Protein AF-A0A094E9P0-F1 (afdb_monomer_lite)

pLDDT: mean 78.86, std 22.91, range [20.47, 98.62]

Secondary structure (DSSP, 8-state):
----S-----HHHHTTT-SEEEEEE--SHHHHHHHHHHHTSTT--EEEE-SSSSTTTTTTTSS--EE--S-SS-TTSHHHHHHHHHHHHHHHHHHHHT--EE---EEEEESSHHHHHHHHHHHHHHHHTT---EEPPHHHHHHH-TT---SSEEEEETT-EEE-HHHHHHHHHHHHHHTT-EEESSEEEEEEEEPGGG--EEEEEEETTT--EEEEEEEEEEE--GGGHHHHHHHHS-GGG----EEEEEEEEEESS--S-SSEEEEPPPTT-SSS-SEEEE-TT--EEEE---EEES-TT-----GGGHHHHHHHHHHH-TT--GGGEEEEEEEEEEESS-TTS-----EEEEPTTSTTEEEEE---TTHHHHHHHHHHHHHHHHHHHHHTTTS-------------------------------------------GGGG--S-------------------------------------PPPP----TTTS--TT--SGGGSSSTTTTGGG-----HHHHHHHHHHHHT--SPPSEEEEESTTTS-SSPPP---S-------SSSS--HHHHHHTTT---PEEEEEEES-HHHHHHHHHHH-GGGS-GGGGG-HHHHHHHHHHSTTSEEEEEEEEETTEEEEEEEEEHHHHHHHHHH-SS-TTHHHHTS--EEEE--HHHHHHHHHHHHHHHHHHHHHS-SEEEHHHHHHHHHHHTTTT-HHHHTTTS-TTHHHHHHHT-HHHHHHHHHHHHTT-TTEEE--GGGGSTTGGG-TT---EEEE---HHHHHHHHHTS-HHHHHHHHHHHHHHTT--HHHHHHHHHHHHHTTSSS-------HHHHHHHHS-HHHHHHHHHHHHHHHHHHHHHHHHHHHHHHH-HHHHHHHHHHHHHHHHHHHHHHHHHHHHHHHHHHHHHHHHHHHHHHHS--------

Structure (mmCIF, N/CA/C/O backbone):
data_AF-A0A094E9P0-F1
#
_entry.id   AF-A0A094E9P0-F1
#
loop_
_atom_site.group_PDB
_atom_site.id
_atom_site.type_symbol
_atom_site.label_atom_id
_atom_site.label_alt_id
_atom_site.label_comp_id
_atom_site.label_asym_id
_atom_site.label_entity_id
_atom_site.label_seq_id
_atom_site.pdbx_PDB_ins_code
_atom_site.Cartn_x
_atom_site.Cartn_y
_atom_site.Cartn_z
_atom_site.occupancy
_atom_site.B_iso_or_equiv
_atom_site.auth_seq_id
_atom_site.auth_comp_id
_atom_site.auth_asym_id
_atom_site.auth_atom_id
_atom_site.pdbx_PDB_model_num
ATOM 1 N N . MET A 1 1 ? 11.424 14.809 -8.056 1.00 29.19 1 MET A N 1
ATOM 2 C CA . MET A 1 1 ? 11.606 13.732 -9.053 1.00 29.19 1 MET A CA 1
ATOM 3 C C . MET A 1 1 ? 11.650 14.468 -10.377 1.00 29.19 1 MET A C 1
ATOM 5 O O . MET A 1 1 ? 10.640 15.055 -10.709 1.00 29.19 1 MET A O 1
ATOM 9 N N . LYS A 1 2 ? 12.813 14.613 -11.032 1.00 22.45 2 LYS A N 1
ATOM 10 C CA . LYS A 1 2 ? 12.889 15.436 -12.253 1.00 22.45 2 LYS A CA 1
ATOM 11 C C . LYS A 1 2 ? 11.965 14.843 -13.320 1.00 22.45 2 LYS A C 1
ATOM 13 O O . LYS A 1 2 ? 12.075 13.646 -13.587 1.00 22.45 2 LYS A O 1
ATOM 18 N N . LEU A 1 3 ? 11.125 15.670 -13.940 1.00 30.56 3 LEU A N 1
ATOM 19 C CA . LEU A 1 3 ? 10.442 15.373 -15.203 1.00 30.56 3 LEU A CA 1
ATOM 20 C C . LEU A 1 3 ? 11.493 15.299 -16.329 1.00 30.56 3 LEU A C 1
ATOM 22 O O . LEU A 1 3 ? 11.565 16.137 -17.215 1.00 30.56 3 LEU A O 1
ATOM 26 N N . THR A 1 4 ? 12.392 14.314 -16.281 1.00 25.83 4 THR A N 1
ATOM 27 C CA . THR A 1 4 ? 13.277 14.031 -17.415 1.00 25.83 4 THR A CA 1
ATOM 28 C C . THR A 1 4 ? 12.462 13.362 -18.509 1.00 25.83 4 THR A C 1
ATOM 30 O O . THR A 1 4 ? 11.795 12.365 -18.235 1.00 25.83 4 THR A O 1
ATOM 33 N N . ALA A 1 5 ? 12.558 13.894 -19.731 1.00 29.50 5 ALA A N 1
ATOM 34 C CA . ALA A 1 5 ? 11.919 13.434 -20.964 1.00 29.50 5 ALA A CA 1
ATOM 35 C C . ALA A 1 5 ? 12.204 11.953 -21.305 1.00 29.50 5 ALA A C 1
ATOM 37 O O . ALA A 1 5 ? 12.966 11.623 -22.209 1.00 29.50 5 ALA A O 1
ATOM 38 N N . SER A 1 6 ? 11.571 11.048 -20.568 1.00 32.72 6 SER A N 1
ATOM 39 C CA . SER A 1 6 ? 11.427 9.627 -20.873 1.00 32.72 6 SER A CA 1
ATOM 40 C C . SER A 1 6 ? 9.946 9.275 -20.737 1.00 32.72 6 SER A C 1
ATOM 42 O O . SER A 1 6 ? 9.562 8.401 -19.959 1.00 32.72 6 SER A O 1
ATOM 44 N N . LEU A 1 7 ? 9.106 9.995 -21.480 1.00 37.03 7 LEU A N 1
ATOM 45 C CA . LEU A 1 7 ? 7.715 9.624 -21.696 1.00 37.03 7 LEU A CA 1
ATOM 46 C C . LEU A 1 7 ? 7.724 8.334 -22.516 1.00 37.03 7 LEU A C 1
ATOM 48 O O . LEU A 1 7 ? 8.231 8.292 -23.639 1.00 37.03 7 LEU A O 1
ATOM 52 N N . ARG A 1 8 ? 7.250 7.241 -21.912 1.00 39.16 8 ARG A N 1
ATOM 53 C CA . ARG A 1 8 ? 7.021 5.994 -22.639 1.00 39.16 8 ARG A CA 1
ATOM 54 C C . ARG A 1 8 ? 5.891 6.255 -23.620 1.00 39.16 8 ARG A C 1
ATOM 56 O O . ARG A 1 8 ? 4.742 6.316 -23.220 1.00 39.16 8 ARG A O 1
ATOM 63 N N . THR A 1 9 ? 6.206 6.370 -24.899 1.00 34.69 9 THR A N 1
ATOM 64 C CA . THR A 1 9 ? 5.185 6.318 -25.943 1.00 34.69 9 THR A CA 1
ATOM 65 C C . THR A 1 9 ? 4.806 4.846 -26.154 1.00 34.69 9 THR A C 1
ATOM 67 O O . THR A 1 9 ? 5.602 4.090 -26.717 1.00 34.69 9 THR A O 1
ATOM 70 N N . SER A 1 10 ? 3.635 4.379 -25.694 1.00 44.81 10 SER A N 1
ATOM 71 C CA . SER A 1 10 ? 3.097 3.093 -26.179 1.00 44.81 10 SER A CA 1
ATOM 72 C C . SER A 1 10 ? 2.440 3.242 -27.545 1.00 44.81 10 SER A C 1
ATOM 74 O O . SER A 1 10 ? 2.112 4.337 -27.985 1.00 44.81 10 SER A O 1
ATOM 76 N N . VAL A 1 11 ? 2.147 2.107 -28.182 1.00 52.88 11 VAL A N 1
ATOM 77 C CA . VAL A 1 11 ? 1.464 2.005 -29.479 1.00 52.88 11 VAL A CA 1
ATOM 78 C C . VAL A 1 11 ? 0.156 2.819 -29.546 1.00 52.88 11 VAL A C 1
ATOM 80 O O . VAL A 1 11 ? -0.152 3.343 -30.611 1.00 52.88 11 VAL A O 1
ATOM 83 N N . ALA A 1 12 ? -0.605 2.976 -28.451 1.00 53.25 12 ALA A N 1
ATOM 84 C CA . ALA A 1 12 ? -1.907 3.655 -28.472 1.00 53.25 12 ALA A CA 1
ATOM 85 C C . ALA A 1 12 ? -1.795 5.190 -28.461 1.00 53.25 12 ALA A C 1
ATOM 87 O O . ALA A 1 12 ? -2.324 5.828 -29.376 1.00 53.25 12 ALA A O 1
ATOM 88 N N . ALA A 1 13 ? -1.098 5.796 -27.491 1.00 51.50 13 ALA A N 1
ATOM 89 C CA . ALA A 1 13 ? -0.845 7.239 -27.506 1.00 51.50 13 ALA A CA 1
ATOM 90 C C . ALA A 1 13 ? 0.129 7.635 -28.631 1.00 51.50 13 ALA A C 1
ATOM 92 O O . ALA A 1 13 ? -0.139 8.605 -29.342 1.00 51.50 13 ALA A O 1
ATOM 93 N N . ALA A 1 14 ? 1.154 6.818 -28.920 1.00 57.16 14 ALA A N 1
ATOM 94 C CA . ALA A 1 14 ? 2.066 7.040 -30.049 1.00 57.16 14 ALA A CA 1
ATOM 95 C C . ALA A 1 14 ? 1.341 7.026 -31.398 1.00 57.16 14 ALA A C 1
ATOM 97 O O . ALA A 1 14 ? 1.662 7.841 -32.258 1.00 57.16 14 ALA A O 1
ATOM 98 N N . SER A 1 15 ? 0.327 6.164 -31.589 1.00 58.12 15 SER A N 1
ATOM 99 C CA . SER A 1 15 ? -0.484 6.177 -32.823 1.00 58.12 15 SER A CA 1
ATOM 100 C C . SER A 1 15 ? -1.235 7.495 -33.042 1.00 58.12 15 SER A C 1
ATOM 102 O O . SER A 1 15 ? -1.637 7.786 -34.167 1.00 58.12 15 SER A O 1
ATOM 104 N N . ARG A 1 16 ? -1.412 8.294 -31.981 1.00 63.59 16 ARG A N 1
ATOM 105 C CA . ARG A 1 16 ? -2.021 9.630 -32.009 1.00 63.59 16 ARG A CA 1
ATOM 106 C C . ARG A 1 16 ? -1.004 10.765 -31.849 1.00 63.59 16 ARG A C 1
ATOM 108 O O . ARG A 1 16 ? -1.415 11.918 -31.859 1.00 63.59 16 ARG A O 1
ATOM 115 N N . GLY A 1 17 ? 0.287 10.456 -31.703 1.00 73.25 17 GLY A N 1
ATOM 116 C CA . GLY A 1 17 ? 1.337 11.443 -31.433 1.00 73.25 17 GLY A CA 1
ATOM 117 C C . GLY A 1 17 ? 1.223 12.127 -30.065 1.00 73.25 17 GLY A C 1
ATOM 118 O O . GLY A 1 17 ? 1.617 13.281 -29.949 1.00 73.25 17 GLY A O 1
ATOM 119 N N . LEU A 1 18 ? 0.653 11.447 -29.064 1.00 82.12 18 LEU A N 1
ATOM 120 C CA . LEU A 1 18 ? 0.447 11.965 -27.705 1.00 82.12 18 LEU A CA 1
ATOM 121 C C . LEU A 1 18 ? 1.329 11.223 -26.694 1.00 82.12 18 LEU A C 1
ATOM 123 O O . LEU A 1 18 ? 1.709 10.074 -26.931 1.00 82.12 18 LEU A O 1
ATOM 127 N N . ASP A 1 19 ? 1.581 11.853 -25.547 1.00 84.00 19 ASP A N 1
ATOM 128 C CA . ASP A 1 19 ? 2.363 11.260 -24.456 1.00 84.00 19 ASP A CA 1
ATOM 129 C C . ASP A 1 19 ? 1.543 10.259 -23.634 1.00 84.00 19 ASP A C 1
ATOM 131 O O . ASP A 1 19 ? 2.044 9.197 -23.276 1.00 84.00 19 ASP A O 1
ATOM 135 N N . PHE A 1 20 ? 0.268 10.572 -23.366 1.00 87.12 20 PHE A N 1
ATOM 136 C CA . PHE A 1 20 ? -0.646 9.708 -22.615 1.00 87.12 20 PHE A CA 1
ATOM 137 C C . PHE A 1 20 ? -2.024 9.597 -23.271 1.00 87.12 20 PHE A C 1
ATOM 139 O O . PHE A 1 20 ? -2.492 10.462 -24.014 1.00 87.12 20 PHE A O 1
ATOM 146 N N . THR A 1 21 ? -2.753 8.535 -22.935 1.00 88.75 21 THR A N 1
ATOM 147 C CA . THR A 1 21 ? -4.174 8.441 -23.304 1.00 88.75 21 THR A CA 1
ATOM 148 C C . THR A 1 21 ? -5.063 9.244 -22.351 1.00 88.75 21 THR A C 1
ATOM 150 O O . THR A 1 21 ? -6.034 9.855 -22.796 1.00 88.75 21 THR A O 1
ATOM 153 N N . HIS A 1 22 ? -4.719 9.296 -21.062 1.00 94.06 22 HIS A N 1
ATOM 154 C CA . HIS A 1 22 ? -5.485 10.004 -20.040 1.00 94.06 22 HIS A CA 1
ATOM 155 C C . HIS A 1 22 ? -4.555 10.771 -19.090 1.00 94.06 22 HIS A C 1
ATOM 157 O O . HIS A 1 22 ? -3.571 10.221 -18.601 1.00 94.06 22 HIS A O 1
ATOM 163 N N . ALA A 1 23 ? -4.906 12.015 -18.775 1.00 96.94 23 ALA A N 1
ATOM 164 C CA . ALA A 1 23 ? -4.315 12.793 -17.692 1.00 96.94 23 ALA A CA 1
ATOM 165 C C . ALA A 1 23 ? -5.387 13.081 -16.634 1.00 96.94 23 ALA A C 1
ATOM 167 O O . ALA A 1 23 ? -6.479 13.545 -16.962 1.00 96.94 23 ALA A O 1
ATOM 168 N N . VAL A 1 24 ? -5.088 12.805 -15.367 1.00 98.56 24 VAL A N 1
ATOM 169 C CA . VAL A 1 24 ? -5.967 13.064 -14.220 1.00 98.56 24 VAL A CA 1
ATOM 170 C C . VAL A 1 24 ? -5.299 14.090 -13.313 1.00 98.56 24 VAL A C 1
ATOM 172 O O . VAL A 1 24 ? -4.205 13.863 -12.805 1.00 98.56 24 VAL A O 1
ATOM 175 N N . VAL A 1 25 ? -5.956 15.224 -13.093 1.00 98.56 25 VAL A N 1
ATOM 176 C CA . VAL A 1 25 ? -5.433 16.308 -12.252 1.00 98.56 25 VAL A CA 1
ATOM 177 C C . VAL A 1 25 ? -5.975 16.133 -10.838 1.00 98.56 25 VAL A C 1
ATOM 179 O O . VAL A 1 25 ? -7.184 16.231 -10.640 1.00 98.56 25 VAL A O 1
ATOM 182 N N . GLY A 1 26 ? -5.091 15.882 -9.872 1.00 98.06 26 GLY A N 1
ATOM 183 C CA . GLY A 1 26 ? -5.401 15.656 -8.458 1.00 98.06 26 GLY A CA 1
ATOM 184 C C . GLY A 1 26 ? -5.179 14.205 -8.013 1.00 98.06 26 GLY A C 1
ATOM 185 O O . GLY A 1 26 ? -5.848 13.285 -8.478 1.00 98.06 26 GLY A O 1
ATOM 186 N N . GLY A 1 27 ? -4.292 14.003 -7.038 1.00 97.25 27 GLY A N 1
ATOM 187 C CA . GLY A 1 27 ? -3.947 12.727 -6.401 1.00 97.25 27 GLY A CA 1
ATOM 188 C C . GLY A 1 27 ? -4.721 12.450 -5.106 1.00 97.25 27 GLY A C 1
ATOM 189 O O . GLY A 1 27 ? -4.216 11.789 -4.201 1.00 97.25 27 GLY A O 1
ATOM 190 N N . GLY A 1 28 ? -5.947 12.965 -4.976 1.00 97.69 28 GLY A N 1
ATOM 191 C CA . GLY A 1 28 ? -6.869 12.593 -3.893 1.00 97.69 28 GLY A CA 1
ATOM 192 C C . GLY A 1 28 ? -7.562 11.245 -4.139 1.00 97.69 28 GLY A C 1
ATOM 193 O O . GLY A 1 28 ? -7.447 10.667 -5.218 1.00 97.69 28 GLY A O 1
ATOM 194 N N . VAL A 1 29 ? -8.364 10.765 -3.177 1.00 98.12 29 VAL A N 1
ATOM 195 C CA . VAL A 1 29 ? -9.075 9.466 -3.296 1.00 98.12 29 VAL A CA 1
ATOM 196 C C . VAL A 1 29 ? -9.941 9.353 -4.553 1.00 98.12 29 VAL A C 1
ATOM 198 O O . VAL A 1 29 ? -10.055 8.275 -5.127 1.00 98.12 29 VAL A O 1
ATOM 201 N N . VAL A 1 30 ? -10.543 10.457 -5.006 1.00 98.50 30 VAL A N 1
ATOM 202 C CA . VAL A 1 30 ? -11.374 10.483 -6.220 1.00 98.50 30 VAL A CA 1
ATOM 203 C C . VAL A 1 30 ? -10.510 10.387 -7.476 1.00 98.50 30 VAL A C 1
ATOM 205 O O . VAL A 1 30 ? -10.780 9.548 -8.331 1.00 98.50 30 VAL A O 1
ATOM 208 N N . GLY A 1 31 ? -9.459 11.206 -7.573 1.00 98.31 31 GLY A N 1
ATOM 209 C CA . GLY A 1 31 ? -8.553 11.199 -8.720 1.00 98.31 31 GLY A CA 1
ATOM 210 C C . GLY A 1 31 ? -7.831 9.863 -8.874 1.00 98.31 31 GLY A C 1
ATOM 211 O O . GLY A 1 31 ? -7.830 9.297 -9.962 1.00 98.31 31 GLY A O 1
ATOM 212 N N . LEU A 1 32 ? -7.336 9.283 -7.777 1.00 98.44 32 LEU A N 1
ATOM 213 C CA . LEU A 1 32 ? -6.706 7.961 -7.797 1.00 98.44 32 LEU A CA 1
ATOM 214 C C . LEU A 1 32 ? -7.692 6.836 -8.137 1.00 98.44 32 LEU A C 1
ATOM 216 O O . LEU A 1 32 ? -7.332 5.930 -8.885 1.00 98.44 32 LEU A O 1
ATOM 220 N N . ALA A 1 33 ? -8.936 6.886 -7.646 1.00 98.38 33 ALA A N 1
ATOM 221 C CA . ALA A 1 33 ? -9.956 5.904 -8.021 1.00 98.38 33 ALA A CA 1
ATOM 222 C C . ALA A 1 33 ? -10.267 5.956 -9.527 1.00 98.38 33 ALA A C 1
ATOM 224 O O . ALA A 1 33 ? -10.342 4.910 -10.174 1.00 98.38 33 ALA A O 1
ATOM 225 N N . VAL A 1 34 ? -10.403 7.162 -10.092 1.00 98.19 34 VAL A N 1
ATOM 226 C CA . VAL A 1 34 ? -10.609 7.364 -11.534 1.00 98.19 34 VAL A CA 1
ATOM 227 C C . VAL A 1 34 ? -9.392 6.888 -12.325 1.00 98.19 34 VAL A C 1
ATOM 229 O O . VAL A 1 34 ? -9.542 6.101 -13.256 1.00 98.19 34 VAL A O 1
ATOM 232 N N . ALA A 1 35 ? -8.192 7.325 -11.940 1.00 97.44 35 ALA A N 1
ATOM 233 C CA . ALA A 1 35 ? -6.957 6.993 -12.636 1.00 97.44 35 ALA A CA 1
ATOM 234 C C . ALA A 1 35 ? -6.707 5.483 -12.656 1.00 97.44 35 ALA A C 1
ATOM 236 O O . ALA A 1 35 ? -6.408 4.926 -13.710 1.00 97.44 35 ALA A O 1
ATOM 237 N N . ARG A 1 36 ? -6.901 4.802 -11.518 1.00 95.00 36 ARG A N 1
ATOM 238 C CA . ARG A 1 36 ? -6.792 3.341 -11.420 1.00 95.00 36 ARG A CA 1
ATOM 239 C C . ARG A 1 36 ? -7.716 2.659 -12.424 1.00 95.00 36 ARG A C 1
ATOM 241 O O . ARG A 1 36 ? -7.277 1.814 -13.195 1.00 95.00 36 ARG A O 1
ATOM 248 N N . ARG A 1 37 ? -8.991 3.057 -12.442 1.00 94.50 37 ARG A N 1
ATOM 249 C CA . ARG A 1 37 ? -9.995 2.447 -13.319 1.00 94.50 37 ARG A CA 1
ATOM 250 C C . ARG A 1 37 ? -9.737 2.730 -14.803 1.00 94.50 37 ARG A C 1
ATOM 252 O O . ARG A 1 37 ? -10.092 1.903 -15.642 1.00 94.50 37 ARG A O 1
ATOM 259 N N . LEU A 1 38 ? -9.126 3.871 -15.130 1.00 92.12 38 LEU A N 1
ATOM 260 C CA . LEU A 1 38 ? -8.664 4.199 -16.482 1.00 92.12 38 LEU A CA 1
ATOM 261 C C . LEU A 1 38 ? -7.454 3.355 -16.900 1.00 92.12 38 LEU A C 1
ATOM 263 O O . LEU A 1 38 ? -7.449 2.853 -18.022 1.00 92.12 38 LEU A O 1
ATOM 267 N N . ALA A 1 39 ? -6.482 3.162 -16.006 1.00 87.06 39 ALA A N 1
ATOM 268 C CA . ALA A 1 39 ? -5.288 2.352 -16.249 1.00 87.06 39 ALA A CA 1
ATOM 269 C C . ALA A 1 39 ? -5.602 0.851 -16.395 1.00 87.06 39 ALA A C 1
ATOM 271 O O . ALA A 1 39 ? -4.981 0.160 -17.190 1.00 87.06 39 ALA A O 1
ATOM 272 N N . GLU A 1 40 ? -6.628 0.348 -15.701 1.00 85.44 40 GLU A N 1
ATOM 273 C CA . GLU A 1 40 ? -7.114 -1.038 -15.838 1.00 85.44 40 GLU A CA 1
ATOM 274 C C . GLU A 1 40 ? -7.684 -1.355 -17.240 1.00 85.44 40 GLU A C 1
ATOM 276 O O . GLU A 1 40 ? -7.951 -2.517 -17.555 1.00 85.44 40 GLU A O 1
ATOM 281 N N . ARG A 1 41 ? -7.892 -0.350 -18.103 1.00 81.75 41 ARG A N 1
ATOM 282 C CA . ARG A 1 41 ? -8.381 -0.553 -19.475 1.00 81.75 41 ARG A CA 1
ATOM 283 C C . ARG A 1 41 ? -7.256 -1.022 -20.393 1.00 81.75 41 ARG A C 1
ATOM 285 O O . ARG A 1 41 ? -6.122 -0.562 -20.304 1.00 81.75 41 ARG A O 1
ATOM 292 N N . ALA A 1 42 ? -7.599 -1.859 -21.371 1.00 67.44 42 ALA A N 1
ATOM 293 C CA . ALA A 1 42 ? -6.670 -2.227 -22.434 1.00 67.44 42 ALA A CA 1
ATOM 294 C C . ALA A 1 42 ? -6.170 -0.970 -23.178 1.00 67.44 42 ALA A C 1
ATOM 296 O O . ALA A 1 42 ? -6.969 -0.213 -23.732 1.00 67.44 42 ALA A O 1
ATOM 297 N N . GLY A 1 43 ? -4.852 -0.743 -23.165 1.00 64.50 43 GLY A N 1
ATOM 298 C CA . GLY A 1 43 ? -4.222 0.453 -23.740 1.00 64.50 43 GLY A CA 1
ATOM 299 C C . GLY A 1 43 ? -4.398 1.737 -22.916 1.00 64.50 43 GLY A C 1
ATOM 300 O O . GLY A 1 43 ? -4.192 2.824 -23.451 1.00 64.50 43 GLY A O 1
ATOM 301 N N . GLY A 1 44 ? -4.815 1.637 -21.649 1.00 71.38 44 GLY A N 1
ATOM 302 C CA . GLY A 1 44 ? -5.003 2.768 -20.743 1.00 71.38 44 GLY A CA 1
ATOM 303 C C . GLY A 1 44 ? -3.690 3.305 -20.171 1.00 71.38 44 GLY A C 1
ATOM 304 O O . GLY A 1 44 ? -3.287 2.938 -19.077 1.00 71.38 44 GLY A O 1
ATOM 305 N N . GLU A 1 45 ? -3.052 4.238 -20.870 1.00 83.38 45 GLU A N 1
ATOM 306 C CA . GLU A 1 45 ? -1.907 5.002 -20.351 1.00 83.38 45 GLU A CA 1
ATOM 307 C C . GLU A 1 45 ? -2.397 6.226 -19.591 1.00 83.38 45 GLU A C 1
ATOM 309 O O . GLU A 1 45 ? -2.910 7.172 -20.202 1.00 83.38 45 GLU A O 1
ATOM 314 N N . THR A 1 46 ? -2.275 6.187 -18.268 1.00 89.88 46 THR A N 1
ATOM 315 C CA . THR A 1 46 ? -2.856 7.195 -17.381 1.00 89.88 46 THR A CA 1
ATOM 316 C C . THR A 1 46 ? -1.774 7.859 -16.547 1.00 89.88 46 THR A C 1
ATOM 318 O O . THR A 1 46 ? -1.066 7.165 -15.824 1.00 89.88 46 THR A O 1
ATOM 321 N N . LEU A 1 47 ? -1.695 9.188 -16.602 1.00 95.12 47 LEU A N 1
ATOM 322 C CA . LEU A 1 47 ? -0.858 10.007 -15.726 1.00 95.12 47 LEU A CA 1
ATOM 323 C C . LEU A 1 47 ? -1.724 10.729 -14.689 1.00 95.12 47 LEU A C 1
ATOM 325 O O . LEU A 1 47 ? -2.709 11.373 -15.048 1.00 95.12 47 LEU A O 1
ATOM 329 N N . VAL A 1 48 ? -1.326 10.689 -13.419 1.00 97.88 48 VAL A N 1
ATOM 330 C CA . VAL A 1 48 ? -1.866 11.560 -12.363 1.00 97.88 48 VAL A CA 1
ATOM 331 C C . VAL A 1 48 ? -0.916 12.729 -12.116 1.00 97.88 48 VAL A C 1
ATOM 333 O O . VAL A 1 48 ? 0.271 12.511 -11.902 1.00 97.88 48 VAL A O 1
ATOM 336 N N . ILE A 1 49 ? -1.433 13.957 -12.097 1.00 97.56 49 ILE A N 1
ATOM 337 C CA . ILE A 1 49 ? -0.682 15.178 -11.764 1.00 97.56 49 ILE A CA 1
ATOM 338 C C . ILE A 1 49 ? -1.110 15.641 -10.369 1.00 97.56 49 ILE A C 1
ATOM 340 O O . ILE A 1 49 ? -2.282 15.959 -10.157 1.00 97.56 49 ILE A O 1
ATOM 344 N N . GLU A 1 50 ? -0.179 15.662 -9.417 1.00 97.12 50 GLU A N 1
ATOM 345 C CA . GLU A 1 50 ? -0.414 16.013 -8.014 1.00 97.12 50 GLU A CA 1
ATOM 346 C C . GLU A 1 50 ? 0.582 17.085 -7.554 1.00 97.12 50 GLU A C 1
ATOM 348 O O . GLU A 1 50 ? 1.800 16.915 -7.649 1.00 97.12 50 GLU A O 1
ATOM 353 N N . ARG A 1 51 ? 0.045 18.196 -7.034 1.00 95.38 51 ARG A N 1
ATOM 354 C CA . ARG A 1 51 ? 0.826 19.376 -6.643 1.00 95.38 51 ARG A CA 1
ATOM 355 C C . ARG A 1 51 ? 1.658 19.161 -5.384 1.00 95.38 51 ARG A C 1
ATOM 357 O O . ARG A 1 51 ? 2.687 19.810 -5.226 1.00 95.38 51 ARG A O 1
ATOM 364 N N . HIS A 1 52 ? 1.231 18.260 -4.507 1.00 94.12 52 HIS A N 1
ATOM 365 C CA . HIS A 1 52 ? 1.906 17.955 -3.252 1.00 94.12 52 HIS A CA 1
ATOM 366 C C . HIS A 1 52 ? 2.976 16.875 -3.411 1.00 94.12 52 HIS A C 1
ATOM 368 O O . HIS A 1 52 ? 3.022 16.128 -4.388 1.00 94.12 52 HIS A O 1
ATOM 374 N N . GLU A 1 53 ? 3.835 16.765 -2.401 1.00 91.50 53 GLU A N 1
ATOM 375 C CA . GLU A 1 53 ? 4.915 15.772 -2.336 1.00 91.50 53 GLU A CA 1
ATOM 376 C C . GLU A 1 53 ? 4.445 14.313 -2.229 1.00 91.50 53 GLU A C 1
ATOM 378 O O . GLU A 1 53 ? 5.256 13.398 -2.342 1.00 91.50 53 GLU A O 1
ATOM 383 N N . ASP A 1 54 ? 3.154 14.098 -1.978 1.00 91.12 54 ASP A N 1
ATOM 384 C CA . ASP A 1 54 ? 2.537 12.803 -1.710 1.00 91.12 54 ASP A CA 1
ATOM 385 C C . ASP A 1 54 ? 1.023 12.894 -1.962 1.00 91.12 54 ASP A C 1
ATOM 387 O O . ASP A 1 54 ? 0.439 13.982 -1.995 1.00 91.12 54 ASP A O 1
ATOM 391 N N . VAL A 1 55 ? 0.372 11.748 -2.121 1.00 94.06 55 VAL A N 1
ATOM 392 C CA . VAL A 1 55 ? -1.057 11.667 -2.437 1.00 94.06 55 VAL A CA 1
ATOM 393 C C . VAL A 1 55 ? -1.947 11.955 -1.228 1.00 94.06 55 VAL A C 1
ATOM 395 O O . VAL A 1 55 ? -1.589 11.722 -0.073 1.00 94.06 55 VAL A O 1
ATOM 398 N N . GLY A 1 56 ? -3.161 12.443 -1.489 1.00 94.81 56 GLY A N 1
ATOM 399 C CA . GLY A 1 56 ? -4.197 12.610 -0.466 1.00 94.81 56 GLY A CA 1
ATOM 400 C C . GLY A 1 56 ? -3.932 13.679 0.603 1.00 94.81 56 GLY A C 1
ATOM 401 O O . GLY A 1 56 ? -4.615 13.675 1.627 1.00 94.81 56 GLY A O 1
ATOM 402 N N . ARG A 1 57 ? -2.996 14.613 0.390 1.00 93.62 57 ARG A N 1
ATOM 403 C CA . ARG A 1 57 ? -2.559 15.613 1.393 1.00 93.62 57 ARG A CA 1
ATOM 404 C C . ARG A 1 57 ? -3.574 16.722 1.732 1.00 93.62 57 ARG A C 1
ATOM 406 O O . ARG A 1 57 ? -3.376 17.448 2.703 1.00 93.62 57 ARG A O 1
ATOM 413 N N . GLU A 1 58 ? -4.683 16.816 0.997 1.00 94.62 58 GLU A N 1
ATOM 414 C CA . GLU A 1 58 ? -5.752 17.805 1.231 1.00 94.62 58 GLU A CA 1
ATOM 415 C C . GLU A 1 58 ? -7.006 17.181 1.873 1.00 94.62 58 GLU A C 1
ATOM 417 O O . GLU A 1 58 ? -6.919 16.439 2.849 1.00 94.62 58 GLU A O 1
ATOM 422 N N . SER A 1 59 ? -8.204 17.431 1.330 1.00 94.94 59 SER A N 1
ATOM 423 C CA . SER A 1 59 ? -9.481 16.967 1.892 1.00 94.94 59 SER A CA 1
ATOM 424 C C . SER A 1 59 ? -9.563 15.443 2.082 1.00 94.94 59 SER A C 1
ATOM 426 O O . SER A 1 59 ? -10.331 14.972 2.919 1.00 94.94 59 SER A O 1
ATOM 428 N N . SER A 1 60 ? -8.764 14.655 1.351 1.00 95.94 60 SER A N 1
ATOM 429 C CA . SER A 1 60 ? -8.717 13.184 1.478 1.00 95.94 60 SER A CA 1
ATOM 430 C C . SER A 1 60 ? -8.096 12.693 2.796 1.00 95.94 60 SER A C 1
ATOM 432 O O . SER A 1 60 ? -8.486 11.631 3.284 1.00 95.94 60 SER A O 1
ATOM 434 N N . SER A 1 61 ? -7.193 13.471 3.401 1.00 91.75 61 SER A N 1
ATOM 435 C CA . SER A 1 61 ? -6.609 13.203 4.729 1.00 91.75 61 SER A CA 1
ATOM 436 C C . SER A 1 61 ? -7.265 14.016 5.848 1.00 91.75 61 SER A C 1
ATOM 438 O O . SER A 1 61 ? -7.010 13.771 7.022 1.00 91.75 61 SER A O 1
ATOM 440 N N . ARG A 1 62 ? -8.128 14.979 5.499 1.00 93.44 62 ARG A N 1
ATOM 441 C CA . ARG A 1 62 ? -8.760 15.918 6.438 1.00 93.44 62 ARG A CA 1
ATOM 442 C C . ARG A 1 62 ? -10.282 15.821 6.380 1.00 93.44 62 ARG A C 1
ATOM 444 O O . ARG A 1 62 ? -10.974 16.750 5.963 1.00 93.44 62 ARG A O 1
ATOM 451 N N . ASN A 1 63 ? -10.817 14.670 6.768 1.00 93.62 63 ASN A N 1
ATOM 452 C CA . ASN A 1 63 ? -12.254 14.394 6.802 1.00 93.62 63 ASN A CA 1
ATOM 453 C C . ASN A 1 63 ? -12.603 13.432 7.946 1.00 93.62 63 ASN A C 1
ATOM 455 O O . ASN A 1 63 ? -11.723 12.896 8.604 1.00 93.62 63 ASN A O 1
ATOM 459 N N . SER A 1 64 ? -13.898 13.202 8.169 1.00 92.19 64 SER A N 1
ATOM 460 C CA . SER A 1 64 ? -14.386 12.375 9.281 1.00 92.19 64 SER A CA 1
ATOM 461 C C . SER A 1 64 ? -14.168 10.868 9.100 1.00 92.19 64 SER A C 1
ATOM 463 O O . SER A 1 64 ? -14.597 10.109 9.962 1.00 92.19 64 SER A O 1
ATOM 465 N N . GLU A 1 65 ? -13.606 10.427 7.969 1.00 95.69 65 GLU A N 1
ATOM 466 C CA . GLU A 1 65 ? -13.351 9.014 7.661 1.00 95.69 65 GLU A CA 1
ATOM 467 C C . GLU A 1 65 ? -14.612 8.129 7.648 1.00 95.69 65 GLU A C 1
ATOM 469 O O . GLU A 1 65 ? -14.554 6.909 7.788 1.00 95.69 65 GLU A O 1
ATOM 474 N N . VAL A 1 66 ? -15.787 8.734 7.448 1.00 97.25 66 VAL A N 1
ATOM 475 C CA . VAL A 1 66 ? -17.074 8.031 7.477 1.00 97.25 66 VAL A CA 1
ATOM 476 C C . VAL A 1 66 ? -17.405 7.420 6.115 1.00 97.25 66 VAL A C 1
ATOM 478 O O . VAL A 1 66 ? -17.428 8.099 5.086 1.00 97.25 66 VAL A O 1
ATOM 481 N N . ILE A 1 67 ? -17.772 6.138 6.131 1.00 98.25 67 ILE A N 1
ATOM 482 C CA . ILE A 1 67 ? -18.486 5.472 5.040 1.00 98.25 67 ILE A CA 1
ATOM 483 C C . ILE A 1 67 ? -19.985 5.727 5.245 1.00 98.25 67 ILE A C 1
ATOM 485 O O . ILE A 1 67 ? -20.622 5.131 6.119 1.00 98.25 67 ILE A O 1
ATOM 489 N N . HIS A 1 68 ? -20.553 6.647 4.465 1.00 97.25 68 HIS A N 1
ATOM 490 C CA . HIS A 1 68 ? -21.938 7.089 4.621 1.00 97.25 68 HIS A CA 1
ATOM 491 C C . HIS A 1 68 ? -22.958 6.102 4.028 1.00 97.25 68 HIS A C 1
ATOM 493 O O . HIS A 1 68 ? -22.717 5.445 3.021 1.00 97.25 68 HIS A O 1
ATOM 499 N N . ALA A 1 69 ? -24.154 6.048 4.625 1.00 95.19 69 ALA A N 1
ATOM 500 C CA . ALA A 1 69 ? -25.247 5.203 4.139 1.00 95.19 69 ALA A CA 1
ATOM 501 C C . ALA A 1 69 ? -26.104 5.823 3.014 1.00 95.19 69 ALA A C 1
ATOM 503 O O . ALA A 1 69 ? -26.882 5.095 2.410 1.00 95.19 69 ALA A O 1
ATOM 504 N N . GLY A 1 70 ? -25.965 7.128 2.731 1.00 92.88 70 GLY A N 1
ATOM 505 C CA . GLY A 1 70 ? -26.747 7.824 1.693 1.00 92.88 70 GLY A CA 1
ATOM 506 C C . GLY A 1 70 ? -28.130 8.323 2.143 1.00 92.88 70 GLY A C 1
ATOM 507 O O . GLY A 1 70 ? -29.100 8.148 1.422 1.00 92.88 70 GLY A O 1
ATOM 508 N N . LEU A 1 71 ? -28.236 8.925 3.338 1.00 89.88 71 LEU A N 1
ATOM 509 C CA . LEU A 1 71 ? -29.534 9.219 3.984 1.00 89.88 71 LEU A CA 1
ATOM 510 C C . LEU A 1 71 ? -30.072 10.653 3.810 1.00 89.88 71 LEU A C 1
ATOM 512 O O . LEU A 1 71 ? -31.235 10.901 4.112 1.00 89.88 71 LEU A O 1
ATOM 516 N N . TYR A 1 72 ? -29.225 11.622 3.446 1.00 84.25 72 TYR A N 1
ATOM 517 C CA . TYR A 1 72 ? -29.542 13.049 3.649 1.00 84.25 72 TYR A CA 1
ATOM 518 C C . TYR A 1 72 ? -29.851 13.843 2.380 1.00 84.25 72 TYR A C 1
ATOM 520 O O . TYR A 1 72 ? -30.387 14.945 2.483 1.00 84.25 72 TYR A O 1
ATOM 528 N N . TYR A 1 73 ? -29.489 13.337 1.203 1.00 86.88 73 TYR A N 1
ATOM 529 C CA . TYR A 1 73 ? -29.616 14.084 -0.048 1.00 86.88 73 TYR A CA 1
ATOM 530 C C . TYR A 1 73 ? -30.844 13.615 -0.832 1.00 86.88 73 TYR A C 1
ATOM 532 O O . TYR A 1 73 ? -31.406 12.556 -0.559 1.00 86.88 73 TYR A O 1
ATOM 540 N N . GLY A 1 74 ? -31.293 14.420 -1.797 1.00 86.81 74 GLY A N 1
ATOM 541 C CA . GLY A 1 74 ? -32.459 14.076 -2.611 1.00 86.81 74 GLY A CA 1
ATOM 542 C C . GLY A 1 74 ? -32.257 12.760 -3.368 1.00 86.81 74 GLY A C 1
ATOM 543 O O . GLY A 1 74 ? -31.148 12.468 -3.814 1.00 86.81 74 GLY A O 1
ATOM 544 N N . LYS A 1 75 ? -33.328 11.974 -3.546 1.00 88.62 75 LYS A N 1
ATOM 545 C CA . LYS A 1 75 ? -33.277 10.652 -4.204 1.00 88.62 75 LYS A CA 1
ATOM 546 C C . LYS A 1 75 ? -32.603 10.676 -5.583 1.00 88.62 75 LYS A C 1
ATOM 548 O O . LYS A 1 75 ? -31.911 9.737 -5.966 1.00 88.62 75 LYS A O 1
ATOM 553 N N . ASP A 1 76 ? -32.791 11.771 -6.318 1.00 90.00 76 ASP A N 1
ATOM 554 C CA . ASP A 1 76 ? -32.324 11.906 -7.695 1.00 90.00 76 ASP A CA 1
ATOM 555 C C . ASP A 1 76 ? -30.906 12.473 -7.804 1.00 90.00 76 ASP A C 1
ATOM 557 O O . ASP A 1 76 ? -30.336 12.452 -8.899 1.00 90.00 76 ASP A O 1
ATOM 561 N N . SER A 1 77 ? -30.325 12.918 -6.687 1.00 95.06 77 SER A N 1
ATOM 562 C CA . SER A 1 77 ? -29.015 13.558 -6.654 1.00 95.06 77 SER A CA 1
ATOM 563 C C . SER A 1 77 ? -27.881 12.549 -6.872 1.00 95.06 77 SER A C 1
ATOM 565 O O . SER A 1 77 ? -27.955 11.385 -6.458 1.00 95.06 77 SER A O 1
ATOM 567 N N . LEU A 1 78 ? -26.795 13.003 -7.494 1.00 96.19 78 LEU A N 1
ATOM 568 C CA . LEU A 1 78 ? -25.558 12.243 -7.643 1.00 96.19 78 LEU A CA 1
ATOM 569 C C . LEU A 1 78 ? -24.954 11.909 -6.280 1.00 96.19 78 LEU A C 1
ATOM 571 O O . LEU A 1 78 ? -24.531 10.771 -6.086 1.00 96.19 78 LEU A O 1
ATOM 575 N N . LYS A 1 79 ? -24.992 12.835 -5.309 1.00 95.38 79 LYS A N 1
ATOM 576 C CA . LYS A 1 79 ? -24.584 12.547 -3.922 1.00 95.38 79 LYS A CA 1
ATOM 577 C C . LYS A 1 79 ? -25.293 11.316 -3.343 1.00 95.38 79 LYS A C 1
ATOM 579 O O . LYS A 1 79 ? -24.626 10.491 -2.733 1.00 95.38 79 LYS A O 1
ATOM 584 N N . THR A 1 80 ? -26.603 11.145 -3.546 1.00 95.19 80 THR A N 1
ATOM 585 C CA . THR A 1 80 ? -27.328 9.947 -3.077 1.00 95.19 80 THR A CA 1
ATOM 586 C C . THR A 1 80 ? -26.917 8.703 -3.854 1.00 95.19 80 THR A C 1
ATOM 588 O O . THR A 1 80 ? -26.467 7.723 -3.260 1.00 95.19 80 THR A O 1
ATOM 591 N N . LYS A 1 81 ? -27.042 8.748 -5.185 1.00 95.88 81 LYS A N 1
ATOM 592 C CA . LYS A 1 81 ? -26.832 7.588 -6.064 1.00 95.88 81 LYS A CA 1
ATOM 593 C C . LYS A 1 81 ? -25.415 7.026 -5.932 1.00 95.88 81 LYS A C 1
ATOM 595 O O . LYS A 1 81 ? -25.243 5.834 -5.687 1.00 95.88 81 LYS A O 1
ATOM 600 N N . LEU A 1 82 ? -24.409 7.898 -6.018 1.00 97.75 82 LEU A N 1
ATOM 601 C CA . LEU A 1 82 ? -23.001 7.509 -5.962 1.00 97.75 82 LEU A CA 1
ATOM 602 C C . LEU A 1 82 ? -22.552 7.141 -4.544 1.00 97.75 82 LEU A C 1
ATOM 604 O O . LEU A 1 82 ? -21.655 6.318 -4.400 1.00 97.75 82 LEU A O 1
ATOM 608 N N . CYS A 1 83 ? -23.182 7.680 -3.495 1.00 97.88 83 CYS A N 1
ATOM 609 C CA . CYS A 1 83 ? -22.883 7.266 -2.123 1.00 97.88 83 CYS A CA 1
ATOM 610 C C . CYS A 1 83 ? -23.358 5.840 -1.842 1.00 97.88 83 CYS A C 1
ATOM 612 O O . CYS A 1 83 ? -22.629 5.084 -1.206 1.00 97.88 83 CYS A O 1
ATOM 614 N N . ILE A 1 84 ? -24.564 5.472 -2.289 1.00 97.25 84 ILE A N 1
ATOM 615 C CA . ILE A 1 84 ? -25.110 4.126 -2.072 1.00 97.25 84 ILE A CA 1
ATOM 616 C C . ILE A 1 84 ? -24.292 3.100 -2.860 1.00 97.25 84 ILE A C 1
ATOM 618 O O . ILE A 1 84 ? -23.819 2.128 -2.276 1.00 97.25 84 ILE A O 1
ATOM 622 N N . GLU A 1 85 ? -24.057 3.344 -4.154 1.00 96.94 85 GLU A N 1
ATOM 623 C CA . GLU A 1 85 ? -23.220 2.462 -4.978 1.00 96.94 85 GLU A CA 1
ATOM 624 C C . GLU A 1 85 ? -21.773 2.409 -4.458 1.00 96.94 85 GLU A C 1
ATOM 626 O O . GLU A 1 85 ? -21.174 1.338 -4.345 1.00 96.94 85 GLU A O 1
ATOM 631 N N . GLY A 1 86 ? -21.211 3.567 -4.111 1.00 97.81 86 GLY A N 1
ATOM 632 C CA . GLY A 1 86 ? -19.841 3.695 -3.631 1.00 97.81 86 GLY A CA 1
ATOM 633 C C . GLY A 1 86 ? -19.609 2.994 -2.296 1.00 97.81 86 GLY A C 1
ATOM 634 O O . GLY A 1 86 ? -18.584 2.338 -2.145 1.00 97.81 86 GLY A O 1
ATOM 635 N N . ARG A 1 87 ? -20.572 3.043 -1.364 1.00 98.06 87 ARG A N 1
ATOM 636 C CA . ARG A 1 87 ? -20.514 2.328 -0.078 1.00 98.06 87 ARG A CA 1
ATOM 637 C C . ARG A 1 87 ? -20.299 0.831 -0.272 1.00 98.06 87 ARG A C 1
ATOM 639 O O . ARG A 1 87 ? -19.420 0.268 0.376 1.00 98.06 87 ARG A O 1
ATOM 646 N N . GLU A 1 88 ? -21.101 0.200 -1.127 1.00 97.19 88 GLU A N 1
ATOM 647 C CA . GLU A 1 88 ? -21.014 -1.247 -1.362 1.00 97.19 88 GLU A CA 1
ATOM 648 C C . GLU A 1 88 ? -19.656 -1.620 -1.956 1.00 97.19 88 GLU A C 1
ATOM 650 O O . GLU A 1 88 ? -18.958 -2.482 -1.426 1.00 97.19 88 GLU A O 1
ATOM 655 N N . ARG A 1 89 ? -19.231 -0.888 -2.994 1.00 97.81 89 ARG A N 1
ATOM 656 C CA . ARG A 1 89 ? -17.920 -1.078 -3.629 1.00 97.81 89 ARG A CA 1
ATOM 657 C C . ARG A 1 89 ? -16.772 -0.861 -2.650 1.00 97.81 89 ARG A C 1
ATOM 659 O O . ARG A 1 89 ? -15.778 -1.574 -2.716 1.00 97.81 89 ARG A O 1
ATOM 666 N N . LEU A 1 90 ? -16.888 0.134 -1.772 1.00 98.00 90 LEU A N 1
ATOM 667 C CA . LEU A 1 90 ? -15.838 0.481 -0.825 1.00 98.00 90 LEU A CA 1
ATOM 668 C C . LEU A 1 90 ? -15.708 -0.579 0.266 1.00 98.00 90 LEU A C 1
ATOM 670 O O . LEU A 1 90 ? -14.590 -0.970 0.570 1.00 98.00 90 LEU A O 1
ATOM 674 N N . TYR A 1 91 ? -16.814 -1.088 0.818 1.00 98.12 91 TYR A N 1
ATOM 675 C CA . TYR A 1 91 ? -16.740 -2.188 1.783 1.00 98.12 91 TYR A CA 1
ATOM 676 C C . TYR A 1 91 ? -16.136 -3.449 1.174 1.00 98.12 91 TYR A C 1
ATOM 678 O O . TYR A 1 91 ? -15.205 -4.000 1.755 1.00 98.12 91 TYR A O 1
ATOM 686 N N . ASP A 1 92 ? -16.606 -3.852 -0.007 1.00 97.06 92 ASP A N 1
ATOM 687 C CA . ASP A 1 92 ? -16.046 -4.993 -0.733 1.00 97.06 92 ASP A CA 1
ATOM 688 C C . ASP A 1 92 ? -14.539 -4.809 -0.989 1.00 97.06 92 ASP A C 1
ATOM 690 O O . ASP A 1 92 ? -13.729 -5.684 -0.688 1.00 97.06 92 ASP A O 1
ATOM 694 N N . LEU A 1 93 ? -14.119 -3.632 -1.461 1.00 94.38 93 LEU A N 1
ATOM 695 C CA . LEU A 1 93 ? -12.703 -3.343 -1.682 1.00 94.38 93 LEU A CA 1
ATOM 696 C C . LEU A 1 93 ? -11.887 -3.402 -0.385 1.00 94.38 93 LEU A C 1
ATOM 698 O O . LEU A 1 93 ? -10.791 -3.960 -0.373 1.00 94.38 93 LEU A O 1
ATOM 702 N N . CYS A 1 94 ? -12.403 -2.838 0.706 1.00 95.19 94 CYS A N 1
ATOM 703 C CA . CYS A 1 94 ? -11.702 -2.834 1.982 1.00 95.19 94 CYS A CA 1
ATOM 704 C C . CYS A 1 94 ? -11.535 -4.243 2.556 1.00 95.19 94 CYS A C 1
ATOM 706 O O . CYS A 1 94 ? -10.481 -4.538 3.119 1.00 95.19 94 CYS A O 1
ATOM 708 N N . GLU A 1 95 ? -12.534 -5.112 2.395 1.00 94.19 95 GLU A N 1
ATOM 709 C CA . GLU A 1 95 ? -12.448 -6.528 2.763 1.00 94.19 95 GLU A CA 1
ATOM 710 C C . GLU A 1 95 ? -11.394 -7.247 1.904 1.00 94.19 95 GLU A C 1
ATOM 712 O O . GLU A 1 95 ? -10.497 -7.900 2.442 1.00 94.19 95 GLU A O 1
ATOM 717 N N . ARG A 1 96 ? -11.418 -7.047 0.580 1.00 91.38 96 ARG A N 1
ATOM 718 C CA . ARG A 1 96 ? -10.475 -7.679 -0.359 1.00 91.38 96 ARG A CA 1
ATOM 719 C C . ARG A 1 96 ? -9.028 -7.237 -0.177 1.00 91.38 96 ARG A C 1
ATOM 721 O O . ARG A 1 96 ? -8.115 -8.049 -0.310 1.00 91.38 96 ARG A O 1
ATOM 728 N N . TRP A 1 97 ? -8.804 -5.951 0.079 1.00 89.94 97 TRP A N 1
ATOM 729 C CA . TRP A 1 97 ? -7.466 -5.354 0.179 1.00 89.94 97 TRP A CA 1
ATOM 730 C C . TRP A 1 97 ? -6.986 -5.203 1.621 1.00 89.94 97 TRP A C 1
ATOM 732 O O . TRP A 1 97 ? -5.909 -4.657 1.859 1.00 89.94 97 TRP A O 1
ATOM 742 N N . ASN A 1 98 ? -7.762 -5.708 2.584 1.00 92.19 98 ASN A N 1
ATOM 743 C CA . ASN A 1 98 ? -7.467 -5.627 4.008 1.00 92.19 98 ASN A CA 1
ATOM 744 C C . ASN A 1 98 ? -7.191 -4.175 4.463 1.00 92.19 98 ASN A C 1
ATOM 746 O O . ASN A 1 98 ? -6.276 -3.916 5.251 1.00 92.19 98 ASN A O 1
ATOM 750 N N . ILE A 1 99 ? -7.982 -3.228 3.947 1.00 94.25 99 ILE A N 1
ATOM 751 C CA . ILE A 1 99 ? -7.960 -1.825 4.377 1.00 94.25 99 ILE A CA 1
ATOM 752 C C . ILE A 1 99 ? -8.710 -1.744 5.713 1.00 94.25 99 ILE A C 1
ATOM 754 O O . ILE A 1 99 ? -9.850 -2.216 5.788 1.00 94.25 99 ILE A O 1
ATOM 758 N N . PRO A 1 100 ? -8.121 -1.159 6.773 1.00 97.25 100 PRO A N 1
ATOM 759 C CA . PRO A 1 100 ? -8.791 -1.025 8.060 1.00 97.25 100 PRO A CA 1
ATOM 760 C C . PRO A 1 100 ? -10.118 -0.270 7.927 1.00 97.25 100 PRO A C 1
ATOM 762 O O . PRO A 1 100 ? -10.164 0.871 7.473 1.00 97.25 100 PRO A O 1
ATOM 765 N N . HIS A 1 101 ? -11.209 -0.919 8.324 1.00 98.00 101 HIS A N 1
ATOM 766 C CA . HIS A 1 101 ? -12.549 -0.344 8.302 1.00 98.00 101 HIS A CA 1
ATOM 767 C C . HIS A 1 101 ? -13.441 -1.009 9.355 1.00 98.00 101 HIS A C 1
ATOM 769 O O . HIS A 1 101 ? -13.147 -2.103 9.843 1.00 98.00 101 HIS A O 1
ATOM 775 N N . LYS A 1 102 ? -14.543 -0.352 9.727 1.00 97.31 102 LYS A N 1
ATOM 776 C CA . LYS A 1 102 ? -15.501 -0.882 10.708 1.00 97.31 102 LYS A CA 1
ATOM 777 C C . LYS A 1 102 ? -16.926 -0.427 10.407 1.00 97.31 102 LYS A C 1
ATOM 779 O O . LYS A 1 102 ? -17.202 0.769 10.384 1.00 97.31 102 LYS A O 1
ATOM 784 N N . LYS A 1 103 ? -17.860 -1.375 10.264 1.00 96.62 103 LYS A N 1
ATOM 785 C CA . LYS A 1 103 ? -19.319 -1.130 10.218 1.00 96.62 103 LYS A CA 1
ATOM 786 C C . LYS A 1 103 ? -19.853 -0.864 11.635 1.00 96.62 103 LYS A C 1
ATOM 788 O O . LYS A 1 103 ? -20.501 -1.712 12.236 1.00 96.62 103 LYS A O 1
ATOM 793 N N . CYS A 1 104 ? -19.494 0.281 12.219 1.00 96.12 104 CYS A N 1
ATOM 794 C CA . CYS A 1 104 ? -19.867 0.638 13.596 1.00 96.12 104 CYS A CA 1
ATOM 795 C C . CYS A 1 104 ? -21.301 1.177 13.741 1.00 96.12 104 CYS A C 1
ATOM 797 O O . CYS A 1 104 ? -21.776 1.333 14.864 1.00 96.12 104 CYS A O 1
ATOM 799 N N . GLY A 1 105 ? -21.996 1.431 12.632 1.00 97.81 105 GLY A N 1
ATOM 800 C CA . GLY A 1 105 ? -23.331 2.011 12.618 1.00 97.81 105 GLY A CA 1
ATOM 801 C C . GLY A 1 105 ? -23.342 3.497 12.978 1.00 97.81 105 GLY A C 1
ATOM 802 O O . GLY A 1 105 ? -22.364 4.080 13.454 1.00 97.81 105 GLY A O 1
ATOM 803 N N . LYS A 1 106 ? -24.492 4.129 12.747 1.00 98.06 106 LYS A N 1
ATOM 804 C CA . LYS A 1 106 ? -24.750 5.521 13.121 1.00 98.06 106 LYS A CA 1
ATOM 805 C C . LYS A 1 106 ? -26.135 5.668 13.723 1.00 98.06 106 LYS A C 1
ATOM 807 O O . LYS A 1 106 ? -27.096 5.121 13.189 1.00 98.06 106 LYS A O 1
ATOM 812 N N . TRP A 1 107 ? -26.244 6.470 14.772 1.00 98.00 107 TRP A N 1
ATOM 813 C CA . TRP A 1 107 ? -27.513 6.949 15.305 1.00 98.00 107 TRP A CA 1
ATOM 814 C C . TRP A 1 107 ? -27.712 8.419 14.970 1.00 98.00 107 TRP A C 1
ATOM 816 O O . TRP A 1 107 ? -26.828 9.242 15.204 1.00 98.00 107 TRP A O 1
ATOM 826 N N . ILE A 1 108 ? -28.887 8.741 14.435 1.00 97.19 108 ILE A N 1
ATOM 827 C CA . ILE A 1 108 ? -29.353 10.115 14.275 1.00 97.19 108 ILE A CA 1
ATOM 828 C C . ILE A 1 108 ? -30.327 10.396 15.416 1.00 97.19 108 ILE A C 1
ATOM 830 O O . ILE A 1 108 ? -31.355 9.724 15.523 1.00 97.19 108 ILE A O 1
ATOM 834 N N . VAL A 1 109 ? -29.982 11.338 16.291 1.00 96.88 109 VAL A N 1
ATOM 835 C CA . VAL A 1 109 ? -30.701 11.586 17.547 1.00 96.88 109 VAL A CA 1
ATOM 836 C C . VAL A 1 109 ? -31.577 12.831 17.451 1.00 96.88 109 VAL A C 1
ATOM 838 O O . VAL A 1 109 ? -31.122 13.895 17.032 1.00 96.88 109 VAL A O 1
ATOM 841 N N . ALA A 1 110 ? -32.836 12.699 17.862 1.00 95.56 110 ALA A N 1
ATOM 842 C CA . ALA A 1 110 ? -33.795 13.793 17.936 1.00 95.56 110 ALA A CA 1
ATOM 843 C C . ALA A 1 110 ? -34.047 14.207 19.395 1.00 95.56 110 ALA A C 1
ATOM 845 O O . ALA A 1 110 ? -34.274 13.376 20.284 1.00 95.56 110 ALA A O 1
ATOM 846 N N . GLN A 1 111 ? -34.008 15.517 19.629 1.00 94.19 111 GLN A N 1
ATOM 847 C CA . GLN A 1 111 ? -34.309 16.177 20.898 1.00 94.19 111 GLN A CA 1
ATOM 848 C C . GLN A 1 111 ? -35.715 16.792 20.920 1.00 94.19 111 GLN A C 1
ATOM 850 O O . GLN A 1 111 ? -36.284 16.958 21.999 1.00 94.19 111 GLN A O 1
ATOM 855 N N . THR A 1 112 ? -36.284 17.128 19.758 1.00 94.31 112 THR A N 1
ATOM 856 C CA . THR A 1 112 ? -37.604 17.774 19.633 1.00 94.31 112 THR A CA 1
ATOM 857 C C . THR A 1 112 ? -38.566 16.958 18.761 1.00 94.31 112 THR A C 1
ATOM 859 O O . THR A 1 112 ? -38.124 16.082 18.007 1.00 94.31 112 THR A O 1
ATOM 862 N N . PRO A 1 113 ? -39.889 17.198 18.845 1.00 94.25 113 PRO A N 1
ATOM 863 C CA . PRO A 1 113 ? -40.860 16.565 17.950 1.00 94.25 113 PRO A CA 1
ATOM 864 C C . PRO A 1 113 ? -40.596 16.869 16.469 1.00 94.25 113 PRO A C 1
ATOM 866 O O . PRO A 1 113 ? -40.664 15.971 15.639 1.00 94.25 113 PRO A O 1
ATOM 869 N N . GLN A 1 114 ? -40.184 18.096 16.142 1.00 92.19 114 GLN A N 1
ATOM 870 C CA . GLN A 1 114 ? -39.856 18.505 14.771 1.00 92.19 114 GLN A CA 1
ATOM 871 C C . GLN A 1 114 ? -38.641 17.739 14.229 1.00 92.19 114 GLN A C 1
ATOM 873 O O . GLN A 1 114 ? -38.619 17.299 13.080 1.00 92.19 114 GLN A O 1
ATOM 878 N N . GLN A 1 115 ? -37.627 17.519 15.071 1.00 93.62 115 GLN A N 1
ATOM 879 C CA . GLN A 1 115 ? -36.484 16.682 14.712 1.00 93.62 115 GLN A CA 1
ATOM 880 C C . GLN A 1 115 ? -36.901 15.218 14.500 1.00 93.62 115 GLN A C 1
ATOM 882 O O . GLN A 1 115 ? -36.385 14.567 13.593 1.00 93.62 115 GLN A O 1
ATOM 887 N N . LEU A 1 116 ? -37.856 14.701 15.282 1.00 95.38 116 LEU A N 1
ATOM 888 C CA . LEU A 1 116 ? -38.404 13.355 15.091 1.00 95.38 116 LEU A CA 1
ATOM 889 C C . LEU A 1 116 ? -39.155 13.228 13.757 1.00 95.38 116 LEU A C 1
ATOM 891 O O . LEU A 1 116 ? -38.937 12.251 13.042 1.00 95.38 116 LEU A O 1
ATOM 895 N N . GLU A 1 117 ? -39.971 14.215 13.385 1.00 94.62 117 GLU A N 1
ATOM 896 C CA . GLU A 1 117 ? -40.609 14.270 12.060 1.00 94.62 117 GLU A CA 1
ATOM 897 C C . GLU A 1 117 ? -39.559 14.234 10.944 1.00 94.62 117 GLU A C 1
ATOM 899 O O . GLU A 1 117 ? -39.712 13.519 9.950 1.00 94.62 117 GLU A O 1
ATOM 904 N N . LYS A 1 118 ? -38.425 14.922 11.132 1.00 92.44 118 LYS A N 1
ATOM 905 C CA . LYS A 1 118 ? -37.324 14.854 10.169 1.00 92.44 118 LYS A CA 1
ATOM 906 C C . LYS A 1 118 ? -36.712 13.458 10.078 1.00 92.44 118 LYS A C 1
ATOM 908 O O . LYS A 1 118 ? -36.416 13.002 8.974 1.00 92.44 118 LYS A O 1
ATOM 913 N N . LEU A 1 119 ? -36.557 12.753 11.199 1.00 95.75 119 LEU A N 1
ATOM 914 C CA . LEU A 1 119 ? -36.114 11.355 11.185 1.00 95.75 119 LEU A CA 1
ATOM 915 C C . LEU A 1 119 ? -37.107 10.450 10.452 1.00 95.75 119 LEU A C 1
ATOM 917 O O . LEU A 1 119 ? -36.680 9.561 9.724 1.00 95.75 119 LEU A O 1
ATOM 921 N N . GLN A 1 120 ? -38.413 10.682 10.590 1.00 96.88 120 GLN A N 1
ATOM 922 C CA . GLN A 1 120 ? -39.434 9.922 9.860 1.00 96.88 120 GLN A CA 1
ATOM 923 C C . GLN A 1 120 ? -39.326 10.151 8.348 1.00 96.88 120 GLN A C 1
ATOM 925 O O . GLN A 1 120 ? -39.381 9.189 7.585 1.00 96.88 120 GLN A O 1
ATOM 930 N N . GLN A 1 121 ? -39.087 11.393 7.914 1.00 94.81 121 GLN A N 1
ATOM 931 C CA . GLN A 1 121 ? -38.826 11.705 6.504 1.00 94.81 121 GLN A CA 1
ATOM 932 C C . GLN A 1 121 ? -37.560 11.006 5.990 1.00 94.81 121 GLN A C 1
ATOM 934 O O . GLN A 1 121 ? -37.575 10.433 4.904 1.00 94.81 121 GLN A O 1
ATOM 939 N N . ILE A 1 122 ? -36.474 11.025 6.773 1.00 95.00 122 ILE A N 1
ATOM 940 C CA . ILE A 1 122 ? -35.227 10.329 6.423 1.00 95.00 122 ILE A CA 1
ATOM 941 C C . ILE A 1 122 ? -35.471 8.820 6.328 1.00 95.00 122 ILE A C 1
ATOM 943 O O . ILE A 1 122 ? -35.005 8.192 5.382 1.00 95.00 122 ILE A O 1
ATOM 947 N N . HIS A 1 123 ? -36.216 8.233 7.267 1.00 96.94 123 HIS A N 1
ATOM 948 C CA . HIS A 1 123 ? -36.551 6.810 7.255 1.00 96.94 123 HIS A CA 1
ATOM 949 C C . HIS A 1 123 ? -37.382 6.431 6.022 1.00 96.94 123 HIS A C 1
ATOM 951 O O . HIS A 1 123 ? -37.047 5.465 5.343 1.00 96.94 123 HIS A O 1
ATOM 957 N N . ALA A 1 124 ? -38.405 7.222 5.683 1.00 96.06 124 ALA A N 1
ATOM 958 C CA . ALA A 1 124 ? -39.218 7.011 4.486 1.00 96.06 124 ALA A CA 1
ATOM 959 C C . ALA A 1 124 ? -38.372 7.072 3.204 1.00 96.06 124 ALA A C 1
ATOM 961 O O . ALA A 1 124 ? -38.403 6.141 2.406 1.00 96.06 124 ALA A O 1
ATOM 962 N N . LEU A 1 125 ? -37.535 8.106 3.059 1.00 93.25 125 LEU A N 1
ATOM 963 C CA . LEU A 1 125 ? -36.605 8.226 1.933 1.00 93.25 125 LEU A CA 1
ATOM 964 C C . LEU A 1 125 ? -35.618 7.048 1.869 1.00 93.25 125 LEU A C 1
ATOM 966 O O . LEU A 1 125 ? -35.313 6.549 0.792 1.00 93.25 125 LEU A O 1
ATOM 970 N N . SER A 1 126 ? -35.117 6.597 3.019 1.00 94.38 126 SER A N 1
ATOM 971 C CA . SER A 1 126 ? -34.186 5.466 3.090 1.00 94.38 126 SER A CA 1
ATOM 972 C C . SER A 1 126 ? -34.853 4.170 2.633 1.00 94.38 126 SER A C 1
ATOM 974 O O . SER A 1 126 ? -34.241 3.413 1.886 1.00 94.38 126 SER A O 1
ATOM 976 N N . ASN A 1 127 ? -36.115 3.945 3.012 1.00 93.38 127 ASN A N 1
ATOM 977 C CA . ASN A 1 127 ? -36.898 2.798 2.554 1.00 93.38 127 ASN A CA 1
ATOM 978 C C . ASN A 1 127 ? -37.119 2.843 1.034 1.00 93.38 127 ASN A C 1
ATOM 980 O O . ASN A 1 127 ? -36.884 1.838 0.368 1.00 93.38 127 ASN A O 1
ATOM 984 N N . ASP A 1 128 ? -37.465 4.008 0.477 1.00 93.75 128 ASP A N 1
ATOM 985 C CA . ASP A 1 128 ? -37.607 4.199 -0.977 1.00 93.75 128 ASP A CA 1
ATOM 986 C C . ASP A 1 128 ? -36.302 3.895 -1.737 1.00 93.75 128 ASP A C 1
ATOM 988 O O . ASP A 1 128 ? -36.321 3.408 -2.867 1.00 93.75 128 ASP A O 1
ATOM 992 N N . LEU A 1 129 ? -35.154 4.164 -1.109 1.00 92.44 129 LEU A N 1
ATOM 993 C CA . LEU A 1 129 ? -33.816 3.923 -1.655 1.00 92.44 129 LEU A CA 1
ATOM 994 C C . LEU A 1 129 ? -33.252 2.530 -1.321 1.00 92.44 129 LEU A C 1
ATOM 996 O O . LEU A 1 129 ? -32.110 2.241 -1.679 1.00 92.44 129 LEU A O 1
ATOM 1000 N N . ASN A 1 130 ? -34.017 1.667 -0.644 1.00 93.12 130 ASN A N 1
ATOM 1001 C CA . ASN A 1 130 ? -33.568 0.365 -0.131 1.00 93.12 130 ASN A CA 1
ATOM 1002 C C . ASN A 1 130 ? -32.322 0.450 0.775 1.00 93.12 130 ASN A C 1
ATOM 1004 O O . ASN A 1 130 ? -31.477 -0.447 0.801 1.00 93.12 130 ASN A O 1
ATOM 1008 N N . VAL A 1 131 ? -32.196 1.536 1.536 1.00 95.19 131 VAL A N 1
ATOM 1009 C CA . VAL A 1 131 ? -31.156 1.717 2.549 1.00 95.19 131 VAL A CA 1
ATOM 1010 C C . VAL A 1 131 ? -31.728 1.333 3.918 1.00 95.19 131 VAL A C 1
ATOM 1012 O O . VAL A 1 131 ? -32.656 1.988 4.397 1.00 95.19 131 VAL A O 1
ATOM 1015 N N . PRO A 1 132 ? -31.185 0.299 4.587 1.00 94.44 132 PRO A N 1
ATOM 1016 C CA . PRO A 1 132 ? -31.741 -0.177 5.845 1.00 94.44 132 PRO A CA 1
ATOM 1017 C C . PRO A 1 132 ? -31.586 0.885 6.932 1.00 94.44 132 PRO A C 1
ATOM 1019 O O . PRO A 1 132 ? -30.486 1.378 7.184 1.00 94.44 132 PRO A O 1
ATOM 1022 N N . THR A 1 133 ? -32.692 1.208 7.595 1.00 97.75 133 THR A N 1
ATOM 1023 C CA . THR A 1 133 ? -32.733 2.060 8.787 1.00 97.75 133 THR A CA 1
ATOM 1024 C C . THR A 1 133 ? -33.833 1.577 9.728 1.00 97.75 133 THR A C 1
ATOM 1026 O O . THR A 1 133 ? -34.799 0.951 9.291 1.00 97.75 133 THR A O 1
ATOM 1029 N N . SER A 1 134 ? -33.706 1.849 11.025 1.00 97.25 134 SER A N 1
ATOM 1030 C CA . SER A 1 134 ? -34.709 1.437 12.015 1.00 97.25 134 SER A CA 1
ATOM 1031 C C . SER A 1 134 ? -34.781 2.389 13.197 1.00 97.25 134 SER A C 1
ATOM 1033 O O . SER A 1 134 ? -33.761 2.889 13.665 1.00 97.25 134 SER A O 1
ATOM 1035 N N . PHE A 1 135 ? -35.984 2.618 13.722 1.00 98.19 135 PHE A N 1
ATOM 1036 C CA . PHE A 1 135 ? -36.143 3.376 14.959 1.00 98.19 135 PHE A CA 1
ATOM 1037 C C . PHE A 1 135 ? -35.755 2.535 16.177 1.00 98.19 135 PHE A C 1
ATOM 1039 O O . PHE A 1 135 ? -36.196 1.394 16.324 1.00 98.19 135 PHE A O 1
ATOM 1046 N N . ILE A 1 136 ? -34.956 3.115 17.074 1.00 97.12 136 ILE A N 1
ATOM 1047 C CA . ILE A 1 136 ? -34.551 2.472 18.328 1.00 97.12 136 ILE A CA 1
ATOM 1048 C C . ILE A 1 136 ? -35.432 2.983 19.472 1.00 97.12 136 ILE A C 1
ATOM 1050 O O . ILE A 1 136 ? -35.482 4.194 19.703 1.00 97.12 136 ILE A O 1
ATOM 1054 N N . PRO A 1 137 ? -36.097 2.091 20.235 1.00 94.94 137 PRO A N 1
ATOM 1055 C CA . PRO A 1 137 ? -36.817 2.492 21.437 1.00 94.94 137 PRO A CA 1
ATOM 1056 C C . PRO A 1 137 ? -35.875 3.146 22.455 1.00 94.94 137 PRO A C 1
ATOM 1058 O O . PRO A 1 137 ? -34.843 2.567 22.803 1.00 94.94 137 PRO A O 1
ATOM 1061 N N . LEU A 1 138 ? -36.249 4.313 22.987 1.00 93.62 138 LEU A N 1
ATOM 1062 C CA . LEU A 1 138 ? -35.417 5.070 23.935 1.00 93.62 138 LEU A CA 1
ATOM 1063 C C . LEU A 1 138 ? -34.946 4.250 25.157 1.00 93.62 138 LEU A C 1
ATOM 1065 O O . LEU A 1 138 ? -33.761 4.333 25.481 1.00 93.62 138 LEU A O 1
ATOM 1069 N N . PRO A 1 139 ? -35.771 3.388 25.795 1.00 92.38 139 PRO A N 1
ATOM 1070 C CA . PRO A 1 139 ? -35.295 2.549 26.900 1.00 92.38 139 PRO A CA 1
ATOM 1071 C C . PRO A 1 139 ? -34.135 1.628 26.501 1.00 92.38 139 PRO A C 1
ATOM 1073 O O . PRO A 1 139 ? -33.158 1.503 27.234 1.00 92.38 139 PRO A O 1
ATOM 1076 N N . ARG A 1 140 ? -34.203 1.033 25.301 1.00 93.25 140 ARG A N 1
ATOM 1077 C CA . ARG A 1 140 ? -33.122 0.202 24.752 1.00 93.25 140 ARG A CA 1
ATOM 1078 C C . ARG A 1 140 ? -31.890 1.045 24.437 1.00 93.25 140 ARG A C 1
ATOM 1080 O O . ARG A 1 140 ? -30.769 0.586 24.642 1.00 93.25 140 ARG A O 1
ATOM 1087 N N . ALA A 1 141 ? -32.088 2.272 23.963 1.00 93.50 141 ALA A N 1
ATOM 1088 C CA . ALA A 1 141 ? -30.989 3.174 23.667 1.00 93.50 141 ALA A CA 1
ATOM 1089 C C . ALA A 1 141 ? -30.171 3.531 24.914 1.00 93.50 141 ALA A C 1
ATOM 1091 O O . ALA A 1 141 ? -28.946 3.471 24.858 1.00 93.50 141 ALA A O 1
ATOM 1092 N N . HIS A 1 142 ? -30.830 3.788 26.049 1.00 91.25 142 HIS A N 1
ATOM 1093 C CA . HIS A 1 142 ? -30.161 4.052 27.328 1.00 91.25 142 HIS A CA 1
ATOM 1094 C C . HIS A 1 142 ? -29.338 2.865 27.847 1.00 91.25 142 HIS A C 1
ATOM 1096 O O . HIS A 1 142 ? -28.350 3.069 28.547 1.00 91.25 142 HIS A O 1
ATOM 1102 N N . THR A 1 143 ? -29.705 1.628 27.498 1.00 93.38 143 THR A N 1
ATOM 1103 C CA . THR A 1 143 ? -28.883 0.447 27.807 1.00 93.38 143 THR A CA 1
ATOM 1104 C C . THR A 1 143 ? -27.658 0.350 26.898 1.00 93.38 143 THR A C 1
ATOM 1106 O O . THR A 1 143 ? -26.583 -0.026 27.355 1.00 93.38 143 THR A O 1
ATOM 1109 N N . LEU A 1 144 ? -27.817 0.661 25.609 1.00 94.62 144 LEU A N 1
ATOM 1110 C CA . LEU A 1 144 ? -26.760 0.495 24.610 1.00 94.62 144 LEU A CA 1
ATOM 1111 C C . LEU A 1 144 ? -25.726 1.627 24.627 1.00 94.62 144 LEU A C 1
ATOM 1113 O O . LEU A 1 144 ? -24.553 1.347 24.418 1.00 94.62 144 LEU A O 1
ATOM 1117 N N . GLU A 1 145 ? -26.151 2.880 24.816 1.00 96.75 145 GLU A N 1
ATOM 1118 C CA . GLU A 1 145 ? -25.280 4.067 24.870 1.00 96.75 145 GLU A CA 1
ATOM 1119 C C . GLU A 1 145 ? -25.754 4.998 25.994 1.00 96.75 145 GLU A C 1
ATOM 1121 O O . GLU A 1 145 ? -26.432 5.997 25.743 1.00 96.75 145 GLU A O 1
ATOM 1126 N N . PRO A 1 146 ? -25.423 4.686 27.258 1.00 95.56 146 PRO A N 1
ATOM 1127 C CA . PRO A 1 146 ? -25.985 5.372 28.424 1.00 95.56 146 PRO A CA 1
ATOM 1128 C C . PRO A 1 146 ? -25.622 6.859 28.507 1.00 95.56 146 PRO A C 1
ATOM 1130 O O . PRO A 1 146 ? -26.306 7.622 29.184 1.00 95.56 146 PRO A O 1
ATOM 1133 N N . LEU A 1 147 ? -24.550 7.280 27.829 1.00 96.38 147 LEU A N 1
ATOM 1134 C CA . LEU A 1 147 ? -24.074 8.664 27.829 1.00 96.38 147 LEU A CA 1
ATOM 1135 C C . LEU A 1 147 ? -24.704 9.516 26.719 1.00 96.38 147 LEU A C 1
ATOM 1137 O O . LEU A 1 147 ? -24.499 10.731 26.699 1.00 96.38 147 LEU A O 1
ATOM 1141 N N . ILE A 1 148 ? -25.466 8.897 25.811 1.00 97.62 148 ILE A N 1
ATOM 1142 C CA . ILE A 1 148 ? -26.100 9.579 24.686 1.00 97.62 148 ILE A CA 1
ATOM 1143 C C . ILE A 1 148 ? -27.530 9.968 25.042 1.00 97.62 148 ILE A C 1
ATOM 1145 O O . ILE A 1 148 ? -28.343 9.149 25.472 1.00 97.62 148 ILE A O 1
ATOM 1149 N N . ARG A 1 149 ? -27.851 11.245 24.829 1.00 96.50 149 ARG A N 1
ATOM 1150 C CA . ARG A 1 149 ? -29.191 11.798 25.020 1.00 96.50 149 ARG A CA 1
ATOM 1151 C C . ARG A 1 149 ? -29.931 11.869 23.691 1.00 96.50 149 ARG A C 1
ATOM 1153 O O . ARG A 1 149 ? -29.479 12.532 22.762 1.00 96.50 149 ARG A O 1
ATOM 1160 N N . ALA A 1 150 ? -31.120 11.282 23.656 1.00 95.94 150 ALA A N 1
ATOM 1161 C CA . ALA A 1 150 ? -32.150 11.543 22.658 1.00 95.94 150 ALA A CA 1
ATOM 1162 C C . ALA A 1 150 ? -33.493 11.639 23.387 1.00 95.94 150 ALA A C 1
ATOM 1164 O O . ALA A 1 150 ? -33.848 10.727 24.133 1.00 95.94 150 ALA A O 1
ATOM 1165 N N . ARG A 1 151 ? -34.217 12.750 23.233 1.00 95.31 151 ARG A N 1
ATOM 1166 C CA . ARG A 1 151 ? -35.476 12.976 23.967 1.00 95.31 151 ARG A CA 1
ATOM 1167 C C . ARG A 1 151 ? -36.691 12.419 23.241 1.00 95.31 151 ARG A C 1
ATOM 1169 O O . ARG A 1 151 ? -37.617 11.961 23.899 1.00 95.31 151 ARG A O 1
ATOM 1176 N N . THR A 1 152 ? -36.708 12.489 21.912 1.00 96.25 152 THR A N 1
ATOM 1177 C CA . THR A 1 152 ? -37.914 12.194 21.121 1.00 96.25 152 THR A CA 1
ATOM 1178 C C . THR A 1 152 ? -37.755 10.990 20.208 1.00 96.25 152 THR A C 1
ATOM 1180 O O . THR A 1 152 ? -38.733 10.290 19.966 1.00 96.25 152 THR A O 1
ATOM 1183 N N . GLY A 1 153 ? -36.542 10.677 19.750 1.00 96.69 153 GLY A N 1
ATOM 1184 C CA . GLY A 1 153 ? -36.309 9.438 19.018 1.00 96.69 153 GLY A CA 1
ATOM 1185 C C . GLY A 1 153 ? -34.903 9.285 18.468 1.00 96.69 153 GLY A C 1
ATOM 1186 O O . GLY A 1 153 ? -34.082 10.201 18.518 1.00 96.69 153 GLY A O 1
ATOM 1187 N N . ILE A 1 154 ? -34.637 8.085 17.960 1.00 98.25 154 ILE A N 1
ATOM 1188 C CA . ILE A 1 154 ? -33.350 7.696 17.390 1.00 98.25 154 ILE A CA 1
ATOM 1189 C C . ILE A 1 154 ? -33.611 6.894 16.124 1.00 98.25 154 ILE A C 1
ATOM 1191 O O . ILE A 1 154 ? -34.313 5.883 16.177 1.00 98.25 154 ILE A O 1
ATOM 1195 N N . LEU A 1 155 ? -33.008 7.321 15.017 1.00 98.12 155 LEU A N 1
ATOM 1196 C CA . LEU A 1 155 ? -32.961 6.556 13.776 1.00 98.12 155 LEU A CA 1
ATOM 1197 C C . LEU A 1 155 ? -31.581 5.915 13.636 1.00 98.12 155 LEU A C 1
ATOM 1199 O O . LEU A 1 155 ? -30.565 6.607 13.550 1.00 98.12 155 LEU A O 1
ATOM 1203 N N . GLU A 1 156 ? -31.545 4.590 13.618 1.00 98.19 156 GLU A N 1
ATOM 1204 C CA . GLU A 1 156 ? -30.338 3.806 13.401 1.00 98.19 156 GLU A CA 1
ATOM 1205 C C . GLU A 1 156 ? -30.091 3.568 11.911 1.00 98.19 156 GLU A C 1
ATOM 1207 O O . GLU A 1 156 ? -31.004 3.272 11.143 1.00 98.19 156 GLU A O 1
ATOM 1212 N N . SER A 1 157 ? -28.820 3.670 11.537 1.00 97.88 157 SER A N 1
ATOM 1213 C CA . SER A 1 157 ? -28.272 3.371 10.222 1.00 97.88 157 SER A CA 1
ATOM 1214 C C . SER A 1 157 ? -27.149 2.336 10.379 1.00 97.88 157 SER A C 1
ATOM 1216 O O . SER A 1 157 ? -25.999 2.715 10.642 1.00 97.88 157 SER A O 1
ATOM 1218 N N . PRO A 1 158 ? -27.455 1.031 10.263 1.00 96.88 158 PRO A N 1
ATOM 1219 C CA . PRO A 1 158 ? -26.507 -0.051 10.538 1.00 96.88 158 PRO A CA 1
ATOM 1220 C C . PRO A 1 158 ? -25.404 -0.185 9.480 1.00 96.88 158 PRO A C 1
ATOM 1222 O O . PRO A 1 158 ? -24.335 -0.707 9.773 1.00 96.88 158 PRO A O 1
ATOM 1225 N N . THR A 1 159 ? -25.628 0.308 8.258 1.00 96.62 159 THR A N 1
ATOM 1226 C CA . THR A 1 159 ? -24.660 0.225 7.148 1.00 96.62 159 THR A CA 1
ATOM 1227 C C . THR A 1 159 ? -23.641 1.362 7.135 1.00 96.62 159 THR A C 1
ATOM 1229 O O . THR A 1 159 ? -22.784 1.403 6.258 1.00 96.62 159 THR A O 1
ATOM 1232 N N . THR A 1 160 ? -23.727 2.312 8.072 1.00 98.19 160 THR A N 1
ATOM 1233 C CA . THR A 1 160 ? -22.704 3.355 8.227 1.00 98.19 160 THR A CA 1
ATOM 1234 C C . THR A 1 160 ? -21.484 2.797 8.954 1.00 98.19 160 THR A C 1
ATOM 1236 O O . THR A 1 160 ? -21.609 1.974 9.862 1.00 98.19 160 THR A O 1
ATOM 1239 N N . GLY A 1 161 ? -20.299 3.281 8.602 1.00 98.06 161 GLY A N 1
ATOM 1240 C CA . GLY A 1 161 ? -19.076 2.907 9.294 1.00 98.06 161 GLY A CA 1
ATOM 1241 C C . GLY A 1 161 ? -17.949 3.900 9.091 1.00 98.06 161 GLY A C 1
ATOM 1242 O O . GLY A 1 161 ? -18.185 5.040 8.701 1.00 98.06 161 GLY A O 1
ATOM 1243 N N . ILE A 1 162 ? -16.734 3.440 9.362 1.00 98.25 162 ILE A N 1
ATOM 1244 C CA . ILE A 1 162 ? -15.495 4.215 9.265 1.00 98.25 162 ILE A CA 1
ATOM 1245 C C . ILE A 1 162 ? -14.423 3.442 8.491 1.00 98.25 162 ILE A C 1
ATOM 1247 O O . ILE A 1 162 ? -14.498 2.210 8.408 1.00 98.25 162 ILE A O 1
ATOM 1251 N N . ILE A 1 163 ? -13.454 4.159 7.930 1.00 98.06 163 ILE A N 1
ATOM 1252 C CA . ILE A 1 163 ? -12.335 3.639 7.132 1.00 98.06 163 ILE A CA 1
ATOM 1253 C C . ILE A 1 163 ? -11.060 4.422 7.434 1.00 98.06 163 ILE A C 1
ATOM 1255 O O . ILE A 1 163 ? -11.121 5.631 7.578 1.00 98.06 163 ILE A O 1
ATOM 1259 N N . ASP A 1 164 ? -9.906 3.762 7.451 1.00 96.50 164 ASP A N 1
ATOM 1260 C CA . ASP A 1 164 ? -8.612 4.449 7.379 1.00 96.50 164 ASP A CA 1
ATOM 1261 C C . ASP A 1 164 ? -8.407 5.011 5.958 1.00 96.50 164 ASP A C 1
ATOM 1263 O O . ASP A 1 164 ? -8.092 4.272 5.013 1.00 96.50 164 ASP A O 1
ATOM 1267 N N . SER A 1 165 ? -8.633 6.318 5.783 1.00 94.81 165 SER A N 1
ATOM 1268 C CA . SER A 1 165 ? -8.584 6.961 4.467 1.00 94.81 165 SER A CA 1
ATOM 1269 C C . SER A 1 165 ? -7.162 7.056 3.921 1.00 94.81 165 SER A C 1
ATOM 1271 O O . SER A 1 165 ? -6.985 7.051 2.698 1.00 94.81 165 SER A O 1
ATOM 1273 N N . HIS A 1 166 ? -6.144 7.094 4.785 1.00 91.75 166 HIS A N 1
ATOM 1274 C CA . HIS A 1 166 ? -4.747 7.117 4.363 1.00 91.75 166 HIS A CA 1
ATOM 1275 C C . HIS A 1 166 ? -4.356 5.774 3.744 1.00 91.75 166 HIS A C 1
ATOM 1277 O O . HIS A 1 166 ? -3.893 5.733 2.602 1.00 91.75 166 HIS A O 1
ATOM 1283 N N . THR A 1 167 ? -4.637 4.670 4.442 1.00 94.06 167 THR A N 1
ATOM 1284 C CA . THR A 1 167 ? -4.408 3.317 3.919 1.00 94.06 167 THR A CA 1
ATOM 1285 C C . THR A 1 167 ? -5.211 3.081 2.637 1.00 94.06 167 THR A C 1
ATOM 1287 O O . THR A 1 167 ? -4.678 2.522 1.679 1.00 94.06 167 THR A O 1
ATOM 1290 N N . TYR A 1 168 ? -6.458 3.562 2.563 1.00 97.69 168 TYR A N 1
ATOM 1291 C CA . TYR A 1 168 ? -7.261 3.497 1.337 1.00 97.69 168 TYR A CA 1
ATOM 1292 C C . TYR A 1 168 ? -6.630 4.266 0.165 1.00 97.69 168 TYR A C 1
ATOM 1294 O O . TYR A 1 168 ? -6.513 3.726 -0.935 1.00 97.69 168 TYR A O 1
ATOM 1302 N N . THR A 1 169 ? -6.182 5.503 0.394 1.00 95.69 169 THR A N 1
ATOM 1303 C CA . THR A 1 169 ? -5.543 6.342 -0.636 1.00 95.69 169 THR A CA 1
ATOM 1304 C C . THR A 1 169 ? -4.268 5.684 -1.166 1.00 95.69 169 THR A C 1
ATOM 1306 O O . THR A 1 169 ? -4.079 5.581 -2.378 1.00 95.69 169 THR A O 1
ATOM 1309 N N . GLN A 1 170 ? -3.421 5.170 -0.271 1.00 93.50 170 GLN A N 1
ATOM 1310 C CA . GLN A 1 170 ? -2.187 4.473 -0.640 1.00 93.50 170 GLN A CA 1
ATOM 1311 C C . GLN A 1 170 ? -2.469 3.159 -1.385 1.00 93.50 170 GLN A C 1
ATOM 1313 O O . GLN A 1 170 ? -1.767 2.824 -2.339 1.00 93.50 170 GLN A O 1
ATOM 1318 N N . ALA A 1 171 ? -3.529 2.435 -1.013 1.00 91.00 171 ALA A N 1
ATOM 1319 C CA . ALA A 1 171 ? -3.954 1.241 -1.737 1.00 91.00 171 ALA A CA 1
ATOM 1320 C C . ALA A 1 171 ? -4.417 1.568 -3.168 1.00 91.00 171 ALA A C 1
ATOM 1322 O O . ALA A 1 171 ? -4.063 0.847 -4.101 1.00 91.00 171 ALA A O 1
ATOM 1323 N N . LEU A 1 172 ? -5.148 2.673 -3.371 1.00 94.81 172 LEU A N 1
ATOM 1324 C CA . LEU A 1 172 ? -5.521 3.139 -4.712 1.00 94.81 172 LEU A CA 1
ATOM 1325 C C . LEU A 1 172 ? -4.300 3.530 -5.552 1.00 94.81 172 LEU A C 1
ATOM 1327 O O . LEU A 1 172 ? -4.250 3.172 -6.727 1.00 94.81 172 LEU A O 1
ATOM 1331 N N . LEU A 1 173 ? -3.313 4.210 -4.959 1.00 93.31 173 LEU A N 1
ATOM 1332 C CA . LEU A 1 173 ? -2.051 4.528 -5.631 1.00 93.31 173 LEU A CA 1
ATOM 1333 C C . LEU A 1 173 ? -1.306 3.250 -6.048 1.00 93.31 173 LEU A C 1
ATOM 1335 O O . LEU A 1 173 ? -0.916 3.111 -7.204 1.00 93.31 173 LEU A O 1
ATOM 1339 N N . GLY A 1 174 ? -1.169 2.281 -5.139 1.00 76.00 174 GLY A N 1
ATOM 1340 C CA . GLY A 1 174 ? -0.543 0.994 -5.450 1.00 76.00 174 GLY A CA 1
ATOM 1341 C C . GLY A 1 174 ? -1.273 0.229 -6.558 1.00 76.00 174 GLY A C 1
ATOM 1342 O O . GLY A 1 174 ? -0.633 -0.389 -7.413 1.00 76.00 174 GLY A O 1
ATOM 1343 N N . ALA A 1 175 ? -2.605 0.299 -6.585 1.00 80.75 175 ALA A N 1
ATOM 1344 C CA . ALA A 1 175 ? -3.412 -0.316 -7.631 1.00 80.75 175 ALA A CA 1
ATOM 1345 C C . ALA A 1 175 ? -3.266 0.401 -8.986 1.00 80.75 175 ALA A C 1
ATOM 1347 O O . ALA A 1 175 ? -3.134 -0.275 -10.003 1.00 80.75 175 ALA A O 1
ATOM 1348 N N . LEU A 1 176 ? -3.206 1.739 -9.006 1.00 86.44 176 LEU A N 1
ATOM 1349 C CA . LEU A 1 176 ? -2.894 2.523 -10.208 1.00 86.44 176 LEU A CA 1
ATOM 1350 C C . LEU A 1 176 ? -1.537 2.110 -10.793 1.00 86.44 176 LEU A C 1
ATOM 1352 O O . LEU A 1 176 ? -1.456 1.773 -11.973 1.00 86.44 176 LEU A O 1
ATOM 1356 N N . SER A 1 177 ? -0.491 2.061 -9.963 1.00 80.06 177 SER A N 1
ATOM 1357 C CA . SER A 1 177 ? 0.845 1.645 -10.404 1.00 80.06 177 SER A CA 1
ATOM 1358 C C . SER A 1 177 ? 0.875 0.189 -10.877 1.00 80.06 177 SER A C 1
ATOM 1360 O O . SER A 1 177 ? 1.595 -0.147 -11.814 1.00 80.06 177 SER A O 1
ATOM 1362 N N . SER A 1 178 ? 0.081 -0.692 -10.260 1.00 76.62 178 SER A N 1
ATOM 1363 C CA . SER A 1 178 ? -0.038 -2.096 -10.684 1.00 76.62 178 SER A CA 1
ATOM 1364 C C . SER A 1 178 ? -0.734 -2.240 -12.039 1.00 76.62 178 SER A C 1
ATOM 1366 O O . SER A 1 178 ? -0.396 -3.148 -12.793 1.00 76.62 178 SER A O 1
ATOM 1368 N N . ALA A 1 179 ? -1.652 -1.327 -12.362 1.00 75.25 179 ALA A N 1
ATOM 1369 C CA . ALA A 1 179 ? -2.307 -1.227 -13.663 1.00 75.25 179 ALA A CA 1
ATOM 1370 C C . ALA A 1 179 ? -1.455 -0.493 -14.722 1.00 75.25 179 ALA A C 1
ATOM 1372 O O . ALA A 1 179 ? -1.902 -0.323 -15.851 1.00 75.25 179 ALA A O 1
ATOM 1373 N N . GLY A 1 180 ? -0.226 -0.076 -14.386 1.00 72.94 180 GLY A N 1
ATOM 1374 C CA . GLY A 1 180 ? 0.689 0.596 -15.314 1.00 72.94 180 GLY A CA 1
ATOM 1375 C C . GLY A 1 180 ? 0.453 2.099 -15.475 1.00 72.94 180 GLY A C 1
ATOM 1376 O O . GLY A 1 180 ? 0.977 2.679 -16.420 1.00 72.94 180 GLY A O 1
ATOM 1377 N N . GLY A 1 181 ? -0.321 2.726 -14.583 1.00 77.25 181 GLY A N 1
ATOM 1378 C CA . GLY A 1 181 ? -0.459 4.179 -14.543 1.00 77.25 181 GLY A CA 1
ATOM 1379 C C . GLY A 1 181 ? 0.696 4.868 -13.811 1.00 77.25 181 GLY A C 1
ATOM 1380 O O . GLY A 1 181 ? 1.254 4.329 -12.851 1.00 77.25 181 GLY A O 1
ATOM 1381 N N . ASP A 1 182 ? 1.007 6.083 -14.251 1.00 84.81 182 ASP A N 1
ATOM 1382 C CA . ASP A 1 182 ? 2.080 6.931 -13.739 1.00 84.81 182 ASP A CA 1
ATOM 1383 C C . ASP A 1 182 ? 1.537 8.044 -12.829 1.00 84.81 182 ASP A C 1
ATOM 1385 O O . ASP A 1 182 ? 0.372 8.447 -12.910 1.00 84.81 182 ASP A O 1
ATOM 1389 N N . ILE A 1 183 ? 2.399 8.577 -11.961 1.00 91.62 183 ILE A N 1
ATOM 1390 C CA . ILE A 1 183 ? 2.094 9.729 -11.107 1.00 91.62 183 ILE A CA 1
ATOM 1391 C C . ILE A 1 183 ? 3.256 10.726 -11.097 1.00 91.62 183 ILE A C 1
ATOM 1393 O O . ILE A 1 183 ? 4.413 10.352 -10.912 1.00 91.62 183 ILE A O 1
ATOM 1397 N N . ALA A 1 184 ? 2.930 12.005 -11.258 1.00 90.75 184 ALA A N 1
ATOM 1398 C CA . ALA A 1 184 ? 3.828 13.140 -11.127 1.00 90.75 184 ALA A CA 1
ATOM 1399 C C . ALA A 1 184 ? 3.474 13.915 -9.848 1.00 90.75 184 ALA A C 1
ATOM 1401 O O . ALA A 1 184 ? 2.488 14.649 -9.807 1.00 90.75 184 ALA A O 1
ATOM 1402 N N . LEU A 1 185 ? 4.264 13.701 -8.791 1.00 92.00 185 LEU A N 1
ATOM 1403 C CA . LEU A 1 185 ? 4.172 14.421 -7.513 1.00 92.00 185 LEU A CA 1
ATOM 1404 C C . LEU A 1 185 ? 4.948 15.743 -7.583 1.00 92.00 1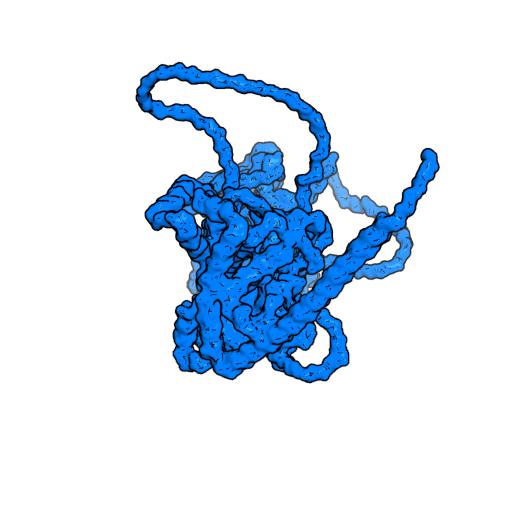85 LEU A C 1
ATOM 1406 O O . LEU A 1 185 ? 5.817 15.905 -8.439 1.00 92.00 185 LEU A O 1
ATOM 1410 N N . ASN A 1 186 ? 4.695 16.662 -6.650 1.00 92.75 186 ASN A N 1
ATOM 1411 C CA . ASN A 1 186 ? 5.263 18.019 -6.643 1.00 92.75 186 ASN A CA 1
ATOM 1412 C C . ASN A 1 186 ? 5.040 18.770 -7.965 1.00 92.75 186 ASN A C 1
ATOM 1414 O O . ASN A 1 186 ? 5.851 19.608 -8.344 1.00 92.75 186 ASN A O 1
ATOM 1418 N N . THR A 1 187 ? 3.982 18.438 -8.700 1.00 93.19 187 THR A N 1
ATOM 1419 C CA . THR A 1 187 ? 3.762 18.900 -10.069 1.00 93.19 187 THR A CA 1
ATOM 1420 C C . THR A 1 187 ? 2.428 19.632 -10.125 1.00 93.19 187 THR A C 1
ATOM 1422 O O . THR A 1 187 ? 1.362 19.025 -10.046 1.00 93.19 187 THR A O 1
ATOM 1425 N N . SER A 1 188 ? 2.476 20.959 -10.230 1.00 95.25 188 SER A N 1
ATOM 1426 C CA . SER A 1 188 ? 1.280 21.804 -10.308 1.00 95.25 188 SER A CA 1
ATOM 1427 C C . SER A 1 188 ? 0.895 22.053 -11.759 1.00 95.25 188 SER A C 1
ATOM 1429 O O . SER A 1 188 ? 1.742 22.413 -12.567 1.00 95.25 188 SER A O 1
ATOM 1431 N N . LEU A 1 189 ? -0.384 21.911 -12.095 1.00 97.44 189 LEU A N 1
ATOM 1432 C CA . LEU A 1 189 ? -0.900 22.310 -13.403 1.00 97.44 189 LEU A CA 1
ATOM 1433 C C . LEU A 1 189 ? -1.055 23.837 -13.460 1.00 97.44 189 LEU A C 1
ATOM 1435 O O . LEU A 1 189 ? -1.716 24.412 -12.597 1.00 97.44 189 LEU A O 1
ATOM 1439 N N . THR A 1 190 ? -0.482 24.484 -14.473 1.00 96.31 190 THR A N 1
ATOM 1440 C CA . THR A 1 190 ? -0.512 25.951 -14.628 1.00 96.31 190 THR A CA 1
ATOM 1441 C C . THR A 1 190 ? -1.286 26.411 -15.860 1.00 96.31 190 THR A C 1
ATOM 1443 O O . THR A 1 190 ? -1.839 27.511 -15.859 1.00 96.31 190 THR A O 1
ATOM 1446 N N . SER A 1 191 ? -1.360 25.588 -16.909 1.00 96.19 191 SER A N 1
ATOM 1447 C CA . SER A 1 191 ? -2.123 25.896 -18.120 1.00 96.19 191 SER A CA 1
ATOM 1448 C C . SER A 1 191 ? -2.630 24.629 -18.800 1.00 96.19 191 SER A C 1
ATOM 1450 O O . SER A 1 191 ? -2.010 23.570 -18.710 1.00 96.19 191 SER A O 1
ATOM 1452 N N . VAL A 1 192 ? -3.756 24.753 -19.501 1.00 97.19 192 VAL A N 1
ATOM 1453 C CA . VAL A 1 192 ? -4.326 23.704 -20.347 1.00 97.19 192 VAL A CA 1
ATOM 1454 C C . VAL A 1 192 ? -4.715 24.320 -21.681 1.00 97.19 192 VAL A C 1
ATOM 1456 O O . VAL A 1 192 ? -5.335 25.383 -21.721 1.00 97.19 192 VAL A O 1
ATOM 1459 N N . ARG A 1 193 ? -4.379 23.647 -22.780 1.00 95.12 193 ARG A N 1
ATOM 1460 C CA . ARG A 1 193 ? -4.759 24.050 -24.137 1.00 95.12 193 ARG A CA 1
ATOM 1461 C C . ARG A 1 193 ? -5.313 22.859 -24.901 1.00 95.12 193 ARG A C 1
ATOM 1463 O O . ARG A 1 193 ? -4.802 21.750 -24.786 1.00 95.12 193 ARG A O 1
ATOM 1470 N N . ALA A 1 194 ? -6.357 23.085 -25.690 1.00 93.69 194 ALA A N 1
ATOM 1471 C CA . ALA A 1 194 ? -6.830 22.077 -26.630 1.00 93.69 194 ALA A CA 1
ATOM 1472 C C . ALA A 1 194 ? -5.843 21.966 -27.802 1.00 93.69 194 ALA A C 1
ATOM 1474 O O . ALA A 1 194 ? -5.413 22.983 -28.352 1.00 93.69 194 ALA A O 1
ATOM 1475 N N . LEU A 1 195 ? -5.502 20.740 -28.191 1.00 92.31 195 LEU A N 1
ATOM 1476 C CA . LEU A 1 195 ? -4.712 20.481 -29.392 1.00 92.31 195 LEU A CA 1
ATOM 1477 C C . LEU A 1 195 ? -5.578 20.653 -30.657 1.00 92.31 195 LEU A C 1
ATOM 1479 O O . LEU A 1 195 ? -6.805 20.500 -30.587 1.00 92.31 195 LEU A O 1
ATOM 1483 N N . PRO A 1 196 ? -4.968 20.946 -31.824 1.00 85.50 196 PRO A N 1
ATOM 1484 C CA . PRO A 1 196 ? -5.687 21.069 -33.091 1.00 85.50 196 PRO A CA 1
ATOM 1485 C C . PRO A 1 196 ? -6.543 19.839 -33.422 1.00 85.50 196 PRO A C 1
ATOM 1487 O O . PRO A 1 196 ? -6.239 18.720 -33.006 1.00 85.50 196 PRO A O 1
ATOM 1490 N N . ASP A 1 197 ? -7.619 20.059 -34.180 1.00 79.00 197 ASP A N 1
ATOM 1491 C CA . ASP A 1 197 ? -8.501 19.016 -34.726 1.00 79.00 197 ASP A CA 1
ATOM 1492 C C . ASP A 1 197 ? -9.118 18.052 -33.688 1.00 79.00 197 ASP A C 1
ATOM 1494 O O . ASP A 1 197 ? -9.559 16.955 -34.032 1.00 79.00 197 ASP A O 1
ATOM 1498 N N . GLY A 1 198 ? -9.170 18.453 -32.411 1.00 76.38 198 GLY A N 1
ATOM 1499 C CA . GLY A 1 198 ? -9.704 17.621 -31.327 1.00 76.38 198 GLY A CA 1
ATOM 1500 C C . GLY A 1 198 ? -8.785 16.460 -30.934 1.00 76.38 198 GLY A C 1
ATOM 1501 O O . GLY A 1 198 ? -9.245 15.487 -30.340 1.00 76.38 198 GLY A O 1
ATOM 1502 N N . ALA A 1 199 ? -7.489 16.540 -31.260 1.00 81.62 199 ALA A N 1
ATOM 1503 C CA . ALA A 1 199 ? -6.526 15.469 -31.004 1.00 81.62 199 ALA A CA 1
ATOM 1504 C C . ALA A 1 199 ? -6.325 15.165 -29.505 1.00 81.62 199 ALA A C 1
ATOM 1506 O O . ALA A 1 199 ? -5.976 14.039 -29.150 1.00 81.62 199 ALA A O 1
ATOM 1507 N N . GLY A 1 200 ? -6.567 16.140 -28.627 1.00 91.31 200 GLY A N 1
ATOM 1508 C CA . GLY A 1 200 ? -6.417 15.998 -27.183 1.00 91.31 200 GLY A CA 1
ATOM 1509 C C . GLY A 1 200 ? -6.113 17.330 -26.505 1.00 91.31 200 GLY A C 1
ATOM 1510 O O . GLY A 1 200 ? -6.565 18.388 -26.942 1.00 91.31 200 GLY A O 1
ATOM 1511 N N . TRP A 1 201 ? -5.321 17.261 -25.444 1.00 95.31 201 TRP A N 1
ATOM 1512 C CA . TRP A 1 201 ? -5.002 18.357 -24.540 1.00 95.31 201 TRP A CA 1
ATOM 1513 C C . TRP A 1 201 ? -3.493 18.452 -24.345 1.00 95.31 201 TRP A C 1
ATOM 1515 O O . TRP A 1 201 ? -2.836 17.431 -24.165 1.00 95.31 201 TRP A O 1
ATOM 1525 N N . GLU A 1 202 ? -2.961 19.668 -24.345 1.00 96.56 202 GLU A N 1
ATOM 1526 C CA . GLU A 1 202 ? -1.620 20.008 -23.871 1.00 96.56 202 GLU A CA 1
ATOM 1527 C C . GLU A 1 202 ? -1.743 20.609 -22.468 1.00 96.56 202 GLU A C 1
ATOM 1529 O O . GLU A 1 202 ? -2.553 21.509 -22.230 1.00 96.56 202 GLU A O 1
ATOM 1534 N N . LEU A 1 203 ? -0.961 20.085 -21.533 1.00 97.56 203 LEU A N 1
ATOM 1535 C CA . LEU A 1 203 ? -0.935 20.476 -20.135 1.00 97.56 203 LEU A CA 1
ATOM 1536 C C . LEU A 1 203 ? 0.444 21.046 -19.821 1.00 97.56 203 LEU A C 1
ATOM 1538 O O . LEU A 1 203 ? 1.450 20.357 -19.984 1.00 97.56 203 LEU A O 1
ATOM 1542 N N . THR A 1 204 ? 0.484 22.278 -19.328 1.00 96.94 204 THR A N 1
ATOM 1543 C CA . THR A 1 204 ? 1.702 22.893 -18.800 1.00 96.94 204 THR A CA 1
ATOM 1544 C C . THR A 1 204 ? 1.763 22.661 -17.299 1.00 96.94 204 THR A C 1
ATOM 1546 O O . THR A 1 204 ? 0.829 23.006 -16.570 1.00 96.94 204 THR A O 1
ATOM 1549 N N . THR A 1 205 ? 2.862 22.081 -16.834 1.00 94.81 205 THR A N 1
ATOM 1550 C CA . THR A 1 205 ? 3.088 21.747 -15.430 1.00 94.81 205 THR A CA 1
ATOM 1551 C C . THR A 1 205 ? 4.333 22.425 -14.884 1.00 94.81 205 THR A C 1
ATOM 1553 O O . THR A 1 205 ? 5.329 22.537 -15.593 1.00 94.81 205 THR A O 1
ATOM 1556 N N . LEU A 1 206 ? 4.301 22.799 -13.610 1.00 92.94 206 LEU A N 1
ATOM 1557 C CA . LEU A 1 206 ? 5.408 23.390 -12.869 1.00 92.94 206 LEU A CA 1
ATOM 1558 C C . LEU A 1 206 ? 5.833 22.452 -11.734 1.00 92.94 206 LEU A C 1
ATOM 1560 O O . LEU A 1 206 ? 5.018 22.122 -10.867 1.00 92.94 206 LEU A O 1
ATOM 1564 N N . ASP A 1 207 ? 7.101 22.043 -11.720 1.00 89.06 207 ASP A N 1
ATOM 1565 C CA . ASP A 1 207 ? 7.683 21.288 -10.607 1.00 89.06 207 ASP A CA 1
ATOM 1566 C C . ASP A 1 207 ? 7.960 22.244 -9.432 1.00 89.06 207 ASP A C 1
ATOM 1568 O O . ASP A 1 207 ? 8.738 23.192 -9.540 1.00 89.06 207 ASP A O 1
ATOM 1572 N N . ALA A 1 208 ? 7.316 22.004 -8.291 1.00 81.31 208 ALA A N 1
ATOM 1573 C CA . ALA A 1 208 ? 7.378 22.879 -7.121 1.00 81.31 208 ALA A CA 1
ATOM 1574 C C . ALA A 1 208 ? 8.759 22.898 -6.439 1.00 81.31 208 ALA A C 1
ATOM 1576 O O . ALA A 1 208 ? 9.081 23.854 -5.735 1.00 81.31 208 ALA A O 1
ATOM 1577 N N . ALA A 1 209 ? 9.580 21.861 -6.630 1.00 77.00 209 ALA A N 1
ATOM 1578 C CA . ALA A 1 209 ? 10.900 21.758 -6.012 1.00 77.00 209 ALA A CA 1
ATOM 1579 C C . ALA A 1 209 ? 11.986 22.470 -6.834 1.00 77.00 209 ALA A C 1
ATOM 1581 O O . ALA A 1 209 ? 12.969 22.953 -6.273 1.00 77.00 209 ALA A O 1
ATOM 1582 N N . THR A 1 210 ? 11.831 22.510 -8.156 1.00 82.62 210 THR A N 1
ATOM 1583 C CA . THR A 1 210 ? 12.835 23.035 -9.097 1.00 82.62 210 THR A CA 1
ATOM 1584 C C . THR A 1 210 ? 12.415 24.338 -9.772 1.00 82.62 210 THR A C 1
ATOM 1586 O O . THR A 1 210 ? 13.280 25.076 -10.239 1.00 82.62 210 THR A O 1
ATOM 1589 N N . GLY A 1 211 ? 11.113 24.630 -9.819 1.00 86.06 211 GLY A N 1
ATOM 1590 C CA . GLY A 1 211 ? 10.544 25.724 -10.606 1.00 86.06 211 GLY A CA 1
ATOM 1591 C C . GLY A 1 211 ? 10.601 25.482 -12.117 1.00 86.06 211 GLY A C 1
ATOM 1592 O O . GLY A 1 211 ? 10.400 26.421 -12.883 1.00 86.06 211 GLY A O 1
ATOM 1593 N N . GLU A 1 212 ? 10.912 24.258 -12.554 1.00 86.62 212 GLU A N 1
ATOM 1594 C CA . GLU A 1 212 ? 10.992 23.899 -13.968 1.00 86.62 212 GLU A CA 1
ATOM 1595 C C . GLU A 1 212 ? 9.588 23.707 -14.552 1.00 86.62 212 GLU A C 1
ATOM 1597 O O . GLU A 1 212 ? 8.740 23.026 -13.970 1.00 86.62 212 GLU A O 1
ATOM 1602 N N . GLU A 1 213 ? 9.351 24.318 -15.713 1.00 91.81 213 GLU A N 1
ATOM 1603 C CA . GLU A 1 213 ? 8.118 24.151 -16.477 1.00 91.81 213 GLU A CA 1
ATOM 1604 C C . GLU A 1 213 ? 8.286 23.024 -17.504 1.00 91.81 213 GLU A C 1
ATOM 1606 O O . GLU A 1 213 ? 9.330 22.880 -18.140 1.00 91.81 213 GLU A O 1
ATOM 1611 N N . SER A 1 214 ? 7.255 22.204 -17.672 1.00 88.19 214 SER A N 1
ATOM 1612 C CA . SER A 1 214 ? 7.217 21.097 -18.629 1.00 88.19 214 SER A CA 1
ATOM 1613 C C . SER A 1 214 ? 5.845 21.009 -19.286 1.00 88.19 214 SER A C 1
ATOM 1615 O O . SER A 1 214 ? 4.852 21.479 -18.733 1.00 88.19 214 SER A O 1
ATOM 1617 N N . THR A 1 215 ? 5.783 20.406 -20.472 1.00 91.00 215 THR A N 1
ATOM 1618 C CA . THR A 1 215 ? 4.530 20.171 -21.201 1.00 91.00 215 THR A CA 1
ATOM 1619 C C . THR A 1 215 ? 4.291 18.680 -21.389 1.00 91.00 215 THR A C 1
ATOM 1621 O O . THR A 1 215 ? 5.234 17.911 -21.572 1.00 91.00 215 THR A O 1
ATOM 1624 N N . ILE A 1 216 ? 3.026 18.274 -21.291 1.00 92.25 216 ILE A N 1
ATOM 1625 C CA . ILE A 1 216 ? 2.575 16.888 -21.445 1.00 92.25 216 ILE A CA 1
ATOM 1626 C C . ILE A 1 216 ? 1.288 16.890 -22.264 1.00 92.25 216 ILE A C 1
ATOM 1628 O O . ILE A 1 216 ? 0.413 17.726 -22.044 1.00 92.25 216 ILE A O 1
ATOM 1632 N N . THR A 1 217 ? 1.136 15.936 -23.176 1.00 93.81 217 THR A N 1
ATOM 1633 C CA . THR A 1 217 ? -0.066 15.794 -24.002 1.00 93.81 217 THR A CA 1
ATOM 1634 C C . THR A 1 217 ? -0.895 14.563 -23.635 1.00 93.81 217 THR A C 1
ATOM 1636 O O . THR A 1 217 ? -0.363 13.490 -23.347 1.00 93.81 217 THR A O 1
ATOM 1639 N N . ALA A 1 218 ? -2.224 14.697 -23.647 1.00 92.56 218 ALA A N 1
ATOM 1640 C CA . ALA A 1 218 ? -3.136 13.590 -23.367 1.00 92.56 218 ALA A CA 1
ATOM 1641 C C . ALA A 1 218 ? -4.432 13.647 -24.181 1.00 92.56 218 ALA A C 1
ATOM 1643 O O . ALA A 1 218 ? -4.996 14.716 -24.396 1.00 92.56 218 ALA A O 1
ATOM 1644 N N . ALA A 1 219 ? -4.966 12.492 -24.588 1.00 91.12 219 ALA A N 1
ATOM 1645 C CA . ALA A 1 219 ? -6.221 12.453 -25.353 1.00 91.12 219 ALA A CA 1
ATOM 1646 C C . ALA A 1 219 ? -7.448 12.831 -24.502 1.00 91.12 219 ALA A C 1
ATOM 1648 O O . ALA A 1 219 ? -8.407 13.412 -25.001 1.00 91.12 219 ALA A O 1
ATOM 1649 N N . THR A 1 220 ? -7.450 12.465 -23.219 1.00 93.31 220 THR A N 1
ATOM 1650 C CA . THR A 1 220 ? -8.526 12.765 -22.264 1.00 93.31 220 THR A CA 1
ATOM 1651 C C . THR A 1 220 ? -7.949 13.451 -21.034 1.00 93.31 220 THR A C 1
ATOM 1653 O O . THR A 1 220 ? -6.988 12.960 -20.447 1.00 93.31 220 THR A O 1
ATOM 1656 N N . LEU A 1 221 ? -8.571 14.549 -20.619 1.00 97.38 221 LEU A N 1
ATOM 1657 C CA . LEU A 1 221 ? -8.257 15.277 -19.397 1.00 97.38 221 LEU A CA 1
ATOM 1658 C C . LEU A 1 221 ? -9.387 15.083 -18.383 1.00 97.38 221 LEU A C 1
ATOM 1660 O O . LEU A 1 221 ? -10.543 15.398 -18.664 1.00 97.38 221 LEU A O 1
ATOM 1664 N N . VAL A 1 222 ? -9.056 14.604 -17.188 1.00 98.38 222 VAL A N 1
ATOM 1665 C CA . VAL A 1 222 ? -9.984 14.515 -16.059 1.00 98.38 222 VAL A CA 1
ATOM 1666 C C . VAL A 1 222 ? -9.581 15.523 -14.988 1.00 98.38 222 VAL A C 1
ATOM 1668 O O . VAL A 1 222 ? -8.535 15.388 -14.355 1.00 98.38 222 VAL A O 1
ATOM 1671 N N . ASN A 1 223 ? -10.437 16.510 -14.737 1.00 98.62 223 ASN A N 1
ATOM 1672 C CA . ASN A 1 223 ? -10.287 17.426 -13.613 1.00 98.62 223 ASN A CA 1
ATOM 1673 C C . ASN A 1 223 ? -10.858 16.792 -12.340 1.00 98.62 223 ASN A C 1
ATOM 1675 O O . ASN A 1 223 ? -12.076 16.725 -12.187 1.00 98.62 223 ASN A O 1
ATOM 1679 N N . ALA A 1 224 ? -9.984 16.356 -11.433 1.00 98.38 224 ALA A N 1
ATOM 1680 C CA . ALA A 1 224 ? -10.315 15.848 -10.102 1.00 98.38 224 ALA A CA 1
ATOM 1681 C C . ALA A 1 224 ? -9.583 16.641 -8.998 1.00 98.38 224 ALA A C 1
ATOM 1683 O O . ALA A 1 224 ? -9.301 16.108 -7.922 1.00 98.38 224 ALA A O 1
ATOM 1684 N N . ALA A 1 225 ? -9.289 17.924 -9.250 1.00 97.81 225 ALA A N 1
ATOM 1685 C CA . ALA A 1 225 ? -8.354 18.731 -8.462 1.00 97.81 225 ALA A CA 1
ATOM 1686 C C . ALA A 1 225 ? -8.902 19.224 -7.106 1.00 97.81 225 ALA A C 1
ATOM 1688 O O . ALA A 1 225 ? -8.311 20.101 -6.481 1.00 97.81 225 ALA A O 1
ATOM 1689 N N . GLY A 1 226 ? -10.036 18.688 -6.639 1.00 96.06 226 GLY A N 1
ATOM 1690 C CA . GLY A 1 226 ? -10.605 18.997 -5.326 1.00 96.06 226 GLY A CA 1
ATOM 1691 C C . GLY A 1 226 ? -10.798 20.498 -5.103 1.00 96.06 226 GLY A C 1
ATOM 1692 O O . GLY A 1 226 ? -11.657 21.115 -5.734 1.00 96.06 226 GLY A O 1
ATOM 1693 N N . LEU A 1 227 ? -9.997 21.082 -4.207 1.00 95.38 227 LEU A N 1
ATOM 1694 C CA . LEU A 1 227 ? -10.041 22.512 -3.889 1.00 95.38 227 LEU A CA 1
ATOM 1695 C C . LEU A 1 227 ? -9.693 23.395 -5.101 1.00 95.38 227 LEU A C 1
ATOM 1697 O O . LEU A 1 227 ? -10.303 24.445 -5.271 1.00 95.38 227 LEU A O 1
ATOM 1701 N N . GLY A 1 228 ? -8.805 22.930 -5.984 1.00 96.12 228 GLY A N 1
ATOM 1702 C CA . GLY A 1 228 ? -8.424 23.612 -7.227 1.00 96.12 228 GLY A CA 1
ATOM 1703 C C . GLY A 1 228 ? -9.320 23.295 -8.430 1.00 96.12 228 GLY A C 1
ATOM 1704 O O . GLY A 1 228 ? -9.041 23.738 -9.542 1.00 96.12 228 GLY A O 1
ATOM 1705 N N . ALA A 1 229 ? -10.404 22.527 -8.268 1.00 97.38 229 ALA A N 1
ATOM 1706 C CA . ALA A 1 229 ? -11.189 22.057 -9.414 1.00 97.38 229 ALA A CA 1
ATOM 1707 C C . ALA A 1 229 ? -11.863 23.199 -10.199 1.00 97.38 229 ALA A C 1
ATOM 1709 O O . ALA A 1 229 ? -11.950 23.132 -11.424 1.00 97.38 229 ALA A O 1
ATOM 1710 N N . CYS A 1 230 ? -12.296 24.273 -9.529 1.00 97.38 230 CYS A N 1
ATOM 1711 C CA . CYS A 1 230 ? -12.820 25.460 -10.213 1.00 97.38 230 CYS A CA 1
ATOM 1712 C C . CYS A 1 230 ? -11.734 26.203 -11.009 1.00 97.38 230 CYS A C 1
ATOM 1714 O O . CYS A 1 230 ? -12.032 26.745 -12.067 1.00 97.38 230 CYS A O 1
ATOM 1716 N N . GLU A 1 231 ? -10.484 26.203 -10.544 1.00 96.50 231 GLU A N 1
ATOM 1717 C CA . GLU A 1 231 ? -9.369 26.834 -11.260 1.00 96.50 231 GLU A CA 1
ATOM 1718 C C . GLU A 1 231 ? -9.079 26.080 -12.558 1.00 96.50 231 GLU A C 1
ATOM 1720 O O . GLU A 1 231 ? -9.097 26.683 -13.627 1.00 96.50 231 GLU A O 1
ATOM 1725 N N . VAL A 1 232 ? -8.952 24.750 -12.492 1.00 97.69 232 VAL A N 1
ATOM 1726 C CA . VAL A 1 232 ? -8.764 23.896 -13.679 1.00 97.69 232 VAL A CA 1
ATOM 1727 C C . VAL A 1 232 ? -9.946 24.014 -14.648 1.00 97.69 232 VAL A C 1
ATOM 1729 O O . VAL A 1 232 ? -9.751 24.096 -15.857 1.00 97.69 232 VAL A O 1
ATOM 1732 N N . ASN A 1 233 ? -11.181 24.090 -14.138 1.00 97.75 233 ASN A N 1
ATOM 1733 C CA . ASN A 1 233 ? -12.365 24.361 -14.959 1.00 97.75 233 ASN A CA 1
ATOM 1734 C C . ASN A 1 233 ? -12.225 25.671 -15.746 1.00 97.75 233 ASN A C 1
ATOM 1736 O O . ASN A 1 233 ? -12.525 25.702 -16.936 1.00 97.75 233 ASN A O 1
ATOM 1740 N N . ASN A 1 234 ? -11.771 26.736 -15.088 1.00 97.62 234 ASN A N 1
ATOM 1741 C CA . ASN A 1 234 ? -11.649 28.068 -15.681 1.00 97.62 234 ASN A CA 1
ATOM 1742 C C . ASN A 1 234 ? -10.424 28.198 -16.605 1.00 97.62 234 ASN A C 1
ATOM 1744 O O . ASN A 1 234 ? -10.365 29.126 -17.402 1.00 97.62 234 ASN A O 1
ATOM 1748 N N . MET A 1 235 ? -9.453 27.279 -16.530 1.00 97.12 235 MET A N 1
ATOM 1749 C CA . MET A 1 235 ? -8.372 27.184 -17.523 1.00 97.12 235 MET A CA 1
ATOM 1750 C C . MET A 1 235 ? -8.875 26.654 -18.874 1.00 97.12 235 MET A C 1
ATOM 1752 O O . MET A 1 235 ? -8.278 26.956 -19.902 1.00 97.12 235 MET A O 1
ATOM 1756 N N . VAL A 1 236 ? -9.942 25.845 -18.870 1.00 96.06 236 VAL A N 1
ATOM 1757 C CA . VAL A 1 236 ? -10.435 25.124 -20.057 1.00 96.06 236 VAL A CA 1
ATOM 1758 C C . VAL A 1 236 ? -11.708 25.742 -20.631 1.00 96.06 236 VAL A C 1
ATOM 1760 O O . VAL A 1 236 ? -11.860 25.837 -21.849 1.00 96.06 236 VAL A O 1
ATOM 1763 N N . LEU A 1 237 ? -12.658 26.109 -19.771 1.00 96.25 237 LEU A N 1
ATOM 1764 C CA . LEU A 1 237 ? -13.973 26.586 -20.187 1.00 96.25 237 LEU A CA 1
ATOM 1765 C C . LEU A 1 237 ? -13.977 28.097 -20.447 1.00 96.25 237 LEU A C 1
ATOM 1767 O O . LEU A 1 237 ? -13.209 28.825 -19.830 1.00 96.25 237 LEU A O 1
ATOM 1771 N N . PRO A 1 238 ? -14.873 28.591 -21.320 1.00 94.38 238 PRO A N 1
ATOM 1772 C CA . PRO A 1 238 ? -15.020 30.023 -21.552 1.00 94.38 238 PRO A CA 1
ATOM 1773 C C . PRO A 1 238 ? -15.572 30.744 -20.311 1.00 94.38 238 PRO A C 1
ATOM 1775 O O . PRO A 1 238 ? -16.198 30.126 -19.441 1.00 94.38 238 PRO A O 1
ATOM 1778 N N . VAL A 1 239 ? -15.379 32.066 -20.263 1.00 95.31 239 VAL A N 1
ATOM 1779 C CA . VAL A 1 239 ? -15.663 32.932 -19.102 1.00 95.31 239 VAL A CA 1
ATOM 1780 C C . VAL A 1 239 ? -17.091 32.770 -18.570 1.00 95.31 239 VAL A C 1
ATOM 1782 O O . VAL A 1 239 ? -17.310 32.767 -17.361 1.00 95.31 239 VAL A O 1
ATOM 1785 N N . GLU A 1 240 ? -18.068 32.552 -19.444 1.00 95.75 240 GLU A N 1
ATOM 1786 C CA . GLU A 1 240 ? -19.488 32.389 -19.109 1.00 95.75 240 GLU A CA 1
ATOM 1787 C C . GLU A 1 240 ? -19.777 31.088 -18.343 1.00 95.75 240 GLU A C 1
ATOM 1789 O O . GLU A 1 240 ? -20.817 30.949 -17.699 1.00 95.75 240 GLU A O 1
ATOM 1794 N N . ARG A 1 241 ? -18.863 30.116 -18.417 1.00 94.88 241 ARG A N 1
ATOM 1795 C CA . ARG A 1 241 ? -18.925 28.823 -17.719 1.00 94.88 241 ARG A CA 1
ATOM 1796 C C . ARG A 1 241 ? -17.909 28.729 -16.585 1.00 94.88 241 ARG A C 1
ATOM 1798 O O . ARG A 1 241 ? -17.755 27.651 -16.000 1.00 94.88 241 ARG A O 1
ATOM 1805 N N . HIS A 1 242 ? -17.241 29.833 -16.252 1.00 96.31 242 HIS A N 1
ATOM 1806 C CA . HIS A 1 242 ? -16.363 29.869 -15.099 1.00 96.31 242 HIS A CA 1
ATOM 1807 C C . HIS A 1 242 ? -17.141 29.602 -13.812 1.00 96.31 242 HIS A C 1
ATOM 1809 O O . HIS A 1 242 ? -18.305 29.976 -13.645 1.00 96.31 242 HIS A O 1
ATOM 1815 N N . ARG A 1 243 ? -16.476 28.932 -12.879 1.00 95.25 243 ARG A N 1
ATOM 1816 C CA . ARG A 1 243 ? -17.005 28.614 -11.557 1.00 95.25 243 ARG A CA 1
ATOM 1817 C C . ARG A 1 243 ? -16.131 29.253 -10.494 1.00 95.25 243 ARG A C 1
ATOM 1819 O O . ARG A 1 243 ? -14.917 29.367 -10.656 1.00 95.25 243 ARG A O 1
ATOM 1826 N N . LYS A 1 244 ? -16.762 29.647 -9.391 1.00 93.62 244 LYS A N 1
ATOM 1827 C CA . LYS A 1 244 ? -16.088 30.119 -8.185 1.00 93.62 244 LYS A CA 1
ATOM 1828 C C . LYS A 1 244 ? -16.182 29.033 -7.119 1.00 93.62 244 LYS A C 1
ATOM 1830 O O . LYS A 1 244 ? -17.263 28.505 -6.874 1.00 93.62 244 LYS A O 1
ATOM 1835 N N . ALA A 1 245 ? -15.048 28.688 -6.517 1.00 93.19 245 ALA A N 1
ATOM 1836 C CA . ALA A 1 245 ? -15.033 27.860 -5.322 1.00 93.19 245 ALA A CA 1
ATOM 1837 C C . ALA A 1 245 ? -15.335 28.725 -4.092 1.00 93.19 245 ALA A C 1
ATOM 1839 O O . ALA A 1 245 ? -14.854 29.854 -3.980 1.00 93.19 245 ALA A O 1
ATOM 1840 N N . TYR A 1 246 ? -16.120 28.177 -3.173 1.00 95.12 246 TYR A N 1
ATOM 1841 C CA . TYR A 1 246 ? -16.343 28.732 -1.845 1.00 95.12 246 TYR A CA 1
ATOM 1842 C C . TYR A 1 246 ? -15.819 27.745 -0.809 1.00 95.12 246 TYR A C 1
ATOM 1844 O O . TYR A 1 246 ? -16.048 26.539 -0.926 1.00 95.12 246 TYR A O 1
ATOM 1852 N N . TYR A 1 247 ? -15.129 28.248 0.208 1.00 94.12 247 TYR A N 1
ATOM 1853 C CA . TYR A 1 247 ? -14.400 27.412 1.152 1.00 94.12 247 TYR A CA 1
ATOM 1854 C C . TYR A 1 247 ? -15.139 27.339 2.486 1.00 94.12 247 TYR A C 1
ATOM 1856 O O . TYR A 1 247 ? -15.351 28.343 3.165 1.00 94.12 247 TYR A O 1
ATOM 1864 N N . ALA A 1 248 ? -15.571 26.128 2.840 1.00 92.56 248 ALA A N 1
ATOM 1865 C CA . ALA A 1 248 ? -16.215 25.835 4.115 1.00 92.56 248 ALA A CA 1
ATOM 1866 C C . ALA A 1 248 ? -15.300 24.945 4.968 1.00 92.56 248 ALA A C 1
ATOM 1868 O O . ALA A 1 248 ? -15.306 23.709 4.831 1.00 92.56 248 ALA A O 1
ATOM 1869 N N . LYS A 1 249 ? -14.536 25.593 5.851 1.00 93.62 249 LYS A N 1
ATOM 1870 C CA . LYS A 1 249 ? -13.677 24.979 6.863 1.00 93.62 249 LYS A CA 1
ATOM 1871 C C . LYS A 1 249 ? -14.530 24.256 7.896 1.00 93.62 249 LYS A C 1
ATOM 1873 O O . LYS A 1 249 ? -15.620 24.701 8.261 1.00 93.62 249 LYS A O 1
ATOM 1878 N N . GLY A 1 250 ? -14.055 23.099 8.332 1.00 92.06 250 GLY A N 1
ATOM 1879 C CA . GLY A 1 250 ? -14.655 22.341 9.417 1.00 92.06 250 GLY A CA 1
ATOM 1880 C C . GLY A 1 250 ? -13.594 21.857 10.385 1.00 92.06 250 GLY A C 1
ATOM 1881 O O . GLY A 1 250 ? -12.755 21.037 10.006 1.00 92.06 250 GLY A O 1
ATOM 1882 N N . SER A 1 251 ? -13.667 22.342 11.618 1.00 92.75 251 SER A N 1
ATOM 1883 C CA . SER A 1 251 ? -12.732 22.032 12.697 1.00 92.75 251 SER A CA 1
ATOM 1884 C C . SER A 1 251 ? -13.214 20.841 13.518 1.00 92.75 251 SER A C 1
ATOM 1886 O O . SER A 1 251 ? -14.403 20.724 13.836 1.00 92.75 251 SER A O 1
ATOM 1888 N N . TYR A 1 252 ? -12.281 19.961 13.875 1.00 93.94 252 TYR A N 1
ATOM 1889 C CA . TYR A 1 252 ? -12.512 18.803 14.730 1.00 93.94 252 TYR A CA 1
ATOM 1890 C C . TYR A 1 252 ? -11.833 18.983 16.083 1.00 93.94 252 TYR A C 1
ATOM 1892 O O . TYR A 1 252 ? -10.732 19.522 16.184 1.00 93.94 252 TYR A O 1
ATOM 1900 N N . PHE A 1 253 ? -12.490 18.465 17.113 1.00 93.75 253 PHE A N 1
ATOM 1901 C CA . PHE A 1 253 ? -12.012 18.432 18.485 1.00 93.75 253 PHE A CA 1
ATOM 1902 C C . PHE A 1 253 ? -11.872 16.977 18.930 1.00 93.75 253 PHE A C 1
ATOM 1904 O O . PHE A 1 253 ? -12.840 16.211 18.899 1.00 93.75 253 PHE A O 1
ATOM 1911 N N . SER A 1 254 ? -10.676 16.586 19.355 1.00 94.38 254 SER A N 1
ATOM 1912 C CA . SER A 1 254 ? -10.418 15.265 19.927 1.00 94.38 254 SER A CA 1
ATOM 1913 C C . SER A 1 254 ? -10.881 15.212 21.383 1.00 94.38 254 SER A C 1
ATOM 1915 O O . SER A 1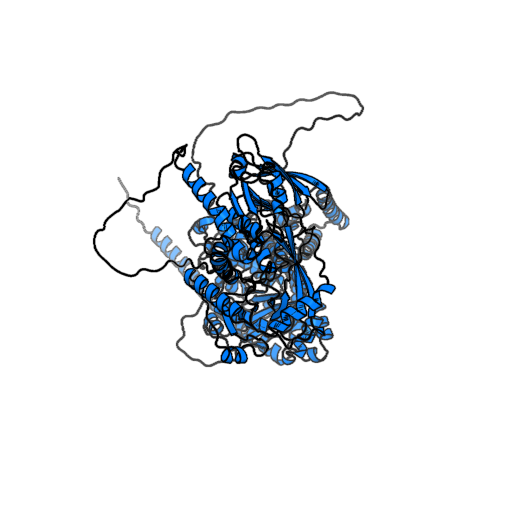 254 ? -10.938 16.235 22.070 1.00 94.38 254 SER A O 1
ATOM 1917 N N . TYR A 1 255 ? -11.229 14.018 21.867 1.00 95.81 255 TYR A N 1
ATOM 1918 C CA . TYR A 1 255 ? -11.573 13.787 23.269 1.00 95.81 255 TYR A CA 1
ATOM 1919 C C . TYR A 1 255 ? -10.609 12.783 23.906 1.00 95.81 255 TYR A C 1
ATOM 1921 O O . TYR A 1 255 ? -10.554 11.622 23.506 1.00 95.81 255 TYR A O 1
ATOM 1929 N N . SER A 1 256 ? -9.869 13.212 24.931 1.00 93.44 256 SER A N 1
ATOM 1930 C CA . SER A 1 256 ? -8.816 12.404 25.575 1.00 93.44 256 SER A CA 1
ATOM 1931 C C . SER A 1 256 ? -9.325 11.344 26.567 1.00 93.44 256 SER A C 1
ATOM 1933 O O . SER A 1 256 ? -8.533 10.616 27.164 1.00 93.44 256 SER A O 1
ATOM 1935 N N . GLY A 1 257 ? -10.644 11.235 26.761 1.00 91.62 257 GLY A N 1
ATOM 1936 C CA . GLY A 1 257 ? -11.275 10.215 27.601 1.00 91.62 257 GLY A CA 1
ATOM 1937 C C . GLY A 1 257 ? -11.814 9.014 26.818 1.00 91.62 257 GLY A C 1
ATOM 1938 O O . GLY A 1 257 ? -11.683 8.917 25.602 1.00 91.62 257 GLY A O 1
ATOM 1939 N N . LYS A 1 258 ? -12.488 8.102 27.530 1.00 92.81 258 LYS A N 1
ATOM 1940 C CA . LYS A 1 258 ? -13.247 7.011 26.903 1.00 92.81 258 LYS A CA 1
ATOM 1941 C C . LYS A 1 258 ? -14.337 7.598 26.002 1.00 92.81 258 LYS A C 1
ATOM 1943 O O . LYS A 1 258 ? -15.104 8.444 26.459 1.00 92.81 258 LYS A O 1
ATOM 1948 N N . ALA A 1 259 ? -14.438 7.114 24.764 1.00 95.62 259 ALA A N 1
ATOM 1949 C CA . ALA A 1 259 ? -15.494 7.532 23.850 1.00 95.62 259 ALA A CA 1
ATOM 1950 C C . ALA A 1 259 ? -16.888 7.341 24.485 1.00 95.62 259 ALA A C 1
ATOM 1952 O O . ALA A 1 259 ? -17.155 6.283 25.068 1.00 95.62 259 ALA A O 1
ATOM 1953 N N . PRO A 1 260 ? -17.787 8.339 24.387 1.00 95.25 260 PRO A N 1
ATOM 1954 C CA . PRO A 1 260 ? -19.098 8.263 25.022 1.00 95.25 260 PRO A CA 1
ATOM 1955 C C . PRO A 1 260 ? -20.072 7.340 24.281 1.00 95.25 260 PRO A C 1
ATOM 1957 O O . PRO A 1 260 ? -21.124 7.022 24.831 1.00 95.25 260 PRO A O 1
ATOM 1960 N N . ALA A 1 261 ? -19.727 6.907 23.064 1.00 96.44 261 ALA A N 1
ATOM 1961 C CA . ALA A 1 261 ? -20.482 5.919 22.310 1.00 96.44 261 ALA A CA 1
ATOM 1962 C C . ALA A 1 261 ? -19.575 4.944 21.550 1.00 96.44 261 ALA A C 1
ATOM 1964 O O . ALA A 1 261 ? -18.444 5.274 21.197 1.00 96.44 261 ALA A O 1
ATOM 1965 N N . SER A 1 262 ? -20.099 3.752 21.257 1.00 95.25 262 SER A N 1
ATOM 1966 C CA . SER A 1 262 ? -19.440 2.732 20.421 1.00 95.25 262 SER A CA 1
ATOM 1967 C C . SER A 1 262 ? -19.730 2.864 18.917 1.00 95.25 262 SER A C 1
ATOM 1969 O O . SER A 1 262 ? -19.155 2.133 18.104 1.00 95.25 262 SER A O 1
ATOM 1971 N N . ARG A 1 263 ? -20.617 3.798 18.556 1.00 96.75 263 ARG A N 1
ATOM 1972 C CA . ARG A 1 263 ? -21.093 4.097 17.199 1.00 96.75 263 ARG A CA 1
ATOM 1973 C C . ARG A 1 263 ? -21.116 5.598 16.942 1.00 96.75 263 ARG A C 1
ATOM 1975 O O . ARG A 1 263 ? -21.010 6.388 17.877 1.00 96.75 263 ARG A O 1
ATOM 1982 N N . LEU A 1 264 ? -21.289 5.988 15.682 1.00 98.06 264 LEU A N 1
ATOM 1983 C CA . LEU A 1 264 ? -21.349 7.403 15.310 1.00 98.06 264 LEU A CA 1
ATOM 1984 C C . LEU A 1 264 ? -22.664 8.025 15.793 1.00 98.06 264 LEU A C 1
ATOM 1986 O O . LEU A 1 264 ? -23.720 7.408 15.642 1.00 98.06 264 LEU A O 1
ATOM 1990 N N . ILE A 1 265 ? -22.620 9.249 16.324 1.00 97.69 265 ILE A N 1
ATOM 1991 C CA . ILE A 1 265 ? -23.811 9.959 16.821 1.00 97.69 265 ILE A CA 1
ATOM 1992 C C . ILE A 1 265 ? -23.940 11.290 16.098 1.00 97.69 265 ILE A C 1
ATOM 1994 O O . ILE A 1 265 ? -23.060 12.141 16.192 1.00 97.69 265 ILE A O 1
ATOM 1998 N N . TYR A 1 266 ? -25.032 11.454 15.360 1.00 95.69 266 TYR A N 1
ATOM 1999 C CA . TYR A 1 266 ? -25.332 12.654 14.589 1.00 95.69 266 TYR A CA 1
ATOM 2000 C C . TYR A 1 266 ? -26.593 13.306 15.162 1.00 95.69 266 TYR A C 1
ATOM 2002 O O . TYR A 1 266 ? -27.582 12.600 15.373 1.00 95.69 266 TYR A O 1
ATOM 2010 N N . PRO A 1 267 ? -26.616 14.625 15.396 1.00 92.81 267 PRO A N 1
ATOM 2011 C CA . PRO A 1 267 ? -27.873 15.306 15.667 1.00 92.81 267 PRO A CA 1
ATOM 2012 C C . PRO A 1 267 ? -28.790 15.238 14.434 1.00 92.81 267 PRO A C 1
ATOM 2014 O O . PRO A 1 267 ? -28.334 15.088 13.295 1.00 92.81 267 PRO A O 1
ATOM 2017 N N . ALA A 1 268 ? -30.102 15.305 14.655 1.00 89.88 268 ALA A N 1
ATOM 2018 C CA . ALA A 1 268 ? -31.057 15.466 13.567 1.00 89.88 268 ALA A CA 1
ATOM 2019 C C . ALA A 1 268 ? -30.758 16.765 12.783 1.00 89.88 268 ALA A C 1
ATOM 2021 O O . ALA A 1 268 ? -30.438 17.775 13.411 1.00 89.88 268 ALA A O 1
ATOM 2022 N N . PRO A 1 269 ? -30.856 16.766 11.438 1.00 81.12 269 PRO A N 1
ATOM 2023 C CA . PRO A 1 269 ? -30.580 17.960 10.642 1.00 81.12 269 PRO A CA 1
ATOM 2024 C C . PRO A 1 269 ? -31.516 19.113 11.009 1.00 81.12 269 PRO A C 1
ATOM 2026 O O . PRO A 1 269 ? -32.727 18.907 11.117 1.00 81.12 269 PRO A O 1
ATOM 2029 N N . GLU A 1 270 ? -30.968 20.320 11.129 1.00 71.62 270 GLU A N 1
ATOM 2030 C CA . GLU A 1 270 ? -31.746 21.547 11.312 1.00 71.62 270 GLU A CA 1
ATOM 2031 C C . GLU A 1 270 ? -31.833 22.329 9.989 1.00 71.62 270 GLU A C 1
ATOM 2033 O O . GLU A 1 270 ? -30.862 22.321 9.229 1.00 71.62 270 GLU A O 1
ATOM 2038 N N . PRO A 1 271 ? -32.964 22.999 9.689 1.00 55.53 271 PRO A N 1
ATOM 2039 C CA . PRO A 1 271 ? -33.167 23.706 8.419 1.00 55.53 271 PRO A CA 1
ATOM 2040 C C . PRO A 1 271 ? -32.134 24.804 8.118 1.00 55.53 271 PRO A C 1
ATOM 2042 O O . PRO A 1 271 ? -31.807 25.012 6.953 1.00 55.53 271 PRO A O 1
ATOM 2045 N N . ASP A 1 272 ? -31.603 25.464 9.154 1.00 51.75 272 ASP A N 1
ATOM 2046 C CA . ASP A 1 272 ? -30.763 26.666 9.027 1.00 51.75 272 ASP A CA 1
ATOM 2047 C C . ASP A 1 272 ? -29.249 26.387 9.116 1.00 51.75 272 ASP A C 1
ATOM 2049 O O . ASP A 1 272 ? -28.429 27.305 9.016 1.00 51.75 272 ASP A O 1
ATOM 2053 N N . LEU A 1 273 ? -28.837 25.126 9.300 1.00 56.22 273 LEU A N 1
ATOM 2054 C CA . LEU A 1 273 ? -27.421 24.759 9.321 1.00 56.22 273 LEU A CA 1
ATOM 2055 C C . LEU A 1 273 ? -26.924 24.389 7.919 1.00 56.22 273 LEU A C 1
ATOM 2057 O O . LEU A 1 273 ? -27.387 23.434 7.298 1.00 56.22 273 LEU A O 1
ATOM 2061 N N . ALA A 1 274 ? -25.871 25.073 7.458 1.00 48.88 274 ALA A N 1
ATOM 2062 C CA . ALA A 1 274 ? -25.135 24.761 6.226 1.00 48.88 274 ALA A CA 1
ATOM 2063 C C . ALA A 1 274 ? -24.270 23.472 6.335 1.00 48.88 274 ALA A C 1
ATOM 2065 O O . ALA A 1 274 ? -23.146 23.416 5.821 1.00 48.88 274 ALA A O 1
ATOM 2066 N N . GLY A 1 275 ? -24.774 22.440 7.025 1.00 57.66 275 GLY A N 1
ATOM 2067 C CA . GLY A 1 275 ? -24.117 21.166 7.331 1.00 57.66 275 GLY A CA 1
ATOM 2068 C C . GLY A 1 275 ? -24.935 20.290 8.297 1.00 57.66 275 GLY A C 1
ATOM 2069 O O . GLY A 1 275 ? -26.028 20.654 8.710 1.00 57.66 275 GLY A O 1
ATOM 2070 N N . LEU A 1 276 ? -24.394 19.126 8.684 1.00 58.78 276 LEU A N 1
ATOM 2071 C CA . LEU A 1 276 ? -25.057 18.166 9.593 1.00 58.78 276 LEU A CA 1
ATOM 2072 C C . LEU A 1 276 ? -24.864 18.478 11.094 1.00 58.78 276 LEU A C 1
ATOM 2074 O O . LEU A 1 276 ? -25.243 17.670 11.937 1.00 58.78 276 LEU A O 1
ATOM 2078 N N . GLY A 1 277 ? -24.260 19.625 11.422 1.00 72.44 277 GLY A N 1
ATOM 2079 C CA . GLY A 1 277 ? -23.870 19.990 12.785 1.00 72.44 277 GLY A CA 1
ATOM 2080 C C . GLY A 1 277 ? -22.673 19.192 13.322 1.00 72.44 277 GLY A C 1
ATOM 2081 O O . GLY A 1 277 ? -22.242 18.192 12.737 1.00 72.44 277 GLY A O 1
ATOM 2082 N N . THR A 1 278 ? -22.131 19.655 14.454 1.00 84.88 278 THR A N 1
ATOM 2083 C CA . THR A 1 278 ? -21.067 18.968 15.199 1.00 84.88 278 THR A CA 1
ATOM 2084 C C . THR A 1 278 ? -21.561 17.592 15.632 1.00 84.88 278 THR A C 1
ATOM 2086 O O . THR A 1 278 ? -22.496 17.484 16.424 1.00 84.88 278 THR A O 1
ATOM 2089 N N . HIS A 1 279 ? -20.931 16.538 15.126 1.00 92.00 279 HIS A N 1
ATOM 2090 C CA . HIS A 1 279 ? -21.306 15.159 15.412 1.00 92.00 279 HIS A CA 1
ATOM 2091 C C . HIS A 1 279 ? -20.150 14.396 16.052 1.00 92.00 279 HIS A C 1
ATOM 2093 O O . HIS A 1 279 ? -19.011 14.857 16.049 1.00 92.00 279 HIS A O 1
ATOM 2099 N N . LEU A 1 280 ? -20.447 13.227 16.613 1.00 96.25 280 LEU A N 1
ATOM 2100 C CA . LEU A 1 280 ? -19.443 12.304 17.126 1.00 96.25 280 LEU A CA 1
ATOM 2101 C C . LEU A 1 280 ? -19.063 11.303 16.044 1.00 96.25 280 LEU 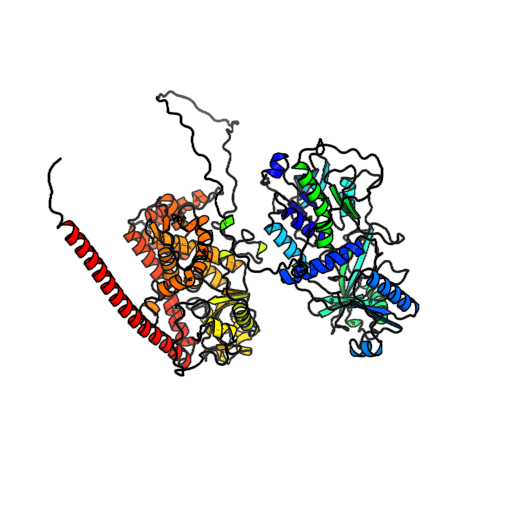A C 1
ATOM 2103 O O . LEU A 1 280 ? -19.911 10.564 15.530 1.00 96.25 280 LEU A O 1
ATOM 2107 N N . THR A 1 281 ? -17.767 11.243 15.767 1.00 95.44 281 THR A N 1
ATOM 2108 C CA . THR A 1 281 ? -17.131 10.169 15.006 1.00 95.44 281 THR A CA 1
ATOM 2109 C C . THR A 1 281 ? -16.128 9.412 15.863 1.00 95.44 281 THR A C 1
ATOM 2111 O O . THR A 1 281 ? -15.791 9.837 16.970 1.00 95.44 281 THR A O 1
ATOM 2114 N N . LEU A 1 282 ? -15.700 8.260 15.358 1.00 95.38 282 LEU A N 1
ATOM 2115 C CA . LEU A 1 282 ? -14.704 7.408 15.987 1.00 95.38 282 LEU A CA 1
ATOM 2116 C C . LEU A 1 282 ? -13.573 7.182 14.993 1.00 95.38 282 LEU A C 1
ATOM 2118 O O . LEU A 1 282 ? -13.848 6.957 13.816 1.00 95.38 282 LEU A O 1
ATOM 2122 N N . ASP A 1 283 ? -12.334 7.202 15.464 1.00 91.81 283 ASP A N 1
ATOM 2123 C CA . ASP A 1 283 ? -11.219 6.691 14.672 1.00 91.81 283 ASP A CA 1
ATOM 2124 C C . ASP A 1 283 ? -11.158 5.151 14.723 1.00 91.81 283 ASP A C 1
ATOM 2126 O O . ASP A 1 283 ? -11.936 4.480 15.416 1.00 91.81 283 ASP A O 1
ATOM 2130 N N . MET A 1 284 ? -10.208 4.567 13.990 1.00 92.75 284 MET A N 1
ATOM 2131 C CA . MET A 1 284 ? -10.013 3.114 13.952 1.00 92.75 284 MET A CA 1
ATOM 2132 C C . MET A 1 284 ? -9.592 2.505 15.302 1.00 92.75 284 MET A C 1
ATOM 2134 O O . MET A 1 284 ? -9.804 1.309 15.516 1.00 92.75 284 MET A O 1
ATOM 2138 N N . ALA A 1 285 ? -9.040 3.303 16.224 1.00 91.12 285 ALA A N 1
ATOM 2139 C CA . ALA A 1 285 ? -8.711 2.889 17.589 1.00 91.12 285 ALA A CA 1
ATOM 2140 C C . ALA A 1 285 ? -9.905 3.021 18.557 1.00 91.12 285 ALA A C 1
ATOM 2142 O O . ALA A 1 285 ? -9.848 2.517 19.680 1.00 91.12 285 ALA A O 1
ATOM 2143 N N . GLY A 1 286 ? -11.004 3.641 18.119 1.00 92.06 286 GLY A N 1
ATOM 2144 C CA . GLY A 1 286 ? -12.205 3.883 18.912 1.00 92.06 286 GLY A CA 1
ATOM 2145 C C . GLY A 1 286 ? -12.175 5.178 19.724 1.00 92.06 286 GLY A C 1
ATOM 2146 O O . GLY A 1 286 ? -13.020 5.339 20.606 1.00 92.06 286 GLY A O 1
ATOM 2147 N N . GLN A 1 287 ? -11.244 6.095 19.452 1.00 94.25 287 GLN A N 1
ATOM 2148 C CA . GLN A 1 287 ? -11.211 7.410 20.090 1.00 94.25 287 GLN A CA 1
ATOM 2149 C C . GLN A 1 287 ? -12.261 8.333 19.478 1.00 94.25 287 GLN A C 1
ATOM 2151 O O . GLN A 1 287 ? -12.487 8.328 18.268 1.00 94.25 287 GLN A O 1
ATOM 2156 N N . ALA A 1 288 ? -12.907 9.134 20.327 1.00 96.19 288 ALA A N 1
ATOM 2157 C CA . ALA A 1 288 ? -13.956 10.046 19.894 1.00 96.19 288 ALA A CA 1
ATOM 2158 C C . ALA A 1 288 ? -13.381 11.357 19.353 1.00 96.19 288 ALA A C 1
ATOM 2160 O O . ALA A 1 288 ? -12.533 11.995 19.983 1.00 96.19 288 ALA A O 1
ATOM 2161 N N . ARG A 1 289 ? -13.931 11.788 18.220 1.00 95.88 289 ARG A N 1
ATOM 2162 C CA . ARG A 1 289 ? -13.741 13.125 17.658 1.00 95.88 289 ARG A CA 1
ATOM 2163 C C . ARG A 1 289 ? -15.092 13.791 17.473 1.00 95.88 289 ARG A C 1
ATOM 2165 O O . ARG A 1 289 ? -16.054 13.153 17.037 1.00 95.88 289 ARG A O 1
ATOM 2172 N N . PHE A 1 290 ? -15.147 15.077 17.780 1.00 95.12 290 PHE A N 1
ATOM 2173 C CA . PHE A 1 290 ? -16.327 15.904 17.612 1.00 95.12 290 PHE A CA 1
ATOM 2174 C C . PHE A 1 290 ? -16.099 16.942 16.538 1.00 95.12 290 PHE A C 1
ATOM 2176 O O . PHE A 1 290 ? -15.072 17.608 16.514 1.00 95.12 290 PHE A O 1
ATOM 2183 N N . GLY A 1 291 ? -17.076 17.099 15.667 1.00 90.69 291 GLY A N 1
ATOM 2184 C CA . GLY A 1 291 ? -16.970 17.997 14.535 1.00 90.69 291 GLY A CA 1
ATOM 2185 C C . GLY A 1 291 ? -17.560 17.338 13.306 1.00 90.69 291 GLY A C 1
ATOM 2186 O O . GLY A 1 291 ? -18.255 16.331 13.421 1.00 90.69 291 GLY A O 1
ATOM 2187 N N . PRO A 1 292 ? -17.303 17.905 12.134 1.00 88.88 292 PRO A N 1
ATOM 2188 C CA . PRO A 1 292 ? -16.790 19.255 11.957 1.00 88.88 292 PRO A CA 1
ATOM 2189 C C . PRO A 1 292 ? -17.867 20.298 12.281 1.00 88.88 292 PRO A C 1
ATOM 2191 O O . PRO A 1 292 ? -19.063 20.037 12.133 1.00 88.88 292 PRO A O 1
ATOM 2194 N N . ASP A 1 293 ? -17.450 21.491 12.692 1.00 85.06 293 ASP A N 1
ATOM 2195 C CA . ASP A 1 293 ? -18.295 22.678 12.570 1.00 85.06 293 ASP A CA 1
ATOM 2196 C C . ASP A 1 293 ? -18.289 23.215 11.121 1.00 85.06 293 ASP A C 1
ATOM 2198 O O . ASP A 1 293 ? -17.836 22.541 10.185 1.00 85.06 293 ASP A O 1
ATOM 2202 N N . VAL A 1 294 ? -18.874 24.397 10.914 1.00 87.00 294 VAL A N 1
ATOM 2203 C CA . VAL A 1 294 ? -18.856 25.082 9.618 1.00 87.00 294 VAL A CA 1
ATOM 2204 C C . VAL A 1 294 ? -18.406 26.522 9.817 1.00 87.00 294 VAL A C 1
ATOM 2206 O O . VAL A 1 294 ? -19.043 27.300 10.532 1.00 87.00 294 VAL A O 1
ATOM 2209 N N . GLU A 1 295 ? -17.321 26.872 9.145 1.00 90.31 295 GLU A N 1
ATOM 2210 C CA . GLU A 1 295 ? -16.762 28.213 9.070 1.00 90.31 295 GLU A CA 1
ATOM 2211 C C . GLU A 1 295 ? -16.460 28.541 7.608 1.00 90.31 295 GLU A C 1
ATOM 2213 O O . GLU A 1 295 ? -15.786 27.783 6.917 1.00 90.31 295 GLU A O 1
ATOM 2218 N N . TRP A 1 296 ? -17.013 29.646 7.113 1.00 91.12 296 TRP A N 1
ATOM 2219 C CA . TRP A 1 296 ? -16.746 30.101 5.753 1.00 91.12 296 TRP A CA 1
ATOM 2220 C C . TRP A 1 296 ? -15.507 30.982 5.771 1.00 91.12 296 TRP A C 1
ATOM 2222 O O . TRP A 1 296 ? -15.454 31.927 6.556 1.00 91.12 296 TRP A O 1
ATOM 2232 N N . VAL A 1 297 ? -14.543 30.660 4.917 1.00 94.00 297 VAL A N 1
ATOM 2233 C CA . VAL A 1 297 ? -13.255 31.352 4.824 1.00 94.00 297 VAL A CA 1
ATOM 2234 C C . VAL A 1 297 ? -12.984 31.763 3.380 1.00 94.00 297 VAL A C 1
ATOM 2236 O O . VAL A 1 297 ? -13.576 31.219 2.445 1.00 94.00 297 VAL A O 1
ATOM 2239 N N . ASP A 1 298 ? -12.078 32.719 3.195 1.00 91.19 298 ASP A N 1
ATOM 2240 C CA . ASP A 1 298 ? -11.740 33.241 1.867 1.00 91.19 298 ASP A CA 1
ATOM 2241 C C . ASP A 1 298 ? -10.626 32.444 1.170 1.00 91.19 298 ASP A C 1
ATOM 2243 O O . ASP A 1 298 ? -10.494 32.515 -0.052 1.00 91.19 298 ASP A O 1
ATOM 2247 N N . SER A 1 299 ? -9.850 31.654 1.924 1.00 92.00 299 SER A N 1
ATOM 2248 C CA . SER A 1 299 ? -8.720 30.870 1.410 1.00 92.00 299 SER A CA 1
ATOM 2249 C C . SER A 1 299 ? -8.855 29.380 1.715 1.00 92.00 299 SER A C 1
ATOM 2251 O O . SER A 1 299 ? -9.257 28.989 2.810 1.00 92.00 299 SER A O 1
ATOM 2253 N N . ALA A 1 300 ? -8.455 28.543 0.756 1.00 90.44 300 ALA A N 1
ATOM 2254 C CA . ALA A 1 300 ? -8.340 27.097 0.928 1.00 90.44 300 ALA A CA 1
ATOM 2255 C C . ALA A 1 300 ? -7.238 26.693 1.927 1.00 90.44 300 ALA A C 1
ATOM 2257 O O . ALA A 1 300 ? -7.316 25.606 2.501 1.00 90.44 300 ALA A O 1
ATOM 2258 N N . ASP A 1 301 ? -6.246 27.566 2.133 1.00 90.38 301 ASP A N 1
ATOM 2259 C CA . ASP A 1 301 ? -5.078 27.320 2.988 1.00 90.38 301 ASP A CA 1
ATOM 2260 C C . ASP A 1 301 ? -5.334 27.652 4.467 1.00 90.38 301 ASP A C 1
ATOM 2262 O O . ASP A 1 301 ? -4.527 27.308 5.330 1.00 90.38 301 ASP A O 1
ATOM 2266 N N . ASP A 1 302 ? -6.466 28.289 4.783 1.00 92.31 302 ASP A N 1
ATOM 2267 C CA . ASP A 1 302 ? -6.896 28.514 6.164 1.00 92.31 302 ASP A CA 1
ATOM 2268 C C . ASP A 1 302 ? -7.352 27.176 6.770 1.00 92.31 302 ASP A C 1
ATOM 2270 O O . ASP A 1 302 ? -8.491 26.737 6.605 1.00 92.31 302 ASP A O 1
ATOM 2274 N N . LEU A 1 303 ? -6.420 26.482 7.425 1.00 91.38 303 LEU A N 1
ATOM 2275 C CA . LEU A 1 303 ? -6.631 25.180 8.068 1.00 91.38 303 LEU A CA 1
ATOM 2276 C C . LEU A 1 303 ? -6.335 25.204 9.573 1.00 91.38 303 LEU A C 1
ATOM 2278 O O . LEU A 1 303 ? -6.366 24.153 10.220 1.00 91.38 303 LEU A O 1
ATOM 2282 N N . ASP A 1 304 ? -6.076 26.382 10.136 1.00 92.12 304 ASP A N 1
ATOM 2283 C CA . ASP A 1 304 ? -5.833 26.531 11.565 1.00 92.12 304 ASP A CA 1
ATOM 2284 C C . ASP A 1 304 ? -7.133 26.321 12.348 1.00 92.12 304 ASP A C 1
ATOM 2286 O O . ASP A 1 304 ? -8.204 26.842 12.006 1.00 92.12 304 ASP A O 1
ATOM 2290 N N . VAL A 1 305 ? -7.038 25.523 13.413 1.00 90.75 305 VAL A N 1
ATOM 2291 C CA . VAL A 1 305 ? -8.155 25.262 14.322 1.00 90.75 305 VAL A CA 1
ATOM 2292 C C . VAL A 1 305 ? -8.248 26.414 15.318 1.00 90.75 305 VAL A C 1
ATOM 2294 O O . VAL A 1 305 ? -7.399 26.554 16.198 1.00 90.75 305 VAL A O 1
ATOM 2297 N N . ASP A 1 306 ? -9.297 27.227 15.199 1.00 86.50 306 ASP A N 1
ATOM 2298 C CA . ASP A 1 306 ? -9.564 28.312 16.143 1.00 86.50 306 ASP A CA 1
ATOM 2299 C C . ASP A 1 306 ? -10.166 27.769 17.452 1.00 86.50 306 ASP A C 1
ATOM 2301 O O . ASP A 1 306 ? -11.359 27.456 17.548 1.00 86.50 306 ASP A O 1
ATOM 2305 N N . GLU A 1 307 ? -9.335 27.687 18.493 1.00 85.38 307 GLU A N 1
ATOM 2306 C CA . GLU A 1 307 ? -9.747 27.316 19.854 1.00 85.38 307 GLU A CA 1
ATOM 2307 C C . GLU A 1 307 ? -10.826 28.252 20.430 1.00 85.38 307 GLU A C 1
ATOM 2309 O O . GLU A 1 307 ? -11.627 27.833 21.271 1.00 85.38 307 GLU A O 1
ATOM 2314 N N . GLY A 1 308 ? -10.942 29.492 19.938 1.00 87.44 308 GLY A N 1
ATOM 2315 C CA . GLY A 1 308 ? -12.016 30.423 20.294 1.00 87.44 308 GLY A CA 1
ATOM 2316 C C . GLY A 1 308 ? -13.419 29.901 19.961 1.00 87.44 308 GLY A C 1
ATOM 2317 O O . GLY A 1 308 ? -14.404 30.323 20.574 1.00 87.44 308 GLY A O 1
ATOM 2318 N N . ARG A 1 309 ? -13.529 28.921 19.055 1.00 86.81 309 ARG A N 1
ATOM 2319 C CA . ARG A 1 309 ? -14.796 28.286 18.650 1.00 86.81 309 ARG A CA 1
ATOM 2320 C C . ARG A 1 309 ? -15.191 27.101 19.531 1.00 86.81 309 ARG A C 1
ATOM 2322 O O . ARG A 1 309 ? -16.356 26.683 19.511 1.00 86.81 309 ARG A O 1
ATOM 2329 N N . LYS A 1 310 ? -14.275 26.600 20.368 1.00 89.50 310 LYS A N 1
ATOM 2330 C CA . LYS A 1 310 ? -14.509 25.477 21.290 1.00 89.50 310 LYS A CA 1
ATOM 2331 C C . LYS A 1 310 ? -15.768 25.648 22.158 1.00 89.50 310 LYS A C 1
ATOM 2333 O O . LYS A 1 310 ? -16.537 24.688 22.237 1.00 89.50 310 LYS A O 1
ATOM 2338 N N . PRO A 1 311 ? -16.085 26.823 22.747 1.00 91.19 311 PRO A N 1
ATOM 2339 C CA . PRO A 1 311 ? -17.314 26.992 23.528 1.00 91.19 311 PRO A CA 1
ATOM 2340 C C . PRO A 1 311 ? -18.593 26.720 22.722 1.00 91.19 311 PRO A C 1
ATOM 2342 O O . PRO A 1 311 ? -19.571 26.206 23.265 1.00 91.19 311 PRO A O 1
ATOM 2345 N N . GLY A 1 312 ? -18.599 27.051 21.426 1.00 89.50 312 GLY A N 1
ATOM 2346 C CA . GLY A 1 312 ? -19.703 26.741 20.516 1.00 89.50 312 GLY A CA 1
ATOM 2347 C C . GLY A 1 312 ? -19.842 25.240 20.274 1.00 89.50 312 GLY A C 1
ATOM 2348 O O . GLY A 1 312 ? -20.935 24.695 20.436 1.00 89.50 312 GLY A O 1
ATOM 2349 N N . ALA A 1 313 ? -18.727 24.565 19.983 1.00 89.75 313 ALA A N 1
ATOM 2350 C CA . ALA A 1 313 ? -18.694 23.113 19.817 1.00 89.75 313 ALA A CA 1
ATOM 2351 C C . ALA A 1 313 ? -19.165 22.388 21.088 1.00 89.75 313 ALA A C 1
ATOM 2353 O O . ALA A 1 313 ? -20.014 21.505 21.014 1.00 89.75 313 ALA A O 1
ATOM 2354 N N . VAL A 1 314 ? -18.704 22.806 22.271 1.00 92.88 314 VAL A N 1
ATOM 2355 C CA . VAL A 1 314 ? -19.119 22.231 23.563 1.00 92.88 314 VAL A CA 1
ATOM 2356 C C . VAL A 1 314 ? -20.628 22.354 23.779 1.00 92.88 314 VAL A C 1
ATOM 2358 O O . VAL A 1 314 ? -21.255 21.387 24.217 1.00 92.88 314 VAL A O 1
ATOM 2361 N N . ARG A 1 315 ? -21.234 23.508 23.456 1.00 92.25 315 ARG A N 1
ATOM 2362 C CA . ARG A 1 315 ? -22.696 23.679 23.538 1.00 92.25 315 ARG A CA 1
ATOM 2363 C C . ARG A 1 315 ? -23.425 22.692 22.628 1.00 92.25 315 ARG A C 1
ATOM 2365 O O . ARG A 1 315 ? -24.338 22.023 23.098 1.00 92.25 315 ARG A O 1
ATOM 2372 N N . ALA A 1 316 ? -22.984 22.552 21.377 1.00 91.69 316 ALA A N 1
ATOM 2373 C CA . ALA A 1 316 ? -23.575 21.604 20.433 1.00 91.69 316 ALA A CA 1
ATOM 2374 C C . ALA A 1 316 ? -23.407 20.142 20.891 1.00 91.69 316 ALA A C 1
ATOM 2376 O O . ALA A 1 316 ? -24.349 19.358 20.824 1.00 91.69 316 ALA A O 1
ATOM 2377 N N . ILE A 1 317 ? -22.238 19.772 21.422 1.00 94.81 317 ILE A N 1
ATOM 2378 C CA . ILE A 1 317 ? -21.967 18.414 21.918 1.00 94.81 317 ILE A CA 1
ATOM 2379 C C . ILE A 1 317 ? -22.849 18.084 23.126 1.00 94.81 317 ILE A C 1
ATOM 2381 O O . ILE A 1 317 ? -23.418 16.994 23.192 1.00 94.81 317 ILE A O 1
ATOM 2385 N N . ARG A 1 318 ? -23.015 19.022 24.071 1.00 95.50 318 ARG A N 1
ATOM 2386 C CA . ARG A 1 318 ? -23.852 18.834 25.271 1.00 95.50 318 ARG A CA 1
ATOM 2387 C C . ARG A 1 318 ? -25.322 18.562 24.945 1.00 95.50 318 ARG A C 1
ATOM 2389 O O . ARG A 1 318 ? -26.026 18.007 25.793 1.00 95.50 318 ARG A O 1
ATOM 2396 N N . GLU A 1 319 ? -25.781 18.876 23.732 1.00 93.94 319 GLU A N 1
ATOM 2397 C CA . GLU A 1 319 ? -27.140 18.541 23.314 1.00 93.94 319 GLU A CA 1
ATOM 2398 C C . GLU A 1 319 ? -27.391 17.032 23.240 1.00 93.94 319 GLU A C 1
ATOM 2400 O O . GLU A 1 319 ? -28.473 16.572 23.618 1.00 93.94 319 GLU A O 1
ATOM 2405 N N . PHE A 1 320 ? -26.388 16.252 22.830 1.00 95.19 320 PHE A N 1
ATOM 2406 C CA . PHE A 1 320 ? -26.487 14.796 22.702 1.00 95.19 320 PHE A CA 1
ATOM 2407 C C . PHE A 1 320 ? -25.522 14.016 23.609 1.00 95.19 320 PHE A C 1
ATOM 2409 O O . PHE A 1 320 ? -25.723 12.819 23.793 1.00 95.19 320 PHE A O 1
ATOM 2416 N N . VAL A 1 321 ? -24.547 14.673 24.248 1.00 96.75 321 VAL A N 1
ATOM 2417 C CA . VAL A 1 321 ? -23.669 14.115 25.297 1.00 96.75 321 VAL A CA 1
ATOM 2418 C C . VAL A 1 321 ? -23.619 15.072 26.502 1.00 96.75 321 VAL A C 1
ATOM 2420 O O . VAL A 1 321 ? -22.638 15.796 26.685 1.00 96.75 321 VAL A O 1
ATOM 2423 N N . PRO A 1 322 ? -24.660 15.120 27.358 1.00 96.06 322 PRO A N 1
ATOM 2424 C CA . PRO A 1 322 ? -24.758 16.121 28.428 1.00 96.06 322 PRO A CA 1
ATOM 2425 C C . PRO A 1 322 ? -23.598 16.089 29.433 1.00 96.06 322 PRO A C 1
ATOM 2427 O O . PRO A 1 322 ? -23.215 17.127 29.964 1.00 96.06 322 PRO A O 1
ATOM 2430 N N . GLY A 1 323 ? -23.040 14.900 29.683 1.00 94.06 323 GLY A N 1
ATOM 2431 C CA . GLY A 1 323 ? -21.955 14.673 30.642 1.00 94.06 323 GLY A CA 1
ATOM 2432 C C . GLY A 1 323 ? -20.543 14.880 30.088 1.00 94.06 323 GLY A C 1
ATOM 2433 O O . GLY A 1 323 ? -19.592 14.409 30.705 1.00 94.06 323 GLY A O 1
ATOM 2434 N N . ILE A 1 324 ? -20.381 15.510 28.919 1.00 95.25 324 ILE A N 1
ATOM 2435 C CA . ILE A 1 324 ? -19.057 15.697 28.316 1.00 95.25 324 ILE A CA 1
ATOM 2436 C C . ILE A 1 324 ? -18.162 16.615 29.170 1.00 95.25 324 ILE A C 1
ATOM 2438 O O . ILE A 1 324 ? -18.552 17.714 29.574 1.00 95.25 324 ILE A O 1
ATOM 2442 N N . GLU A 1 325 ? -16.927 16.171 29.412 1.00 94.44 325 GLU A N 1
ATOM 2443 C CA . GLU A 1 325 ? -15.911 16.941 30.135 1.00 94.44 325 GLU A CA 1
ATOM 2444 C C . GLU A 1 325 ? -15.174 17.897 29.186 1.00 94.44 325 GLU A C 1
ATOM 2446 O O . GLU A 1 325 ? -14.326 17.488 28.396 1.00 94.44 325 GLU A O 1
ATOM 2451 N N . GLU A 1 326 ? -15.466 19.192 29.287 1.00 93.31 326 GLU A N 1
ATOM 2452 C CA . GLU A 1 326 ? -14.904 20.238 28.418 1.00 93.31 326 GLU A CA 1
ATOM 2453 C C . GLU A 1 326 ? -13.372 20.361 28.492 1.00 93.31 326 GLU A C 1
ATOM 2455 O O . GLU A 1 326 ? -12.718 20.632 27.482 1.00 93.31 326 GLU A O 1
ATOM 2460 N N . GLY A 1 327 ? -12.78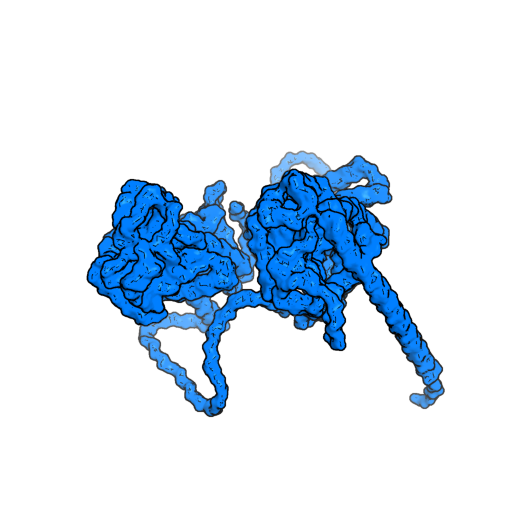4 20.101 29.665 1.00 93.19 327 GLY A N 1
ATOM 2461 C CA . GLY A 1 327 ? -11.330 20.098 29.856 1.00 93.19 327 GLY A CA 1
ATOM 2462 C C . GLY A 1 327 ? -10.599 18.983 29.098 1.00 93.19 327 GLY A C 1
ATOM 2463 O O . GLY A 1 327 ? -9.383 19.045 28.963 1.00 93.19 327 GLY A O 1
ATOM 2464 N N . ARG A 1 328 ? -11.323 17.979 28.585 1.00 94.56 328 ARG A N 1
ATOM 2465 C CA . ARG A 1 328 ? -10.764 16.870 27.793 1.00 94.56 328 ARG A CA 1
ATOM 2466 C C . ARG A 1 328 ? -10.953 17.026 26.288 1.00 94.56 328 ARG A C 1
ATOM 2468 O O . ARG A 1 328 ? -10.498 16.162 25.542 1.00 94.56 328 ARG A O 1
ATOM 2475 N N . LEU A 1 329 ? -11.640 18.083 25.854 1.00 93.75 329 LEU A N 1
ATOM 2476 C CA . LEU A 1 329 ? -11.748 18.448 24.446 1.00 93.75 329 LEU A CA 1
ATOM 2477 C C . LEU A 1 329 ? -10.574 19.352 24.065 1.00 93.75 329 LEU A C 1
ATOM 2479 O O . LEU A 1 329 ? -10.309 20.329 24.766 1.00 93.75 329 LEU A O 1
ATOM 2483 N N . GLY A 1 330 ? -9.908 19.065 22.956 1.00 91.81 330 GLY A N 1
ATOM 2484 C CA . GLY A 1 330 ? -8.874 19.933 22.383 1.00 91.81 330 GLY A CA 1
ATOM 2485 C C . GLY A 1 330 ? -8.968 19.945 20.865 1.00 91.81 330 GLY A C 1
ATOM 2486 O O . GLY A 1 330 ? -9.435 18.960 20.286 1.00 91.81 330 GLY A O 1
ATOM 2487 N N . GLY A 1 331 ? -8.569 21.045 20.227 1.00 92.06 331 GLY A N 1
ATOM 2488 C CA . GLY A 1 331 ? -8.456 21.118 18.775 1.00 92.06 331 GLY A CA 1
ATOM 2489 C C . GLY A 1 331 ? -7.579 19.988 18.234 1.00 92.06 331 GLY A C 1
ATOM 2490 O O . GLY A 1 331 ? -6.572 19.626 18.840 1.00 92.06 331 GLY A O 1
ATOM 2491 N N . ASP A 1 332 ? -8.012 19.382 17.131 1.00 91.94 332 ASP A N 1
ATOM 2492 C CA . ASP A 1 332 ? -7.334 18.246 16.498 1.00 91.94 332 ASP A CA 1
ATOM 2493 C C . ASP A 1 332 ? -6.822 18.655 15.112 1.00 91.94 332 ASP A C 1
ATOM 2495 O O . ASP A 1 332 ? -5.641 18.937 14.925 1.00 91.94 332 ASP A O 1
ATOM 2499 N N . TYR A 1 333 ? -7.728 18.787 14.144 1.00 93.31 333 TYR A N 1
ATOM 2500 C CA . TYR A 1 333 ? -7.411 19.249 12.795 1.00 93.31 333 TYR A CA 1
ATOM 2501 C C . TYR A 1 333 ? -8.613 19.959 12.169 1.00 93.31 333 TYR A C 1
ATOM 2503 O O . TYR A 1 333 ? -9.752 19.784 12.608 1.00 93.31 333 TYR A O 1
ATOM 2511 N N . ALA A 1 334 ? -8.373 20.721 11.102 1.00 94.19 334 ALA A N 1
ATOM 2512 C CA . ALA A 1 334 ? -9.422 21.219 10.223 1.00 94.19 334 ALA A CA 1
ATOM 2513 C C . ALA A 1 334 ? -9.328 20.577 8.835 1.00 94.19 334 ALA A C 1
ATOM 2515 O O . ALA A 1 334 ? -8.249 20.204 8.359 1.00 94.19 334 ALA A O 1
ATOM 2516 N N . GLY A 1 335 ? -10.485 20.448 8.192 1.00 93.94 335 GLY A N 1
ATOM 2517 C CA . GLY A 1 335 ? -10.611 20.066 6.792 1.00 93.94 335 GLY A CA 1
ATOM 2518 C C . GLY A 1 335 ? -11.387 21.104 5.998 1.00 93.94 335 GLY A C 1
ATOM 2519 O O . GLY A 1 335 ? -12.260 21.785 6.539 1.00 93.94 335 GLY A O 1
ATOM 2520 N N . MET A 1 336 ? -11.093 21.188 4.701 1.00 94.75 336 MET A N 1
ATOM 2521 C CA . MET A 1 336 ? -11.719 22.145 3.795 1.00 94.75 336 MET A CA 1
ATOM 2522 C C . MET A 1 336 ? -12.677 21.461 2.823 1.00 94.75 336 MET A C 1
ATOM 2524 O O . MET A 1 336 ? -12.350 20.426 2.230 1.00 94.75 336 MET A O 1
ATOM 2528 N N . ARG A 1 337 ? -13.854 22.063 2.626 1.00 92.56 337 ARG A N 1
ATOM 2529 C CA . ARG A 1 337 ? -14.793 21.701 1.555 1.00 92.56 337 ARG A CA 1
ATOM 2530 C C . ARG A 1 337 ? -14.813 22.804 0.513 1.00 92.56 337 ARG A C 1
ATOM 2532 O O . ARG A 1 337 ? -15.172 23.932 0.844 1.00 92.56 337 ARG A O 1
ATOM 2539 N N . ALA A 1 338 ? -14.508 22.457 -0.733 1.00 87.31 338 ALA A N 1
ATOM 2540 C CA . ALA A 1 338 ? -14.795 23.321 -1.870 1.00 87.31 338 ALA A CA 1
ATOM 2541 C C . ALA A 1 338 ? -16.256 23.144 -2.287 1.00 87.31 338 ALA A C 1
ATOM 2543 O O . ALA A 1 338 ? -16.657 22.095 -2.799 1.00 87.31 338 ALA A O 1
ATOM 2544 N N . LYS A 1 339 ? -17.055 24.177 -2.036 1.00 92.00 339 LYS A N 1
ATOM 2545 C CA . LYS A 1 339 ? -18.454 24.268 -2.437 1.00 92.00 339 LYS A CA 1
ATOM 2546 C C . LYS A 1 339 ? -18.586 25.077 -3.720 1.00 92.00 339 LYS A C 1
ATOM 2548 O O . LYS A 1 339 ? -17.811 25.994 -3.976 1.00 92.00 339 LYS A O 1
ATOM 2553 N N . LEU A 1 340 ? -19.599 24.732 -4.512 1.00 92.75 340 LEU A N 1
ATOM 2554 C CA . LEU A 1 340 ? -19.959 25.461 -5.733 1.00 92.75 340 LEU A CA 1
ATOM 2555 C C . LEU A 1 340 ? -20.923 26.614 -5.479 1.00 92.75 340 LEU A C 1
ATOM 2557 O O . LEU A 1 340 ? -21.229 27.350 -6.411 1.00 92.75 340 LEU A O 1
ATOM 2561 N N . GLY A 1 341 ? -21.378 26.750 -4.234 1.00 89.19 341 GLY A N 1
ATOM 2562 C CA . GLY A 1 341 ? -22.152 27.893 -3.808 1.00 89.19 341 GLY A CA 1
ATOM 2563 C C . GLY A 1 341 ? -21.766 28.399 -2.425 1.00 89.19 341 GLY A C 1
ATOM 2564 O O . GLY A 1 341 ? -21.239 27.646 -1.597 1.00 89.19 341 GLY A O 1
ATOM 2565 N N . GLY A 1 342 ? -21.992 29.693 -2.219 1.00 84.31 342 GLY A N 1
ATOM 2566 C CA . GLY A 1 342 ? -21.697 30.425 -0.992 1.00 84.31 342 GLY A CA 1
ATOM 2567 C C . GLY A 1 342 ? -22.684 30.143 0.142 1.00 84.31 342 GLY A C 1
ATOM 2568 O O . GLY A 1 342 ? -23.577 29.308 0.035 1.00 84.31 342 GLY A O 1
ATOM 2569 N N . LYS A 1 343 ? -22.531 30.871 1.254 1.00 81.06 343 LYS A N 1
ATOM 2570 C CA . LYS A 1 343 ? -23.311 30.676 2.491 1.00 81.06 343 LYS A CA 1
ATOM 2571 C C . LYS A 1 343 ? -24.829 30.751 2.306 1.00 81.06 343 LYS A C 1
ATOM 2573 O O . LYS A 1 343 ? -25.552 30.057 3.014 1.00 81.06 343 LYS A O 1
ATOM 2578 N N . GLU A 1 344 ? -25.290 31.603 1.397 1.00 80.38 344 GLU A N 1
ATOM 2579 C CA . GLU A 1 344 ? -26.716 31.847 1.141 1.00 80.38 344 GLU A CA 1
ATOM 2580 C C . GLU A 1 344 ? -27.287 30.934 0.049 1.00 80.38 344 GLU A C 1
ATOM 2582 O O . GLU A 1 344 ? -28.498 30.866 -0.149 1.00 80.38 344 GLU A O 1
ATOM 2587 N N . GLU A 1 345 ? -26.422 30.206 -0.655 1.00 77.38 345 GLU A N 1
ATOM 2588 C CA . GLU A 1 345 ? -26.825 29.309 -1.723 1.00 77.38 345 GLU A CA 1
ATOM 2589 C C . GLU A 1 345 ? -27.114 27.928 -1.126 1.00 77.38 345 GLU A C 1
ATOM 2591 O O . GLU A 1 345 ? -26.333 27.370 -0.352 1.00 77.38 345 GLU A O 1
ATOM 2596 N N . GLY A 1 346 ? -28.293 27.390 -1.446 1.00 80.25 346 GLY A N 1
ATOM 2597 C CA . GLY A 1 346 ? -28.771 26.120 -0.906 1.00 80.25 346 GLY A CA 1
ATOM 2598 C C . GLY A 1 346 ? -27.972 24.904 -1.393 1.00 80.25 346 GLY A C 1
ATOM 2599 O O . GLY A 1 346 ? -26.866 25.003 -1.920 1.00 80.25 346 GLY A O 1
ATOM 2600 N N . PHE A 1 347 ? -28.558 23.716 -1.235 1.00 86.19 347 PHE A N 1
ATOM 2601 C CA . PHE A 1 347 ? -27.938 22.453 -1.642 1.00 86.19 347 PHE A CA 1
ATOM 2602 C C . PHE A 1 347 ? -27.396 22.492 -3.084 1.00 86.19 347 PHE A C 1
ATOM 2604 O O . PHE A 1 347 ? -28.151 22.691 -4.033 1.00 86.19 347 PHE A O 1
ATOM 2611 N N . GLN A 1 348 ? -26.095 22.229 -3.228 1.00 90.62 348 GLN A N 1
ATOM 2612 C CA . GLN A 1 348 ? -25.432 21.979 -4.507 1.00 90.62 348 GLN A CA 1
ATOM 2613 C C . GLN A 1 348 ? -25.040 20.501 -4.585 1.00 90.62 348 GLN A C 1
ATOM 2615 O O . GLN A 1 348 ? -24.482 19.940 -3.633 1.00 90.62 348 GLN A O 1
ATOM 2620 N N . ASP A 1 349 ? -25.349 19.862 -5.708 1.00 93.81 349 ASP A N 1
ATOM 2621 C CA . ASP A 1 349 ? -24.990 18.466 -5.958 1.00 93.81 349 ASP A CA 1
ATOM 2622 C C . ASP A 1 349 ? -23.569 18.347 -6.532 1.00 93.81 349 ASP A C 1
ATOM 2624 O O . ASP A 1 349 ? -22.937 19.345 -6.884 1.00 93.81 349 ASP A O 1
ATOM 2628 N N . PHE A 1 350 ? -23.059 17.119 -6.632 1.00 96.25 350 PHE A N 1
ATOM 2629 C CA . PHE A 1 350 ? -21.841 16.863 -7.399 1.00 96.25 350 PHE A CA 1
ATOM 2630 C C . PHE A 1 350 ? -22.042 17.228 -8.870 1.00 96.25 350 PHE A C 1
ATOM 2632 O O . PHE A 1 350 ? -23.108 16.999 -9.438 1.00 96.25 350 PHE A O 1
ATOM 2639 N N . VAL A 1 351 ? -20.989 17.723 -9.514 1.00 96.81 351 VAL A N 1
ATOM 2640 C CA . VAL A 1 351 ? -20.923 17.814 -10.974 1.00 96.81 351 VAL A CA 1
ATOM 2641 C C . VAL A 1 351 ? -19.912 16.780 -11.434 1.00 96.81 351 VAL A C 1
ATOM 2643 O O . VAL A 1 351 ? -18.738 16.905 -11.115 1.00 96.81 351 VAL A O 1
ATOM 2646 N N . VAL A 1 352 ? -20.369 15.758 -12.157 1.00 96.75 352 VAL A N 1
ATOM 2647 C CA . VAL A 1 352 ? -19.514 14.750 -12.803 1.00 96.75 352 VAL A CA 1
ATOM 2648 C C . VAL A 1 352 ? -20.007 14.605 -14.233 1.00 96.75 352 VAL A C 1
ATOM 2650 O O . VAL A 1 352 ? -21.037 13.974 -14.476 1.00 96.75 352 VAL A O 1
ATOM 2653 N N . ARG A 1 353 ? -19.333 15.251 -15.185 1.00 94.25 353 ARG A N 1
ATOM 2654 C CA . ARG A 1 353 ? -19.791 15.267 -16.582 1.00 94.25 353 ARG A CA 1
ATOM 2655 C C . ARG A 1 353 ? -18.661 15.497 -17.570 1.00 94.25 353 ARG A C 1
ATOM 2657 O O . ARG A 1 353 ? -17.607 16.015 -17.218 1.00 94.25 353 ARG A O 1
ATOM 2664 N N . ARG A 1 354 ? -18.928 15.156 -18.828 1.00 93.19 354 ARG A N 1
ATOM 2665 C CA . ARG A 1 354 ? -18.144 15.634 -19.970 1.00 93.19 354 ARG A CA 1
ATOM 2666 C C . ARG A 1 354 ? -18.630 17.018 -20.349 1.00 93.19 354 ARG A C 1
ATOM 2668 O O . ARG A 1 354 ? -19.839 17.234 -20.415 1.00 93.19 354 ARG A O 1
ATOM 2675 N N . GLU A 1 355 ? -17.714 17.947 -20.562 1.00 93.56 355 GLU A N 1
ATOM 2676 C CA . GLU A 1 355 ? -18.095 19.315 -20.897 1.00 93.56 355 GLU A CA 1
ATOM 2677 C C . GLU A 1 355 ? -18.369 19.436 -22.402 1.00 93.56 355 GLU A C 1
ATOM 2679 O O . GLU A 1 355 ? -17.537 19.103 -23.244 1.00 93.56 355 GLU A O 1
ATOM 2684 N N . GLU A 1 356 ? -19.560 19.923 -22.750 1.00 88.44 356 GLU A N 1
ATOM 2685 C CA . GLU A 1 356 ? -19.943 20.156 -24.145 1.00 88.44 356 GLU A CA 1
ATOM 2686 C C . GLU A 1 356 ? -18.997 21.161 -24.811 1.00 88.44 356 GLU A C 1
ATOM 2688 O O . GLU A 1 356 ? -18.675 22.195 -24.216 1.00 88.44 356 GLU A O 1
ATOM 2693 N N . GLY A 1 357 ? -18.564 20.854 -26.037 1.00 87.00 357 GLY A N 1
ATOM 2694 C CA . GLY A 1 357 ? -17.590 21.653 -26.788 1.00 87.00 357 GLY A CA 1
ATOM 2695 C C . GLY A 1 357 ? -16.121 21.388 -26.430 1.00 87.00 357 GLY A C 1
ATOM 2696 O O . GLY A 1 357 ? -15.246 21.947 -27.081 1.00 87.00 357 GLY A O 1
ATOM 2697 N N . CYS A 1 358 ? -15.840 20.523 -25.449 1.00 90.00 358 CYS A N 1
ATOM 2698 C CA . CYS A 1 358 ? -14.488 20.182 -24.997 1.00 90.00 358 CYS A CA 1
ATOM 2699 C C . CYS A 1 358 ? -14.286 18.658 -25.056 1.00 90.00 358 CYS A C 1
ATOM 2701 O O . CYS A 1 358 ? -14.431 17.957 -24.051 1.00 90.00 358 CYS A O 1
ATOM 2703 N N . GLU A 1 359 ? -14.000 18.116 -26.245 1.00 89.38 359 GLU A N 1
ATOM 2704 C CA . GLU A 1 359 ? -13.860 16.665 -26.430 1.00 89.38 359 GLU A CA 1
ATOM 2705 C C . GLU A 1 359 ? -12.748 16.084 -25.541 1.00 89.38 359 GLU A C 1
ATOM 2707 O O . GLU A 1 359 ? -11.655 16.628 -25.425 1.00 89.38 359 GLU A O 1
ATOM 2712 N N . GLY A 1 360 ? -13.047 14.979 -24.856 1.00 89.00 360 GLY A N 1
ATOM 2713 C CA . GLY A 1 360 ? -12.104 14.355 -23.928 1.00 89.00 360 GLY A CA 1
ATOM 2714 C C . GLY A 1 360 ? -11.926 15.087 -22.592 1.00 89.00 360 GLY A C 1
ATOM 2715 O O . GLY A 1 360 ? -11.149 14.605 -21.778 1.00 89.00 360 GLY A O 1
ATOM 2716 N N . PHE A 1 361 ? -12.638 16.186 -22.307 1.00 95.62 361 PHE A N 1
ATOM 2717 C CA . PHE A 1 361 ? -12.597 16.825 -20.985 1.00 95.62 361 PHE A CA 1
ATOM 2718 C C . PHE A 1 361 ? -13.725 16.327 -20.071 1.00 95.62 361 PHE A C 1
ATOM 2720 O O . PHE A 1 361 ? -14.914 16.498 -20.363 1.00 95.62 361 PHE A O 1
ATOM 2727 N N . VAL A 1 362 ? -13.351 15.714 -18.946 1.00 97.19 362 VAL A N 1
ATOM 2728 C CA . VAL A 1 362 ? -14.260 15.275 -17.880 1.00 97.19 362 VAL A CA 1
ATOM 2729 C C . VAL A 1 362 ? -14.022 16.127 -16.641 1.00 97.19 362 VAL A C 1
ATOM 2731 O O . VAL A 1 362 ? -12.902 16.226 -16.148 1.00 97.19 362 VAL A O 1
ATOM 2734 N N . ASN A 1 363 ? -15.087 16.711 -16.108 1.00 97.19 363 ASN A N 1
ATOM 2735 C CA . ASN A 1 363 ? -15.012 17.698 -15.046 1.00 97.19 363 ASN A CA 1
ATOM 2736 C C . ASN A 1 363 ? -15.721 17.200 -13.783 1.00 97.19 363 ASN A C 1
ATOM 2738 O O . ASN A 1 363 ? -16.898 16.821 -13.844 1.00 97.19 363 ASN A O 1
ATOM 2742 N N . LEU A 1 364 ? -14.996 17.173 -12.659 1.00 98.25 364 LEU A N 1
ATOM 2743 C CA . LEU A 1 364 ? -15.513 16.803 -11.344 1.00 98.25 364 LEU A CA 1
ATOM 2744 C C . LEU A 1 364 ? -15.452 18.022 -10.419 1.00 98.25 364 LEU A C 1
ATOM 2746 O O . LEU A 1 364 ? -14.380 18.406 -9.957 1.00 98.25 364 LEU A O 1
ATOM 2750 N N . LEU A 1 365 ? -16.606 18.620 -10.122 1.00 97.50 365 LEU A N 1
ATOM 2751 C CA . LEU A 1 365 ? -16.702 19.826 -9.295 1.00 97.50 365 LEU A CA 1
ATOM 2752 C C . LEU A 1 365 ? -17.565 19.591 -8.054 1.00 97.50 365 LEU A C 1
ATOM 2754 O O . LEU A 1 365 ? -18.557 18.859 -8.091 1.00 97.50 365 LEU A O 1
ATOM 2758 N N . GLY A 1 366 ? -17.202 20.260 -6.956 1.00 95.00 366 GLY A N 1
ATOM 2759 C CA . GLY A 1 366 ? -17.982 20.241 -5.717 1.00 95.00 366 GLY A CA 1
ATOM 2760 C C . GLY A 1 366 ? -18.008 18.881 -5.019 1.00 95.00 366 GLY A C 1
ATOM 2761 O O . GLY A 1 366 ? -18.985 18.573 -4.337 1.00 95.00 366 GLY A O 1
ATOM 2762 N N . ILE A 1 367 ? -16.968 18.054 -5.195 1.00 96.88 367 ILE A N 1
ATOM 2763 C CA . ILE A 1 367 ? -16.876 16.710 -4.603 1.00 96.88 367 ILE A CA 1
ATOM 2764 C C . ILE A 1 367 ? -16.523 16.790 -3.104 1.00 96.88 367 ILE A C 1
ATOM 2766 O O . ILE A 1 367 ? -15.458 16.376 -2.653 1.00 96.88 367 ILE A O 1
ATOM 2770 N N . GLU A 1 368 ? -17.431 17.368 -2.320 1.00 92.56 368 GLU A N 1
ATOM 2771 C CA . GLU A 1 368 ? -17.411 17.357 -0.854 1.00 92.56 368 GLU A CA 1
ATOM 2772 C C . GLU A 1 368 ? -17.969 16.032 -0.294 1.00 92.56 368 GLU A C 1
ATOM 2774 O O . GLU A 1 368 ? -18.085 15.046 -1.016 1.00 92.56 368 GLU A O 1
ATOM 2779 N N . SER A 1 369 ? -18.345 15.964 0.991 1.00 91.50 369 SER A N 1
ATOM 2780 C CA . SER A 1 369 ? -19.018 14.772 1.540 1.00 91.50 369 SER A CA 1
ATOM 2781 C C . SER A 1 369 ? -20.318 14.453 0.765 1.00 91.50 369 SER A C 1
ATOM 2783 O O . SER A 1 369 ? -21.128 15.364 0.555 1.00 91.50 369 SER A O 1
ATOM 2785 N N . PRO A 1 370 ? -20.541 13.193 0.330 1.00 95.12 370 PRO A N 1
ATOM 2786 C CA . PRO A 1 370 ? -19.844 11.956 0.713 1.00 95.12 370 PRO A CA 1
ATOM 2787 C C . PRO A 1 370 ? -18.811 11.464 -0.331 1.00 95.12 370 PRO A C 1
ATOM 2789 O O . PRO A 1 370 ? -18.820 10.299 -0.730 1.00 95.12 370 PRO A O 1
ATOM 2792 N N . GLY A 1 371 ? -17.916 12.336 -0.799 1.00 96.75 371 GLY A N 1
ATOM 2793 C CA . GLY A 1 371 ? -16.959 12.071 -1.883 1.00 96.75 371 GLY A CA 1
ATOM 2794 C C . GLY A 1 371 ? -16.002 10.906 -1.622 1.00 96.75 371 GLY A C 1
ATOM 2795 O O . GLY A 1 371 ? -15.754 10.117 -2.529 1.00 96.75 371 GLY A O 1
ATOM 2796 N N . LEU A 1 372 ? -15.546 10.722 -0.375 1.00 98.00 372 LEU A N 1
ATOM 2797 C CA . LEU A 1 372 ? -14.751 9.553 0.028 1.00 98.00 372 LEU A CA 1
ATOM 2798 C C . LEU A 1 372 ? -15.519 8.247 -0.226 1.00 98.00 372 LEU A C 1
ATOM 2800 O O . LEU A 1 372 ? -15.039 7.380 -0.954 1.00 98.00 372 LEU A O 1
ATOM 2804 N N . THR A 1 373 ? -16.738 8.142 0.314 1.00 98.56 373 THR A N 1
ATOM 2805 C CA . THR A 1 373 ? -17.626 6.984 0.117 1.00 98.56 373 THR A CA 1
ATOM 2806 C C . THR A 1 373 ? -17.959 6.768 -1.360 1.00 98.56 373 THR A C 1
ATOM 2808 O O . THR A 1 373 ? -18.043 5.635 -1.815 1.00 98.56 373 THR A O 1
ATOM 2811 N N . SER A 1 374 ? -18.120 7.854 -2.116 1.00 98.50 374 SER A N 1
ATOM 2812 C CA . SER A 1 374 ? -18.552 7.823 -3.518 1.00 98.50 374 SER A CA 1
ATOM 2813 C C . SER A 1 374 ? -17.408 7.604 -4.514 1.00 98.50 374 SER A C 1
ATOM 2815 O O . SER A 1 374 ? -17.673 7.432 -5.699 1.00 98.50 374 SER A O 1
ATOM 2817 N N . SER A 1 375 ? -16.148 7.616 -4.069 1.00 98.56 375 SER A N 1
ATOM 2818 C CA . SER A 1 375 ? -14.957 7.674 -4.936 1.00 98.56 375 SER A CA 1
ATOM 2819 C C . SER A 1 375 ? -14.912 6.582 -6.016 1.00 98.56 375 SER A C 1
ATOM 2821 O O . SER A 1 375 ? -14.693 6.893 -7.185 1.00 98.56 375 SER A O 1
ATOM 2823 N N . LEU A 1 376 ? -15.202 5.324 -5.667 1.00 98.19 376 LEU A N 1
ATOM 2824 C CA . LEU A 1 376 ? -15.225 4.211 -6.628 1.00 98.19 376 LEU A CA 1
ATOM 2825 C C . LEU A 1 376 ? -16.405 4.288 -7.610 1.00 98.19 376 LEU A C 1
ATOM 2827 O O . LEU A 1 376 ? -16.252 3.950 -8.778 1.00 98.19 376 LEU A O 1
ATOM 2831 N N . ALA A 1 377 ? -17.577 4.747 -7.163 1.00 98.06 377 ALA A N 1
ATOM 2832 C CA . ALA A 1 377 ? -18.739 4.916 -8.041 1.00 98.06 377 ALA A CA 1
ATOM 2833 C C . ALA A 1 377 ? -18.559 6.108 -8.997 1.00 98.06 377 ALA A C 1
ATOM 2835 O O . ALA A 1 377 ? -18.937 6.031 -10.164 1.00 98.06 377 ALA A O 1
ATOM 2836 N N . ILE A 1 378 ? -17.924 7.187 -8.526 1.00 98.31 378 ILE A N 1
ATOM 2837 C CA . ILE A 1 378 ? -17.503 8.313 -9.368 1.00 98.31 378 ILE A CA 1
ATOM 2838 C C . ILE A 1 378 ? -16.549 7.816 -10.463 1.00 98.31 378 ILE A C 1
ATOM 2840 O O . ILE A 1 378 ? -16.746 8.154 -11.628 1.00 98.31 378 ILE A O 1
ATOM 2844 N N . ALA A 1 379 ? -15.568 6.973 -10.119 1.00 97.69 379 ALA A N 1
ATOM 2845 C CA . ALA A 1 379 ? -14.655 6.383 -11.097 1.00 97.69 379 ALA A CA 1
ATOM 2846 C C . ALA A 1 379 ? -15.395 5.600 -12.193 1.00 97.69 379 ALA A C 1
ATOM 2848 O O . ALA A 1 379 ? -15.170 5.837 -13.378 1.00 97.69 379 ALA A O 1
ATOM 2849 N N . GLU A 1 380 ? -16.342 4.737 -11.823 1.00 95.25 380 GLU A N 1
ATOM 2850 C CA . GLU A 1 380 ? -17.162 4.007 -12.800 1.00 95.25 380 GLU A CA 1
ATOM 2851 C C . GLU A 1 380 ? -18.015 4.940 -13.671 1.00 95.25 380 GLU A C 1
ATOM 2853 O O . GLU A 1 380 ? -18.125 4.729 -14.879 1.00 95.25 380 GLU A O 1
ATOM 2858 N N . MET A 1 381 ? -18.593 5.998 -13.093 1.00 95.00 381 MET A N 1
ATOM 2859 C CA . MET A 1 381 ? -19.382 6.983 -13.841 1.00 95.00 381 MET A CA 1
ATOM 2860 C C . MET A 1 381 ? -18.538 7.739 -14.878 1.00 95.00 381 MET A C 1
ATOM 2862 O O . MET A 1 381 ? -19.024 8.016 -15.976 1.00 95.00 381 MET A O 1
ATOM 2866 N N . VAL A 1 382 ? -17.279 8.047 -14.557 1.00 93.75 382 VAL A N 1
ATOM 2867 C CA . VAL A 1 382 ? -16.331 8.685 -15.484 1.00 93.75 382 VAL A CA 1
ATOM 2868 C C . VAL A 1 382 ? -15.946 7.734 -16.624 1.00 93.75 382 VAL A C 1
ATOM 2870 O O . VAL A 1 382 ? -15.896 8.146 -17.788 1.00 93.75 382 VAL A O 1
ATOM 2873 N N . VAL A 1 383 ? -15.696 6.462 -16.304 1.00 86.12 383 VAL A N 1
ATOM 2874 C CA . VAL A 1 383 ? -15.098 5.494 -17.235 1.00 86.12 383 VAL A CA 1
ATOM 2875 C C . VAL A 1 383 ? -16.121 4.818 -18.149 1.00 86.12 383 VAL A C 1
ATOM 2877 O O . VAL A 1 383 ? -15.854 4.677 -19.342 1.00 86.12 383 VAL A O 1
ATOM 2880 N N . ARG A 1 384 ? -17.313 4.464 -17.653 1.00 79.94 384 ARG A N 1
ATOM 2881 C CA . ARG A 1 384 ? -18.335 3.705 -18.405 1.00 79.94 384 ARG A CA 1
ATOM 2882 C C . ARG A 1 384 ? -18.671 4.297 -19.787 1.00 79.94 384 ARG A C 1
ATOM 2884 O O . ARG A 1 384 ? -18.727 3.548 -20.760 1.00 79.94 384 ARG A O 1
ATOM 2891 N N . PRO A 1 385 ? -18.840 5.622 -19.963 1.00 70.81 385 PRO A N 1
ATOM 2892 C CA . PRO A 1 385 ? -19.126 6.169 -21.288 1.00 70.81 385 PRO A CA 1
ATOM 2893 C C . PRO A 1 385 ? -17.899 6.190 -22.222 1.00 70.81 385 PRO A C 1
ATOM 2895 O O . PRO A 1 385 ? -18.054 6.451 -23.410 1.00 70.81 385 PRO A O 1
ATOM 2898 N N . LEU A 1 386 ? -16.667 5.979 -21.724 1.00 64.31 386 LEU A N 1
ATOM 2899 C CA . LEU A 1 386 ? -15.463 5.821 -22.563 1.00 64.31 386 LEU A CA 1
ATOM 2900 C C . LEU A 1 386 ? -15.410 4.413 -23.188 1.00 64.31 386 LEU A C 1
ATOM 2902 O O . LEU A 1 386 ? -14.828 4.242 -24.261 1.00 64.31 386 LEU A O 1
ATOM 2906 N N . GLU A 1 387 ? -16.032 3.415 -22.552 1.00 55.03 387 GLU A N 1
ATOM 2907 C CA . GLU A 1 387 ? -16.114 2.030 -23.042 1.00 55.03 387 GLU A CA 1
ATOM 2908 C C . GLU A 1 387 ? -17.033 1.939 -24.276 1.00 55.03 387 GLU A C 1
ATOM 2910 O O . GLU A 1 387 ? -16.604 1.475 -25.333 1.00 55.03 387 GLU A O 1
ATOM 2915 N N . LEU A 1 388 ? -18.231 2.532 -24.206 1.00 43.41 388 LEU A N 1
ATOM 2916 C CA . LEU A 1 388 ? -19.221 2.530 -25.298 1.00 43.41 388 LEU A CA 1
ATOM 2917 C C . LEU A 1 388 ? -18.739 3.240 -26.581 1.00 43.41 388 LEU A C 1
ATOM 2919 O O . LEU A 1 388 ? -19.106 2.851 -27.690 1.00 43.41 388 LEU A O 1
ATOM 2923 N N . THR A 1 389 ? -17.883 4.261 -26.463 1.00 48.34 389 THR A N 1
ATOM 2924 C CA . THR A 1 389 ? -17.290 4.956 -27.622 1.00 48.34 389 THR A CA 1
ATOM 2925 C C . THR A 1 389 ? -16.174 4.162 -28.312 1.00 48.34 389 THR A C 1
ATOM 2927 O O . THR A 1 389 ? -15.837 4.461 -29.458 1.00 48.34 389 THR A O 1
ATOM 2930 N N . SER A 1 390 ? -15.592 3.170 -27.629 1.00 38.84 390 SER A N 1
ATOM 2931 C CA . SER A 1 390 ? -14.470 2.363 -28.130 1.00 38.84 390 SER A CA 1
ATOM 2932 C C . SER A 1 390 ? -14.964 1.174 -28.962 1.00 38.84 390 SER A C 1
ATOM 2934 O O . SER A 1 390 ? -14.455 0.939 -30.056 1.00 38.84 390 SER A O 1
ATOM 2936 N N . GLU A 1 391 ? -16.014 0.483 -28.503 1.00 30.02 391 GLU A N 1
ATOM 2937 C CA . GLU A 1 391 ? -16.638 -0.633 -29.234 1.00 30.02 391 GLU A CA 1
ATOM 2938 C C . GLU A 1 391 ? -17.346 -0.174 -30.522 1.00 30.02 391 GLU A C 1
ATOM 2940 O O . GLU A 1 391 ? -17.272 -0.851 -31.547 1.00 30.02 391 GLU A O 1
ATOM 2945 N N . CYS A 1 392 ? -17.944 1.025 -30.532 1.00 27.45 392 CYS A N 1
ATOM 2946 C CA . CYS A 1 392 ? -18.591 1.579 -31.730 1.00 27.45 392 CYS A CA 1
ATOM 2947 C C . CYS A 1 392 ? -17.622 1.954 -32.870 1.00 27.45 392 CYS A C 1
ATOM 2949 O O . CYS A 1 392 ? -18.072 2.140 -33.997 1.00 27.45 392 CYS A O 1
ATOM 2951 N N . LYS A 1 393 ? -16.304 2.054 -32.631 1.00 32.38 393 LYS A N 1
ATOM 2952 C CA . LYS A 1 393 ? -15.319 2.310 -33.705 1.00 32.38 393 LYS A CA 1
ATOM 2953 C C . LYS A 1 393 ? -14.827 1.037 -34.405 1.00 32.38 393 LYS A C 1
ATOM 2955 O O . LYS A 1 393 ? -14.294 1.141 -35.505 1.00 32.38 393 LYS A O 1
ATOM 2960 N N . VAL A 1 394 ? -15.024 -0.147 -33.814 1.00 34.81 394 VAL A N 1
ATOM 2961 C CA . VAL A 1 394 ? -14.555 -1.435 -34.374 1.00 34.81 394 VAL A CA 1
ATOM 2962 C C . VAL A 1 394 ? -15.500 -1.976 -35.459 1.00 34.81 394 VAL A C 1
ATOM 2964 O O . VAL A 1 394 ? -15.091 -2.763 -36.309 1.00 34.81 394 VAL A O 1
ATOM 2967 N N . HIS A 1 395 ? -16.733 -1.472 -35.530 1.00 32.22 395 HIS A N 1
ATOM 2968 C CA . HIS A 1 395 ? -17.652 -1.727 -36.636 1.00 32.22 395 HIS A CA 1
ATOM 2969 C C . HIS A 1 395 ? -17.899 -0.427 -37.393 1.00 32.22 395 HIS A C 1
ATOM 2971 O O . HIS A 1 395 ? -18.777 0.352 -37.037 1.00 32.22 395 HIS A O 1
ATOM 2977 N N . GLY A 1 396 ? -17.068 -0.174 -38.406 1.00 34.62 396 GLY A N 1
ATOM 2978 C CA . GLY A 1 396 ? -17.058 1.067 -39.174 1.00 34.62 396 GLY A CA 1
ATOM 2979 C C . GLY A 1 396 ? -18.438 1.497 -39.667 1.00 34.62 396 GLY A C 1
ATOM 2980 O O . GLY A 1 396 ? -18.900 1.024 -40.696 1.00 34.62 396 GLY A O 1
ATOM 2981 N N . LEU A 1 397 ? -19.046 2.449 -38.962 1.00 26.11 397 LEU A N 1
ATOM 2982 C CA . LEU A 1 397 ? -20.118 3.317 -39.436 1.00 26.11 397 LEU A CA 1
ATOM 2983 C C . LEU A 1 397 ? -19.938 4.677 -38.755 1.00 26.11 397 LEU A C 1
ATOM 2985 O O . LEU A 1 397 ? -20.146 4.847 -37.555 1.00 26.11 397 LEU A O 1
ATOM 2989 N N . SER A 1 398 ? -19.482 5.647 -39.539 1.00 31.22 398 SER A N 1
ATOM 2990 C CA . SER A 1 398 ? -19.366 7.046 -39.153 1.00 31.22 398 SER A CA 1
ATOM 2991 C C . SER A 1 398 ? -20.736 7.739 -39.178 1.00 31.22 398 SER A C 1
ATOM 2993 O O . SER A 1 398 ? -21.552 7.482 -40.057 1.00 31.22 398 SER A O 1
ATOM 2995 N N . LYS A 1 399 ? -20.911 8.691 -38.246 1.00 27.98 399 LYS A N 1
ATOM 2996 C CA . LYS A 1 399 ? -21.983 9.707 -38.135 1.00 27.98 399 LYS A CA 1
ATOM 2997 C C . LYS A 1 399 ? -23.396 9.234 -37.762 1.00 27.98 399 LYS A C 1
ATOM 2999 O O . LYS A 1 399 ? -24.068 8.565 -38.533 1.00 27.98 399 LYS A O 1
ATOM 3004 N N . TRP A 1 400 ? -23.914 9.813 -36.674 1.00 24.47 400 TRP A N 1
ATOM 3005 C CA . TRP A 1 400 ? -25.347 10.079 -36.522 1.00 24.47 400 TRP A CA 1
ATOM 3006 C C . TRP A 1 400 ? -25.572 11.513 -36.043 1.00 24.47 400 TRP A C 1
ATOM 3008 O O . TRP A 1 400 ? -25.050 11.937 -35.014 1.00 24.47 400 TRP A O 1
ATOM 3018 N N . THR A 1 401 ? -26.333 12.264 -36.832 1.00 23.86 401 THR A N 1
ATOM 3019 C CA . THR A 1 401 ? -26.893 13.575 -36.499 1.00 23.86 401 THR A CA 1
ATOM 3020 C C . THR A 1 401 ? -28.137 13.378 -35.638 1.00 23.86 401 THR A C 1
ATOM 3022 O O . THR A 1 401 ? -29.001 12.567 -35.969 1.00 23.86 401 THR A O 1
ATOM 3025 N N . VAL A 1 402 ? -28.252 14.145 -34.555 1.00 28.55 402 VAL A N 1
ATOM 3026 C CA . VAL A 1 402 ? -29.463 14.193 -33.729 1.00 28.55 402 VAL A CA 1
ATOM 3027 C C . VAL A 1 402 ? -30.518 15.017 -34.463 1.00 28.55 402 VAL A C 1
ATOM 3029 O O . VAL A 1 402 ? -30.368 16.226 -34.590 1.00 28.55 402 VAL A O 1
ATOM 3032 N N . ASN A 1 403 ? -31.595 14.372 -34.908 1.00 25.27 403 ASN A N 1
ATOM 3033 C CA . ASN A 1 403 ? -32.876 15.038 -35.126 1.00 25.27 403 ASN A CA 1
ATOM 3034 C C . ASN A 1 403 ? -33.914 14.357 -34.234 1.00 25.27 403 ASN A C 1
ATOM 3036 O O . ASN A 1 403 ? -34.022 13.133 -34.218 1.00 25.27 403 ASN A O 1
ATOM 3040 N N . GLY A 1 404 ? -34.588 15.181 -33.430 1.00 36.00 404 GLY A N 1
ATOM 3041 C CA . GLY A 1 404 ? -35.359 14.779 -32.259 1.00 36.00 404 GLY A CA 1
ATOM 3042 C C . GLY A 1 404 ? -36.488 13.777 -32.506 1.00 36.00 404 GLY A C 1
ATOM 3043 O O . GLY A 1 404 ? -37.068 13.702 -33.584 1.00 36.00 404 GLY A O 1
ATOM 3044 N N . GLY A 1 405 ? -36.821 13.042 -31.444 1.00 26.48 405 GLY A N 1
ATOM 3045 C CA . GLY A 1 405 ? -37.971 12.142 -31.384 1.00 26.48 405 GLY A CA 1
ATOM 3046 C C . GLY A 1 405 ? -37.702 10.924 -30.501 1.00 26.48 405 GLY A C 1
ATOM 3047 O O . GLY A 1 405 ? -36.712 10.231 -30.684 1.00 26.48 405 GLY A O 1
ATOM 3048 N N . GLU A 1 406 ? -38.581 10.708 -29.526 1.00 26.22 406 GLU A N 1
ATOM 3049 C CA . GLU A 1 406 ? -38.615 9.651 -28.502 1.00 26.22 406 GLU A CA 1
ATOM 3050 C C . GLU A 1 406 ? -38.062 8.259 -28.885 1.00 26.22 406 GLU A C 1
ATOM 3052 O O . GLU A 1 406 ? -38.411 7.678 -29.914 1.00 26.22 406 GLU A O 1
ATOM 3057 N N . LEU A 1 407 ? -37.317 7.639 -27.960 1.00 24.73 407 LEU A N 1
ATOM 3058 C CA . LEU A 1 407 ? -36.945 6.221 -28.022 1.00 24.73 407 LEU A CA 1
ATOM 3059 C C . LEU A 1 407 ? -38.051 5.332 -27.423 1.00 24.73 407 LEU A C 1
ATOM 3061 O O . LEU A 1 407 ? -38.196 5.222 -26.206 1.00 24.73 407 LEU A O 1
ATOM 3065 N N . LYS A 1 408 ? -38.804 4.643 -28.291 1.00 23.73 408 LYS A N 1
ATOM 3066 C CA . LYS A 1 408 ? -39.673 3.504 -27.940 1.00 23.73 408 LYS A CA 1
ATOM 3067 C C . LYS A 1 408 ? -38.922 2.181 -28.118 1.00 23.73 408 LYS A C 1
ATOM 3069 O O . LYS A 1 408 ? -38.489 1.840 -29.213 1.00 23.73 408 LYS A O 1
ATOM 3074 N N . LEU A 1 409 ? -38.853 1.402 -27.040 1.00 29.08 409 LEU A N 1
ATOM 3075 C CA . LEU A 1 409 ? -38.376 0.015 -27.004 1.00 29.08 409 LEU A CA 1
ATOM 3076 C C . LEU A 1 409 ? -39.291 -0.930 -27.802 1.00 29.08 409 LEU A C 1
ATOM 3078 O O . LEU A 1 409 ? -40.452 -1.117 -27.433 1.00 29.08 409 LEU A O 1
ATOM 3082 N N . ARG A 1 410 ? -38.750 -1.617 -28.815 1.00 23.36 410 ARG A N 1
ATOM 3083 C CA . ARG A 1 410 ? -39.238 -2.926 -29.290 1.00 23.36 410 ARG A CA 1
ATOM 3084 C C . ARG A 1 410 ? -38.091 -3.723 -29.912 1.00 23.36 410 ARG A C 1
ATOM 3086 O O . ARG A 1 410 ? -37.566 -3.312 -30.932 1.00 23.36 410 ARG A O 1
ATOM 3093 N N . HIS A 1 411 ? -37.795 -4.905 -29.374 1.00 24.59 411 HIS A N 1
ATOM 3094 C CA . HIS A 1 411 ? -38.065 -6.151 -30.094 1.00 24.59 411 HIS A CA 1
ATOM 3095 C C . HIS A 1 411 ? -38.079 -7.354 -29.141 1.00 24.59 411 HIS A C 1
ATOM 3097 O O . HIS A 1 411 ? -37.317 -7.452 -28.187 1.00 24.59 411 HIS A O 1
ATOM 3103 N N . ARG A 1 412 ? -39.059 -8.217 -29.402 1.00 23.00 412 ARG A N 1
ATOM 3104 C CA . ARG A 1 412 ? -39.542 -9.364 -28.633 1.00 23.00 412 ARG A CA 1
ATOM 3105 C C . ARG A 1 412 ? -39.065 -10.631 -29.355 1.00 23.00 412 ARG A C 1
ATOM 3107 O O . ARG A 1 412 ? -39.344 -10.746 -30.544 1.00 23.00 412 ARG A O 1
ATOM 3114 N N . CYS A 1 413 ? -38.452 -11.581 -28.649 1.00 21.92 413 CYS A N 1
ATOM 3115 C CA . CYS A 1 413 ? -38.371 -12.984 -29.079 1.00 21.92 413 CYS A CA 1
ATOM 3116 C C . CYS A 1 413 ? -39.157 -13.852 -28.087 1.00 21.92 413 CYS A C 1
ATOM 3118 O O . CYS A 1 413 ? -39.003 -13.709 -26.875 1.00 21.92 413 CYS A O 1
ATOM 3120 N N . GLN A 1 414 ? -40.050 -14.693 -28.614 1.00 24.27 414 GLN A N 1
ATOM 3121 C CA . GLN A 1 414 ? -40.866 -15.660 -27.873 1.00 24.27 414 GLN A CA 1
ATOM 3122 C C . GLN A 1 414 ? -40.264 -17.084 -27.954 1.00 24.27 414 GLN A C 1
ATOM 3124 O O . GLN A 1 414 ? -39.395 -17.319 -28.792 1.00 24.27 414 GLN A O 1
ATOM 3129 N N . PRO A 1 415 ? -40.681 -18.007 -27.062 1.00 29.97 415 PRO A N 1
ATOM 3130 C CA . PRO A 1 415 ? -39.852 -19.093 -26.537 1.00 29.97 415 PRO A CA 1
ATOM 3131 C C . PRO A 1 415 ? -40.134 -20.461 -27.180 1.00 29.97 415 PRO A C 1
ATOM 3133 O O . PRO A 1 415 ? -41.226 -20.697 -27.692 1.00 29.97 415 PRO A O 1
ATOM 3136 N N . SER A 1 416 ? -39.193 -21.404 -27.048 1.00 25.19 416 SER A N 1
ATOM 3137 C CA . SER A 1 416 ? -39.481 -22.838 -27.195 1.00 25.19 416 SER A CA 1
ATOM 3138 C C . SER A 1 416 ? -38.982 -23.644 -25.981 1.00 25.19 416 SER A C 1
ATOM 3140 O O . SER A 1 416 ? -37.882 -23.430 -25.482 1.00 25.19 416 SER A O 1
ATOM 3142 N N . SER A 1 417 ? -39.905 -24.484 -25.489 1.00 25.56 417 SER A N 1
ATOM 3143 C CA . SER A 1 417 ? -39.879 -25.623 -24.537 1.00 25.56 417 SER A CA 1
ATOM 3144 C C . SER A 1 417 ? -38.519 -26.291 -24.268 1.00 25.56 417 SER A C 1
ATOM 3146 O O . SER A 1 417 ? -37.799 -26.547 -25.222 1.00 25.56 417 SER A O 1
ATOM 3148 N N . THR A 1 418 ? -38.099 -26.728 -23.070 1.00 25.00 418 THR A N 1
ATOM 3149 C CA . THR A 1 418 ? -38.748 -27.147 -21.800 1.00 25.00 418 THR A CA 1
ATOM 3150 C C . THR A 1 418 ? -37.652 -27.193 -20.690 1.00 25.00 418 THR A C 1
ATOM 3152 O O . THR A 1 418 ? -36.474 -27.072 -21.019 1.00 25.00 418 THR A O 1
ATOM 3155 N N . PRO A 1 419 ? -37.997 -27.335 -19.390 1.00 31.91 419 PRO A N 1
ATOM 3156 C CA . PRO A 1 419 ? -37.271 -26.727 -18.271 1.00 31.91 419 PRO A CA 1
ATOM 3157 C C . PRO A 1 419 ? -36.367 -27.691 -17.490 1.00 31.91 419 PRO A C 1
ATOM 3159 O O . PRO A 1 419 ? -36.749 -28.832 -17.235 1.00 31.91 419 PRO A O 1
ATOM 3162 N N . THR A 1 420 ? -35.237 -27.203 -16.967 1.00 23.80 420 THR A N 1
ATOM 3163 C CA . THR A 1 420 ? -34.691 -27.702 -15.691 1.00 23.80 420 THR A CA 1
ATOM 3164 C C . THR A 1 420 ? -33.730 -26.698 -15.036 1.00 23.80 420 THR A C 1
ATOM 3166 O O . THR A 1 420 ? -32.834 -26.169 -15.679 1.00 23.80 420 THR A O 1
ATOM 3169 N N . SER A 1 421 ? -33.960 -26.483 -13.735 1.00 24.19 421 SER A N 1
ATOM 3170 C CA . SER A 1 421 ? -33.080 -25.933 -12.686 1.00 24.19 421 SER A CA 1
ATOM 3171 C C . SER A 1 421 ? -32.572 -24.477 -12.747 1.00 24.19 421 SER A C 1
ATOM 3173 O O . SER A 1 421 ? -31.628 -24.150 -13.449 1.00 24.19 421 SER A O 1
ATOM 3175 N N . ALA A 1 422 ? -33.141 -23.688 -11.825 1.00 25.83 422 ALA A N 1
ATOM 3176 C CA . ALA A 1 422 ? -32.492 -22.707 -10.945 1.00 25.83 422 ALA A CA 1
ATOM 3177 C C . ALA A 1 422 ? -31.813 -21.462 -11.555 1.00 25.83 422 ALA A C 1
ATOM 3179 O O . ALA A 1 422 ? -30.682 -21.483 -12.025 1.00 25.83 422 ALA A O 1
ATOM 3180 N N . LEU A 1 423 ? -32.493 -20.325 -11.367 1.00 22.70 423 LEU A N 1
ATOM 3181 C CA . LEU A 1 423 ? -31.895 -18.996 -11.241 1.00 22.70 423 LEU A CA 1
ATOM 3182 C C . LEU A 1 423 ? -30.795 -19.018 -10.167 1.00 22.70 423 LEU A C 1
ATOM 3184 O O . LEU A 1 423 ? -31.095 -19.078 -8.975 1.00 22.70 423 LEU A O 1
ATOM 3188 N N . GLN A 1 424 ? -29.537 -18.928 -10.593 1.00 22.30 424 GLN A N 1
ATOM 3189 C CA . GLN A 1 424 ? -28.417 -18.561 -9.736 1.00 22.30 424 GLN A CA 1
ATOM 3190 C C . GLN A 1 424 ? -28.000 -17.136 -10.104 1.00 22.30 424 GLN A C 1
ATOM 3192 O O . GLN A 1 424 ? -27.595 -16.839 -11.226 1.00 22.30 424 GLN A O 1
ATOM 3197 N N . VAL A 1 425 ? -28.201 -16.240 -9.145 1.00 22.03 425 VAL A N 1
ATOM 3198 C CA . VAL A 1 425 ? -27.743 -14.853 -9.152 1.00 22.03 425 VAL A CA 1
ATOM 3199 C C . VAL A 1 425 ? -26.219 -14.860 -9.295 1.00 22.03 425 VAL A C 1
ATOM 3201 O O . VAL A 1 425 ? -25.530 -15.394 -8.428 1.00 22.03 425 VAL A O 1
ATOM 3204 N N . TYR A 1 426 ? -25.687 -14.282 -10.374 1.00 20.47 426 TYR A N 1
ATOM 3205 C CA . TYR A 1 426 ? -24.253 -14.010 -10.501 1.00 20.47 426 TYR A CA 1
ATOM 3206 C C . TYR A 1 426 ? -23.889 -12.830 -9.586 1.00 20.47 426 TYR A C 1
ATOM 3208 O O . TYR A 1 426 ? -23.925 -11.668 -9.985 1.00 20.47 426 TYR A O 1
ATOM 3216 N N . LEU A 1 427 ? -23.571 -13.150 -8.332 1.00 20.75 427 LEU A N 1
ATOM 3217 C CA . LEU A 1 427 ? -22.680 -12.362 -7.487 1.00 20.75 427 LEU A CA 1
ATOM 3218 C C . LEU A 1 427 ? -21.263 -12.547 -8.043 1.00 20.75 427 LEU A C 1
ATOM 3220 O O . LEU A 1 427 ? -20.727 -13.654 -8.036 1.00 20.75 427 LEU A O 1
ATOM 3224 N N . LEU A 1 428 ? -20.672 -11.477 -8.570 1.00 22.83 428 LEU A N 1
ATOM 3225 C CA . LEU A 1 428 ? -19.244 -11.432 -8.876 1.00 22.83 428 LEU A CA 1
ATOM 3226 C C . LEU A 1 428 ? -18.484 -11.250 -7.557 1.00 22.83 428 LEU A C 1
ATOM 3228 O O . LEU A 1 428 ? -18.102 -10.143 -7.190 1.00 22.83 428 LEU A O 1
ATOM 3232 N N . ASP A 1 429 ? -18.292 -12.360 -6.848 1.00 21.95 429 ASP A N 1
ATOM 3233 C CA . ASP A 1 429 ? -17.269 -12.482 -5.817 1.00 21.95 429 ASP A CA 1
ATOM 3234 C C . ASP A 1 429 ? -15.898 -12.317 -6.490 1.00 21.95 429 ASP A C 1
ATOM 3236 O O . ASP A 1 429 ? -15.499 -13.102 -7.353 1.00 21.95 429 ASP A O 1
ATOM 3240 N N . HIS A 1 430 ? -15.151 -11.288 -6.106 1.00 23.53 430 HIS A N 1
ATOM 3241 C CA . HIS A 1 430 ? -13.711 -11.217 -6.353 1.00 23.53 430 HIS A CA 1
ATOM 3242 C C . HIS A 1 430 ? -12.966 -11.332 -5.032 1.00 23.53 430 HIS A C 1
ATOM 3244 O O . HIS A 1 430 ? -12.131 -10.502 -4.702 1.00 23.53 430 HIS A O 1
ATOM 3250 N N . VAL A 1 431 ? -13.226 -12.403 -4.280 1.00 24.03 431 VAL A N 1
ATOM 3251 C CA . VAL A 1 431 ? -12.249 -12.920 -3.317 1.00 24.03 431 VAL A CA 1
ATOM 3252 C C . VAL A 1 431 ? -10.897 -12.933 -4.027 1.00 24.03 431 VAL A C 1
ATOM 3254 O O . VAL A 1 431 ? -10.779 -13.497 -5.115 1.00 24.03 431 VAL A O 1
ATOM 3257 N N . ALA A 1 432 ? -9.884 -12.291 -3.443 1.00 24.88 432 ALA A N 1
ATOM 3258 C CA . ALA A 1 432 ? -8.500 -12.509 -3.829 1.00 24.88 432 ALA A CA 1
ATOM 3259 C C . ALA A 1 432 ? -8.133 -13.950 -3.448 1.00 24.88 432 ALA A C 1
ATOM 3261 O O . ALA A 1 432 ? -7.400 -14.207 -2.497 1.00 24.88 432 ALA A O 1
ATOM 3262 N N . THR A 1 433 ? -8.685 -14.911 -4.185 1.00 23.70 433 THR A N 1
ATOM 3263 C CA . THR A 1 433 ? -8.028 -16.180 -4.408 1.00 23.70 433 THR A CA 1
ATOM 3264 C C . THR A 1 433 ? -6.664 -15.812 -4.952 1.00 23.70 433 THR A C 1
ATOM 3266 O O . THR A 1 433 ? -6.577 -15.024 -5.897 1.00 23.70 433 THR A O 1
ATOM 3269 N N . GLU A 1 434 ? -5.611 -16.336 -4.329 1.00 31.69 434 GLU A N 1
ATOM 3270 C CA . GLU A 1 434 ? -4.300 -16.451 -4.951 1.00 31.69 434 GLU A CA 1
ATOM 3271 C C . GLU A 1 434 ? -4.545 -17.031 -6.349 1.00 31.69 434 GLU A C 1
ATOM 3273 O O . GLU A 1 434 ? -4.783 -18.230 -6.496 1.00 31.69 434 GLU A O 1
ATOM 3278 N N . ALA A 1 435 ? -4.626 -16.158 -7.358 1.00 23.67 435 ALA A N 1
ATOM 3279 C CA . ALA A 1 435 ? -4.925 -16.585 -8.706 1.00 23.67 435 ALA A CA 1
ATOM 3280 C C . ALA A 1 435 ? -3.822 -17.579 -9.088 1.00 23.67 435 ALA A C 1
ATOM 3282 O O . ALA A 1 435 ? -2.639 -17.298 -8.837 1.00 23.67 435 ALA A O 1
ATOM 3283 N N . PRO A 1 436 ? -4.165 -18.749 -9.654 1.00 24.16 436 PRO A N 1
ATOM 3284 C CA . PRO A 1 436 ? -3.166 -19.556 -10.322 1.00 24.16 436 PRO A CA 1
ATOM 3285 C C . PRO A 1 436 ? -2.483 -18.626 -11.319 1.00 24.16 436 PRO A C 1
ATOM 3287 O O . PRO A 1 436 ? -3.161 -17.939 -12.081 1.00 24.16 436 PRO A O 1
ATOM 3290 N N . VAL A 1 437 ? -1.153 -18.552 -11.281 1.00 32.53 437 VAL A N 1
ATOM 3291 C CA . VAL A 1 437 ? -0.421 -17.918 -12.375 1.00 32.53 437 VAL A CA 1
ATOM 3292 C C . VAL A 1 437 ? -0.825 -18.698 -13.618 1.00 32.53 437 VAL A C 1
ATOM 3294 O O . VAL A 1 437 ? -0.503 -19.883 -13.728 1.00 32.53 437 VAL A O 1
ATOM 3297 N N . ASP A 1 438 ? -1.601 -18.065 -14.494 1.00 29.83 438 ASP A N 1
ATOM 3298 C CA . ASP A 1 438 ? -1.949 -18.655 -15.770 1.00 29.83 438 ASP A CA 1
ATOM 3299 C C . ASP A 1 438 ? -0.676 -18.672 -16.614 1.00 29.83 438 ASP A C 1
ATOM 3301 O O . ASP A 1 438 ? -0.255 -17.672 -17.197 1.00 29.83 438 ASP A O 1
ATOM 3305 N N . TRP A 1 439 ? -0.008 -19.822 -16.598 1.00 35.41 439 TRP A N 1
ATOM 3306 C CA . TRP A 1 439 ? 1.206 -20.098 -17.358 1.00 35.41 439 TRP A CA 1
ATOM 3307 C C . TRP A 1 439 ? 0.954 -19.940 -18.878 1.00 35.41 439 TRP A C 1
ATOM 3309 O O . TRP A 1 439 ? 1.916 -19.827 -19.634 1.00 35.41 439 TRP A O 1
ATOM 3319 N N . ALA A 1 440 ? -0.311 -19.883 -19.335 1.00 31.27 440 ALA A N 1
ATOM 3320 C CA . ALA A 1 440 ? -0.672 -19.654 -20.735 1.00 31.27 440 ALA A CA 1
ATOM 3321 C C . ALA A 1 440 ? -0.409 -18.212 -21.209 1.00 31.27 440 ALA A C 1
ATOM 3323 O O . ALA A 1 440 ? -0.191 -17.991 -22.398 1.00 31.27 440 ALA A O 1
ATOM 3324 N N . LEU A 1 441 ? -0.364 -17.232 -20.298 1.00 33.81 441 LEU A N 1
ATOM 3325 C CA . LEU A 1 441 ? -0.075 -15.825 -20.624 1.00 33.81 441 LEU A CA 1
ATOM 3326 C C . LEU A 1 441 ? 1.425 -15.535 -20.831 1.00 33.81 441 LEU A C 1
ATOM 3328 O O . LEU A 1 441 ? 1.799 -14.394 -21.083 1.00 33.81 441 LEU A O 1
ATOM 3332 N N . TRP A 1 442 ? 2.283 -16.556 -20.717 1.00 37.88 442 TRP A N 1
ATOM 3333 C CA . TRP A 1 442 ? 3.747 -16.444 -20.771 1.00 37.88 442 TRP A CA 1
ATOM 3334 C C . TRP A 1 442 ? 4.319 -17.043 -22.077 1.00 37.88 442 TRP A C 1
ATOM 3336 O O . TRP A 1 442 ? 5.529 -17.208 -22.224 1.00 37.88 442 TRP A O 1
ATOM 3346 N N . GLY A 1 443 ? 3.450 -17.352 -23.051 1.00 24.28 443 GLY A N 1
ATOM 3347 C CA . GLY A 1 443 ? 3.818 -17.753 -24.410 1.00 24.28 443 GLY A CA 1
ATOM 3348 C C . GLY A 1 443 ? 4.230 -16.560 -25.282 1.00 24.28 443 GLY A C 1
ATOM 3349 O O . GLY A 1 443 ? 3.487 -15.599 -25.452 1.00 24.28 443 GLY A O 1
ATOM 3350 N N . ASN A 1 444 ? 5.433 -16.639 -25.842 1.00 28.03 444 ASN A N 1
ATOM 3351 C CA . ASN A 1 444 ? 6.075 -15.636 -26.693 1.00 28.03 444 ASN A CA 1
ATOM 3352 C C . ASN A 1 444 ? 5.287 -15.376 -28.011 1.00 28.03 444 ASN A C 1
ATOM 3354 O O . ASN A 1 444 ? 5.018 -16.345 -28.722 1.00 28.03 444 ASN A O 1
ATOM 3358 N N . PRO A 1 445 ? 4.996 -14.120 -28.425 1.00 26.80 445 PRO A N 1
ATOM 3359 C CA . PRO A 1 445 ? 4.455 -13.811 -29.757 1.00 26.80 445 PRO A CA 1
ATOM 3360 C C . PRO A 1 445 ? 5.503 -13.867 -30.888 1.00 26.80 445 PRO A C 1
ATOM 3362 O O . PRO A 1 445 ? 5.192 -13.566 -32.037 1.00 26.80 445 PRO A O 1
ATOM 3365 N N . ALA A 1 446 ? 6.756 -14.225 -30.604 1.00 27.59 446 ALA A N 1
ATOM 3366 C CA . ALA A 1 446 ? 7.831 -14.236 -31.595 1.00 27.59 446 ALA A CA 1
ATOM 3367 C C . ALA A 1 446 ? 8.102 -15.645 -32.146 1.00 27.59 446 ALA A C 1
ATOM 3369 O O . ALA A 1 446 ? 9.161 -16.217 -31.889 1.00 27.59 446 ALA A O 1
ATOM 3370 N N . ARG A 1 447 ? 7.153 -16.231 -32.889 1.00 27.50 447 ARG A N 1
ATOM 3371 C CA . ARG A 1 447 ? 7.420 -17.425 -33.717 1.00 27.50 447 ARG A CA 1
ATOM 3372 C C . ARG A 1 447 ? 6.386 -17.662 -34.823 1.00 27.50 447 ARG A C 1
ATOM 3374 O O . ARG A 1 447 ? 6.024 -18.797 -35.072 1.00 27.50 447 ARG A O 1
ATOM 3381 N N . ASP A 1 448 ? 5.986 -16.612 -35.534 1.00 27.62 448 ASP A N 1
ATOM 3382 C CA . ASP A 1 448 ? 5.322 -16.755 -36.836 1.00 27.62 448 ASP A CA 1
ATOM 3383 C C . ASP A 1 448 ? 5.948 -15.802 -37.858 1.00 27.62 448 ASP A C 1
ATOM 3385 O O . ASP A 1 448 ? 5.535 -14.660 -38.033 1.00 27.62 448 ASP A O 1
ATOM 3389 N N . ALA A 1 449 ? 6.991 -16.291 -38.526 1.00 26.98 449 ALA A N 1
ATOM 3390 C CA . ALA A 1 449 ? 7.421 -15.809 -39.834 1.00 26.98 449 ALA A CA 1
ATOM 3391 C C . ALA A 1 449 ? 8.194 -16.939 -40.523 1.00 26.98 449 ALA A C 1
ATOM 3393 O O . ALA A 1 449 ? 9.407 -17.084 -40.369 1.00 26.98 449 ALA A O 1
ATOM 3394 N N . THR A 1 450 ? 7.471 -17.789 -41.249 1.00 28.48 450 THR A N 1
ATOM 3395 C CA . THR A 1 450 ? 8.069 -18.714 -42.211 1.00 28.48 450 THR A CA 1
ATOM 3396 C C . THR A 1 450 ? 8.153 -18.041 -43.581 1.00 28.48 450 THR A C 1
ATOM 3398 O O . THR A 1 450 ? 7.170 -17.508 -44.079 1.00 28.48 450 THR A O 1
ATOM 3401 N N . GLY A 1 451 ? 9.343 -18.118 -44.182 1.00 24.94 451 GLY A N 1
ATOM 3402 C CA . GLY A 1 451 ? 9.538 -18.313 -45.620 1.00 24.94 451 GLY A CA 1
ATOM 3403 C C . GLY A 1 451 ? 9.419 -17.108 -46.561 1.00 24.94 451 GLY A C 1
ATOM 3404 O O . GLY A 1 451 ? 8.335 -16.800 -47.036 1.00 24.94 451 GLY A O 1
ATOM 3405 N N . SER A 1 452 ? 10.563 -16.580 -47.009 1.00 25.61 452 SER A N 1
ATOM 3406 C CA . SER A 1 452 ? 10.809 -16.409 -48.452 1.00 25.61 452 SER A CA 1
ATOM 3407 C C . SER A 1 452 ? 12.307 -16.286 -48.749 1.00 25.61 452 SER A C 1
ATOM 3409 O O . SER A 1 452 ? 13.009 -15.481 -48.139 1.00 25.61 452 SER A O 1
ATOM 3411 N N . GLU A 1 453 ? 12.768 -17.103 -49.690 1.00 26.98 453 GLU A N 1
ATOM 3412 C CA . GLU A 1 453 ? 14.115 -17.172 -50.259 1.00 26.98 453 GLU A CA 1
ATOM 3413 C C . GLU A 1 453 ? 14.561 -15.871 -50.954 1.00 26.98 453 GLU A C 1
ATOM 3415 O O . GLU A 1 453 ? 13.758 -15.239 -51.635 1.00 26.98 453 GLU A O 1
ATOM 3420 N N . ALA A 1 454 ? 15.862 -15.545 -50.883 1.00 24.88 454 ALA A N 1
ATOM 3421 C CA . ALA A 1 454 ? 16.663 -15.086 -52.032 1.00 24.88 454 ALA A CA 1
ATOM 3422 C C . ALA A 1 454 ? 18.173 -15.022 -51.697 1.00 24.88 454 ALA A C 1
ATOM 3424 O O . ALA A 1 454 ? 18.590 -14.514 -50.659 1.00 24.88 454 ALA A O 1
ATOM 3425 N N . SER A 1 455 ? 18.978 -15.565 -52.613 1.00 24.38 455 SER A N 1
ATOM 3426 C CA . SER A 1 455 ? 20.432 -15.803 -52.585 1.00 24.38 455 SER A CA 1
ATOM 3427 C C . SER A 1 455 ? 21.329 -14.550 -52.809 1.00 24.38 455 SER A C 1
ATOM 3429 O O . SER A 1 455 ? 20.815 -13.478 -53.125 1.00 24.38 455 SER A O 1
ATOM 3431 N N . PRO A 1 456 ? 22.677 -14.663 -52.672 1.00 34.97 456 PRO A N 1
ATOM 3432 C CA . PRO A 1 456 ? 23.593 -13.550 -52.376 1.00 34.97 456 PRO A CA 1
ATOM 3433 C C . PRO A 1 456 ? 24.463 -13.078 -53.563 1.00 34.97 456 PRO A C 1
ATOM 3435 O O . PRO A 1 456 ? 24.663 -13.815 -54.527 1.00 34.97 456 PRO A O 1
ATOM 3438 N N . LYS A 1 457 ? 25.074 -11.885 -53.443 1.00 25.53 457 LYS A N 1
ATOM 3439 C CA . LYS A 1 457 ? 26.231 -11.402 -54.241 1.00 25.53 457 LYS A CA 1
ATOM 3440 C C . LYS A 1 457 ? 27.122 -10.500 -53.358 1.00 25.53 457 LYS A C 1
ATOM 3442 O O . LYS A 1 457 ? 26.601 -9.566 -52.764 1.00 25.53 457 LYS A O 1
ATOM 3447 N N . SER A 1 458 ? 28.346 -10.935 -53.000 1.00 26.16 458 SER A N 1
ATOM 3448 C CA . SER A 1 458 ? 29.680 -10.528 -53.539 1.00 26.16 458 SER A CA 1
ATOM 3449 C C . SER A 1 458 ? 29.996 -9.022 -53.438 1.00 26.16 458 SER A C 1
ATOM 3451 O O . SER A 1 458 ? 29.121 -8.239 -53.771 1.00 26.16 458 SER A O 1
ATOM 3453 N N . ALA A 1 459 ? 31.195 -8.480 -53.192 1.00 25.88 459 ALA A N 1
ATOM 3454 C CA . ALA A 1 459 ? 32.545 -8.861 -52.737 1.00 25.88 459 ALA A CA 1
ATOM 3455 C C . ALA A 1 459 ? 33.419 -7.564 -52.862 1.00 25.88 459 ALA A C 1
ATOM 3457 O O . ALA A 1 459 ? 32.962 -6.607 -53.484 1.00 25.88 459 ALA A O 1
ATOM 3458 N N . SER A 1 460 ? 34.679 -7.582 -52.382 1.00 25.80 460 SER A N 1
ATOM 3459 C CA . SER A 1 460 ? 35.807 -6.609 -52.567 1.00 25.80 460 SER A CA 1
ATOM 3460 C C . SER A 1 460 ? 35.751 -5.271 -51.792 1.00 25.80 460 SER A C 1
ATOM 3462 O O . SER A 1 460 ? 34.743 -4.580 -51.848 1.00 25.80 460 SER A O 1
ATOM 3464 N N . SER A 1 461 ? 36.693 -4.918 -50.888 1.00 25.31 461 SER A N 1
ATOM 3465 C CA . SER A 1 461 ? 38.163 -4.655 -50.997 1.00 25.31 461 SER A CA 1
ATOM 3466 C C . SER A 1 461 ? 38.450 -3.402 -51.857 1.00 25.31 461 SER A C 1
ATOM 3468 O O . SER A 1 461 ? 37.858 -3.271 -52.913 1.00 25.31 461 SER A O 1
ATOM 3470 N N . GLU A 1 462 ? 39.253 -2.389 -51.500 1.00 27.44 462 GLU A N 1
ATOM 3471 C CA . GLU A 1 462 ? 40.613 -2.386 -50.946 1.00 27.44 462 GLU A CA 1
ATOM 3472 C C . GLU A 1 462 ? 41.078 -0.946 -50.566 1.00 27.44 462 GLU A C 1
ATOM 3474 O O . GLU A 1 462 ? 40.587 0.054 -51.080 1.00 27.44 462 GLU A O 1
ATOM 3479 N N . THR A 1 463 ? 42.060 -0.907 -49.662 1.00 24.19 463 THR A N 1
ATOM 3480 C CA . THR A 1 463 ? 43.114 0.080 -49.307 1.00 24.19 463 THR A CA 1
ATOM 3481 C C . THR A 1 463 ? 43.399 1.355 -50.134 1.00 24.19 463 THR A C 1
ATOM 3483 O O . THR A 1 463 ? 43.565 1.281 -51.346 1.00 24.19 463 THR A O 1
ATOM 3486 N N . SER A 1 464 ? 43.755 2.471 -49.458 1.00 26.31 464 SER A N 1
ATOM 3487 C CA . SER A 1 464 ? 45.136 3.048 -49.417 1.00 26.31 464 SER A CA 1
ATOM 3488 C C . SER A 1 464 ? 45.238 4.461 -48.775 1.00 26.31 464 SER A C 1
ATOM 3490 O O . SER A 1 464 ? 44.312 5.261 -48.797 1.00 26.31 464 SER A O 1
ATOM 3492 N N . ARG A 1 465 ? 46.400 4.712 -48.148 1.00 22.89 465 ARG A N 1
ATOM 3493 C CA . ARG A 1 465 ? 46.958 5.920 -47.470 1.00 22.89 465 ARG A CA 1
ATOM 3494 C C . ARG A 1 465 ? 47.999 6.592 -48.418 1.00 22.89 465 ARG A C 1
ATOM 3496 O O . ARG A 1 465 ? 48.246 5.986 -49.458 1.00 22.89 465 ARG A O 1
ATOM 3503 N N . PRO A 1 466 ? 48.834 7.599 -48.032 1.00 43.84 466 PRO A N 1
ATOM 3504 C CA . PRO A 1 466 ? 48.735 8.759 -47.103 1.00 43.84 466 PRO A CA 1
ATOM 3505 C C . PRO A 1 466 ? 49.348 10.079 -47.687 1.00 43.84 466 PRO A C 1
ATOM 3507 O O . PRO A 1 466 ? 50.018 10.021 -48.707 1.00 43.84 466 PRO A O 1
ATOM 3510 N N . SER A 1 467 ? 49.252 11.232 -46.987 1.00 24.33 467 SER A N 1
ATOM 3511 C CA . SER A 1 467 ? 50.389 12.176 -46.743 1.00 24.33 467 SER A CA 1
ATOM 3512 C C . SER A 1 467 ? 49.987 13.504 -46.054 1.00 24.33 467 SER A C 1
ATOM 3514 O O . SER A 1 467 ? 49.080 14.172 -46.534 1.00 24.33 467 SER A O 1
ATOM 3516 N N . SER A 1 468 ? 50.701 13.835 -44.954 1.00 24.78 468 SER A N 1
ATOM 3517 C CA . SER A 1 468 ? 51.224 15.143 -44.444 1.00 24.78 468 SER A CA 1
ATOM 3518 C C . SER A 1 468 ? 50.447 16.455 -44.722 1.00 24.78 468 SER A C 1
ATOM 3520 O O . SER A 1 468 ? 50.061 16.699 -45.852 1.00 24.78 468 SER A O 1
ATOM 3522 N N . THR A 1 469 ? 50.268 17.448 -43.835 1.00 26.22 469 THR A N 1
ATOM 3523 C CA . THR A 1 469 ? 51.101 18.022 -42.748 1.00 26.22 469 THR A CA 1
ATOM 3524 C C . THR A 1 469 ? 50.298 19.170 -42.088 1.00 26.22 469 THR A C 1
ATOM 3526 O O . THR A 1 469 ? 49.511 19.799 -42.785 1.00 26.22 469 THR A O 1
ATOM 3529 N N . GLY A 1 470 ? 50.581 19.538 -40.826 1.00 24.66 470 GLY A N 1
ATOM 3530 C CA . GLY A 1 470 ? 50.479 20.946 -40.375 1.00 24.66 470 GLY A CA 1
ATOM 3531 C C . GLY A 1 470 ? 49.328 21.362 -39.439 1.00 24.66 470 GLY A C 1
ATOM 3532 O O . GLY A 1 470 ? 48.281 21.786 -39.894 1.00 24.66 470 GLY A O 1
ATOM 3533 N N . GLN A 1 471 ? 49.607 21.284 -38.132 1.00 24.98 471 GLN A N 1
ATOM 3534 C CA . GLN A 1 471 ? 49.329 22.238 -37.034 1.00 24.98 471 GLN A CA 1
ATOM 3535 C C . GLN A 1 471 ? 48.025 23.074 -36.920 1.00 24.98 471 GLN A C 1
ATOM 3537 O O . GLN A 1 471 ? 47.614 23.792 -37.820 1.00 24.98 471 GLN A O 1
ATOM 3542 N N . SER A 1 472 ? 47.598 23.154 -35.645 1.00 24.14 472 SER A N 1
ATOM 3543 C CA . SER A 1 472 ? 46.910 24.264 -34.953 1.00 24.14 472 SER A CA 1
ATOM 3544 C C . SER A 1 472 ? 45.373 24.290 -34.932 1.00 24.14 472 SER A C 1
ATOM 3546 O O . SER A 1 472 ? 44.714 24.897 -35.765 1.00 24.14 472 SER A O 1
ATOM 3548 N N . SER A 1 473 ? 44.842 23.699 -33.856 1.00 25.02 473 SER A N 1
ATOM 3549 C CA . SER A 1 473 ? 43.771 24.211 -32.980 1.00 25.02 473 SER A CA 1
ATOM 3550 C C . SER A 1 473 ? 42.926 25.405 -33.455 1.00 25.02 473 SER A C 1
ATOM 3552 O O . SER A 1 473 ? 43.374 26.544 -33.369 1.00 25.02 473 SER A O 1
ATOM 3554 N N . GLN A 1 474 ? 41.646 25.150 -33.747 1.00 25.88 474 GLN A N 1
ATOM 3555 C CA . GLN A 1 474 ? 40.510 25.778 -33.059 1.00 25.88 474 GLN A CA 1
ATOM 3556 C C . GLN A 1 474 ? 39.204 25.031 -33.378 1.00 25.88 474 GLN A C 1
ATOM 3558 O O . GLN A 1 474 ? 38.932 24.617 -34.499 1.00 25.88 474 GLN A O 1
ATOM 3563 N N . THR A 1 475 ? 38.441 24.814 -32.316 1.00 24.94 475 THR A N 1
ATOM 3564 C CA . THR A 1 475 ? 37.168 24.104 -32.184 1.00 24.94 475 THR A CA 1
ATOM 3565 C C . THR A 1 475 ? 36.020 24.747 -32.961 1.00 24.94 475 THR A C 1
ATOM 3567 O O . THR A 1 475 ? 35.734 25.920 -32.746 1.00 24.94 475 THR A O 1
ATOM 3570 N N . THR A 1 476 ? 35.288 23.958 -33.757 1.00 21.97 476 THR A N 1
ATOM 3571 C CA . THR A 1 476 ? 33.845 24.140 -34.031 1.00 21.97 476 THR A CA 1
ATOM 3572 C C . THR A 1 476 ? 33.219 22.867 -34.633 1.00 21.97 476 THR A C 1
ATOM 3574 O O . THR A 1 476 ? 33.616 22.392 -35.688 1.00 21.97 476 THR A O 1
ATOM 3577 N N . THR A 1 477 ? 32.245 22.323 -33.891 1.00 25.55 477 THR A N 1
ATOM 3578 C CA . THR A 1 477 ? 30.946 21.749 -34.317 1.00 25.55 477 THR A CA 1
ATOM 3579 C C . THR A 1 477 ? 30.846 20.771 -35.500 1.00 25.55 477 THR A C 1
ATOM 3581 O O . THR A 1 477 ? 30.998 21.144 -36.658 1.00 25.55 477 THR A O 1
ATOM 3584 N N . GLY A 1 478 ? 30.373 19.553 -35.197 1.00 22.38 478 GLY A N 1
ATOM 3585 C CA . GLY A 1 478 ? 29.826 18.599 -36.168 1.00 22.38 478 GLY A CA 1
ATOM 3586 C C . GLY A 1 478 ? 29.469 17.250 -35.532 1.00 22.38 478 GLY A C 1
ATOM 3587 O O . GLY A 1 478 ? 30.142 16.255 -35.784 1.00 22.38 478 GLY A O 1
ATOM 3588 N N . SER A 1 479 ? 28.446 17.209 -34.669 1.00 23.05 479 SER A N 1
ATOM 3589 C CA . SER A 1 479 ? 27.953 15.971 -34.052 1.00 23.05 479 SER A CA 1
ATOM 3590 C C . SER A 1 479 ? 27.158 15.135 -35.062 1.00 23.05 479 SER A C 1
ATOM 3592 O O . SER A 1 479 ? 26.079 15.518 -35.509 1.00 23.05 479 SER A O 1
ATOM 3594 N N . LYS A 1 480 ? 27.684 13.956 -35.411 1.00 23.69 480 LYS A N 1
ATOM 3595 C CA . LYS A 1 480 ? 26.894 12.870 -35.999 1.00 23.69 480 LYS A CA 1
ATOM 3596 C C . LYS A 1 480 ? 26.350 11.984 -34.886 1.00 23.69 480 LYS A C 1
ATOM 3598 O O . LYS A 1 480 ? 27.078 11.541 -34.002 1.00 23.69 480 LYS A O 1
ATOM 3603 N N . SER A 1 481 ? 25.045 11.776 -34.976 1.00 27.61 481 SER A N 1
ATOM 3604 C CA . SER A 1 481 ? 24.174 10.986 -34.121 1.00 27.61 481 SER A CA 1
ATOM 3605 C C . SER A 1 481 ? 24.654 9.550 -33.910 1.00 27.61 481 SER A C 1
ATOM 3607 O O . SER A 1 481 ? 24.848 8.806 -34.872 1.00 27.61 481 SER A O 1
ATOM 3609 N N . SER A 1 482 ? 24.710 9.135 -32.648 1.00 23.28 482 SER A N 1
ATOM 3610 C CA . SER A 1 482 ? 24.427 7.756 -32.254 1.00 23.28 482 SER A CA 1
ATOM 3611 C C . SER A 1 482 ? 23.436 7.811 -31.093 1.00 23.28 482 SER A C 1
ATOM 3613 O O . SER A 1 482 ? 23.666 8.474 -30.085 1.00 23.28 482 SER A O 1
ATOM 3615 N N . THR A 1 483 ? 22.271 7.219 -31.318 1.00 23.06 483 THR A N 1
ATOM 3616 C CA . THR A 1 483 ? 21.134 7.158 -30.400 1.00 23.06 483 THR A CA 1
ATOM 3617 C C . THR A 1 483 ? 21.489 6.263 -29.205 1.00 23.06 483 THR A C 1
ATOM 3619 O O . THR A 1 483 ? 21.925 5.136 -29.445 1.00 23.06 483 THR A O 1
ATOM 3622 N N . PRO A 1 484 ? 21.314 6.684 -27.938 1.00 29.00 484 PRO A N 1
ATOM 3623 C CA . PRO A 1 484 ? 21.452 5.782 -26.800 1.00 29.00 484 PRO A CA 1
ATOM 3624 C C . PRO A 1 484 ? 20.129 5.052 -26.525 1.00 29.00 484 PRO A C 1
ATOM 3626 O O . PRO A 1 484 ? 19.079 5.676 -26.385 1.00 29.00 484 PRO A O 1
ATOM 3629 N N . GLU A 1 485 ? 20.200 3.725 -26.433 1.00 27.80 485 GLU A N 1
ATOM 3630 C CA . GLU A 1 485 ? 19.144 2.845 -25.927 1.00 27.80 485 GLU A CA 1
ATOM 3631 C C . GLU A 1 485 ? 18.702 3.248 -24.506 1.00 27.80 485 GLU A C 1
ATOM 3633 O O . GLU A 1 485 ? 19.528 3.537 -23.638 1.00 27.80 485 GLU A O 1
ATOM 3638 N N . GLY A 1 486 ? 17.386 3.245 -24.269 1.00 28.89 486 GLY A N 1
ATOM 3639 C CA . GLY A 1 486 ? 16.749 3.687 -23.026 1.00 28.89 486 GLY A CA 1
ATOM 3640 C C . GLY A 1 486 ? 17.202 2.927 -21.771 1.00 28.89 486 GLY A C 1
ATOM 3641 O O . GLY A 1 486 ? 17.243 1.696 -21.716 1.00 28.89 486 GLY A O 1
ATOM 3642 N N . THR A 1 487 ? 17.516 3.689 -20.729 1.00 30.92 487 THR A N 1
ATOM 3643 C CA . THR A 1 487 ? 18.032 3.248 -19.432 1.00 30.92 487 THR A CA 1
ATOM 3644 C C . THR A 1 487 ? 16.933 2.652 -18.538 1.00 30.92 487 THR A C 1
ATOM 3646 O O . THR A 1 487 ? 16.148 3.363 -17.918 1.00 30.92 487 THR A O 1
ATOM 3649 N N . LYS A 1 488 ? 16.904 1.317 -18.402 1.00 39.00 488 LYS A N 1
ATOM 3650 C CA . LYS A 1 488 ? 16.273 0.638 -17.251 1.00 39.00 488 LYS A CA 1
ATOM 3651 C C . LYS A 1 488 ? 17.049 1.011 -15.978 1.00 39.00 488 LYS A C 1
ATOM 3653 O O . LYS A 1 488 ? 18.269 0.864 -15.964 1.00 39.00 488 LYS A O 1
ATOM 3658 N N . VAL A 1 489 ? 16.369 1.451 -14.917 1.00 40.88 489 VAL A N 1
ATOM 3659 C CA . VAL A 1 489 ? 16.971 1.617 -13.579 1.00 40.88 489 VAL A CA 1
ATOM 3660 C C . VAL A 1 489 ? 17.477 0.247 -13.104 1.00 40.88 489 VAL A C 1
ATOM 3662 O O . VAL A 1 489 ? 16.681 -0.644 -12.806 1.00 40.88 489 VAL A O 1
ATOM 3665 N N . ASP A 1 490 ? 18.799 0.048 -13.093 1.00 64.44 490 ASP A N 1
ATOM 3666 C CA . ASP A 1 490 ? 19.436 -1.217 -12.700 1.00 64.44 490 ASP A CA 1
ATOM 3667 C C . ASP A 1 490 ? 19.564 -1.285 -11.166 1.00 64.44 490 ASP A C 1
ATOM 3669 O O . ASP A 1 490 ? 20.611 -1.002 -10.580 1.00 64.44 490 ASP A O 1
ATOM 3673 N N . TRP A 1 491 ? 18.450 -1.616 -10.503 1.00 79.94 491 TRP A N 1
ATOM 3674 C CA . TRP A 1 491 ? 18.361 -1.807 -9.046 1.00 79.94 491 TRP A CA 1
ATOM 3675 C C . TRP A 1 491 ? 19.335 -2.862 -8.507 1.00 79.94 491 TRP A C 1
ATOM 3677 O O . TRP A 1 491 ? 19.610 -2.902 -7.308 1.00 79.94 491 TRP A O 1
ATOM 3687 N N . GLU A 1 492 ? 19.826 -3.742 -9.378 1.00 74.75 492 GLU A N 1
ATOM 3688 C CA . GLU A 1 492 ? 20.775 -4.786 -9.028 1.00 74.75 492 GLU A CA 1
ATOM 3689 C C . GLU A 1 492 ? 22.187 -4.217 -8.854 1.00 74.75 492 GLU A C 1
ATOM 3691 O O . GLU A 1 492 ? 22.913 -4.601 -7.933 1.00 74.75 492 GLU A O 1
ATOM 3696 N N . ASP A 1 493 ? 22.569 -3.276 -9.720 1.00 70.12 493 ASP A N 1
ATOM 3697 C CA . ASP A 1 493 ? 23.879 -2.639 -9.663 1.00 70.12 493 ASP A CA 1
ATOM 3698 C C . ASP A 1 493 ? 23.947 -1.649 -8.488 1.00 70.12 493 ASP A C 1
ATOM 3700 O O . ASP A 1 493 ? 24.930 -1.658 -7.745 1.00 70.12 493 ASP A O 1
ATOM 3704 N N . ASN A 1 494 ? 22.891 -0.872 -8.227 1.00 73.56 494 ASN A N 1
ATOM 3705 C CA . ASN A 1 494 ? 22.847 0.083 -7.111 1.00 73.56 494 ASN A CA 1
ATOM 3706 C C . ASN A 1 494 ? 21.599 -0.119 -6.231 1.00 73.56 494 ASN A C 1
ATOM 3708 O O . ASN A 1 494 ? 20.648 0.658 -6.329 1.00 73.56 494 ASN A O 1
ATOM 3712 N N . PRO A 1 495 ? 21.584 -1.153 -5.367 1.00 80.38 495 PRO A N 1
ATOM 3713 C CA . PRO A 1 495 ? 20.445 -1.418 -4.499 1.00 80.38 495 PRO A CA 1
ATOM 3714 C C . PRO A 1 495 ? 20.337 -0.381 -3.376 1.00 80.38 495 PRO A C 1
ATOM 3716 O O . PRO A 1 495 ? 21.283 -0.171 -2.614 1.00 80.38 495 PRO A O 1
ATOM 3719 N N . ASP A 1 496 ? 19.158 0.225 -3.238 1.00 81.69 496 ASP A N 1
ATOM 3720 C CA . ASP A 1 496 ? 18.848 1.139 -2.141 1.00 81.69 496 ASP A CA 1
ATOM 3721 C C . ASP A 1 496 ? 18.348 0.371 -0.905 1.00 81.69 496 ASP A C 1
ATOM 3723 O O . ASP A 1 496 ? 17.190 -0.031 -0.812 1.00 81.69 496 ASP A O 1
ATOM 3727 N N . PHE A 1 497 ? 19.223 0.162 0.080 1.00 82.81 497 PHE A N 1
ATOM 3728 C CA . PHE A 1 497 ? 18.853 -0.482 1.348 1.00 82.81 497 PHE A CA 1
ATOM 3729 C C . PHE A 1 497 ? 18.236 0.476 2.383 1.00 82.81 497 PHE A C 1
ATOM 3731 O O . PHE A 1 497 ? 17.927 0.032 3.497 1.00 82.81 497 PHE A O 1
ATOM 3738 N N . SER A 1 498 ? 18.061 1.759 2.041 1.00 80.88 498 SER A N 1
ATOM 3739 C CA . SER A 1 498 ? 17.418 2.767 2.895 1.00 80.88 498 SER A CA 1
ATOM 3740 C C . SER A 1 498 ? 15.889 2.782 2.782 1.00 80.88 498 SER A C 1
ATOM 3742 O O . SER A 1 498 ? 15.227 3.489 3.542 1.00 80.88 498 SER A O 1
ATOM 3744 N N . ILE A 1 499 ? 15.323 1.948 1.900 1.00 83.00 499 ILE A N 1
ATOM 3745 C CA . ILE A 1 499 ? 13.878 1.829 1.698 1.00 83.00 499 ILE A CA 1
ATOM 3746 C C . ILE A 1 499 ? 13.128 1.534 3.001 1.00 83.00 499 ILE A C 1
ATOM 3748 O O . ILE A 1 499 ? 13.514 0.684 3.801 1.00 83.00 499 ILE A O 1
ATOM 3752 N N . SER A 1 500 ? 12.015 2.222 3.207 1.00 79.12 500 SER A N 1
ATOM 3753 C CA . SER A 1 500 ? 11.137 2.066 4.370 1.00 79.12 500 SER A CA 1
ATOM 3754 C C . SER A 1 500 ? 9.740 1.577 3.988 1.00 79.12 500 SER A C 1
ATOM 3756 O O . SER A 1 500 ? 9.048 1.011 4.836 1.00 79.12 500 SER A O 1
ATOM 3758 N N . ASN A 1 501 ? 9.355 1.709 2.712 1.00 78.25 501 ASN A N 1
ATOM 3759 C CA . ASN A 1 501 ? 8.041 1.339 2.186 1.00 78.25 501 ASN A CA 1
ATOM 3760 C C . ASN A 1 501 ? 8.146 0.404 0.969 1.00 78.25 501 ASN A C 1
ATOM 3762 O O . ASN A 1 501 ? 9.094 0.475 0.192 1.00 78.25 501 ASN A O 1
ATOM 3766 N N . PHE A 1 502 ? 7.142 -0.457 0.763 1.00 78.19 502 PHE A N 1
ATOM 3767 C CA . PHE A 1 502 ? 7.105 -1.379 -0.386 1.00 78.19 502 PHE A CA 1
ATOM 3768 C C . PHE A 1 502 ? 6.969 -0.671 -1.741 1.00 78.19 502 PHE A C 1
ATOM 3770 O O . PHE A 1 502 ? 7.394 -1.230 -2.746 1.00 78.19 502 PHE A O 1
ATOM 3777 N N . SER A 1 503 ? 6.428 0.551 -1.775 1.00 76.88 503 SER A N 1
ATOM 3778 C CA . SER A 1 503 ? 6.348 1.383 -2.985 1.00 76.88 503 SER A CA 1
ATOM 3779 C C . SER A 1 503 ? 7.717 1.824 -3.511 1.00 76.88 503 SER A C 1
ATOM 3781 O O . SER A 1 503 ? 7.838 2.149 -4.684 1.00 76.88 503 SER A O 1
ATOM 3783 N N . GLN A 1 504 ? 8.750 1.807 -2.662 1.00 76.81 504 GLN A N 1
ATOM 3784 C CA . GLN A 1 504 ? 10.127 2.152 -3.028 1.00 76.81 504 GLN A CA 1
ATOM 3785 C C . GLN A 1 504 ? 10.901 0.956 -3.606 1.00 76.81 504 GLN A C 1
ATOM 3787 O O . GLN A 1 504 ? 12.079 1.078 -3.936 1.00 76.81 504 GLN A O 1
ATOM 3792 N N . LEU A 1 505 ? 10.269 -0.219 -3.708 1.00 80.88 505 LEU A N 1
ATOM 3793 C CA . LEU A 1 505 ? 10.867 -1.360 -4.390 1.00 80.88 505 LEU A CA 1
ATOM 3794 C C . LEU A 1 505 ? 10.951 -1.104 -5.904 1.00 80.88 505 LEU A C 1
ATOM 3796 O O . LEU A 1 505 ? 10.127 -0.371 -6.445 1.00 80.88 505 LEU A O 1
ATOM 3800 N N . PRO A 1 506 ? 11.889 -1.754 -6.618 1.00 79.00 506 PRO A N 1
ATOM 3801 C CA . PRO A 1 506 ? 12.155 -1.456 -8.029 1.00 79.00 506 PRO A CA 1
ATOM 3802 C C . PRO A 1 506 ? 10.952 -1.549 -8.981 1.00 79.00 506 PRO A C 1
ATOM 3804 O O . PRO A 1 506 ? 10.952 -0.900 -10.023 1.00 79.00 506 PRO A O 1
ATOM 3807 N N . HIS A 1 507 ? 9.948 -2.372 -8.661 1.00 76.06 507 HIS A N 1
ATOM 3808 C CA . HIS A 1 507 ? 8.667 -2.436 -9.369 1.00 76.06 507 HIS A CA 1
ATOM 3809 C C . HIS A 1 507 ? 7.589 -3.105 -8.493 1.00 76.06 507 HIS A C 1
ATOM 3811 O O . HIS A 1 507 ? 7.886 -3.731 -7.478 1.00 76.06 507 HIS A O 1
ATOM 3817 N N . THR A 1 508 ? 6.322 -3.033 -8.900 1.00 58.16 508 THR A N 1
ATOM 3818 C CA . THR A 1 508 ? 5.157 -3.513 -8.123 1.00 58.16 508 THR A CA 1
ATOM 3819 C C . THR A 1 508 ? 5.190 -5.014 -7.811 1.00 58.16 508 THR A C 1
ATOM 3821 O O . THR A 1 508 ? 5.003 -5.418 -6.666 1.00 58.16 508 THR A O 1
ATOM 3824 N N . ASN A 1 509 ? 5.526 -5.850 -8.799 1.00 73.56 509 ASN A N 1
ATOM 3825 C CA . ASN A 1 509 ? 5.666 -7.304 -8.621 1.00 73.56 509 ASN A CA 1
ATOM 3826 C C . ASN A 1 509 ? 7.028 -7.734 -8.040 1.00 73.56 509 ASN A C 1
ATOM 3828 O O . ASN A 1 509 ? 7.408 -8.908 -8.111 1.00 73.56 509 ASN A O 1
ATOM 3832 N N . PHE A 1 510 ? 7.807 -6.796 -7.497 1.00 83.44 510 PHE A N 1
ATOM 3833 C CA . PHE A 1 510 ? 9.149 -7.090 -7.021 1.00 83.44 510 PHE A CA 1
ATOM 3834 C C . PHE A 1 510 ? 9.100 -8.030 -5.815 1.00 83.44 510 PHE A C 1
ATOM 3836 O O . PHE A 1 510 ? 8.466 -7.743 -4.796 1.00 83.44 510 PHE A O 1
ATOM 3843 N N . GLY A 1 511 ? 9.786 -9.168 -5.936 1.00 85.56 511 GLY A N 1
ATOM 3844 C CA . GLY A 1 511 ? 9.846 -10.195 -4.900 1.00 85.56 511 GLY A CA 1
ATOM 3845 C C . GLY A 1 511 ? 8.572 -11.035 -4.742 1.00 85.56 511 GLY A C 1
ATOM 3846 O O . GLY A 1 511 ? 8.470 -11.774 -3.765 1.00 85.56 511 GLY A O 1
ATOM 3847 N N . VAL A 1 512 ? 7.607 -10.983 -5.672 1.00 87.31 512 VAL A N 1
ATOM 3848 C CA . VAL A 1 512 ? 6.409 -11.858 -5.639 1.00 87.31 512 VAL A CA 1
ATOM 3849 C C . VAL A 1 512 ? 6.791 -13.343 -5.676 1.00 87.31 512 VAL A C 1
ATOM 3851 O O . VAL A 1 512 ? 6.168 -14.166 -5.002 1.00 87.31 512 VAL A O 1
ATOM 3854 N N . ASN A 1 513 ? 7.877 -13.679 -6.378 1.00 93.06 513 ASN A N 1
ATOM 3855 C CA . ASN A 1 513 ? 8.474 -15.016 -6.422 1.00 93.06 513 ASN A CA 1
ATOM 3856 C C . ASN A 1 513 ? 8.873 -15.556 -5.032 1.00 93.06 513 ASN A C 1
ATOM 3858 O O . ASN A 1 513 ? 8.988 -16.766 -4.861 1.00 93.06 513 ASN A O 1
ATOM 3862 N N . GLN A 1 514 ? 9.037 -14.691 -4.024 1.00 94.38 514 GLN A N 1
ATOM 3863 C CA . GLN A 1 514 ? 9.407 -15.063 -2.653 1.00 94.38 514 GLN A CA 1
ATOM 3864 C C . GLN A 1 514 ? 8.210 -15.560 -1.815 1.00 94.38 514 GLN A C 1
ATOM 3866 O O . GLN A 1 514 ? 8.401 -16.178 -0.766 1.00 94.38 514 GLN A O 1
ATOM 3871 N N . HIS A 1 515 ? 6.971 -15.324 -2.264 1.00 90.25 515 HIS A N 1
ATOM 3872 C CA . HIS A 1 515 ? 5.749 -15.675 -1.531 1.00 90.25 515 HIS A CA 1
ATOM 3873 C C . HIS A 1 515 ? 5.216 -17.043 -1.955 1.00 90.25 515 HIS A C 1
ATOM 3875 O O . HIS A 1 515 ? 4.622 -17.188 -3.025 1.00 90.25 515 HIS A O 1
ATOM 3881 N N . MET A 1 516 ? 5.428 -18.056 -1.111 1.00 90.94 516 MET A N 1
ATOM 3882 C CA . MET A 1 516 ? 4.965 -19.429 -1.352 1.00 90.94 516 MET A CA 1
ATOM 3883 C C . MET A 1 516 ? 3.490 -19.616 -0.989 1.00 90.94 516 MET A C 1
ATOM 3885 O O . MET A 1 516 ? 3.031 -19.128 0.053 1.00 90.94 516 MET A O 1
ATOM 3889 N N . LEU A 1 517 ? 2.774 -20.381 -1.814 1.00 84.44 517 LEU A N 1
ATOM 3890 C CA . LEU A 1 517 ? 1.381 -20.752 -1.574 1.00 84.44 517 LEU A CA 1
ATOM 3891 C C . LEU A 1 517 ? 1.329 -21.998 -0.685 1.00 84.44 517 LEU A C 1
ATOM 3893 O O . LEU A 1 517 ? 2.032 -22.977 -0.926 1.00 84.44 517 LEU A O 1
ATOM 3897 N N . ILE A 1 518 ? 0.521 -21.938 0.369 1.00 84.56 518 ILE A N 1
ATOM 3898 C CA . ILE A 1 518 ? 0.220 -23.062 1.265 1.00 84.56 518 ILE A CA 1
ATOM 3899 C C . ILE A 1 518 ? -1.252 -22.956 1.653 1.00 84.56 518 ILE A C 1
ATOM 3901 O O . ILE A 1 518 ? -1.836 -21.886 1.516 1.00 84.56 518 ILE A O 1
ATOM 3905 N N . ASN A 1 519 ? -1.825 -24.031 2.190 1.00 84.38 519 ASN A N 1
ATOM 3906 C CA . ASN A 1 519 ? -3.197 -24.032 2.690 1.00 84.38 519 ASN A CA 1
ATOM 3907 C C . ASN A 1 519 ? -3.471 -22.847 3.652 1.00 84.38 519 ASN A C 1
ATOM 3909 O O . ASN A 1 519 ? -2.679 -22.591 4.565 1.00 84.38 519 ASN A O 1
ATOM 3913 N N . ASP A 1 520 ? -4.590 -22.143 3.454 1.00 80.00 520 ASP A N 1
ATOM 3914 C CA . ASP A 1 520 ? -4.921 -20.926 4.208 1.00 80.00 520 ASP A CA 1
ATOM 3915 C C . ASP A 1 520 ? -5.129 -21.171 5.708 1.00 80.00 520 ASP A C 1
ATOM 3917 O O . ASP A 1 520 ? -4.721 -20.346 6.525 1.00 80.00 520 ASP A O 1
ATOM 3921 N N . GLU A 1 521 ? -5.659 -22.331 6.103 1.00 82.69 521 GLU A N 1
ATOM 3922 C CA . GLU A 1 521 ? -5.804 -22.690 7.520 1.00 82.69 521 GLU A CA 1
ATOM 3923 C C . GLU A 1 521 ? -4.430 -22.888 8.182 1.00 82.69 521 GLU A C 1
ATOM 3925 O O . GLU A 1 521 ? -4.205 -22.463 9.317 1.00 82.69 521 GLU A O 1
ATOM 3930 N N . VAL A 1 522 ? -3.476 -23.493 7.462 1.00 82.56 522 VAL A N 1
ATOM 3931 C CA . VAL A 1 522 ? -2.080 -23.640 7.915 1.00 82.56 522 VAL A CA 1
ATOM 3932 C C . VAL A 1 522 ? -1.419 -22.269 8.032 1.00 82.56 522 VAL A C 1
ATOM 3934 O O . VAL A 1 522 ? -0.755 -21.988 9.029 1.00 82.56 522 VAL A O 1
ATOM 3937 N N . LYS A 1 523 ? -1.609 -21.397 7.037 1.00 86.62 523 LYS A N 1
ATOM 3938 C CA . LYS A 1 523 ? -1.107 -20.016 7.045 1.00 86.62 523 LYS A CA 1
ATOM 3939 C C . LYS A 1 523 ? -1.631 -19.249 8.257 1.00 86.62 523 LYS A C 1
ATOM 3941 O O . LYS A 1 523 ? -0.830 -18.617 8.943 1.00 86.62 523 LYS A O 1
ATOM 3946 N N . GLU A 1 524 ? -2.924 -19.330 8.547 1.00 86.56 524 GLU A N 1
ATOM 3947 C CA . GLU A 1 524 ? -3.528 -18.630 9.682 1.00 86.56 524 GLU A CA 1
ATOM 3948 C C . GLU A 1 524 ? -3.044 -19.192 11.025 1.00 86.56 524 GLU A C 1
ATOM 3950 O O . GLU A 1 524 ? -2.623 -18.431 11.898 1.00 86.56 524 GLU A O 1
ATOM 3955 N N . ALA A 1 525 ? -2.951 -20.519 11.162 1.00 86.50 525 ALA A N 1
ATOM 3956 C CA . ALA A 1 525 ? -2.381 -21.151 12.354 1.00 86.50 525 ALA A CA 1
ATOM 3957 C C . ALA A 1 525 ? -0.932 -20.699 12.626 1.00 86.50 525 ALA A C 1
ATOM 3959 O O . ALA A 1 525 ? -0.549 -20.479 13.777 1.00 86.50 525 ALA A O 1
ATOM 3960 N N . LEU A 1 526 ? -0.122 -20.514 11.576 1.00 90.69 526 LEU A N 1
ATOM 3961 C CA . LEU A 1 526 ? 1.235 -19.974 11.694 1.00 90.69 526 LEU A CA 1
ATOM 3962 C C . LEU A 1 526 ? 1.247 -18.475 12.052 1.00 90.69 526 LEU A C 1
ATOM 3964 O O . LEU A 1 526 ? 2.125 -18.046 12.801 1.00 90.69 526 LEU A O 1
ATOM 3968 N N . ARG A 1 527 ? 0.295 -17.668 11.555 1.00 91.19 527 ARG A N 1
ATOM 3969 C CA . ARG A 1 527 ? 0.184 -16.231 11.891 1.00 91.19 527 ARG A CA 1
ATOM 3970 C C . ARG A 1 527 ? -0.215 -16.014 13.348 1.00 91.19 527 ARG A C 1
ATOM 3972 O O . ARG A 1 527 ? 0.358 -15.139 13.997 1.00 91.19 527 ARG A O 1
ATOM 3979 N N . GLN A 1 528 ? -1.101 -16.847 13.888 1.00 89.62 528 GLN A N 1
ATOM 3980 C CA . GLN A 1 528 ? -1.530 -16.777 15.289 1.00 89.62 528 GLN A CA 1
ATOM 3981 C C . GLN A 1 528 ? -0.378 -16.946 16.289 1.00 89.62 528 GLN A C 1
ATOM 3983 O O . GLN A 1 528 ? -0.430 -16.377 17.379 1.00 89.62 528 GLN A O 1
ATOM 3988 N N . VAL A 1 529 ? 0.688 -17.672 15.922 1.00 91.25 529 VAL A N 1
ATOM 3989 C CA . VAL A 1 529 ? 1.910 -17.778 16.741 1.00 91.25 529 VAL A CA 1
ATOM 3990 C C . VAL A 1 529 ? 2.533 -16.402 16.973 1.00 91.25 529 VAL A C 1
ATOM 3992 O O . VAL A 1 529 ? 2.975 -16.113 18.083 1.00 91.25 529 VAL A O 1
ATOM 3995 N N . LEU A 1 530 ? 2.539 -15.530 15.959 1.00 92.94 530 LEU A N 1
ATOM 3996 C CA . LEU A 1 530 ? 3.133 -14.194 16.061 1.00 92.94 530 LEU A CA 1
ATOM 3997 C C . LEU A 1 530 ? 2.371 -13.299 17.047 1.00 92.94 530 LEU A C 1
ATOM 3999 O O . LEU A 1 530 ? 2.989 -12.477 17.715 1.00 92.94 530 LEU A O 1
ATOM 4003 N N . TRP A 1 531 ? 1.054 -13.482 17.184 1.00 89.44 531 TRP A N 1
ATOM 4004 C CA . TRP A 1 531 ? 0.220 -12.704 18.111 1.00 89.44 531 TRP A CA 1
ATOM 4005 C C . TRP A 1 531 ? 0.484 -13.015 19.587 1.00 89.44 531 TRP A C 1
ATOM 4007 O O . TRP A 1 531 ? 0.119 -12.225 20.454 1.00 89.44 531 TRP A O 1
ATOM 4017 N N . GLN A 1 532 ? 1.149 -14.133 19.891 1.00 91.06 532 GLN A N 1
ATOM 4018 C CA . GLN A 1 532 ? 1.511 -14.497 21.264 1.00 91.06 532 GLN A CA 1
ATOM 4019 C C . GLN A 1 532 ? 2.747 -13.738 21.776 1.00 91.06 532 GLN A C 1
ATOM 4021 O O . GLN A 1 532 ? 3.068 -13.808 22.964 1.00 91.06 532 GLN A O 1
ATOM 4026 N N . PHE A 1 533 ? 3.426 -12.977 20.916 1.00 92.62 533 PHE A N 1
ATOM 4027 C CA . PHE A 1 533 ? 4.565 -12.136 21.278 1.00 92.62 533 PHE A CA 1
ATOM 4028 C C . PHE A 1 533 ? 4.129 -10.668 21.334 1.00 92.62 533 PHE A C 1
ATOM 4030 O O . PHE A 1 533 ? 3.754 -10.085 20.321 1.00 92.62 533 PHE A O 1
ATOM 4037 N N . ARG A 1 534 ? 4.212 -10.043 22.515 1.00 89.12 534 ARG A N 1
ATOM 4038 C CA . ARG A 1 534 ? 3.969 -8.595 22.676 1.00 89.12 534 ARG A CA 1
ATOM 4039 C C . ARG A 1 534 ? 5.096 -7.754 22.084 1.00 89.12 534 ARG A C 1
ATOM 4041 O O . ARG A 1 534 ? 4.875 -6.619 21.677 1.00 89.12 534 ARG A O 1
ATOM 4048 N N . ALA A 1 535 ? 6.310 -8.302 22.072 1.00 89.69 535 ALA A N 1
ATOM 4049 C CA . ALA A 1 535 ? 7.477 -7.638 21.522 1.00 89.69 535 ALA A CA 1
ATOM 4050 C C . ALA A 1 535 ? 7.340 -7.498 19.989 1.00 89.69 535 ALA A C 1
ATOM 4052 O O . ALA A 1 535 ? 7.031 -8.484 19.314 1.00 89.69 535 ALA A O 1
ATOM 4053 N N . PRO A 1 536 ? 7.577 -6.306 19.412 1.00 90.44 536 PRO A N 1
ATOM 4054 C CA . PRO A 1 536 ? 7.284 -6.043 18.007 1.00 90.44 536 PRO A CA 1
ATOM 4055 C C . PRO A 1 536 ? 8.190 -6.854 17.073 1.00 90.44 536 PRO A C 1
ATOM 4057 O O . PRO A 1 536 ? 9.406 -6.670 17.039 1.00 90.44 536 PRO A O 1
ATOM 4060 N N . ILE A 1 537 ? 7.580 -7.731 16.278 1.00 95.62 537 ILE A N 1
ATOM 4061 C CA . ILE A 1 537 ? 8.238 -8.482 15.201 1.00 95.62 537 ILE A CA 1
ATOM 4062 C C . ILE A 1 537 ? 7.990 -7.730 13.892 1.00 95.62 537 ILE A C 1
ATOM 4064 O O . ILE A 1 537 ? 6.829 -7.527 13.533 1.00 95.62 537 ILE A O 1
ATOM 4068 N N . ARG A 1 538 ? 9.048 -7.310 13.189 1.00 93.81 538 ARG A N 1
ATOM 4069 C CA . ARG A 1 538 ? 8.952 -6.534 11.937 1.00 93.81 538 ARG A CA 1
ATOM 4070 C C . ARG A 1 538 ? 8.903 -7.426 10.702 1.00 93.81 538 ARG A C 1
ATOM 4072 O O . ARG A 1 538 ? 8.069 -7.202 9.837 1.00 93.81 538 ARG A O 1
ATOM 4079 N N . TYR A 1 539 ? 9.723 -8.470 10.680 1.00 97.00 539 TYR A N 1
ATOM 4080 C CA . TYR A 1 539 ? 9.764 -9.476 9.620 1.00 97.00 539 TYR A CA 1
ATOM 4081 C C . TYR A 1 539 ? 9.645 -10.870 10.233 1.00 97.00 539 TYR A C 1
ATOM 4083 O O . TYR A 1 539 ? 10.195 -11.118 11.307 1.00 97.00 539 TYR A O 1
ATOM 4091 N N . ALA A 1 540 ? 8.931 -11.788 9.589 1.00 97.50 540 ALA A N 1
ATOM 4092 C CA . ALA A 1 540 ? 8.815 -13.157 10.076 1.00 97.50 540 ALA A CA 1
ATOM 4093 C C . ALA A 1 540 ? 8.592 -14.151 8.943 1.00 97.50 540 ALA A C 1
ATOM 4095 O O . ALA A 1 540 ? 7.728 -13.943 8.090 1.00 97.50 540 ALA A O 1
ATOM 4096 N N . PHE A 1 541 ? 9.290 -15.284 8.998 1.00 97.50 541 PHE A N 1
ATOM 4097 C CA . PHE A 1 541 ? 9.009 -16.421 8.127 1.00 97.50 541 PHE A CA 1
ATOM 4098 C C . PHE A 1 541 ? 9.125 -17.750 8.868 1.00 97.50 541 PHE A C 1
ATOM 4100 O O . PHE A 1 541 ? 9.942 -17.903 9.782 1.00 97.50 541 PHE A O 1
ATOM 4107 N N . ALA A 1 542 ? 8.311 -18.713 8.442 1.00 95.75 542 ALA A N 1
ATOM 4108 C CA . ALA A 1 542 ? 8.376 -20.102 8.870 1.00 95.75 542 ALA A CA 1
ATOM 4109 C C . ALA A 1 542 ? 9.014 -20.963 7.770 1.00 95.75 542 ALA A C 1
ATOM 4111 O O . ALA A 1 542 ? 8.804 -20.729 6.576 1.00 95.75 542 ALA A O 1
ATOM 4112 N N . TYR A 1 543 ? 9.822 -21.946 8.161 1.00 93.88 543 TYR A N 1
ATOM 4113 C CA . TYR A 1 543 ? 10.602 -22.753 7.223 1.00 93.88 543 TYR A CA 1
ATOM 4114 C C . TYR A 1 543 ? 10.816 -24.191 7.707 1.00 93.88 543 TYR A C 1
ATOM 4116 O O . TYR A 1 543 ? 10.494 -24.562 8.835 1.00 93.88 543 TYR A O 1
ATOM 4124 N N . GLY A 1 544 ? 11.394 -25.013 6.829 1.00 87.50 544 GLY A N 1
ATOM 4125 C CA . GLY A 1 544 ? 11.785 -26.383 7.147 1.00 87.50 544 GLY A CA 1
ATOM 4126 C C . GLY A 1 544 ? 10.659 -27.408 6.999 1.00 87.50 544 GLY A C 1
ATOM 4127 O O . GLY A 1 544 ? 9.583 -27.124 6.479 1.00 87.50 544 GLY A O 1
ATOM 4128 N N . SER A 1 545 ? 10.935 -28.633 7.458 1.00 80.38 545 SER A N 1
ATOM 4129 C CA . SER A 1 545 ? 10.095 -29.815 7.207 1.00 80.38 545 SER A CA 1
ATOM 4130 C C . SER A 1 545 ? 8.716 -29.791 7.873 1.00 80.38 545 SER A C 1
ATOM 4132 O O . SER A 1 545 ? 7.912 -30.679 7.605 1.00 80.38 545 SER A O 1
ATOM 4134 N N . GLY A 1 546 ? 8.491 -28.857 8.805 1.00 80.56 546 GLY A N 1
ATOM 4135 C CA . GLY A 1 546 ? 7.204 -28.657 9.477 1.00 80.56 546 GLY A CA 1
ATOM 4136 C C . GLY A 1 546 ? 6.225 -27.779 8.691 1.00 80.56 546 GLY A C 1
ATOM 4137 O O . GLY A 1 546 ? 5.046 -27.775 9.028 1.00 80.56 546 GLY A O 1
ATOM 4138 N N . VAL A 1 547 ? 6.707 -27.068 7.660 1.00 84.44 547 VAL A N 1
ATOM 4139 C CA . VAL A 1 547 ? 5.906 -26.210 6.762 1.00 84.44 547 VAL A CA 1
ATOM 4140 C C . VAL A 1 547 ? 5.905 -26.762 5.337 1.00 84.44 547 VAL A C 1
ATOM 4142 O O . VAL A 1 547 ? 4.863 -26.808 4.695 1.00 84.44 547 VAL A O 1
ATOM 4145 N N . PHE A 1 548 ? 7.068 -27.210 4.859 1.00 85.56 548 PHE A N 1
ATOM 4146 C CA . PHE A 1 548 ? 7.259 -27.749 3.513 1.00 85.56 548 PHE A CA 1
ATOM 4147 C C . PHE A 1 548 ? 7.736 -29.204 3.601 1.00 85.56 548 PHE A C 1
ATOM 4149 O O . PHE A 1 548 ? 8.766 -29.462 4.235 1.00 85.56 548 PHE A O 1
ATOM 4156 N N . PRO A 1 549 ? 7.022 -30.177 3.011 1.00 78.38 549 PRO A N 1
ATOM 4157 C CA . PRO A 1 549 ? 7.327 -31.594 3.179 1.00 78.38 549 PRO A CA 1
ATOM 4158 C C . PRO A 1 549 ? 8.707 -31.955 2.609 1.00 78.38 549 PRO A C 1
ATOM 4160 O O . PRO A 1 549 ? 9.155 -31.410 1.608 1.00 78.38 549 PRO A O 1
ATOM 4163 N N . GLN A 1 550 ? 9.400 -32.891 3.265 1.00 71.50 550 GLN A N 1
ATOM 4164 C CA . GLN A 1 550 ? 10.705 -33.438 2.833 1.00 71.50 550 GLN A CA 1
ATOM 4165 C C . GLN A 1 550 ? 10.650 -34.965 2.657 1.00 71.50 550 GLN A C 1
ATOM 4167 O O . GLN A 1 550 ? 11.670 -35.639 2.576 1.00 71.50 550 GLN A O 1
ATOM 4172 N N . SER A 1 551 ? 9.445 -35.523 2.656 1.00 69.62 551 SER A N 1
ATOM 4173 C CA . SER A 1 551 ? 9.161 -36.939 2.466 1.00 69.62 551 SER A CA 1
ATOM 4174 C C . SER A 1 551 ? 7.817 -37.052 1.758 1.00 69.62 551 SER A C 1
ATOM 4176 O O . SER A 1 551 ? 6.907 -36.292 2.093 1.00 69.62 551 SER A O 1
ATOM 4178 N N . LYS A 1 552 ? 7.684 -38.005 0.829 1.00 58.00 552 LYS A N 1
ATOM 4179 C CA . LYS A 1 552 ? 6.392 -38.319 0.209 1.00 58.00 552 LYS A CA 1
ATOM 4180 C C . LYS A 1 552 ? 5.404 -38.811 1.281 1.00 58.00 552 LYS A C 1
ATOM 4182 O O . LYS A 1 552 ? 5.857 -39.488 2.211 1.00 58.00 552 LYS A O 1
ATOM 4187 N N . PRO A 1 553 ? 4.102 -38.495 1.168 1.00 48.56 553 PRO A N 1
ATOM 4188 C CA . PRO A 1 553 ? 3.084 -39.073 2.040 1.00 48.56 553 PRO A CA 1
ATOM 4189 C C . PRO A 1 553 ? 3.138 -40.596 1.897 1.00 48.56 553 PRO A C 1
ATOM 4191 O O . PRO A 1 553 ? 3.086 -41.133 0.788 1.00 48.56 553 PRO A O 1
ATOM 4194 N N . SER A 1 554 ? 3.360 -41.297 3.005 1.00 41.56 554 SER A N 1
ATOM 4195 C CA . SER A 1 554 ? 3.334 -42.758 3.021 1.00 41.56 554 SER A CA 1
ATOM 4196 C C . SER A 1 554 ? 1.887 -43.230 3.026 1.00 41.56 554 SER A C 1
ATOM 4198 O O . SER A 1 554 ? 1.075 -42.688 3.771 1.00 41.56 554 SER A O 1
ATOM 4200 N N . THR A 1 555 ? 1.579 -44.271 2.250 1.00 32.81 555 THR A N 1
ATOM 4201 C CA . THR A 1 555 ? 0.317 -45.017 2.331 1.00 32.81 555 THR A CA 1
ATOM 4202 C C . THR A 1 555 ? -0.028 -45.292 3.803 1.00 32.81 555 THR A C 1
ATOM 4204 O O . THR A 1 555 ? 0.888 -45.657 4.549 1.00 32.81 555 THR A O 1
ATOM 4207 N N . PRO A 1 556 ? -1.289 -45.128 4.255 1.00 36.94 556 PRO A N 1
ATOM 4208 C CA . PRO A 1 556 ? -1.626 -45.237 5.671 1.00 36.94 556 PRO A CA 1
ATOM 4209 C C . PRO A 1 556 ? -1.261 -46.632 6.182 1.00 36.94 556 PRO A C 1
ATOM 4211 O O . PRO A 1 556 ? -1.914 -47.616 5.839 1.00 36.94 556 PRO A O 1
ATOM 4214 N N . SER A 1 557 ? -0.197 -46.752 6.979 1.00 30.89 557 SER A N 1
ATOM 4215 C CA . SER A 1 557 ? 0.111 -48.021 7.629 1.00 30.89 557 SER A CA 1
ATOM 4216 C C . SER A 1 557 ? -0.898 -48.229 8.754 1.00 30.89 557 SER A C 1
ATOM 4218 O O . SER A 1 557 ? -0.939 -47.454 9.712 1.00 30.89 557 SER A O 1
ATOM 4220 N N . SER A 1 558 ? -1.702 -49.279 8.636 1.00 29.88 558 SER A N 1
ATOM 4221 C CA . SER A 1 558 ? -2.709 -49.728 9.594 1.00 29.88 558 SER A CA 1
ATOM 4222 C C . SER A 1 558 ? -2.080 -50.322 10.862 1.00 29.88 558 SER A C 1
ATOM 4224 O O . SER A 1 558 ? -2.235 -51.507 11.146 1.00 29.88 558 SER A O 1
ATOM 4226 N N . THR A 1 559 ? -1.364 -49.507 11.636 1.00 30.56 559 THR A N 1
ATOM 4227 C CA . THR A 1 559 ? -0.939 -49.885 12.990 1.00 30.56 559 THR A CA 1
ATOM 4228 C C . THR A 1 559 ? -0.856 -48.643 13.877 1.00 30.56 559 THR A C 1
ATOM 4230 O O . THR A 1 559 ? 0.021 -47.806 13.660 1.00 30.56 559 THR A O 1
ATOM 4233 N N . PRO A 1 560 ? -1.729 -48.497 14.892 1.00 35.41 560 PRO A N 1
ATOM 4234 C CA . PRO A 1 560 ? -1.638 -47.419 15.865 1.00 35.41 560 PRO A CA 1
ATOM 4235 C C . PRO A 1 560 ? -0.549 -47.769 16.887 1.00 35.41 560 PRO A C 1
ATOM 4237 O O . PRO A 1 560 ? -0.828 -48.137 18.025 1.00 35.41 560 PRO A O 1
ATOM 4240 N N . SER A 1 561 ? 0.720 -47.702 16.485 1.00 31.58 561 SER A N 1
ATOM 4241 C CA . SER A 1 561 ? 1.819 -47.791 17.443 1.00 31.58 561 SER A CA 1
ATOM 4242 C C . SER A 1 561 ? 2.028 -46.421 18.080 1.00 31.58 561 SER A C 1
ATOM 4244 O O . SER A 1 561 ? 2.549 -45.499 17.453 1.00 31.58 561 SER A O 1
ATOM 4246 N N . SER A 1 562 ? 1.598 -46.311 19.335 1.00 41.75 562 SER A N 1
ATOM 4247 C CA . SER A 1 562 ? 1.881 -45.223 20.270 1.00 41.75 562 SER A CA 1
ATOM 4248 C C . SER A 1 562 ? 3.287 -44.632 20.097 1.00 41.75 562 SER A C 1
ATOM 4250 O O . SER A 1 562 ? 4.256 -45.392 20.161 1.00 41.75 562 SER A O 1
ATOM 4252 N N . ARG A 1 563 ? 3.403 -43.300 19.971 1.00 35.59 563 ARG A N 1
ATOM 4253 C CA . ARG A 1 563 ? 4.474 -42.466 20.564 1.00 35.59 563 ARG A CA 1
ATOM 4254 C C . ARG A 1 563 ? 4.304 -40.990 20.175 1.00 35.59 563 ARG A C 1
ATOM 4256 O O . ARG A 1 563 ? 4.617 -40.587 19.064 1.00 35.59 563 ARG A O 1
ATOM 4263 N N . THR A 1 564 ? 3.861 -40.206 21.164 1.00 38.88 564 THR A N 1
ATOM 4264 C CA . THR A 1 564 ? 4.086 -38.757 21.348 1.00 38.88 564 THR A CA 1
ATOM 4265 C C . THR A 1 564 ? 3.731 -37.827 20.184 1.00 38.88 564 THR A C 1
ATOM 4267 O O . THR A 1 564 ? 4.547 -37.579 19.298 1.00 38.88 564 THR A O 1
ATOM 4270 N N . SER A 1 565 ? 2.562 -37.182 20.267 1.00 49.34 565 SER A N 1
ATOM 4271 C CA . SER A 1 565 ? 2.334 -35.917 19.571 1.00 49.34 565 SER A CA 1
ATOM 4272 C C . SER A 1 565 ? 3.405 -34.912 20.029 1.00 49.34 565 SER A C 1
ATOM 4274 O O . SER A 1 565 ? 3.422 -34.486 21.180 1.00 49.34 565 SER A O 1
ATOM 4276 N N . ILE A 1 566 ? 4.370 -34.572 19.161 1.00 60.09 566 ILE A N 1
ATOM 4277 C CA . ILE A 1 566 ? 5.415 -33.572 19.479 1.00 60.09 566 ILE A CA 1
ATOM 4278 C C . ILE A 1 566 ? 4.771 -32.227 19.855 1.00 60.09 566 ILE A C 1
ATOM 4280 O O . ILE A 1 566 ? 5.290 -31.481 20.684 1.00 60.09 566 ILE A O 1
ATOM 4284 N N . HIS A 1 567 ? 3.611 -31.948 19.269 1.00 68.06 567 HIS A N 1
ATOM 4285 C CA . HIS A 1 567 ? 2.731 -30.865 19.663 1.00 68.06 567 HIS A CA 1
ATOM 4286 C C . HIS A 1 567 ? 1.832 -31.318 20.823 1.00 68.06 567 HIS A C 1
ATOM 4288 O O . HIS A 1 567 ? 1.150 -32.338 20.683 1.00 68.06 567 HIS A O 1
ATOM 4294 N N . PRO A 1 568 ? 1.783 -30.576 21.942 1.00 64.50 568 PRO A N 1
ATOM 4295 C CA . PRO A 1 568 ? 0.890 -30.900 23.049 1.00 64.50 568 PRO A CA 1
ATOM 4296 C C . PRO A 1 568 ? -0.587 -30.901 22.647 1.00 64.50 568 PRO A C 1
ATOM 4298 O O . PRO A 1 568 ? -1.305 -31.781 23.093 1.00 64.50 568 PRO A O 1
ATOM 4301 N N . ASN A 1 569 ? -1.010 -29.955 21.793 1.00 71.25 569 ASN A N 1
ATOM 4302 C CA . ASN A 1 569 ? -2.368 -29.828 21.244 1.00 71.25 569 ASN A CA 1
ATOM 4303 C C . ASN A 1 569 ? -2.323 -29.011 19.933 1.00 71.25 569 ASN A C 1
ATOM 4305 O O . ASN A 1 569 ? -2.728 -27.851 19.908 1.00 71.25 569 ASN A O 1
ATOM 4309 N N . ALA A 1 570 ? -1.756 -29.565 18.853 1.00 72.00 570 ALA A N 1
ATOM 4310 C CA . ALA A 1 570 ? -1.644 -28.827 17.587 1.00 72.00 570 ALA A CA 1
ATOM 4311 C C . ALA A 1 570 ? -3.023 -28.438 17.021 1.00 72.00 570 ALA A C 1
ATOM 4313 O O . ALA A 1 570 ? -3.940 -29.263 17.058 1.00 72.00 570 ALA A O 1
ATOM 4314 N N . PRO A 1 571 ? -3.153 -27.251 16.395 1.00 78.38 571 PRO A N 1
ATOM 4315 C CA . PRO A 1 571 ? -4.316 -26.929 15.578 1.00 78.38 571 PRO A CA 1
ATOM 4316 C C . PRO A 1 571 ? -4.575 -28.020 14.518 1.00 78.38 571 PRO A C 1
ATOM 4318 O O . PRO A 1 571 ? -3.609 -28.498 13.907 1.00 78.38 571 PRO A O 1
ATOM 4321 N N . PRO A 1 572 ? -5.843 -28.392 14.240 1.00 78.31 572 PRO A N 1
ATOM 4322 C CA . PRO A 1 572 ? -6.177 -29.462 13.294 1.00 78.31 572 PRO A CA 1
ATOM 4323 C C . PRO A 1 572 ? -5.546 -29.285 11.908 1.00 78.31 572 PRO A C 1
ATOM 4325 O O . PRO A 1 572 ? -5.076 -30.256 11.317 1.00 78.31 572 PRO A O 1
ATOM 4328 N N . ALA A 1 573 ? -5.456 -28.042 11.426 1.00 77.75 573 ALA A N 1
ATOM 4329 C CA . ALA A 1 573 ? -4.823 -27.706 10.154 1.00 77.75 573 ALA A CA 1
ATOM 4330 C C . ALA A 1 573 ? -3.340 -28.115 10.099 1.00 77.75 573 ALA A C 1
ATOM 4332 O O . ALA A 1 573 ? -2.890 -28.679 9.105 1.00 77.75 573 ALA A O 1
ATOM 4333 N N . ILE A 1 574 ? -2.585 -27.901 11.185 1.00 80.75 574 ILE A N 1
ATOM 4334 C CA . ILE A 1 574 ? -1.171 -28.296 11.283 1.00 80.75 574 ILE A CA 1
ATOM 4335 C C . ILE A 1 574 ? -1.045 -29.817 11.359 1.00 80.75 574 ILE A C 1
ATOM 4337 O O . ILE A 1 574 ? -0.220 -30.401 10.660 1.00 80.75 574 ILE A O 1
ATOM 4341 N N . ALA A 1 575 ? -1.886 -30.470 12.166 1.00 75.50 575 ALA A N 1
ATOM 4342 C CA . ALA A 1 575 ? -1.883 -31.927 12.288 1.00 75.50 575 ALA A CA 1
ATOM 4343 C C . ALA A 1 575 ? -2.186 -32.618 10.945 1.00 75.50 575 ALA A C 1
ATOM 4345 O O . ALA A 1 575 ? -1.521 -33.591 10.586 1.00 75.50 575 ALA A O 1
ATOM 4346 N N . LYS A 1 576 ? -3.141 -32.071 10.181 1.00 76.12 576 LYS A N 1
ATOM 4347 C CA . LYS A 1 576 ? -3.506 -32.534 8.837 1.00 76.12 576 LYS A CA 1
ATOM 4348 C C . LYS A 1 576 ? -2.399 -32.263 7.818 1.00 76.12 576 LYS A C 1
ATOM 4350 O O . LYS A 1 576 ? -2.046 -33.156 7.058 1.00 76.12 576 LYS A O 1
ATOM 4355 N N . ALA A 1 577 ? -1.818 -31.063 7.822 1.00 74.81 577 ALA A N 1
ATOM 4356 C CA . ALA A 1 577 ? -0.743 -30.696 6.897 1.00 74.81 577 ALA A CA 1
ATOM 4357 C C . ALA A 1 577 ? 0.546 -31.505 7.108 1.00 74.81 577 ALA A C 1
ATOM 4359 O O . ALA A 1 577 ? 1.330 -31.675 6.177 1.00 74.81 577 ALA A O 1
ATOM 4360 N N . GLN A 1 578 ? 0.765 -32.012 8.322 1.00 77.94 578 GLN A N 1
ATOM 4361 C CA . GLN A 1 578 ? 1.911 -32.855 8.660 1.00 77.94 578 GLN A CA 1
ATOM 4362 C C . GLN A 1 578 ? 1.631 -34.363 8.534 1.00 77.94 578 GLN A C 1
ATOM 4364 O O . GLN A 1 578 ? 2.500 -35.159 8.891 1.00 77.94 578 GLN A O 1
ATOM 4369 N N . ASP A 1 579 ? 0.459 -34.757 8.020 1.00 66.00 579 ASP A N 1
ATOM 4370 C CA . ASP A 1 579 ? 0.088 -36.148 7.706 1.00 66.00 579 ASP A CA 1
ATOM 4371 C C . ASP A 1 579 ? 0.316 -37.120 8.884 1.00 66.00 579 ASP A C 1
ATOM 4373 O O . ASP A 1 579 ? 0.901 -38.195 8.756 1.00 66.00 579 ASP A O 1
ATOM 4377 N N . GLY A 1 580 ? -0.052 -36.688 10.098 1.00 56.78 580 GLY A N 1
ATOM 4378 C CA . GLY A 1 580 ? 0.098 -37.494 11.317 1.00 56.78 580 GLY A CA 1
ATOM 4379 C C . GLY A 1 580 ? 1.540 -37.687 11.815 1.00 56.78 580 GLY A C 1
ATOM 4380 O O . GLY A 1 580 ? 1.745 -38.403 12.794 1.00 56.78 580 GLY A O 1
ATOM 4381 N N . GLN A 1 581 ? 2.538 -37.038 11.199 1.00 64.31 581 GLN A N 1
ATOM 4382 C CA . GLN A 1 581 ? 3.940 -37.016 11.637 1.00 64.31 581 GLN A CA 1
ATOM 4383 C C . GLN A 1 581 ? 4.268 -35.653 12.268 1.00 64.31 581 GLN A C 1
ATOM 4385 O O . GLN A 1 581 ? 4.781 -34.768 11.576 1.00 64.31 581 GLN A O 1
ATOM 4390 N N . PRO A 1 582 ? 3.984 -35.450 13.567 1.00 67.25 582 PRO A N 1
ATOM 4391 C CA . PRO A 1 582 ? 4.122 -34.148 14.210 1.00 67.25 582 PRO A CA 1
ATOM 4392 C C . PRO A 1 582 ? 5.586 -33.681 14.166 1.00 67.25 582 PRO A C 1
ATOM 4394 O O . PRO A 1 582 ? 6.488 -34.406 14.583 1.00 67.25 582 PRO A O 1
ATOM 4397 N N . LYS A 1 583 ? 5.840 -32.474 13.651 1.00 80.94 583 LYS A N 1
ATOM 4398 C CA . LYS A 1 583 ? 7.177 -31.882 13.481 1.00 80.94 583 LYS A CA 1
ATOM 4399 C C . LYS A 1 583 ? 7.202 -30.460 14.028 1.00 80.94 583 LYS A C 1
ATOM 4401 O O . LYS A 1 583 ? 6.395 -29.621 13.637 1.00 80.94 583 LYS A O 1
ATOM 4406 N N . MET A 1 584 ? 8.217 -30.168 14.844 1.00 85.44 584 MET A N 1
ATOM 4407 C CA . MET A 1 584 ? 8.496 -28.808 15.310 1.00 85.44 584 MET A CA 1
ATOM 4408 C C . MET A 1 584 ? 8.637 -27.842 14.126 1.00 85.44 584 MET A C 1
ATOM 4410 O O . MET A 1 584 ? 9.306 -28.160 13.137 1.00 85.44 584 MET A O 1
ATOM 4414 N N . ILE A 1 585 ? 8.016 -26.669 14.245 1.00 90.50 585 ILE A N 1
ATOM 4415 C CA . ILE A 1 585 ? 8.030 -25.639 13.203 1.00 90.50 585 ILE A CA 1
ATOM 4416 C C . ILE A 1 585 ? 9.109 -24.605 13.522 1.00 90.50 585 ILE A C 1
ATOM 4418 O O . ILE A 1 585 ? 9.166 -24.078 14.635 1.00 90.50 585 ILE A O 1
ATOM 4422 N N . ASP A 1 586 ? 9.973 -24.331 12.545 1.00 94.31 586 ASP A N 1
ATOM 4423 C CA . ASP A 1 586 ? 11.061 -23.369 12.682 1.00 94.31 586 ASP A CA 1
ATOM 4424 C C . ASP A 1 586 ? 10.627 -21.980 12.182 1.00 94.31 586 ASP A C 1
ATOM 4426 O O . ASP A 1 586 ? 10.131 -21.839 11.064 1.00 94.31 586 ASP A O 1
ATOM 4430 N N . PHE A 1 587 ? 10.880 -20.948 12.985 1.00 97.06 587 PHE A N 1
ATOM 4431 C CA . PHE A 1 587 ? 10.613 -19.541 12.680 1.00 97.06 587 PHE A CA 1
ATOM 4432 C C . PHE A 1 587 ? 11.892 -18.703 12.765 1.00 97.06 587 PHE A C 1
ATOM 4434 O O . PHE A 1 587 ? 12.807 -19.008 13.535 1.00 97.06 587 PHE A O 1
ATOM 4441 N N . ILE A 1 588 ? 11.936 -17.609 12.008 1.00 98.00 588 ILE A N 1
ATOM 4442 C CA . ILE A 1 588 ? 12.872 -16.497 12.211 1.00 98.00 588 ILE A CA 1
ATOM 4443 C C . ILE A 1 588 ? 12.065 -15.212 12.369 1.00 98.00 588 ILE A C 1
ATOM 4445 O O . ILE A 1 588 ? 11.178 -14.944 11.561 1.00 98.00 588 ILE A O 1
ATOM 4449 N N . PHE A 1 589 ? 12.396 -14.425 13.390 1.00 98.12 589 PHE A N 1
ATOM 4450 C CA . PHE A 1 589 ? 11.845 -13.107 13.681 1.00 98.12 589 PHE A CA 1
ATOM 4451 C C . PHE A 1 589 ? 12.928 -12.048 13.458 1.00 98.12 589 PHE A C 1
ATOM 4453 O O . PHE A 1 589 ? 13.948 -12.035 14.148 1.00 98.12 589 PHE A O 1
ATOM 4460 N N . GLY A 1 590 ? 12.695 -11.165 12.491 1.00 97.44 590 GLY A N 1
ATOM 4461 C CA . GLY A 1 590 ? 13.473 -9.953 12.265 1.00 97.44 590 GLY A CA 1
ATOM 4462 C C . GLY A 1 590 ? 12.939 -8.809 13.124 1.00 97.44 590 GLY A C 1
ATOM 4463 O O . GLY A 1 590 ? 11.743 -8.494 13.081 1.00 97.44 590 GLY A O 1
ATOM 4464 N N . VAL A 1 591 ? 13.823 -8.198 13.910 1.00 96.88 591 VAL A N 1
ATOM 4465 C CA . VAL A 1 591 ? 13.493 -7.144 14.882 1.00 96.88 591 VAL A CA 1
ATOM 4466 C C . VAL A 1 591 ? 14.417 -5.940 14.701 1.00 96.88 591 VAL A C 1
ATOM 4468 O O . VAL A 1 591 ? 15.558 -6.093 14.270 1.00 96.88 591 VAL A O 1
ATOM 4471 N N . SER A 1 592 ? 13.940 -4.738 15.032 1.00 93.06 592 SER A N 1
ATOM 4472 C CA . SER A 1 592 ? 14.746 -3.511 14.905 1.00 93.06 592 SER A CA 1
ATOM 4473 C C . SER A 1 592 ? 15.786 -3.373 16.020 1.00 93.06 592 SER A C 1
ATOM 4475 O O . SER A 1 592 ? 16.932 -3.030 15.758 1.00 93.06 592 SER A O 1
ATOM 4477 N N . TYR A 1 593 ? 15.398 -3.676 17.265 1.00 93.94 593 TYR A N 1
ATOM 4478 C CA . TYR A 1 593 ? 16.249 -3.512 18.446 1.00 93.94 593 TYR A CA 1
ATOM 4479 C C . TYR A 1 593 ? 16.202 -4.775 19.302 1.00 93.94 593 TYR A C 1
ATOM 4481 O O . TYR A 1 593 ? 15.203 -5.069 19.957 1.00 93.94 593 TYR A O 1
ATOM 4489 N N . THR A 1 594 ? 17.289 -5.537 19.276 1.00 95.19 594 THR A N 1
ATOM 4490 C CA . THR A 1 594 ? 17.388 -6.892 19.836 1.00 95.19 594 THR A CA 1
ATOM 4491 C C . THR A 1 594 ? 17.300 -6.888 21.358 1.00 95.19 594 THR A C 1
ATOM 4493 O O . THR A 1 594 ? 16.523 -7.649 21.926 1.00 95.19 594 THR A O 1
ATOM 4496 N N . GLU A 1 595 ? 18.013 -5.982 22.028 1.00 95.62 595 GLU A N 1
ATOM 4497 C CA . GLU A 1 595 ? 17.967 -5.835 23.487 1.00 95.62 595 GLU A CA 1
ATOM 4498 C C . GLU A 1 595 ? 16.566 -5.482 23.994 1.00 95.62 595 GLU A C 1
ATOM 4500 O O . GLU A 1 595 ? 16.054 -6.137 24.902 1.00 95.62 595 GLU A O 1
ATOM 4505 N N . HIS A 1 596 ? 15.920 -4.488 23.379 1.00 94.50 596 HIS A N 1
ATOM 4506 C CA . HIS A 1 596 ? 14.568 -4.082 23.755 1.00 94.50 596 HIS A CA 1
ATOM 4507 C C . HIS A 1 596 ? 13.544 -5.190 23.475 1.00 94.50 596 HIS A C 1
ATOM 4509 O O . HIS A 1 596 ? 12.669 -5.465 24.292 1.00 94.50 596 HIS A O 1
ATOM 4515 N N . TRP A 1 597 ? 13.679 -5.889 22.346 1.00 97.12 597 TRP A N 1
ATOM 4516 C CA . TRP A 1 597 ? 12.827 -7.037 22.051 1.00 97.12 597 TRP A CA 1
ATOM 4517 C C . TRP A 1 597 ? 13.001 -8.144 23.101 1.00 97.12 597 TRP A C 1
ATOM 4519 O O . TRP A 1 597 ? 12.016 -8.677 23.619 1.00 97.12 597 TRP A O 1
ATOM 4529 N N . HIS A 1 598 ? 14.247 -8.464 23.467 1.00 96.81 598 HIS A N 1
ATOM 4530 C CA . HIS A 1 598 ? 14.537 -9.472 24.481 1.00 96.81 598 HIS A CA 1
ATOM 4531 C C . HIS A 1 598 ? 14.052 -9.068 25.869 1.00 96.81 598 HIS A C 1
ATOM 4533 O O . HIS A 1 598 ? 13.611 -9.955 26.592 1.00 96.81 598 HIS A O 1
ATOM 4539 N N . SER A 1 599 ? 14.078 -7.785 26.243 1.00 95.88 599 SER A N 1
ATOM 4540 C CA . SER A 1 599 ? 13.566 -7.335 27.545 1.00 95.88 599 SER A CA 1
ATOM 4541 C C . SER A 1 599 ? 12.058 -7.564 27.662 1.00 95.88 599 SER A C 1
ATOM 4543 O O . SER A 1 599 ? 11.599 -8.180 28.625 1.00 95.88 599 SER A O 1
ATOM 4545 N N . LEU A 1 600 ? 11.292 -7.187 26.634 1.00 95.31 600 LEU A N 1
ATOM 4546 C CA . LEU A 1 600 ? 9.850 -7.432 26.567 1.00 95.31 600 LEU A CA 1
ATOM 4547 C C . LEU A 1 600 ? 9.535 -8.931 26.568 1.00 95.31 600 LEU A C 1
ATOM 4549 O O . LEU A 1 600 ? 8.661 -9.382 27.308 1.00 95.31 600 LEU A O 1
ATOM 4553 N N . ASN A 1 601 ? 10.266 -9.714 25.771 1.00 96.12 601 ASN A N 1
ATOM 4554 C CA . ASN A 1 601 ? 10.032 -11.149 25.680 1.00 96.12 601 ASN A CA 1
ATOM 4555 C C . ASN A 1 601 ? 10.497 -11.910 26.935 1.00 96.12 601 ASN A C 1
ATOM 4557 O O . ASN A 1 601 ? 9.893 -12.916 27.270 1.00 96.12 601 ASN A O 1
ATOM 4561 N N . LEU A 1 602 ? 11.531 -11.457 27.652 1.00 94.88 602 LEU A N 1
ATOM 4562 C CA . LEU A 1 602 ? 11.926 -12.025 28.952 1.00 94.88 602 LEU A CA 1
ATOM 4563 C C . LEU A 1 602 ? 10.866 -11.758 30.023 1.00 94.88 602 LEU A C 1
ATOM 4565 O O . LEU A 1 602 ? 10.585 -12.650 30.818 1.00 94.88 602 LEU A O 1
ATOM 4569 N N . ASN A 1 603 ? 10.267 -10.564 30.018 1.00 94.06 603 ASN A N 1
ATOM 4570 C CA . ASN A 1 603 ? 9.178 -10.216 30.932 1.00 94.06 603 ASN A CA 1
ATOM 4571 C C . ASN A 1 603 ? 7.910 -11.028 30.650 1.00 94.06 603 ASN A C 1
ATOM 4573 O O . ASN A 1 603 ? 7.205 -11.407 31.579 1.00 94.06 603 ASN A O 1
ATOM 4577 N N . GLN A 1 604 ? 7.611 -11.281 29.374 1.00 94.12 604 GLN A N 1
ATOM 4578 C CA . GLN A 1 604 ? 6.430 -12.045 28.980 1.00 94.12 604 GLN A CA 1
ATOM 4579 C C . GLN A 1 604 ? 6.635 -13.561 29.117 1.00 94.12 604 GLN A C 1
ATOM 4581 O O . GLN A 1 604 ? 5.750 -14.254 29.604 1.00 94.12 604 GLN A O 1
ATOM 4586 N N . HIS A 1 605 ? 7.792 -14.057 28.677 1.00 93.44 605 HIS A N 1
ATOM 4587 C CA . HIS A 1 605 ? 8.069 -15.467 28.404 1.00 93.44 605 HIS A CA 1
ATOM 4588 C C . HIS A 1 605 ? 9.456 -15.870 28.923 1.00 93.44 605 HIS A C 1
ATOM 4590 O O . HIS A 1 605 ? 10.354 -16.278 28.173 1.00 93.44 605 HIS A O 1
ATOM 4596 N N . ARG A 1 606 ? 9.681 -15.712 30.234 1.00 93.06 606 ARG A N 1
ATOM 4597 C CA . ARG A 1 606 ? 10.974 -16.025 30.868 1.00 93.06 606 ARG A CA 1
ATOM 4598 C C . ARG A 1 606 ? 11.397 -17.477 30.631 1.00 93.06 606 ARG A C 1
ATOM 4600 O O . ARG A 1 606 ? 12.588 -17.741 30.484 1.00 93.06 606 ARG A O 1
ATOM 4607 N N . ASP A 1 607 ? 10.451 -18.401 30.573 1.00 89.56 607 ASP A N 1
ATOM 4608 C CA . ASP A 1 607 ? 10.630 -19.845 30.382 1.00 89.56 607 ASP A CA 1
ATOM 4609 C C . ASP A 1 607 ? 11.146 -20.244 28.982 1.00 89.56 607 ASP A C 1
ATOM 4611 O O . ASP A 1 607 ? 11.649 -21.363 28.787 1.00 89.56 607 ASP A O 1
ATOM 4615 N N . HIS A 1 608 ? 11.101 -19.324 28.011 1.00 91.31 608 HIS A N 1
ATOM 4616 C CA . HIS A 1 608 ? 11.703 -19.540 26.693 1.00 91.31 608 HIS A CA 1
ATOM 4617 C C . HIS A 1 608 ? 13.238 -19.541 26.765 1.00 91.31 608 HIS A C 1
ATOM 4619 O O . HIS A 1 608 ? 13.882 -20.276 26.015 1.00 91.31 608 HIS A O 1
ATOM 4625 N N . TYR A 1 609 ? 13.823 -18.776 27.692 1.00 91.12 609 TYR A N 1
ATOM 4626 C CA . TYR A 1 609 ? 15.267 -18.563 27.794 1.00 91.12 609 TYR A CA 1
ATOM 4627 C C . TYR A 1 609 ? 15.938 -19.519 28.781 1.00 91.12 609 TYR A C 1
ATOM 4629 O O . TYR A 1 609 ? 15.404 -19.830 29.847 1.00 91.12 609 TYR A O 1
ATOM 4637 N N . SER A 1 610 ? 17.179 -19.903 28.482 1.00 85.75 610 SER A N 1
ATOM 4638 C CA . SER A 1 610 ? 18.038 -20.630 29.424 1.00 85.75 610 SER A CA 1
ATOM 4639 C C . SER A 1 610 ? 18.466 -19.765 30.622 1.00 85.75 610 SER A C 1
ATOM 4641 O O . SER A 1 610 ? 17.983 -18.646 30.830 1.00 85.75 610 SER A O 1
ATOM 4643 N N . GLY A 1 611 ? 19.407 -20.271 31.429 1.00 82.75 611 GLY A N 1
ATOM 4644 C CA . GLY A 1 611 ? 20.004 -19.519 32.538 1.00 82.75 611 GLY A CA 1
ATOM 4645 C C . GLY A 1 611 ? 20.587 -18.166 32.112 1.00 82.75 611 GLY A C 1
ATOM 4646 O O . GLY A 1 611 ? 20.555 -17.227 32.899 1.00 82.75 611 GLY A O 1
ATOM 4647 N N . LEU A 1 612 ? 21.001 -18.022 30.846 1.00 86.75 612 LEU A N 1
ATOM 4648 C CA . LEU A 1 612 ? 21.482 -16.752 30.297 1.00 86.75 612 LEU A CA 1
ATOM 4649 C C . LEU A 1 612 ? 20.439 -15.627 30.403 1.00 86.75 612 LEU A C 1
ATOM 4651 O O . LEU A 1 612 ? 20.804 -14.483 30.644 1.00 86.75 612 LEU A O 1
ATOM 4655 N N . GLY A 1 613 ? 19.145 -15.949 30.296 1.00 89.19 613 GLY A N 1
ATOM 4656 C CA . GLY A 1 613 ? 18.068 -14.970 30.464 1.00 89.19 613 GLY A CA 1
ATOM 4657 C C . GLY A 1 613 ? 18.019 -14.338 31.861 1.00 89.19 613 GLY A C 1
ATOM 4658 O O . GLY A 1 613 ? 17.504 -13.234 32.003 1.00 89.19 613 GLY A O 1
ATOM 4659 N N . SER A 1 614 ? 18.585 -14.988 32.889 1.00 89.62 614 SER A N 1
ATOM 4660 C CA . SER A 1 614 ? 18.672 -14.423 34.247 1.00 89.62 614 SER A CA 1
ATOM 4661 C C . SER A 1 614 ? 19.706 -13.304 34.357 1.00 89.62 614 SER A C 1
ATOM 4663 O O . SER A 1 614 ? 19.650 -12.539 35.310 1.00 89.62 614 SER A O 1
ATOM 4665 N N . LEU A 1 615 ? 20.635 -13.194 33.400 1.00 91.19 615 LEU A N 1
ATOM 4666 C CA . LEU A 1 615 ? 21.618 -12.106 33.345 1.00 91.19 615 LEU A CA 1
ATOM 4667 C C . LEU A 1 615 ? 21.057 -10.839 32.671 1.00 91.19 615 LEU A C 1
ATOM 4669 O O . LEU A 1 615 ? 21.776 -9.856 32.515 1.00 91.19 615 LEU A O 1
ATOM 4673 N N . GLY A 1 616 ? 19.780 -10.857 32.272 1.00 91.25 616 GLY A N 1
ATOM 4674 C CA . GLY A 1 616 ? 19.085 -9.731 31.653 1.00 91.25 616 GLY A CA 1
ATOM 4675 C C . GLY A 1 616 ? 19.181 -9.694 30.125 1.00 91.25 616 GLY A C 1
ATOM 4676 O O . GLY A 1 616 ? 19.942 -10.427 29.489 1.00 91.25 616 GLY A O 1
ATOM 4677 N N . SER A 1 617 ? 18.382 -8.814 29.517 1.00 93.75 617 SER A N 1
ATOM 4678 C CA . SER A 1 617 ? 18.264 -8.680 28.059 1.00 93.75 617 SER A CA 1
ATOM 4679 C C . SER A 1 617 ? 19.550 -8.220 27.379 1.00 93.75 617 SER A C 1
ATOM 4681 O O . SER A 1 617 ? 19.836 -8.701 26.287 1.00 93.75 617 SER A O 1
ATOM 4683 N N . GLY A 1 618 ? 20.343 -7.357 28.026 1.00 92.81 618 GLY A N 1
ATOM 4684 C CA . GLY A 1 618 ? 21.626 -6.882 27.494 1.00 92.81 618 GLY A CA 1
ATOM 4685 C C . GLY A 1 618 ? 22.671 -7.996 27.350 1.00 92.81 618 GLY A C 1
ATOM 4686 O O . GLY A 1 618 ? 23.427 -8.036 26.381 1.00 92.81 618 GLY A O 1
ATOM 4687 N N . ALA A 1 619 ? 22.688 -8.967 28.271 1.00 91.94 619 ALA A N 1
ATOM 4688 C CA . ALA A 1 619 ? 23.552 -10.141 28.147 1.00 91.94 619 ALA A CA 1
ATOM 4689 C C . ALA A 1 619 ? 23.108 -11.038 26.980 1.00 91.94 619 ALA A C 1
ATOM 4691 O O . ALA A 1 619 ? 23.938 -11.499 26.194 1.00 91.94 619 ALA A O 1
ATOM 4692 N N . VAL A 1 620 ? 21.795 -11.249 26.838 1.00 93.19 620 VAL A N 1
ATOM 4693 C CA . VAL A 1 620 ? 21.212 -12.036 25.742 1.00 93.19 620 VAL A CA 1
ATOM 4694 C C . VAL A 1 620 ? 21.485 -11.386 24.382 1.00 93.19 620 VAL A C 1
ATOM 4696 O O . VAL A 1 620 ? 21.968 -12.080 23.487 1.00 93.19 620 VAL A O 1
ATOM 4699 N N . SER A 1 621 ? 21.243 -10.079 24.225 1.00 93.81 621 SER A N 1
ATOM 4700 C CA . SER A 1 621 ? 21.514 -9.350 22.976 1.00 93.81 621 SER A CA 1
ATOM 4701 C C . SER A 1 621 ? 23.007 -9.312 22.653 1.00 93.81 621 SER A C 1
ATOM 4703 O O . SER A 1 621 ? 23.390 -9.572 21.518 1.00 93.81 621 SER A O 1
ATOM 4705 N N . SER A 1 622 ? 23.876 -9.111 23.649 1.00 91.62 622 SER A N 1
ATOM 4706 C CA . SER A 1 622 ? 25.331 -9.165 23.457 1.00 91.62 622 SER A CA 1
ATOM 4707 C C . SER A 1 622 ? 25.784 -10.539 22.939 1.00 91.62 622 SER A C 1
ATOM 4709 O O . SER A 1 622 ? 26.567 -10.615 21.993 1.00 91.62 622 SER A O 1
ATOM 4711 N N . VAL A 1 623 ? 25.252 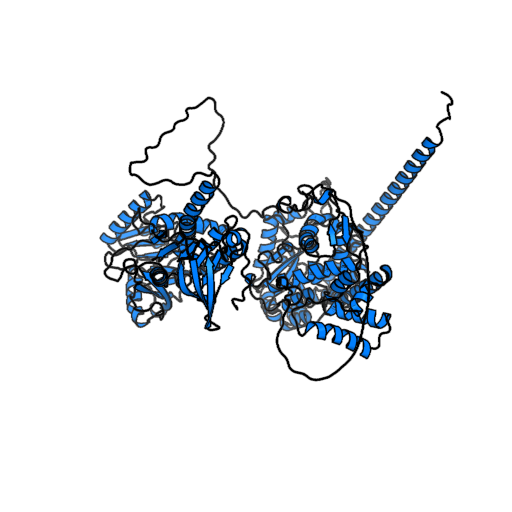-11.638 23.492 1.00 89.81 623 VAL A N 1
ATOM 4712 C CA . VAL A 1 623 ? 25.523 -13.002 22.998 1.00 89.81 623 VAL A CA 1
ATOM 4713 C C . VAL A 1 623 ? 24.923 -13.235 21.608 1.00 89.81 623 VAL A C 1
ATOM 4715 O O . VAL A 1 623 ? 25.515 -13.942 20.787 1.00 89.81 623 VAL A O 1
ATOM 4718 N N . GLN A 1 624 ? 23.748 -12.671 21.333 1.00 93.38 624 GLN A N 1
ATOM 4719 C CA . GLN A 1 624 ? 23.111 -12.756 20.028 1.00 93.38 624 GLN A CA 1
ATOM 4720 C C . GLN A 1 624 ? 23.971 -12.094 18.953 1.00 93.38 624 GLN A C 1
ATOM 4722 O O . GLN A 1 624 ? 24.365 -12.783 18.011 1.00 93.38 624 GLN A O 1
ATOM 4727 N N . ASP A 1 625 ? 24.245 -10.801 19.120 1.00 90.94 625 ASP A N 1
ATOM 4728 C CA . ASP A 1 625 ? 24.709 -9.900 18.065 1.00 90.94 625 ASP A CA 1
ATOM 4729 C C . ASP A 1 625 ? 26.230 -9.985 17.861 1.00 90.94 625 ASP A C 1
ATOM 4731 O O . ASP A 1 625 ? 26.708 -9.830 16.740 1.00 90.94 625 ASP A O 1
ATOM 4735 N N . LYS A 1 626 ? 27.010 -10.294 18.910 1.00 87.69 626 LYS A N 1
ATOM 4736 C CA . LYS A 1 626 ? 28.485 -10.354 18.819 1.00 87.69 626 LYS A CA 1
ATOM 4737 C C . LYS A 1 626 ? 29.043 -11.715 18.399 1.00 87.69 626 LYS A C 1
ATOM 4739 O O . LYS A 1 626 ? 30.221 -11.801 18.064 1.00 87.69 626 LYS A O 1
ATOM 4744 N N . PHE A 1 627 ? 28.245 -12.785 18.433 1.00 84.06 627 PHE A N 1
ATOM 4745 C CA . PHE A 1 627 ? 28.741 -14.147 18.203 1.00 84.06 627 PHE A CA 1
ATOM 4746 C C . PHE A 1 627 ? 27.989 -14.888 17.095 1.00 84.06 627 PHE A C 1
ATOM 4748 O O . PHE A 1 627 ? 26.756 -14.929 17.053 1.00 84.06 627 PHE A O 1
ATOM 4755 N N . GLY A 1 628 ? 28.739 -15.606 16.256 1.00 85.56 628 GLY A N 1
ATOM 4756 C CA . GLY A 1 628 ? 28.188 -16.477 15.217 1.00 85.56 628 GLY A CA 1
ATOM 4757 C C . GLY A 1 628 ? 27.481 -15.682 14.124 1.00 85.56 628 GLY A C 1
ATOM 4758 O O . GLY A 1 628 ? 28.058 -14.757 13.568 1.00 85.56 628 GLY A O 1
ATOM 4759 N N . ALA A 1 629 ? 26.240 -16.060 13.812 1.00 88.00 629 ALA A N 1
ATOM 4760 C CA . ALA A 1 629 ? 25.465 -15.457 12.726 1.00 88.00 629 ALA A CA 1
ATOM 4761 C C . ALA A 1 629 ? 24.543 -14.302 13.162 1.00 88.00 629 ALA A C 1
ATOM 4763 O O . ALA A 1 629 ? 23.643 -13.934 12.416 1.00 88.00 629 ALA A O 1
ATOM 4764 N N . GLY A 1 630 ? 24.683 -13.785 14.389 1.00 91.62 630 GLY A N 1
ATOM 4765 C CA . GLY A 1 630 ? 23.800 -12.716 14.877 1.00 91.62 630 GLY A CA 1
ATOM 4766 C C . GLY A 1 630 ? 22.385 -13.173 15.256 1.00 91.62 630 GLY A C 1
ATOM 4767 O O . GLY A 1 630 ? 21.481 -12.354 15.367 1.00 91.62 630 GLY A O 1
ATOM 4768 N N . VAL A 1 631 ? 22.161 -14.487 15.412 1.00 93.44 631 VAL A N 1
ATOM 4769 C CA . VAL A 1 631 ? 20.827 -15.062 15.682 1.00 93.44 631 VAL A CA 1
ATOM 4770 C C . VAL A 1 631 ? 20.778 -15.767 17.033 1.00 93.44 631 VAL A C 1
ATOM 4772 O O . VAL A 1 631 ? 21.659 -16.589 17.322 1.00 93.44 631 VAL A O 1
ATOM 4775 N N . TYR A 1 632 ? 19.734 -15.522 17.827 1.00 94.06 632 TYR A N 1
ATOM 4776 C CA . TYR A 1 632 ? 19.468 -16.222 19.089 1.00 94.06 632 TYR A CA 1
ATOM 4777 C C . TYR A 1 632 ? 18.273 -17.165 18.950 1.00 94.06 632 TYR A C 1
ATOM 4779 O O . TYR A 1 632 ? 17.180 -16.727 18.608 1.00 94.06 632 TYR A O 1
ATOM 4787 N N . PHE A 1 633 ? 18.461 -18.461 19.220 1.00 92.56 633 PHE A N 1
ATOM 4788 C CA . PHE A 1 633 ? 17.400 -19.465 19.079 1.00 92.56 633 PHE A CA 1
ATOM 4789 C C . PHE A 1 633 ? 16.808 -19.882 20.422 1.00 92.56 633 PHE A C 1
ATOM 4791 O O . PHE A 1 633 ? 17.545 -20.265 21.329 1.00 92.56 633 PHE A O 1
ATOM 4798 N N . ASN A 1 634 ? 15.477 -19.941 20.471 1.00 91.69 634 ASN A N 1
ATOM 4799 C CA . ASN A 1 634 ? 14.697 -20.546 21.545 1.00 91.69 634 ASN A CA 1
ATOM 4800 C C . ASN A 1 634 ? 14.005 -21.815 21.007 1.00 91.69 634 ASN A C 1
ATOM 4802 O O . ASN A 1 634 ? 13.039 -21.704 20.246 1.00 91.69 634 ASN A O 1
ATOM 4806 N N . PRO A 1 635 ? 14.520 -23.022 21.310 1.00 88.50 635 PRO A N 1
ATOM 4807 C CA . PRO A 1 635 ? 13.916 -24.283 20.882 1.00 88.50 635 PRO A CA 1
ATOM 4808 C C . PRO A 1 635 ? 12.878 -24.804 21.891 1.00 88.50 635 PRO A C 1
ATOM 4810 O O . PRO A 1 635 ? 12.949 -24.484 23.077 1.00 88.50 635 PRO A O 1
ATOM 4813 N N . TYR A 1 636 ? 11.988 -25.692 21.432 1.00 85.50 636 TYR A N 1
ATOM 4814 C CA . TYR A 1 636 ? 10.978 -26.384 22.254 1.00 85.50 636 TYR A CA 1
ATOM 4815 C C . TYR A 1 636 ? 10.007 -25.455 22.987 1.00 85.50 636 TYR A C 1
ATOM 4817 O O . TYR A 1 636 ? 9.638 -25.706 24.134 1.00 85.50 636 TYR A O 1
ATOM 4825 N N . VAL A 1 637 ? 9.590 -24.383 22.325 1.00 88.81 637 VAL A N 1
ATOM 4826 C CA . VAL A 1 637 ? 8.616 -23.444 22.875 1.00 88.81 637 VAL A CA 1
ATOM 4827 C C . VAL A 1 637 ? 7.219 -23.897 22.475 1.00 88.81 637 VAL A C 1
ATOM 4829 O O . VAL A 1 637 ? 6.985 -24.200 21.310 1.00 88.81 637 VAL A O 1
ATOM 4832 N N . ASN A 1 638 ? 6.294 -23.974 23.428 1.00 88.69 638 ASN A N 1
ATOM 4833 C CA . ASN A 1 638 ? 4.906 -24.329 23.148 1.00 88.69 638 ASN A CA 1
ATOM 4834 C C . ASN A 1 638 ? 4.061 -23.058 23.025 1.00 88.69 638 ASN A C 1
ATOM 4836 O O . ASN A 1 638 ? 3.910 -22.326 23.997 1.00 88.69 638 ASN A O 1
ATOM 4840 N N . VAL A 1 639 ? 3.492 -22.820 21.846 1.00 86.44 639 VAL A N 1
ATOM 4841 C CA . VAL A 1 639 ? 2.622 -21.673 21.567 1.00 86.44 639 VAL A CA 1
ATOM 4842 C C . VAL A 1 639 ? 1.324 -22.191 20.961 1.00 86.44 639 VAL A C 1
ATOM 4844 O O . VAL A 1 639 ? 1.355 -22.834 19.917 1.00 86.44 639 VAL A O 1
ATOM 4847 N N . ASN A 1 640 ? 0.182 -21.945 21.611 1.00 83.62 640 ASN A N 1
ATOM 4848 C CA . ASN A 1 640 ? -1.135 -22.438 21.173 1.00 83.62 640 ASN A CA 1
ATOM 4849 C C . ASN A 1 640 ? -1.161 -23.954 20.893 1.00 83.62 640 ASN A C 1
ATOM 4851 O O . ASN A 1 640 ? -1.713 -24.411 19.896 1.00 83.62 640 ASN A O 1
ATOM 4855 N N . GLY A 1 641 ? -0.492 -24.736 21.747 1.00 79.50 641 GLY A N 1
ATOM 4856 C CA . GLY A 1 641 ? -0.386 -26.188 21.596 1.00 79.50 641 GLY A CA 1
ATOM 4857 C C . GLY A 1 641 ? 0.562 -26.642 20.480 1.00 79.50 641 GLY A C 1
ATOM 4858 O O . GLY A 1 641 ? 0.724 -27.847 20.280 1.00 79.50 641 GLY A O 1
ATOM 4859 N N . MET A 1 642 ? 1.226 -25.712 19.787 1.00 86.31 642 MET A N 1
ATOM 4860 C CA . MET A 1 642 ? 2.227 -25.966 18.761 1.00 86.31 642 MET A CA 1
ATOM 4861 C C . MET A 1 642 ? 3.640 -25.859 19.340 1.00 86.31 642 MET A C 1
ATOM 4863 O O . MET A 1 642 ? 4.052 -24.807 19.821 1.00 86.31 642 MET A O 1
ATOM 4867 N N . LEU A 1 643 ? 4.425 -26.933 19.236 1.00 88.25 643 LEU A N 1
ATOM 4868 C CA . LEU A 1 643 ? 5.854 -26.871 19.491 1.00 88.25 643 LEU A CA 1
ATOM 4869 C C . LEU A 1 643 ? 6.591 -26.156 18.347 1.00 88.25 643 LEU A C 1
ATOM 4871 O O . LEU A 1 643 ? 6.596 -26.622 17.202 1.00 88.25 643 LEU A O 1
ATOM 4875 N N . ILE A 1 644 ? 7.250 -25.052 18.677 1.00 92.62 644 ILE A N 1
ATOM 4876 C CA . ILE A 1 644 ? 8.021 -24.227 17.753 1.00 92.62 644 ILE A CA 1
ATOM 4877 C C . ILE A 1 644 ? 9.469 -24.071 18.219 1.00 92.62 644 ILE A C 1
ATOM 4879 O O . ILE A 1 644 ? 9.812 -24.208 19.399 1.00 92.62 644 ILE A O 1
ATOM 4883 N N . LYS A 1 645 ? 10.323 -23.714 17.267 1.00 92.50 645 LYS A N 1
ATOM 4884 C CA . LYS A 1 645 ? 11.641 -23.139 17.511 1.00 92.50 645 LYS A CA 1
ATOM 4885 C C . LYS A 1 645 ? 11.709 -21.817 16.773 1.00 92.50 645 LYS A C 1
ATOM 4887 O O . LYS A 1 645 ? 11.541 -21.796 15.561 1.00 92.50 645 LYS A O 1
ATOM 4892 N N . TYR A 1 646 ? 12.003 -20.728 17.470 1.00 95.75 646 TYR A N 1
ATOM 4893 C CA . TYR A 1 646 ? 12.142 -19.423 16.825 1.00 95.75 646 TYR A CA 1
ATOM 4894 C C . TYR A 1 646 ? 13.540 -18.844 17.041 1.00 95.75 646 TYR A C 1
ATOM 4896 O O . TYR A 1 646 ? 14.135 -18.990 18.111 1.00 95.75 646 TYR A O 1
ATOM 4904 N N . GLY A 1 647 ? 14.089 -18.238 15.991 1.00 96.12 647 GLY A N 1
ATOM 4905 C CA . GLY A 1 647 ? 15.314 -17.446 16.036 1.00 96.12 647 GLY A CA 1
ATOM 4906 C C . GLY A 1 647 ? 14.996 -15.957 15.992 1.00 96.12 647 GLY A C 1
ATOM 4907 O O . GLY A 1 647 ? 14.122 -15.558 15.233 1.00 96.12 647 GLY A O 1
ATOM 4908 N N . VAL A 1 648 ? 15.703 -15.145 16.767 1.00 97.44 648 VAL A N 1
ATOM 4909 C CA . VAL A 1 648 ? 15.612 -13.677 16.737 1.00 97.44 648 VAL A CA 1
ATOM 4910 C C . VAL A 1 648 ? 16.869 -13.132 16.073 1.00 97.44 648 VAL A C 1
ATOM 4912 O O . VAL A 1 648 ? 17.960 -13.637 16.339 1.00 97.44 648 VAL A O 1
ATOM 4915 N N . VAL A 1 649 ? 16.716 -12.162 15.173 1.00 97.12 649 VAL A N 1
ATOM 4916 C CA . VAL A 1 649 ? 17.821 -11.527 14.441 1.00 97.12 649 VAL A CA 1
ATOM 4917 C C . VAL A 1 649 ? 17.541 -10.040 14.237 1.00 97.12 649 VAL A C 1
ATOM 4919 O O . VAL A 1 649 ? 16.396 -9.646 14.004 1.00 97.12 649 VAL A O 1
ATOM 4922 N N . ASN A 1 650 ? 18.580 -9.208 14.316 1.00 97.06 650 ASN A N 1
ATOM 4923 C CA . ASN A 1 650 ? 18.478 -7.802 13.932 1.00 97.06 650 ASN A CA 1
ATOM 4924 C C . ASN A 1 650 ? 18.224 -7.681 12.413 1.00 97.06 650 ASN A C 1
ATOM 4926 O O . ASN A 1 650 ? 18.853 -8.393 11.627 1.00 97.06 650 ASN A O 1
ATOM 4930 N N . LEU A 1 651 ? 17.321 -6.790 11.990 1.00 95.31 651 LEU A N 1
ATOM 4931 C CA . LEU A 1 651 ? 17.030 -6.562 10.567 1.00 95.31 651 LEU A CA 1
ATOM 4932 C C . LEU A 1 651 ? 18.269 -6.174 9.750 1.00 95.31 651 LEU A C 1
ATOM 4934 O O . LEU A 1 651 ? 18.421 -6.665 8.636 1.00 95.31 651 LEU A O 1
ATOM 4938 N N . ASP A 1 652 ? 19.171 -5.359 10.293 1.00 94.00 652 ASP A N 1
ATOM 4939 C CA . ASP A 1 652 ? 20.383 -4.945 9.584 1.00 94.00 652 ASP A CA 1
ATOM 4940 C C . ASP A 1 652 ? 21.324 -6.138 9.384 1.00 94.00 652 ASP A C 1
ATOM 4942 O O . ASP A 1 652 ? 21.779 -6.386 8.270 1.00 94.00 652 ASP A O 1
ATOM 4946 N N . THR A 1 653 ? 21.521 -6.964 10.418 1.00 94.44 653 THR A N 1
ATOM 4947 C CA . THR A 1 653 ? 22.294 -8.212 10.306 1.00 94.44 653 THR A CA 1
ATOM 4948 C C . THR A 1 653 ? 21.687 -9.173 9.284 1.00 94.44 653 THR A C 1
ATOM 4950 O O . THR A 1 653 ? 22.419 -9.792 8.511 1.00 94.44 653 THR A O 1
ATOM 4953 N N . LEU A 1 654 ? 20.355 -9.288 9.255 1.00 95.94 654 LEU A N 1
ATOM 4954 C CA . LEU A 1 654 ? 19.638 -10.108 8.281 1.00 95.94 654 LEU A CA 1
ATOM 4955 C C . LEU A 1 654 ? 19.852 -9.597 6.849 1.00 95.94 654 LEU A C 1
ATOM 4957 O O . LEU A 1 654 ? 20.221 -10.382 5.977 1.00 95.94 654 LEU A O 1
ATOM 4961 N N . CYS A 1 655 ? 19.652 -8.301 6.608 1.00 95.62 655 CYS A N 1
ATOM 4962 C CA . CYS A 1 655 ? 19.844 -7.685 5.296 1.00 95.62 655 CYS A CA 1
ATOM 4963 C C . CYS A 1 655 ? 21.294 -7.811 4.815 1.00 95.62 655 CYS A C 1
ATOM 4965 O O . CYS A 1 655 ? 21.504 -8.187 3.665 1.00 95.62 655 CYS A O 1
ATOM 4967 N N . THR A 1 656 ? 22.284 -7.584 5.686 1.00 93.56 656 THR A N 1
ATOM 4968 C CA . THR A 1 656 ? 23.709 -7.761 5.358 1.00 93.56 656 THR A CA 1
ATOM 4969 C C . THR A 1 656 ? 24.045 -9.213 5.023 1.00 93.56 656 THR A C 1
ATOM 4971 O O . THR A 1 656 ? 24.767 -9.466 4.061 1.00 93.56 656 THR A O 1
ATOM 4974 N N . ASP A 1 657 ? 23.527 -10.196 5.771 1.00 94.94 657 ASP A N 1
ATOM 4975 C CA . ASP A 1 657 ? 23.762 -11.607 5.434 1.00 94.94 657 ASP A CA 1
ATOM 4976 C C . ASP A 1 657 ? 23.166 -11.958 4.061 1.00 94.94 657 ASP A C 1
ATOM 4978 O O . ASP A 1 657 ? 23.799 -12.683 3.294 1.00 94.94 657 ASP A O 1
ATOM 4982 N N . LEU A 1 658 ? 21.989 -11.411 3.731 1.00 95.81 658 LEU A N 1
ATOM 4983 C CA . LEU A 1 658 ? 21.303 -11.625 2.453 1.00 95.81 658 LEU A CA 1
ATOM 4984 C C . LEU A 1 658 ? 22.011 -10.968 1.261 1.00 95.81 658 LEU A C 1
ATOM 4986 O O . LEU A 1 658 ? 22.122 -11.602 0.213 1.00 95.81 658 LEU A O 1
ATOM 4990 N N . SER A 1 659 ? 22.491 -9.733 1.406 1.00 93.06 659 SER A N 1
ATOM 4991 C CA . SER A 1 659 ? 23.087 -8.972 0.303 1.00 93.06 659 SER A CA 1
ATOM 4992 C C . SER A 1 659 ? 24.592 -9.193 0.136 1.00 93.06 659 SER A C 1
ATOM 4994 O O . SER A 1 659 ? 25.094 -9.129 -0.986 1.00 93.06 659 SER A O 1
ATOM 4996 N N . GLU A 1 660 ? 25.327 -9.472 1.217 1.00 90.75 660 GLU A N 1
ATOM 4997 C CA . GLU A 1 660 ? 26.793 -9.575 1.181 1.00 90.75 660 GLU A CA 1
ATOM 4998 C C . GLU A 1 660 ? 27.331 -10.998 1.346 1.00 90.75 660 GLU A C 1
ATOM 5000 O O . GLU A 1 660 ? 28.484 -11.246 0.980 1.00 90.75 660 GLU A O 1
ATOM 5005 N N . TRP A 1 661 ? 26.524 -11.929 1.872 1.00 92.62 661 TRP A N 1
ATOM 5006 C CA . TRP A 1 661 ? 26.942 -13.285 2.256 1.00 92.62 661 TRP A CA 1
ATOM 5007 C C . TRP A 1 661 ? 28.110 -13.289 3.253 1.00 92.62 661 TRP A C 1
ATOM 5009 O O . TRP A 1 661 ? 29.103 -14.009 3.102 1.00 92.62 661 TRP A O 1
ATOM 5019 N N . SER A 1 662 ? 27.988 -12.478 4.305 1.00 83.62 662 SER A N 1
ATOM 5020 C CA . SER A 1 662 ? 28.966 -12.428 5.396 1.00 83.62 662 SER A CA 1
ATOM 5021 C C . SER A 1 662 ? 29.065 -13.768 6.139 1.00 83.62 662 SER A C 1
ATOM 5023 O O . SER A 1 662 ? 30.179 -14.227 6.417 1.00 83.62 662 SER A O 1
ATOM 5025 N N . THR A 1 663 ? 27.926 -14.434 6.390 1.00 86.38 663 THR A N 1
ATOM 5026 C CA . THR A 1 663 ? 27.862 -15.748 7.062 1.00 86.38 663 THR A CA 1
ATOM 5027 C C . THR A 1 663 ? 27.155 -16.836 6.257 1.00 86.38 663 THR A C 1
ATOM 5029 O O . THR A 1 663 ? 27.401 -18.023 6.477 1.00 86.38 663 THR A O 1
ATOM 5032 N N . LEU A 1 664 ? 26.269 -16.433 5.342 1.00 89.69 664 LEU A N 1
ATOM 5033 C CA . LEU A 1 664 ? 25.358 -17.280 4.576 1.00 89.69 664 LEU A CA 1
ATOM 5034 C C . LEU A 1 664 ? 24.384 -18.106 5.441 1.00 89.69 664 LEU A C 1
ATOM 5036 O O . LEU A 1 664 ? 23.752 -19.053 4.964 1.00 89.69 664 LEU A O 1
ATOM 5040 N N . TYR A 1 665 ? 24.244 -17.777 6.726 1.00 90.25 665 TYR A N 1
ATOM 5041 C CA . TYR A 1 665 ? 23.517 -18.613 7.674 1.00 90.25 665 TYR A CA 1
ATOM 5042 C C . TYR A 1 665 ? 21.999 -18.485 7.514 1.00 90.25 665 TYR A C 1
ATOM 5044 O O . TYR A 1 665 ? 21.298 -19.502 7.439 1.00 90.25 665 TYR A O 1
ATOM 5052 N N . ILE A 1 666 ? 21.469 -17.260 7.462 1.00 94.12 666 ILE A N 1
ATOM 5053 C CA . ILE A 1 666 ? 20.046 -17.029 7.182 1.00 94.12 666 ILE A CA 1
ATOM 5054 C C . ILE A 1 666 ? 19.818 -16.920 5.676 1.00 94.12 666 ILE A C 1
ATOM 5056 O O . ILE A 1 666 ? 18.845 -17.493 5.183 1.00 94.12 666 ILE A O 1
ATOM 5060 N N . ALA A 1 667 ? 20.757 -16.329 4.935 1.00 95.56 667 ALA A N 1
ATOM 5061 C CA . ALA A 1 667 ? 20.704 -16.271 3.476 1.00 95.56 667 ALA A CA 1
ATOM 5062 C C . ALA A 1 667 ? 20.511 -17.657 2.838 1.00 95.56 667 ALA A C 1
ATOM 5064 O O . ALA A 1 667 ? 19.597 -17.851 2.036 1.00 95.56 667 ALA A O 1
ATOM 5065 N N . GLY A 1 668 ? 21.261 -18.664 3.302 1.00 93.56 668 GLY A N 1
ATOM 5066 C CA . GLY A 1 668 ? 21.134 -20.050 2.850 1.00 93.56 668 GLY A CA 1
ATOM 5067 C C . GLY A 1 668 ? 19.815 -20.742 3.221 1.00 93.56 668 GLY A C 1
ATOM 5068 O O . GLY A 1 668 ? 19.466 -21.779 2.652 1.00 93.56 668 GLY A O 1
ATOM 5069 N N . ARG A 1 669 ? 19.054 -20.212 4.187 1.00 93.88 669 ARG A N 1
ATOM 5070 C CA . ARG A 1 669 ? 17.687 -20.682 4.480 1.00 93.88 669 ARG A CA 1
ATOM 5071 C C . ARG A 1 669 ? 16.681 -20.090 3.503 1.00 93.88 669 ARG A C 1
ATOM 5073 O O . ARG A 1 669 ? 15.776 -20.813 3.106 1.00 93.88 669 ARG A O 1
ATOM 5080 N N . LEU A 1 670 ? 16.884 -18.838 3.099 1.00 96.69 670 LEU A N 1
ATOM 5081 C CA . LEU A 1 670 ? 16.039 -18.125 2.143 1.00 96.69 670 LEU A CA 1
ATOM 5082 C C . LEU A 1 670 ? 16.350 -18.453 0.669 1.00 96.69 670 LEU A C 1
ATOM 5084 O O . LEU A 1 670 ? 15.591 -18.057 -0.202 1.00 96.69 670 LEU A O 1
ATOM 5088 N N . HIS A 1 671 ? 17.381 -19.263 0.382 1.00 97.00 671 HIS A N 1
ATOM 5089 C CA . HIS A 1 671 ? 17.562 -19.935 -0.926 1.00 97.00 671 HIS A CA 1
ATOM 5090 C C . HIS A 1 671 ? 16.525 -21.034 -1.206 1.00 97.00 671 HIS A C 1
ATOM 5092 O O . HIS A 1 671 ? 16.502 -21.621 -2.283 1.00 97.00 671 HIS A O 1
ATOM 5098 N N . LYS A 1 672 ? 15.718 -21.394 -0.206 1.00 95.25 672 LYS A N 1
ATOM 5099 C CA . LYS A 1 672 ? 14.737 -22.480 -0.264 1.00 95.25 672 LYS A CA 1
ATOM 5100 C C . LYS A 1 672 ? 13.339 -21.911 -0.018 1.00 95.25 672 LYS A C 1
ATOM 5102 O O . LYS A 1 672 ? 13.229 -20.853 0.599 1.00 95.25 672 LYS A O 1
ATOM 5107 N N . PRO A 1 673 ? 12.275 -22.625 -0.421 1.00 94.69 673 PRO A N 1
ATOM 5108 C CA . PRO A 1 673 ? 10.906 -22.235 -0.107 1.00 94.69 673 PRO A CA 1
ATOM 5109 C C . PRO A 1 673 ? 10.697 -21.985 1.391 1.00 94.69 673 PRO A C 1
ATOM 5111 O O . PRO A 1 673 ? 11.010 -22.833 2.234 1.00 94.69 673 PRO A O 1
ATOM 5114 N N . VAL A 1 674 ? 10.158 -20.808 1.707 1.00 95.94 674 VAL A N 1
ATOM 5115 C CA . VAL A 1 674 ? 9.733 -20.403 3.051 1.00 95.94 674 VAL A CA 1
ATOM 5116 C C . VAL A 1 674 ? 8.333 -19.802 2.987 1.00 95.94 674 VAL A C 1
ATOM 5118 O O . VAL A 1 674 ? 7.904 -19.322 1.938 1.00 95.94 674 VAL A O 1
ATOM 5121 N N . LYS A 1 675 ? 7.618 -19.779 4.115 1.00 95.69 675 LYS A N 1
ATOM 5122 C CA . LYS A 1 675 ? 6.372 -19.021 4.226 1.00 95.69 675 LYS A CA 1
ATOM 5123 C C . LYS A 1 675 ? 6.646 -17.717 4.955 1.00 95.69 675 LYS A C 1
ATOM 5125 O O . LYS A 1 675 ? 6.837 -17.724 6.170 1.00 95.69 675 LYS A O 1
ATOM 5130 N N . ILE A 1 676 ? 6.646 -16.608 4.220 1.00 95.88 676 ILE A N 1
ATOM 5131 C CA . ILE A 1 676 ? 6.684 -15.264 4.804 1.00 95.88 676 ILE A CA 1
ATOM 5132 C C . ILE A 1 676 ? 5.330 -15.005 5.477 1.00 95.88 676 ILE A C 1
ATOM 5134 O O . ILE A 1 676 ? 4.270 -15.148 4.868 1.00 95.88 676 ILE A O 1
ATOM 5138 N N . LEU A 1 677 ? 5.371 -14.683 6.766 1.00 94.00 677 LEU A N 1
ATOM 5139 C CA . LEU A 1 677 ? 4.198 -14.427 7.608 1.00 94.00 677 LEU A CA 1
ATOM 5140 C C . LEU A 1 677 ? 4.034 -12.933 7.894 1.00 94.00 677 LEU A C 1
ATOM 5142 O O . LEU A 1 677 ? 2.908 -12.448 8.003 1.00 94.00 677 LEU A O 1
ATOM 5146 N N . ARG A 1 678 ? 5.154 -12.208 7.971 1.00 93.56 678 ARG A N 1
ATOM 5147 C CA . ARG A 1 678 ? 5.214 -10.748 8.035 1.00 93.56 678 ARG A CA 1
ATOM 5148 C C . ARG A 1 678 ? 6.374 -10.273 7.176 1.00 93.56 678 ARG A C 1
ATOM 5150 O O . ARG A 1 678 ? 7.467 -10.819 7.298 1.00 93.56 678 ARG A O 1
ATOM 5157 N N . ASP A 1 679 ? 6.118 -9.293 6.322 1.00 93.56 679 ASP A N 1
ATOM 5158 C CA . ASP A 1 679 ? 7.066 -8.856 5.301 1.00 93.56 679 ASP A CA 1
ATOM 5159 C C . ASP A 1 679 ? 7.668 -7.480 5.631 1.00 93.56 679 ASP A C 1
ATOM 5161 O O . ASP A 1 679 ? 7.062 -6.698 6.365 1.00 93.56 679 ASP A O 1
ATOM 5165 N N . ASP A 1 680 ? 8.843 -7.195 5.075 1.00 94.12 680 ASP A N 1
ATOM 5166 C CA . ASP A 1 680 ? 9.581 -5.939 5.221 1.00 94.12 680 ASP A CA 1
ATOM 5167 C C . ASP A 1 680 ? 10.277 -5.590 3.887 1.00 94.12 680 ASP A C 1
ATOM 5169 O O . ASP A 1 680 ? 10.927 -6.460 3.295 1.00 94.12 680 ASP A O 1
ATOM 5173 N N . PRO A 1 681 ? 10.158 -4.346 3.384 1.00 91.75 681 PRO A N 1
ATOM 5174 C CA . PRO A 1 681 ? 10.652 -3.984 2.056 1.00 91.75 681 PRO A CA 1
ATOM 5175 C C . PRO A 1 681 ? 12.172 -4.137 1.922 1.00 91.75 681 PRO A C 1
ATOM 5177 O O . PRO A 1 681 ? 12.639 -4.642 0.899 1.00 91.75 681 PRO A O 1
ATOM 5180 N N . ARG A 1 682 ? 12.950 -3.799 2.962 1.00 94.94 682 ARG A N 1
ATOM 5181 C CA . ARG A 1 682 ? 14.422 -3.925 2.949 1.00 94.94 682 ARG A CA 1
ATOM 5182 C C . ARG A 1 682 ? 14.831 -5.381 2.818 1.00 94.94 682 ARG A C 1
ATOM 5184 O O . ARG A 1 682 ? 15.703 -5.717 2.016 1.00 94.94 682 ARG A O 1
ATOM 5191 N N . VAL A 1 683 ? 14.167 -6.250 3.582 1.00 96.19 683 VAL A N 1
ATOM 5192 C CA . VAL A 1 683 ? 14.419 -7.693 3.539 1.00 96.19 683 VAL A CA 1
ATOM 5193 C C . VAL A 1 683 ? 14.002 -8.270 2.189 1.00 96.19 683 VAL A C 1
ATOM 5195 O O . VAL A 1 683 ? 14.741 -9.088 1.644 1.00 96.19 683 VAL A O 1
ATOM 5198 N N . ARG A 1 684 ? 12.886 -7.819 1.601 1.00 95.56 684 ARG A N 1
ATOM 5199 C CA . ARG A 1 684 ? 12.437 -8.272 0.275 1.00 95.56 684 ARG A CA 1
ATOM 5200 C C . ARG A 1 684 ? 13.444 -7.921 -0.826 1.00 95.56 684 ARG A C 1
ATOM 5202 O O . ARG A 1 684 ? 13.768 -8.788 -1.642 1.00 95.56 684 ARG A O 1
ATOM 5209 N N . LEU A 1 685 ? 13.979 -6.695 -0.822 1.00 94.94 685 LEU A N 1
ATOM 5210 C CA . LEU A 1 685 ? 15.058 -6.269 -1.723 1.00 94.94 685 LEU A CA 1
ATOM 5211 C C . LEU A 1 685 ? 16.319 -7.114 -1.533 1.00 94.94 685 LEU A C 1
ATOM 5213 O O . LEU A 1 685 ? 16.804 -7.730 -2.485 1.00 94.94 685 LEU A O 1
ATOM 5217 N N . ALA A 1 686 ? 16.812 -7.205 -0.296 1.00 95.75 686 ALA A N 1
ATOM 5218 C CA . ALA A 1 686 ? 18.009 -7.977 0.025 1.00 95.75 686 ALA A CA 1
ATOM 5219 C C . ALA A 1 686 ? 17.853 -9.461 -0.343 1.00 95.75 686 ALA A C 1
ATOM 5221 O O . ALA A 1 686 ? 18.788 -10.086 -0.843 1.00 95.75 686 ALA A O 1
ATOM 5222 N N . ASN A 1 687 ? 16.661 -10.031 -0.158 1.00 97.38 687 ASN A N 1
ATOM 5223 C CA . ASN A 1 687 ? 16.397 -11.418 -0.503 1.00 97.38 687 ASN A CA 1
ATOM 5224 C C . ASN A 1 687 ? 16.322 -11.649 -2.022 1.00 97.38 687 ASN A C 1
ATOM 5226 O O . ASN A 1 687 ? 16.743 -12.702 -2.491 1.00 97.38 687 ASN A O 1
ATOM 5230 N N . GLN A 1 688 ? 15.879 -10.676 -2.823 1.00 95.12 688 GLN A N 1
ATOM 5231 C CA . GLN A 1 688 ? 15.936 -10.814 -4.284 1.00 95.12 688 GLN A CA 1
ATOM 5232 C C . GLN A 1 688 ? 17.389 -10.882 -4.782 1.00 95.12 688 GLN A C 1
ATOM 5234 O O . GLN A 1 688 ? 17.723 -11.727 -5.615 1.00 95.12 688 GLN A O 1
ATOM 5239 N N . ILE A 1 689 ? 18.268 -10.053 -4.206 1.00 94.25 689 ILE A N 1
ATOM 5240 C CA . ILE A 1 689 ? 19.720 -10.089 -4.451 1.00 94.25 689 ILE A CA 1
ATOM 5241 C C . ILE A 1 689 ? 20.293 -11.443 -4.022 1.00 94.25 689 ILE A C 1
ATOM 5243 O O . ILE A 1 689 ? 21.066 -12.056 -4.762 1.00 94.25 689 ILE A O 1
ATOM 5247 N N . ASN A 1 690 ? 19.879 -11.942 -2.856 1.00 97.31 690 ASN A N 1
ATOM 5248 C CA . ASN A 1 690 ? 20.287 -13.244 -2.339 1.00 97.31 690 ASN A CA 1
ATOM 5249 C C . ASN A 1 690 ? 19.935 -14.394 -3.302 1.00 97.31 690 ASN A C 1
ATOM 5251 O O . ASN A 1 690 ? 20.774 -15.258 -3.568 1.00 97.31 690 ASN A O 1
ATOM 5255 N N . LEU A 1 691 ? 18.715 -14.401 -3.850 1.00 97.25 691 LEU A N 1
ATOM 5256 C CA . LEU A 1 691 ? 18.257 -15.424 -4.794 1.00 97.25 691 LEU A CA 1
ATOM 5257 C C . LEU A 1 691 ? 19.034 -15.368 -6.119 1.00 97.25 691 LEU A C 1
ATOM 5259 O O . LEU A 1 691 ? 19.533 -16.402 -6.568 1.00 97.25 691 LEU A O 1
ATOM 5263 N N . LEU A 1 692 ? 19.220 -14.180 -6.707 1.00 94.94 692 LEU A N 1
ATOM 5264 C CA . LEU A 1 692 ? 20.045 -14.005 -7.914 1.00 94.94 692 LEU A CA 1
ATOM 5265 C C . LEU A 1 692 ? 21.499 -14.439 -7.684 1.00 94.94 692 LEU A C 1
ATOM 5267 O O . LEU A 1 692 ? 22.103 -15.096 -8.533 1.00 94.94 692 LEU A O 1
ATOM 5271 N N . SER A 1 693 ? 22.050 -14.130 -6.512 1.00 95.31 693 SER A N 1
ATOM 5272 C CA . SER A 1 693 ? 23.407 -14.523 -6.124 1.00 95.31 693 SER A CA 1
ATOM 5273 C C . SER A 1 693 ? 23.555 -16.040 -5.998 1.00 95.31 693 SER A C 1
ATOM 5275 O O . SER A 1 693 ? 24.553 -16.608 -6.453 1.00 95.31 693 SER A O 1
ATOM 5277 N N . ALA A 1 694 ? 22.548 -16.716 -5.436 1.00 96.94 694 ALA A N 1
ATOM 5278 C CA . ALA A 1 694 ? 22.502 -18.174 -5.342 1.00 96.94 694 ALA A CA 1
ATOM 5279 C C . ALA A 1 694 ? 22.434 -18.830 -6.725 1.00 96.94 694 ALA A C 1
ATOM 5281 O O . ALA A 1 694 ? 23.150 -19.802 -6.981 1.00 96.94 694 ALA A O 1
ATOM 5282 N N . LEU A 1 695 ? 21.627 -18.261 -7.626 1.00 96.25 695 LEU A N 1
ATOM 5283 C CA . LEU A 1 695 ? 21.501 -18.711 -9.008 1.00 96.25 695 LEU A CA 1
ATOM 5284 C C . LEU A 1 695 ? 22.837 -18.578 -9.751 1.00 96.25 695 LEU A C 1
ATOM 5286 O O . LEU A 1 695 ? 23.362 -19.579 -10.230 1.00 96.25 695 LEU A O 1
ATOM 5290 N N . ARG A 1 696 ? 23.466 -17.395 -9.741 1.00 95.31 696 ARG A N 1
ATOM 5291 C CA . ARG A 1 696 ? 24.783 -17.160 -10.370 1.00 95.31 696 ARG A CA 1
ATOM 5292 C C . ARG A 1 696 ? 25.873 -18.071 -9.826 1.00 95.31 696 ARG A C 1
ATOM 5294 O O . ARG A 1 696 ? 26.603 -18.687 -10.595 1.00 95.31 696 ARG A O 1
ATOM 5301 N N . THR A 1 697 ? 25.956 -18.201 -8.504 1.00 95.62 697 THR A N 1
ATOM 5302 C CA . THR A 1 697 ? 26.930 -19.098 -7.866 1.00 95.62 697 THR A CA 1
ATOM 5303 C C . THR A 1 697 ? 26.714 -20.545 -8.306 1.00 95.62 697 THR A C 1
ATOM 5305 O O . THR A 1 697 ? 27.680 -21.258 -8.564 1.00 95.62 697 THR A O 1
ATOM 5308 N N . SER A 1 698 ? 25.460 -20.978 -8.448 1.00 96.25 698 SER A N 1
ATOM 5309 C CA . SER A 1 698 ? 25.136 -22.333 -8.902 1.00 96.25 698 SER A CA 1
ATOM 5310 C C . SER A 1 698 ? 25.463 -22.549 -10.377 1.00 96.25 698 SER A C 1
ATOM 5312 O O . SER A 1 698 ? 26.020 -23.588 -10.717 1.00 96.25 698 SER A O 1
ATOM 5314 N N . LEU A 1 699 ? 25.220 -21.561 -11.243 1.00 95.38 699 LEU A N 1
ATOM 5315 C CA . LEU A 1 699 ? 25.605 -21.606 -12.660 1.00 95.38 699 LEU A CA 1
ATOM 5316 C C . LEU A 1 699 ? 27.128 -21.727 -12.843 1.00 95.38 699 LEU A C 1
ATOM 5318 O O . LEU A 1 699 ? 27.592 -22.467 -13.711 1.00 95.38 699 LEU A O 1
ATOM 5322 N N . LEU A 1 700 ? 27.923 -21.093 -11.971 1.00 94.00 700 LEU A N 1
ATOM 5323 C CA . LEU A 1 700 ? 29.381 -21.278 -11.943 1.00 94.00 700 LEU A CA 1
ATOM 5324 C C . LEU A 1 700 ? 29.801 -22.705 -11.547 1.00 94.00 700 LEU A C 1
ATOM 5326 O O . LEU A 1 700 ? 30.882 -23.149 -11.929 1.00 94.00 700 LEU A O 1
ATOM 5330 N N . LEU A 1 701 ? 28.958 -23.429 -10.805 1.00 93.94 701 LEU A N 1
ATOM 5331 C CA . LEU A 1 701 ? 29.210 -24.806 -10.372 1.00 93.94 701 LEU A CA 1
ATOM 5332 C C . LEU A 1 701 ? 28.679 -25.866 -11.349 1.00 93.94 701 LEU A C 1
ATOM 5334 O O . LEU A 1 701 ? 29.107 -27.019 -11.278 1.00 93.94 701 LEU A O 1
ATOM 5338 N N . LEU A 1 702 ? 27.752 -25.505 -12.234 1.00 95.06 702 LEU A N 1
ATOM 5339 C CA . LEU A 1 702 ? 27.044 -26.429 -13.121 1.00 95.06 702 LEU A CA 1
ATOM 5340 C C . LEU A 1 702 ? 27.713 -26.554 -14.503 1.00 95.06 702 LEU A C 1
ATOM 5342 O O . LEU A 1 702 ? 28.526 -25.711 -14.885 1.00 95.06 702 LEU A O 1
ATOM 5346 N N . PRO A 1 703 ? 27.463 -27.655 -15.236 1.00 94.19 703 PRO A N 1
ATOM 5347 C CA . PRO A 1 703 ? 27.902 -27.821 -16.627 1.00 94.19 703 PRO A CA 1
ATOM 5348 C C . PRO A 1 703 ? 27.084 -26.943 -17.598 1.00 94.19 703 PRO A C 1
ATOM 5350 O O . PRO A 1 703 ? 26.135 -26.295 -17.162 1.00 94.19 703 PRO A O 1
ATOM 5353 N N . PRO A 1 704 ? 27.412 -26.915 -18.906 1.00 93.88 704 PRO A N 1
ATOM 5354 C CA . PRO A 1 704 ? 26.663 -26.133 -19.898 1.00 93.88 704 PRO A CA 1
ATOM 5355 C C . PRO A 1 704 ? 25.175 -26.510 -20.011 1.00 93.88 704 PRO A C 1
ATOM 5357 O O . PRO A 1 704 ? 24.334 -25.630 -20.142 1.00 93.88 704 PRO A O 1
ATOM 5360 N N . SER A 1 705 ? 24.836 -27.800 -19.894 1.00 95.06 705 SER A N 1
ATOM 5361 C CA . SER A 1 705 ? 23.450 -28.291 -19.858 1.00 95.06 705 SER A CA 1
ATOM 5362 C C . SER A 1 705 ? 23.212 -29.113 -18.596 1.00 95.06 705 SER A C 1
ATOM 5364 O O . SER A 1 705 ? 24.043 -29.946 -18.236 1.00 95.06 705 SER A O 1
ATOM 5366 N N . PHE A 1 706 ? 22.087 -28.869 -17.930 1.00 96.12 706 PHE A N 1
ATOM 5367 C CA . PHE A 1 706 ? 21.689 -29.502 -16.671 1.00 96.12 706 PHE A CA 1
ATOM 5368 C C . PHE A 1 706 ? 20.161 -29.493 -16.543 1.00 96.12 706 PHE A C 1
ATOM 5370 O O . PHE A 1 706 ? 19.455 -28.888 -17.345 1.00 96.12 706 PHE A O 1
ATOM 5377 N N . THR A 1 707 ? 19.634 -30.179 -15.542 1.00 94.94 707 THR A N 1
ATOM 5378 C CA . THR A 1 707 ? 18.201 -30.217 -15.223 1.00 94.94 707 THR A CA 1
ATOM 5379 C C . THR A 1 707 ? 17.844 -29.238 -14.107 1.00 94.94 707 THR A C 1
ATOM 5381 O O . THR A 1 707 ? 18.694 -28.849 -13.302 1.00 94.94 707 THR A O 1
ATOM 5384 N N . GLU A 1 708 ? 16.572 -28.859 -13.999 1.00 93.31 708 GLU A N 1
ATOM 5385 C CA . GLU A 1 708 ? 16.102 -28.009 -12.900 1.00 93.31 708 GLU A CA 1
ATOM 5386 C C . GLU A 1 708 ? 16.336 -28.658 -11.528 1.00 93.31 708 GLU A C 1
ATOM 5388 O O . GLU A 1 708 ? 16.694 -27.977 -10.566 1.00 93.31 708 GLU A O 1
ATOM 5393 N N . MET A 1 709 ? 16.229 -29.988 -11.440 1.00 92.56 709 MET A N 1
ATOM 5394 C CA . MET A 1 709 ? 16.523 -30.718 -10.212 1.00 92.56 709 MET A CA 1
ATOM 5395 C C . MET A 1 709 ? 17.993 -30.566 -9.802 1.00 92.56 709 MET A C 1
ATOM 5397 O O . MET A 1 709 ? 18.273 -30.360 -8.620 1.00 92.56 709 MET A O 1
ATOM 5401 N N . GLU A 1 710 ? 18.929 -30.613 -10.755 1.00 94.75 710 GLU A N 1
ATOM 5402 C CA . GLU A 1 710 ? 20.355 -30.364 -10.504 1.00 94.75 710 GLU A CA 1
ATOM 5403 C C . GLU A 1 710 ? 20.613 -28.906 -10.116 1.00 94.75 710 GLU A C 1
ATOM 5405 O O . GLU A 1 710 ? 21.358 -28.651 -9.167 1.00 94.75 710 GLU A O 1
ATOM 5410 N N . LEU A 1 711 ? 19.959 -27.948 -10.783 1.00 95.88 711 LEU A N 1
ATOM 5411 C CA . LEU A 1 711 ? 20.066 -26.529 -10.447 1.00 95.88 711 LEU A CA 1
ATOM 5412 C C . LEU A 1 711 ? 19.628 -26.259 -9.006 1.00 95.88 711 LEU A C 1
ATOM 5414 O O . LEU A 1 711 ? 20.386 -25.693 -8.214 1.00 95.88 711 LEU A O 1
ATOM 5418 N N . TYR A 1 712 ? 18.421 -26.688 -8.646 1.00 95.88 712 TYR A N 1
ATOM 5419 C CA . TYR A 1 712 ? 17.860 -26.448 -7.321 1.00 95.88 712 TYR A CA 1
ATOM 5420 C C . TYR A 1 712 ? 18.582 -27.250 -6.234 1.00 95.88 712 TYR A C 1
ATOM 5422 O O . TYR A 1 712 ? 18.719 -26.759 -5.111 1.00 95.88 712 TYR A O 1
ATOM 5430 N N . ALA A 1 713 ? 19.110 -28.439 -6.550 1.00 94.00 713 ALA A N 1
ATOM 5431 C CA . ALA A 1 713 ? 19.979 -29.187 -5.642 1.00 94.00 713 ALA A CA 1
ATOM 5432 C C . ALA A 1 713 ? 21.301 -28.458 -5.388 1.00 94.00 713 ALA A C 1
ATOM 5434 O O . ALA A 1 713 ? 21.723 -28.371 -4.233 1.00 94.00 713 ALA A O 1
ATOM 5435 N N . THR A 1 714 ? 21.924 -27.880 -6.419 1.00 95.06 714 THR A N 1
ATOM 5436 C CA . THR A 1 714 ? 23.131 -27.060 -6.252 1.00 95.06 714 THR A CA 1
ATOM 5437 C C . THR A 1 714 ? 22.828 -25.826 -5.403 1.00 95.06 714 THR A C 1
ATOM 5439 O O . THR A 1 714 ? 23.520 -25.619 -4.406 1.00 95.06 714 THR A O 1
ATOM 5442 N N . ILE A 1 715 ? 21.752 -25.087 -5.701 1.00 95.44 715 ILE A N 1
ATOM 5443 C CA . ILE A 1 715 ? 21.306 -23.906 -4.936 1.00 95.44 715 ILE A CA 1
ATOM 5444 C C . ILE A 1 715 ? 21.070 -24.254 -3.462 1.00 95.44 715 ILE A C 1
ATOM 5446 O O . ILE A 1 715 ? 21.687 -23.673 -2.568 1.00 95.44 715 ILE A O 1
ATOM 5450 N N . ALA A 1 716 ? 20.205 -25.234 -3.183 1.00 92.56 716 ALA A N 1
ATOM 5451 C CA . ALA A 1 716 ? 19.894 -25.640 -1.815 1.00 92.56 716 ALA A CA 1
ATOM 5452 C C . ALA A 1 716 ? 21.139 -26.185 -1.092 1.00 92.56 716 ALA A C 1
ATOM 5454 O O . ALA A 1 716 ? 21.289 -25.989 0.121 1.00 92.56 716 ALA A O 1
ATOM 5455 N N . GLY A 1 717 ? 22.032 -26.833 -1.845 1.00 90.75 717 GLY A N 1
ATOM 5456 C CA . GLY A 1 717 ? 23.301 -27.396 -1.405 1.00 90.75 717 GLY A CA 1
ATOM 5457 C C . GLY A 1 717 ? 24.323 -26.365 -0.934 1.00 90.75 717 GLY A C 1
ATOM 5458 O O . GLY A 1 717 ? 25.068 -26.689 -0.007 1.00 90.75 717 GLY A O 1
ATOM 5459 N N . ILE A 1 718 ? 24.320 -25.132 -1.469 1.00 91.00 718 ILE A N 1
ATOM 5460 C CA . ILE A 1 718 ? 25.252 -24.058 -1.062 1.00 91.00 718 ILE A CA 1
ATOM 5461 C C . ILE A 1 718 ? 25.269 -23.942 0.463 1.00 91.00 718 ILE A C 1
ATOM 5463 O O . ILE A 1 718 ? 26.321 -24.062 1.077 1.00 91.00 718 ILE A O 1
ATOM 5467 N N . SER A 1 719 ? 24.091 -23.824 1.084 1.00 84.88 719 SER A N 1
ATOM 5468 C CA . SER A 1 719 ? 23.930 -23.638 2.536 1.00 84.88 719 SER A CA 1
ATOM 5469 C C . SER A 1 719 ? 24.426 -24.791 3.423 1.00 84.88 719 SER A C 1
ATOM 5471 O O . SER A 1 719 ? 24.518 -24.631 4.639 1.00 84.88 719 SER A O 1
ATOM 5473 N N . TYR A 1 720 ? 24.729 -25.950 2.836 1.00 82.69 720 TYR A N 1
ATOM 5474 C CA . TYR A 1 720 ? 25.214 -27.142 3.534 1.00 82.69 720 TYR A CA 1
ATOM 5475 C C . TYR A 1 720 ? 26.700 -27.420 3.263 1.00 82.69 720 TYR A C 1
ATOM 5477 O O . TYR A 1 720 ? 27.320 -28.220 3.966 1.00 82.69 720 TYR A O 1
ATOM 5485 N N . MET A 1 721 ? 27.298 -26.764 2.265 1.00 80.69 721 MET A N 1
ATOM 5486 C CA . MET A 1 721 ? 28.695 -26.962 1.887 1.00 80.69 721 MET A CA 1
ATOM 5487 C C . MET A 1 721 ? 29.646 -26.400 2.952 1.00 80.69 721 MET A C 1
ATOM 5489 O O . MET A 1 721 ? 29.885 -25.203 3.035 1.00 80.69 721 MET A O 1
ATOM 5493 N N . GLY A 1 722 ? 30.247 -27.282 3.750 1.00 68.94 722 GLY A N 1
ATOM 5494 C CA . GLY A 1 722 ? 31.149 -26.881 4.837 1.00 68.94 722 GLY A CA 1
ATOM 5495 C C . GLY A 1 722 ? 30.445 -26.605 6.165 1.00 68.94 722 GLY A C 1
ATOM 5496 O O . GLY A 1 722 ? 31.098 -26.165 7.104 1.00 68.94 722 GLY A O 1
ATOM 5497 N N . ASP A 1 723 ? 29.145 -26.897 6.267 1.00 72.31 723 ASP A N 1
ATOM 5498 C CA . ASP A 1 723 ? 28.450 -26.928 7.551 1.00 72.31 723 ASP A CA 1
ATOM 5499 C C . ASP A 1 723 ? 28.905 -28.164 8.355 1.00 72.31 723 ASP A C 1
ATOM 5501 O O . ASP A 1 723 ? 28.739 -29.296 7.881 1.00 72.31 723 ASP A O 1
ATOM 5505 N N . PRO A 1 724 ? 29.455 -28.001 9.573 1.00 64.56 724 PRO A N 1
ATOM 5506 C CA . PRO A 1 724 ? 29.964 -29.118 10.369 1.00 64.56 724 PRO A CA 1
ATOM 5507 C C . PRO A 1 724 ? 28.877 -30.146 10.710 1.00 64.56 724 PRO A C 1
ATOM 5509 O O . PRO A 1 724 ? 29.180 -31.323 10.887 1.00 64.56 724 PRO A O 1
ATOM 5512 N N . ARG A 1 725 ? 27.597 -29.750 10.735 1.00 65.94 725 ARG A N 1
ATOM 5513 C CA . ARG A 1 725 ? 26.464 -30.654 11.008 1.00 65.94 725 ARG A CA 1
ATOM 5514 C C . ARG A 1 725 ? 26.270 -31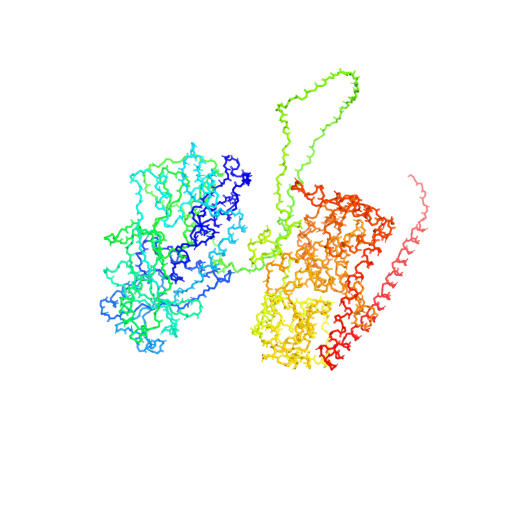.714 9.925 1.00 65.94 725 ARG A C 1
ATOM 5516 O O . ARG A 1 725 ? 25.651 -32.737 10.198 1.00 65.94 725 ARG A O 1
ATOM 5523 N N . MET A 1 726 ? 26.790 -31.472 8.721 1.00 66.25 726 MET A N 1
ATOM 5524 C CA . MET A 1 726 ? 26.775 -32.432 7.614 1.00 66.25 726 MET A CA 1
ATOM 5525 C C . MET A 1 726 ? 27.950 -33.418 7.678 1.00 66.25 726 MET A C 1
ATOM 5527 O O . MET A 1 726 ? 27.860 -34.502 7.112 1.00 66.25 726 MET A O 1
ATOM 5531 N N . ALA A 1 727 ? 29.044 -33.048 8.354 1.00 58.56 727 ALA A N 1
ATOM 5532 C CA . ALA A 1 727 ? 30.190 -33.927 8.602 1.00 58.56 727 ALA A CA 1
ATOM 5533 C C . ALA A 1 727 ? 30.004 -34.787 9.867 1.00 58.56 727 ALA A C 1
ATOM 5535 O O . ALA A 1 727 ? 30.589 -35.861 9.984 1.00 58.56 727 ALA A O 1
ATOM 5536 N N . LEU A 1 728 ? 29.178 -34.321 10.808 1.00 60.03 728 LEU A N 1
ATOM 5537 C CA . LEU A 1 728 ? 28.750 -35.056 11.997 1.00 60.03 728 LEU A CA 1
ATOM 5538 C C . LEU A 1 728 ? 27.498 -35.904 11.692 1.00 60.03 728 LEU A C 1
ATOM 5540 O O . LEU A 1 728 ? 26.711 -35.527 10.822 1.00 60.03 728 LEU A O 1
ATOM 5544 N N . PRO A 1 729 ? 27.241 -37.010 12.420 1.00 59.59 729 PRO A N 1
ATOM 5545 C CA . PRO A 1 729 ? 26.085 -37.887 12.204 1.00 59.59 729 PRO A CA 1
ATOM 5546 C C . PRO A 1 729 ? 24.769 -37.261 12.712 1.00 59.59 729 PRO A C 1
ATOM 5548 O O . PRO A 1 729 ? 24.039 -37.863 13.492 1.00 59.59 729 PRO A O 1
ATOM 5551 N N . THR A 1 730 ? 24.478 -36.018 12.320 1.00 60.03 730 THR A N 1
ATOM 5552 C CA . THR A 1 730 ? 23.377 -35.197 12.856 1.00 60.03 730 THR A CA 1
ATOM 5553 C C . THR A 1 730 ? 22.379 -34.727 11.795 1.00 60.03 730 THR A C 1
ATOM 5555 O O . THR A 1 730 ? 21.356 -34.133 12.128 1.00 60.03 730 THR A O 1
ATOM 5558 N N . GLU A 1 731 ? 22.628 -34.982 10.510 1.00 66.25 731 GLU A N 1
ATOM 5559 C CA . GLU A 1 731 ? 21.705 -34.640 9.421 1.00 66.25 731 GLU A CA 1
ATOM 5560 C C . GLU A 1 731 ? 21.624 -35.774 8.388 1.00 66.25 731 GLU A C 1
ATOM 5562 O O . GLU A 1 731 ? 22.574 -36.531 8.203 1.00 66.25 731 GLU A O 1
ATOM 5567 N N . ASP A 1 732 ? 20.475 -35.909 7.721 1.00 66.56 732 ASP A N 1
ATOM 5568 C CA . ASP A 1 732 ? 20.255 -36.911 6.668 1.00 66.56 732 ASP A CA 1
ATOM 5569 C C . ASP A 1 732 ? 21.182 -36.642 5.456 1.00 66.56 732 ASP A C 1
ATOM 5571 O O . ASP A 1 732 ? 21.144 -35.535 4.907 1.00 66.56 732 ASP A O 1
ATOM 5575 N N . PRO A 1 733 ? 21.988 -37.620 4.994 1.00 64.75 733 PRO A N 1
ATOM 5576 C CA . PRO A 1 733 ? 22.834 -37.466 3.806 1.00 64.75 733 PRO A CA 1
ATOM 5577 C C . PRO A 1 733 ? 22.060 -37.087 2.534 1.00 64.75 733 PRO A C 1
ATOM 5579 O O . PRO A 1 733 ? 22.588 -36.383 1.677 1.00 64.75 733 PRO A O 1
ATOM 5582 N N . SER A 1 734 ? 20.792 -37.500 2.429 1.00 74.38 734 SER A N 1
ATOM 5583 C CA . SER A 1 734 ? 19.913 -37.217 1.283 1.00 74.38 734 SER A CA 1
ATOM 5584 C C . SER A 1 734 ? 19.075 -35.950 1.472 1.00 74.38 734 SER A C 1
ATOM 5586 O O . SER A 1 734 ? 18.168 -35.675 0.688 1.00 74.38 734 SER A O 1
ATOM 5588 N N . LYS A 1 735 ? 19.356 -35.145 2.504 1.00 81.19 735 LYS A N 1
ATOM 5589 C CA . LYS A 1 735 ? 18.528 -33.995 2.892 1.00 81.19 735 LYS A CA 1
ATOM 5590 C C . LYS A 1 735 ? 18.283 -32.999 1.762 1.00 81.19 735 LYS A C 1
ATOM 5592 O O . LYS A 1 735 ? 17.158 -32.536 1.607 1.00 81.19 735 LYS A O 1
ATOM 5597 N N . VAL A 1 736 ? 19.311 -32.660 0.985 1.00 84.88 736 VAL A N 1
ATOM 5598 C CA . VAL A 1 736 ? 19.178 -31.704 -0.128 1.00 84.88 736 VAL A CA 1
ATOM 5599 C C . VAL A 1 736 ? 18.253 -32.263 -1.208 1.00 84.88 736 VAL A C 1
ATOM 5601 O O . VAL A 1 736 ? 17.301 -31.590 -1.597 1.00 84.88 736 VAL A O 1
ATOM 5604 N N . ALA A 1 737 ? 18.468 -33.518 -1.613 1.00 83.69 737 ALA A N 1
ATOM 5605 C CA . ALA A 1 737 ? 17.618 -34.201 -2.584 1.00 83.69 737 ALA A CA 1
ATOM 5606 C C . ALA A 1 737 ? 16.162 -34.303 -2.097 1.00 83.69 737 ALA A C 1
ATOM 5608 O O . ALA A 1 737 ? 15.234 -34.036 -2.855 1.00 83.69 737 ALA A O 1
ATOM 5609 N N . ASN A 1 738 ? 15.959 -34.593 -0.809 1.00 84.00 738 ASN A N 1
ATOM 5610 C CA . ASN A 1 738 ? 14.641 -34.659 -0.181 1.00 84.00 738 ASN A CA 1
ATOM 5611 C C . ASN A 1 738 ? 13.932 -33.295 -0.142 1.00 84.00 738 ASN A C 1
ATOM 5613 O O . ASN A 1 738 ? 12.720 -33.228 -0.336 1.00 84.00 738 ASN A O 1
ATOM 5617 N N . ILE A 1 739 ? 14.660 -32.200 0.094 1.00 86.50 739 ILE A N 1
ATOM 5618 C CA . ILE A 1 739 ? 14.086 -30.847 0.063 1.00 86.50 739 ILE A CA 1
ATOM 5619 C C . ILE A 1 739 ? 13.613 -30.507 -1.349 1.00 86.50 739 ILE A C 1
ATOM 5621 O O . ILE A 1 739 ? 12.469 -30.091 -1.518 1.00 86.50 739 ILE A O 1
ATOM 5625 N N . VAL A 1 740 ? 14.477 -30.695 -2.346 1.00 88.44 740 VAL A N 1
ATOM 5626 C CA . VAL A 1 740 ? 14.194 -30.309 -3.733 1.00 88.44 740 VAL A CA 1
ATOM 5627 C C . VAL A 1 740 ? 13.113 -31.198 -4.338 1.00 88.44 740 VAL A C 1
ATOM 5629 O O . VAL A 1 740 ? 12.105 -30.687 -4.817 1.00 88.44 740 VAL A O 1
ATOM 5632 N N . GLY A 1 741 ? 13.256 -32.520 -4.232 1.00 85.69 741 GLY A N 1
ATOM 5633 C CA . GLY A 1 741 ? 12.343 -33.476 -4.861 1.00 85.69 741 GLY A CA 1
ATOM 5634 C C . GLY A 1 741 ? 10.900 -33.418 -4.352 1.00 85.69 741 GLY A C 1
ATOM 5635 O O . GLY A 1 741 ? 9.997 -33.828 -5.068 1.00 85.69 741 GLY A O 1
ATOM 5636 N N . ASN A 1 742 ? 10.657 -32.894 -3.145 1.00 86.25 742 ASN A N 1
ATOM 5637 C CA . ASN A 1 742 ? 9.300 -32.726 -2.608 1.00 86.25 742 ASN A CA 1
ATOM 5638 C C . ASN A 1 742 ? 8.756 -31.292 -2.751 1.00 86.25 742 ASN A C 1
ATOM 5640 O O . ASN A 1 742 ? 7.611 -31.047 -2.388 1.00 86.25 742 ASN A O 1
ATOM 5644 N N . ASN A 1 743 ? 9.557 -30.339 -3.242 1.00 89.69 743 ASN A N 1
ATOM 5645 C CA . ASN A 1 743 ? 9.175 -28.922 -3.333 1.00 89.69 743 ASN A CA 1
ATOM 5646 C C . ASN A 1 743 ? 9.502 -28.301 -4.694 1.00 89.69 743 ASN A C 1
ATOM 5648 O O . ASN A 1 743 ? 9.640 -27.082 -4.789 1.00 89.69 743 ASN A O 1
ATOM 5652 N N . LEU A 1 744 ? 9.627 -29.115 -5.742 1.00 90.44 744 LEU A N 1
ATOM 5653 C CA . LEU A 1 744 ? 10.054 -28.666 -7.065 1.00 90.44 744 LEU A CA 1
ATOM 5654 C C . LEU A 1 744 ? 9.204 -27.501 -7.621 1.00 90.44 744 LEU A C 1
ATOM 5656 O O . LEU A 1 744 ? 9.797 -26.493 -8.007 1.00 90.44 744 LEU A O 1
ATOM 5660 N N . PRO A 1 745 ? 7.853 -27.516 -7.532 1.00 91.12 745 PRO A N 1
ATOM 5661 C CA . PRO A 1 745 ? 7.035 -26.374 -7.960 1.00 91.12 745 PRO A CA 1
ATOM 5662 C C . PRO A 1 745 ? 7.328 -25.076 -7.188 1.00 91.12 745 PRO A C 1
ATOM 5664 O O . PRO A 1 745 ? 7.308 -23.985 -7.753 1.00 91.12 745 PRO A O 1
ATOM 5667 N N . ASN A 1 746 ? 7.659 -25.176 -5.897 1.00 93.19 746 ASN A N 1
ATOM 5668 C CA . ASN A 1 746 ? 7.999 -24.013 -5.074 1.00 93.19 746 ASN A CA 1
ATOM 5669 C C . ASN A 1 746 ? 9.380 -23.441 -5.437 1.00 93.19 746 ASN A C 1
ATOM 5671 O O . ASN A 1 746 ? 9.570 -22.226 -5.415 1.00 93.19 746 ASN A O 1
ATOM 5675 N N . PHE A 1 747 ? 10.343 -24.293 -5.808 1.00 94.88 747 PHE A N 1
ATOM 5676 C CA . PHE A 1 747 ? 11.624 -23.830 -6.349 1.00 94.88 747 PHE A CA 1
ATOM 5677 C C . PHE A 1 747 ? 11.460 -23.154 -7.712 1.00 94.88 747 PHE A C 1
ATOM 5679 O O . PHE A 1 747 ? 12.044 -22.090 -7.919 1.00 94.88 747 PHE A O 1
ATOM 5686 N N . ARG A 1 748 ? 10.615 -23.692 -8.603 1.00 93.62 748 ARG A N 1
ATOM 5687 C CA . ARG A 1 748 ? 10.266 -23.007 -9.858 1.00 93.62 748 ARG A CA 1
ATOM 5688 C C . ARG A 1 748 ? 9.663 -21.638 -9.596 1.00 93.62 748 ARG A C 1
ATOM 5690 O O . ARG A 1 748 ? 10.119 -20.662 -10.175 1.00 93.62 748 ARG A O 1
ATOM 5697 N N . ARG A 1 749 ? 8.721 -21.536 -8.654 1.00 93.62 749 ARG A N 1
ATOM 5698 C CA . ARG A 1 749 ? 8.132 -20.248 -8.261 1.00 93.62 749 ARG A CA 1
ATOM 5699 C C . ARG A 1 749 ? 9.182 -19.243 -7.778 1.00 93.62 749 ARG A C 1
ATOM 5701 O O . ARG A 1 749 ? 9.064 -18.069 -8.109 1.00 93.62 749 ARG A O 1
ATOM 5708 N N . LEU A 1 750 ? 10.202 -19.690 -7.040 1.00 94.62 750 LEU A N 1
ATOM 5709 C CA . LEU A 1 750 ? 11.300 -18.832 -6.576 1.00 94.62 750 LEU A CA 1
ATOM 5710 C C . LEU A 1 750 ? 12.221 -18.359 -7.707 1.00 94.62 750 LEU A C 1
ATOM 5712 O O . LEU A 1 750 ? 12.645 -17.202 -7.685 1.00 94.62 750 LEU A O 1
ATOM 5716 N N . TYR A 1 751 ? 12.560 -19.242 -8.650 1.00 96.00 751 TYR A N 1
ATOM 5717 C CA . TYR A 1 751 ? 13.699 -19.046 -9.554 1.00 96.00 751 TYR A CA 1
ATOM 5718 C C . TYR A 1 751 ? 13.350 -18.894 -11.035 1.00 96.00 751 TYR A C 1
ATOM 5720 O O . TYR A 1 751 ? 14.123 -18.246 -11.728 1.00 96.00 751 TYR A O 1
ATOM 5728 N N . ALA A 1 752 ? 12.232 -19.424 -11.538 1.00 91.44 752 ALA A N 1
ATOM 5729 C CA . ALA A 1 752 ? 11.885 -19.311 -12.961 1.00 91.44 752 ALA A CA 1
ATOM 5730 C C . ALA A 1 752 ? 11.806 -17.844 -13.435 1.00 91.44 752 ALA A C 1
ATOM 5732 O O . ALA A 1 752 ? 12.510 -17.516 -14.388 1.00 91.44 752 ALA A O 1
ATOM 5733 N N . PRO A 1 753 ? 11.152 -16.912 -12.702 1.00 89.75 753 PRO A N 1
ATOM 5734 C CA . PRO A 1 753 ? 11.158 -15.498 -13.087 1.00 89.75 753 PRO A CA 1
ATOM 5735 C C . PRO A 1 753 ? 12.553 -14.855 -13.046 1.00 89.75 753 PRO A C 1
ATOM 5737 O O . PRO A 1 753 ? 12.792 -13.835 -13.682 1.00 89.75 753 PRO A O 1
ATOM 5740 N N . LEU A 1 754 ? 13.486 -15.405 -12.261 1.00 91.75 754 LEU A N 1
ATOM 5741 C CA . LEU A 1 754 ? 14.869 -14.923 -12.216 1.00 91.75 754 LEU A CA 1
ATOM 5742 C C . LEU A 1 754 ? 15.688 -15.460 -13.391 1.00 91.75 754 LEU A C 1
ATOM 5744 O O . LEU A 1 754 ? 16.530 -14.740 -13.914 1.00 91.75 754 LEU A O 1
ATOM 5748 N N . ILE A 1 755 ? 15.440 -16.709 -13.788 1.00 92.12 755 ILE A N 1
ATOM 5749 C CA . ILE A 1 755 ? 16.077 -17.372 -14.930 1.00 92.12 755 ILE A CA 1
ATOM 5750 C C . ILE A 1 755 ? 15.684 -16.656 -16.224 1.00 92.12 755 ILE A C 1
ATOM 5752 O O . ILE A 1 755 ? 16.571 -16.250 -16.961 1.00 92.12 755 ILE A O 1
ATOM 5756 N N . GLU A 1 756 ? 14.394 -16.384 -16.431 1.00 84.94 756 GLU A N 1
ATOM 5757 C CA . GLU A 1 756 ? 13.875 -15.673 -17.615 1.00 84.94 756 GLU A CA 1
ATOM 5758 C C . GLU A 1 756 ? 14.467 -14.263 -17.793 1.00 84.94 756 GLU A C 1
ATOM 5760 O O . GLU A 1 756 ? 14.556 -13.746 -18.904 1.00 84.94 756 GLU A O 1
ATOM 5765 N N . ASN A 1 757 ? 14.893 -13.632 -16.695 1.00 81.62 757 ASN A N 1
ATOM 5766 C CA . ASN A 1 757 ? 15.505 -12.304 -16.714 1.00 81.62 757 ASN A CA 1
ATOM 5767 C C . ASN A 1 757 ? 17.042 -12.336 -16.810 1.00 81.62 757 ASN A C 1
ATOM 5769 O O . ASN A 1 757 ? 17.665 -11.276 -16.931 1.00 81.62 757 ASN A O 1
ATOM 5773 N N . LEU A 1 758 ? 17.676 -13.512 -16.747 1.00 83.50 758 LEU A N 1
ATOM 5774 C CA . LEU A 1 758 ? 19.122 -13.650 -16.896 1.00 83.50 758 LEU A CA 1
ATOM 5775 C C . LEU A 1 758 ? 19.493 -13.921 -18.363 1.00 83.50 758 LEU A C 1
ATOM 5777 O O . LEU A 1 758 ? 19.030 -14.889 -18.952 1.00 83.50 758 LEU A O 1
ATOM 5781 N N . PRO A 1 759 ? 20.422 -13.154 -18.960 1.00 79.06 759 PRO A N 1
ATOM 5782 C CA . PRO A 1 759 ? 20.769 -13.272 -20.383 1.00 79.06 759 PRO A CA 1
ATOM 5783 C C . PRO A 1 759 ? 21.643 -14.495 -20.732 1.00 79.06 759 PRO A C 1
ATOM 5785 O O . PRO A 1 759 ? 22.201 -14.570 -21.832 1.00 79.06 759 PRO A O 1
ATOM 5788 N N . ASN A 1 760 ? 21.872 -15.394 -19.774 1.00 84.56 760 ASN A N 1
ATOM 5789 C CA . ASN A 1 760 ? 22.892 -16.438 -19.851 1.00 84.56 760 ASN A CA 1
ATOM 5790 C C . ASN A 1 760 ? 22.398 -17.824 -19.413 1.00 84.56 760 ASN A C 1
ATOM 5792 O O . ASN A 1 760 ? 23.227 -18.719 -19.265 1.00 84.56 760 ASN A O 1
ATOM 5796 N N . VAL A 1 761 ? 21.101 -17.999 -19.162 1.00 92.31 761 VAL A N 1
ATOM 5797 C CA . VAL A 1 761 ? 20.487 -19.298 -18.869 1.00 92.31 761 VAL A CA 1
ATOM 5798 C C . VAL A 1 761 ? 19.037 -19.286 -19.339 1.00 92.31 761 VAL A C 1
ATOM 5800 O O . VAL A 1 761 ? 18.352 -18.291 -19.142 1.00 92.31 761 VAL A O 1
ATOM 5803 N N . ASP A 1 762 ? 18.576 -20.380 -19.938 1.00 88.88 762 ASP A N 1
ATOM 5804 C CA . ASP A 1 762 ? 17.184 -20.520 -20.375 1.00 88.88 762 ASP A CA 1
ATOM 5805 C C . ASP A 1 762 ? 16.697 -21.973 -20.233 1.00 88.88 762 ASP A C 1
ATOM 5807 O O . ASP A 1 762 ? 17.495 -22.918 -20.170 1.00 88.88 762 ASP A O 1
ATOM 5811 N N . PHE A 1 763 ? 15.379 -22.155 -20.169 1.00 89.25 763 PHE A N 1
ATOM 5812 C CA . PHE A 1 763 ? 14.738 -23.462 -20.248 1.00 89.25 763 PHE A CA 1
ATOM 5813 C C . PHE A 1 763 ? 14.764 -23.953 -21.699 1.00 89.25 763 PHE A C 1
ATOM 5815 O O . PHE A 1 763 ? 14.096 -23.406 -22.571 1.00 89.25 763 PHE A O 1
ATOM 5822 N N . ASN A 1 764 ? 15.504 -25.031 -21.952 1.00 84.50 764 ASN A N 1
ATOM 5823 C CA . ASN A 1 764 ? 15.625 -25.651 -23.272 1.00 84.50 764 ASN A CA 1
ATOM 5824 C C . ASN A 1 764 ? 14.960 -27.036 -23.266 1.00 84.50 764 ASN A C 1
ATOM 5826 O O . ASN A 1 764 ? 15.600 -28.064 -23.498 1.00 84.50 764 ASN A O 1
ATOM 5830 N N . ASP A 1 765 ? 13.673 -27.066 -22.914 1.00 86.69 765 ASP A N 1
ATOM 5831 C CA . ASP A 1 765 ? 12.875 -28.289 -22.860 1.00 86.69 765 ASP A CA 1
ATOM 5832 C C . ASP A 1 765 ? 11.476 -28.048 -23.454 1.00 86.69 765 ASP A C 1
ATOM 5834 O O . ASP A 1 765 ? 10.760 -27.157 -22.983 1.00 86.69 765 ASP A O 1
ATOM 5838 N N . PRO A 1 766 ? 11.036 -28.837 -24.457 1.00 84.19 766 PRO A N 1
ATOM 5839 C CA . PRO A 1 766 ? 9.692 -28.725 -25.025 1.00 84.19 766 PRO A CA 1
ATOM 5840 C C . PRO A 1 766 ? 8.566 -28.862 -23.991 1.00 84.19 766 PRO A C 1
ATOM 5842 O O . PRO A 1 766 ? 7.455 -28.377 -24.220 1.00 84.19 766 PRO A O 1
ATOM 5845 N N . ILE A 1 767 ? 8.825 -29.510 -22.847 1.00 84.31 767 ILE A N 1
ATOM 5846 C CA . ILE A 1 767 ? 7.836 -29.649 -21.774 1.00 84.31 767 ILE A CA 1
ATOM 5847 C C . ILE A 1 767 ? 7.400 -28.292 -21.208 1.00 84.31 767 ILE A C 1
ATOM 5849 O O . ILE A 1 767 ? 6.250 -28.159 -20.791 1.00 84.31 767 ILE A O 1
ATOM 5853 N N . CYS A 1 768 ? 8.267 -27.275 -21.271 1.00 82.75 768 CYS A N 1
ATOM 5854 C CA . CYS A 1 768 ? 7.994 -25.927 -20.776 1.00 82.75 768 CYS A CA 1
ATOM 5855 C C . CYS A 1 768 ? 6.971 -25.159 -21.627 1.00 82.75 768 CYS A C 1
ATOM 5857 O O . CYS A 1 768 ? 6.436 -24.145 -21.189 1.00 82.75 768 CYS A O 1
ATOM 5859 N N . SER A 1 769 ? 6.646 -25.638 -22.831 1.00 79.88 769 SER A N 1
ATOM 5860 C CA . SER A 1 769 ? 5.565 -25.072 -23.649 1.00 79.88 769 SER A CA 1
ATOM 5861 C C . SER A 1 769 ? 4.183 -25.628 -23.282 1.00 79.88 769 SER A C 1
ATOM 5863 O O . SER A 1 769 ? 3.174 -25.175 -23.822 1.00 79.88 769 SER A O 1
ATOM 5865 N N . ARG A 1 770 ? 4.107 -26.638 -22.400 1.00 81.56 770 ARG A N 1
ATOM 5866 C CA . ARG A 1 770 ? 2.847 -27.314 -22.073 1.00 81.56 770 ARG A CA 1
ATOM 5867 C C . ARG A 1 770 ? 2.051 -26.585 -20.994 1.00 81.56 770 ARG A C 1
ATOM 5869 O O . ARG A 1 770 ? 2.620 -26.157 -19.988 1.00 81.56 770 ARG A O 1
ATOM 5876 N N . PRO A 1 771 ? 0.716 -26.623 -21.102 1.00 76.12 771 PRO A N 1
ATOM 5877 C CA . PRO A 1 771 ? -0.147 -26.235 -20.018 1.00 76.12 771 PRO A CA 1
ATOM 5878 C C . PRO A 1 771 ? 0.140 -26.830 -18.650 1.00 76.12 771 PRO A C 1
ATOM 5880 O O . PRO A 1 771 ? 0.121 -28.044 -18.486 1.00 76.12 771 PRO A O 1
ATOM 5883 N N . GLY A 1 772 ? 0.366 -25.970 -17.655 1.00 75.56 772 GLY A N 1
ATOM 5884 C CA . GLY A 1 772 ? 0.503 -26.345 -16.252 1.00 75.56 772 GLY A CA 1
ATOM 5885 C C . GLY A 1 772 ? 1.848 -26.972 -15.881 1.00 75.56 772 GLY A C 1
ATOM 5886 O O . GLY A 1 772 ? 1.986 -27.433 -14.746 1.00 75.56 772 GLY A O 1
ATOM 5887 N N . TRP A 1 773 ? 2.846 -26.973 -16.777 1.00 83.75 773 TRP A N 1
ATOM 5888 C CA . TRP A 1 773 ? 4.157 -27.597 -16.526 1.00 83.75 773 TRP A CA 1
ATOM 5889 C C . TRP A 1 773 ? 4.823 -27.064 -15.247 1.00 83.75 773 TRP A C 1
ATOM 5891 O O . TRP A 1 773 ? 5.355 -27.831 -14.445 1.00 83.75 773 TRP A O 1
ATOM 5901 N N . ALA A 1 774 ? 4.715 -25.754 -15.001 1.00 79.75 774 ALA A N 1
ATOM 5902 C CA . ALA A 1 774 ? 5.316 -25.102 -13.844 1.00 79.75 774 ALA A CA 1
ATOM 5903 C C . ALA A 1 774 ? 4.760 -25.648 -12.515 1.00 79.75 774 ALA A C 1
ATOM 5905 O O . ALA A 1 774 ? 5.490 -25.742 -11.525 1.00 79.75 774 ALA A O 1
ATOM 5906 N N . SER A 1 775 ? 3.492 -26.070 -12.502 1.00 80.62 775 SER A N 1
ATOM 5907 C CA . SER A 1 775 ? 2.831 -26.667 -11.337 1.00 80.62 775 SER A CA 1
ATOM 5908 C C . SER A 1 775 ? 2.995 -28.186 -11.219 1.00 80.62 775 SER A C 1
ATOM 5910 O O . SER A 1 775 ? 2.704 -28.727 -10.154 1.00 80.62 775 SER A O 1
ATOM 5912 N N . ASP A 1 776 ? 3.477 -28.882 -12.255 1.00 84.06 776 ASP A N 1
ATOM 5913 C CA . ASP A 1 776 ? 3.613 -30.342 -12.233 1.00 84.06 776 ASP A CA 1
ATOM 5914 C C . ASP A 1 776 ? 4.808 -30.784 -11.364 1.00 84.06 776 ASP A C 1
ATOM 5916 O O . ASP A 1 776 ? 5.964 -30.523 -11.718 1.00 84.06 776 ASP A O 1
ATOM 5920 N N . PRO A 1 777 ? 4.585 -31.488 -10.238 1.00 82.56 777 PRO A N 1
ATOM 5921 C CA . PRO A 1 777 ? 5.664 -31.922 -9.355 1.00 82.56 777 PRO A CA 1
ATOM 5922 C C . PRO A 1 777 ? 6.566 -33.012 -9.957 1.00 82.56 777 PRO A C 1
ATOM 5924 O O . PRO A 1 777 ? 7.630 -33.265 -9.396 1.00 82.56 777 PRO A O 1
ATOM 5927 N N . ASN A 1 778 ? 6.166 -33.663 -11.056 1.00 83.44 778 ASN A N 1
ATOM 5928 C CA . ASN A 1 778 ? 6.926 -34.753 -11.679 1.00 83.44 778 ASN A CA 1
ATOM 5929 C C . ASN A 1 778 ? 7.759 -34.313 -12.890 1.00 83.44 778 ASN A C 1
ATOM 5931 O O . ASN A 1 778 ? 8.593 -35.086 -13.363 1.00 83.44 778 ASN A O 1
ATOM 5935 N N . THR A 1 779 ? 7.546 -33.097 -13.392 1.00 86.75 779 THR A N 1
ATOM 5936 C CA . THR A 1 779 ? 8.359 -32.535 -14.475 1.00 86.75 779 THR A CA 1
ATOM 5937 C C . THR A 1 779 ? 9.786 -32.286 -13.973 1.00 86.75 779 THR A C 1
ATOM 5939 O O . THR A 1 779 ? 9.970 -31.877 -12.833 1.00 86.75 779 THR A O 1
ATOM 5942 N N . ASN A 1 780 ? 10.796 -32.556 -14.801 1.00 90.38 780 ASN A N 1
ATOM 5943 C CA . ASN A 1 780 ? 12.190 -32.186 -14.546 1.00 90.38 780 ASN A CA 1
ATOM 5944 C C . ASN A 1 780 ? 12.783 -31.591 -15.829 1.00 90.38 780 ASN A C 1
ATOM 5946 O O . ASN A 1 780 ? 13.394 -32.311 -16.618 1.00 90.38 780 ASN A O 1
ATOM 5950 N N . ALA A 1 781 ? 12.531 -30.302 -16.055 1.00 90.81 781 ALA A N 1
ATOM 5951 C CA . ALA A 1 781 ? 12.908 -29.607 -17.283 1.00 90.81 781 ALA A CA 1
ATOM 5952 C C . ALA A 1 781 ? 14.431 -29.447 -17.437 1.00 90.81 781 ALA A C 1
ATOM 5954 O O . ALA A 1 781 ? 15.160 -29.244 -16.458 1.00 90.81 781 ALA A O 1
ATOM 5955 N N . ARG A 1 782 ? 14.912 -29.502 -18.682 1.00 94.19 782 ARG A N 1
ATOM 5956 C CA . ARG A 1 782 ? 16.299 -29.190 -19.053 1.00 94.19 782 ARG A CA 1
ATOM 5957 C C . ARG A 1 782 ? 16.534 -27.681 -19.201 1.00 94.19 782 ARG A C 1
ATOM 5959 O O . ARG A 1 782 ? 15.708 -26.955 -19.748 1.00 94.19 782 ARG A O 1
ATOM 5966 N N . LEU A 1 783 ? 17.702 -27.231 -18.753 1.00 95.12 783 LEU A N 1
ATOM 5967 C CA . LEU A 1 783 ? 18.219 -25.880 -18.934 1.00 95.12 783 LEU A CA 1
ATOM 5968 C C . LEU A 1 783 ? 19.571 -25.912 -19.647 1.00 95.12 783 LEU A C 1
ATOM 5970 O O . LEU A 1 783 ? 20.330 -26.889 -19.573 1.00 95.12 783 LEU A O 1
ATOM 5974 N N . GLU A 1 784 ? 19.876 -24.806 -20.307 1.00 94.12 784 GLU A N 1
ATOM 5975 C CA . GLU A 1 784 ? 21.161 -24.557 -20.946 1.00 94.12 784 GLU A CA 1
ATOM 5976 C C . GLU A 1 784 ? 21.668 -23.175 -20.543 1.00 94.12 784 GLU A C 1
ATOM 5978 O O . GLU A 1 784 ? 20.894 -22.221 -20.449 1.00 94.12 784 GLU A O 1
ATOM 5983 N N . GLN A 1 785 ? 22.965 -23.078 -20.252 1.00 94.44 785 GLN A N 1
ATOM 5984 C CA . GLN A 1 785 ? 23.616 -21.819 -19.912 1.00 94.44 785 GLN A CA 1
ATOM 5985 C C . GLN A 1 785 ? 24.672 -21.440 -20.946 1.00 94.44 785 GLN A C 1
ATOM 5987 O O . GLN A 1 785 ? 25.412 -22.286 -21.450 1.00 94.44 785 GLN A O 1
ATOM 5992 N N . ASP A 1 786 ? 24.780 -20.142 -21.204 1.00 91.44 786 ASP A N 1
ATOM 5993 C CA . ASP A 1 786 ? 25.793 -19.588 -22.088 1.00 91.44 786 ASP A CA 1
ATOM 5994 C C . ASP A 1 786 ? 27.174 -19.649 -21.416 1.00 91.44 786 ASP A C 1
ATOM 5996 O O . ASP A 1 786 ? 27.381 -19.149 -20.300 1.00 91.44 786 ASP A O 1
ATOM 6000 N N . MET A 1 787 ? 28.122 -20.284 -22.106 1.00 91.56 787 MET A N 1
ATOM 6001 C CA . MET A 1 787 ? 29.488 -20.467 -21.629 1.00 91.56 787 MET A CA 1
ATOM 6002 C C . MET A 1 787 ? 30.434 -19.321 -22.015 1.00 91.56 787 MET A C 1
ATOM 6004 O O . MET A 1 787 ? 31.620 -19.392 -21.693 1.00 91.56 787 MET A O 1
ATOM 6008 N N . ASP A 1 788 ? 29.927 -18.261 -22.650 1.00 90.44 788 ASP A N 1
ATOM 6009 C CA . ASP A 1 788 ? 30.694 -17.070 -23.009 1.00 90.44 788 ASP A CA 1
ATOM 6010 C C . ASP A 1 788 ? 31.440 -16.465 -21.793 1.00 90.44 788 ASP A C 1
ATOM 6012 O O . ASP A 1 788 ? 30.820 -16.098 -20.782 1.00 90.44 788 ASP A O 1
ATOM 6016 N N . PRO A 1 789 ? 32.777 -16.311 -21.876 1.00 87.38 789 PRO A N 1
ATOM 6017 C CA . PRO A 1 789 ? 33.596 -15.731 -20.816 1.00 87.38 789 PRO A CA 1
ATOM 6018 C C . PRO A 1 789 ? 33.157 -14.352 -20.328 1.00 87.38 789 PRO A C 1
ATOM 6020 O O . PRO A 1 789 ? 33.337 -14.042 -19.149 1.00 87.38 789 PRO A O 1
ATOM 6023 N N . ILE A 1 790 ? 32.598 -13.512 -21.206 1.00 86.31 790 ILE A N 1
ATOM 6024 C CA . ILE A 1 790 ? 32.177 -12.156 -20.839 1.00 86.31 790 ILE A CA 1
ATOM 6025 C C . ILE A 1 790 ? 30.917 -12.235 -19.977 1.00 86.31 790 ILE A C 1
ATOM 6027 O O . ILE A 1 790 ? 30.907 -11.713 -18.859 1.00 86.31 790 ILE A O 1
ATOM 6031 N N . LYS A 1 791 ? 29.880 -12.946 -20.434 1.00 85.25 791 LYS A N 1
ATOM 6032 C CA . LYS A 1 791 ? 28.643 -13.155 -19.660 1.00 85.25 791 LYS A CA 1
ATOM 6033 C C . LYS A 1 791 ? 28.912 -13.829 -18.315 1.00 85.25 791 LYS A C 1
ATOM 6035 O O . LYS A 1 791 ? 28.375 -13.406 -17.289 1.00 85.25 791 LYS A O 1
ATOM 6040 N N . ARG A 1 792 ? 29.793 -14.830 -18.284 1.00 90.00 792 ARG A N 1
ATOM 6041 C CA . ARG A 1 792 ? 30.190 -15.507 -17.041 1.00 90.00 792 ARG A CA 1
ATOM 6042 C C . ARG A 1 792 ? 31.030 -14.619 -16.123 1.00 90.00 792 ARG A C 1
ATOM 6044 O O . ARG A 1 792 ? 30.802 -14.619 -14.914 1.00 90.00 792 ARG A O 1
ATOM 6051 N N . GLY A 1 793 ? 31.940 -13.816 -16.673 1.00 88.69 793 GLY A N 1
ATOM 6052 C CA . GLY A 1 793 ? 32.691 -12.808 -15.919 1.00 88.69 793 GLY A CA 1
ATOM 6053 C C . GLY A 1 793 ? 31.773 -11.761 -15.276 1.00 88.69 793 GLY A C 1
ATOM 6054 O O . GLY A 1 793 ? 31.956 -11.406 -14.112 1.00 88.69 793 GLY A O 1
ATOM 6055 N N . ASN A 1 794 ? 30.712 -11.343 -15.974 1.00 86.19 794 ASN A N 1
ATOM 6056 C CA . ASN A 1 794 ? 29.689 -10.451 -15.417 1.00 86.19 794 ASN A CA 1
ATOM 6057 C C . ASN A 1 794 ? 28.958 -11.088 -14.222 1.00 86.19 794 ASN A C 1
ATOM 6059 O O . ASN A 1 794 ? 28.702 -10.408 -13.227 1.00 86.19 794 ASN A O 1
ATOM 6063 N N . MET A 1 795 ? 28.669 -12.398 -14.266 1.00 89.12 795 MET A N 1
ATOM 6064 C CA . MET A 1 795 ? 28.104 -13.103 -13.106 1.00 89.12 795 MET A CA 1
ATOM 6065 C C . MET A 1 795 ? 29.043 -13.051 -11.899 1.00 89.12 795 MET A C 1
ATOM 6067 O O . MET A 1 795 ? 28.576 -12.782 -10.796 1.00 89.12 795 MET A O 1
ATOM 6071 N N . VAL A 1 796 ? 30.348 -13.274 -12.107 1.00 90.25 796 VAL A N 1
ATOM 6072 C CA . VAL A 1 796 ? 31.377 -13.208 -11.053 1.00 90.25 796 VAL A CA 1
ATOM 6073 C C . VAL A 1 796 ? 31.447 -11.804 -10.443 1.00 90.25 796 VAL A C 1
ATOM 6075 O O . VAL A 1 796 ? 31.455 -11.664 -9.217 1.00 90.25 796 VAL A O 1
ATOM 6078 N N . ARG A 1 797 ? 31.420 -10.758 -11.279 1.00 87.44 797 ARG A N 1
ATOM 6079 C CA . ARG A 1 797 ? 31.398 -9.355 -10.836 1.00 87.44 797 ARG A CA 1
ATOM 6080 C C . ARG A 1 797 ? 30.170 -9.047 -9.978 1.00 87.44 797 ARG A C 1
ATOM 6082 O O . ARG A 1 797 ? 30.292 -8.298 -9.014 1.00 87.44 797 ARG A O 1
ATOM 6089 N N . ARG A 1 798 ? 29.014 -9.636 -10.284 1.00 87.44 798 ARG A N 1
ATOM 6090 C CA . ARG A 1 798 ? 27.733 -9.412 -9.585 1.00 87.44 798 ARG A CA 1
ATOM 6091 C C . ARG A 1 798 ? 27.499 -10.346 -8.386 1.00 87.44 798 ARG A C 1
ATOM 6093 O O . ARG A 1 798 ? 26.395 -10.383 -7.849 1.00 87.44 798 ARG A O 1
ATOM 6100 N N . LEU A 1 799 ? 28.513 -11.102 -7.952 1.00 91.00 799 LEU A N 1
ATOM 6101 C CA . LEU A 1 799 ? 28.442 -11.880 -6.712 1.00 91.00 799 LEU A CA 1
ATOM 6102 C C . LEU A 1 799 ? 28.482 -10.972 -5.463 1.00 91.00 799 LEU A C 1
ATOM 6104 O O . LEU A 1 799 ? 29.101 -9.903 -5.505 1.00 91.00 799 LEU A O 1
ATOM 6108 N N . PRO A 1 800 ? 27.903 -11.416 -4.328 1.00 91.81 800 PRO A N 1
ATOM 6109 C CA . PRO A 1 800 ? 27.886 -10.662 -3.074 1.00 91.81 800 PRO A CA 1
ATOM 6110 C C . PRO A 1 800 ? 29.275 -10.217 -2.632 1.00 91.81 800 PRO A C 1
ATOM 6112 O O . PRO A 1 800 ? 30.221 -11.005 -2.665 1.00 91.81 800 PRO A O 1
ATOM 6115 N N . LYS A 1 801 ? 29.405 -8.962 -2.191 1.00 86.88 801 LYS A N 1
ATOM 6116 C CA . LYS A 1 801 ? 30.702 -8.301 -1.963 1.00 86.88 801 LYS A CA 1
ATOM 6117 C C . LYS A 1 801 ? 31.651 -9.118 -1.081 1.00 86.88 801 LYS A C 1
ATOM 6119 O O . LYS A 1 801 ? 32.792 -9.338 -1.480 1.00 86.88 801 LYS A O 1
ATOM 6124 N N . ALA A 1 802 ? 31.203 -9.599 0.083 1.00 87.56 802 ALA A N 1
ATOM 6125 C CA . ALA A 1 802 ? 32.072 -10.338 1.002 1.00 87.56 802 ALA A CA 1
ATOM 6126 C C . ALA A 1 802 ? 32.480 -11.712 0.440 1.00 87.56 802 ALA A C 1
ATOM 6128 O O . ALA A 1 802 ? 33.622 -12.144 0.619 1.00 87.56 802 ALA A O 1
ATOM 6129 N N . PHE A 1 803 ? 31.576 -12.388 -0.273 1.00 91.25 803 PHE A N 1
ATOM 6130 C CA . PHE A 1 803 ? 31.872 -13.644 -0.964 1.00 91.25 803 PHE A CA 1
ATOM 6131 C C . PHE A 1 803 ? 32.838 -13.437 -2.140 1.00 91.25 803 PHE A C 1
ATOM 6133 O O . PHE A 1 803 ? 33.855 -14.127 -2.244 1.00 91.25 803 PHE A O 1
ATOM 6140 N N . ARG A 1 804 ? 32.566 -12.436 -2.982 1.00 91.69 804 ARG A N 1
ATOM 6141 C CA . ARG A 1 804 ? 33.374 -12.043 -4.139 1.00 91.69 804 ARG A CA 1
ATOM 6142 C C . ARG A 1 804 ? 34.796 -11.675 -3.730 1.00 91.69 804 ARG A C 1
ATOM 6144 O O . ARG A 1 804 ? 35.732 -12.165 -4.345 1.00 91.69 804 ARG A O 1
ATOM 6151 N N . SER A 1 805 ? 34.986 -10.917 -2.649 1.00 87.62 805 SER A N 1
ATOM 6152 C CA . SER A 1 805 ? 36.328 -10.589 -2.144 1.00 87.62 805 SER A CA 1
ATOM 6153 C C . SER A 1 805 ? 37.130 -11.832 -1.740 1.00 87.62 805 SER A C 1
ATOM 6155 O O . SER A 1 805 ? 38.318 -11.925 -2.043 1.00 87.62 805 SER A O 1
ATOM 6157 N N . LYS A 1 806 ? 36.497 -12.828 -1.102 1.00 89.69 806 LYS A N 1
ATOM 6158 C CA . LYS A 1 806 ? 37.161 -14.104 -0.768 1.00 89.69 806 LYS A CA 1
ATOM 6159 C C . LYS A 1 806 ? 37.514 -14.901 -2.023 1.00 89.69 806 LYS A C 1
ATOM 6161 O O . LYS A 1 806 ? 38.578 -15.519 -2.059 1.00 89.69 806 LYS A O 1
ATOM 6166 N N . LEU A 1 807 ? 36.633 -14.889 -3.025 1.00 91.25 807 LEU A N 1
ATOM 6167 C CA . LEU A 1 807 ? 36.857 -15.521 -4.325 1.00 91.25 807 LEU A CA 1
ATOM 6168 C C . LEU A 1 807 ? 38.032 -14.870 -5.057 1.00 91.25 807 LEU A C 1
ATOM 6170 O O . LEU A 1 807 ? 38.946 -15.571 -5.483 1.00 91.25 807 LEU A O 1
ATOM 6174 N N . TYR A 1 808 ? 38.055 -13.540 -5.116 1.00 91.94 808 TYR A N 1
ATOM 6175 C CA . TYR A 1 808 ? 39.135 -12.781 -5.739 1.00 91.94 808 TYR A CA 1
ATOM 6176 C C . TYR A 1 808 ? 40.462 -13.068 -5.056 1.00 91.94 808 TYR A C 1
ATOM 6178 O O . TYR A 1 808 ? 41.433 -13.356 -5.739 1.00 91.94 808 TYR A O 1
ATOM 6186 N N . PHE A 1 809 ? 40.492 -13.111 -3.723 1.00 88.19 809 PHE A N 1
ATOM 6187 C CA . PHE A 1 809 ? 41.700 -13.470 -2.986 1.00 88.19 809 PHE A CA 1
ATOM 6188 C C . PHE A 1 809 ? 42.195 -14.899 -3.289 1.00 88.19 809 PHE A C 1
ATOM 6190 O O . PHE A 1 809 ? 43.401 -15.116 -3.406 1.00 88.19 809 PHE A O 1
ATOM 6197 N N . GLN A 1 810 ? 41.298 -15.888 -3.445 1.00 89.88 810 GLN A N 1
ATOM 6198 C CA . GLN A 1 810 ? 41.717 -17.238 -3.866 1.00 89.88 810 GLN A CA 1
ATOM 6199 C C . GLN A 1 810 ? 42.339 -17.220 -5.265 1.00 89.88 810 GLN A C 1
ATOM 6201 O O . GLN A 1 810 ? 43.431 -17.755 -5.452 1.00 89.88 810 GLN A O 1
ATOM 6206 N N . PHE A 1 811 ? 41.685 -16.571 -6.230 1.00 90.81 811 PHE A N 1
ATOM 6207 C CA . PHE A 1 811 ? 42.162 -16.536 -7.613 1.00 90.81 811 PHE A CA 1
ATOM 6208 C C . PHE A 1 811 ? 43.392 -15.650 -7.809 1.00 90.81 811 PHE A C 1
ATOM 6210 O O . PHE A 1 811 ? 44.271 -16.011 -8.581 1.00 90.81 811 PHE A O 1
ATOM 6217 N N . GLN A 1 812 ? 43.528 -14.559 -7.058 1.00 90.44 812 GLN A N 1
ATOM 6218 C CA . GLN A 1 812 ? 44.745 -13.751 -7.011 1.00 90.44 812 GLN A CA 1
ATOM 6219 C C . GLN A 1 812 ? 45.940 -14.616 -6.590 1.00 90.44 812 GLN A C 1
ATOM 6221 O O . GLN A 1 812 ? 46.977 -14.606 -7.252 1.00 90.44 812 GLN A O 1
ATOM 6226 N N . LYS A 1 813 ? 45.776 -15.415 -5.523 1.00 88.94 813 LYS A N 1
ATOM 6227 C CA . LYS A 1 813 ? 46.807 -16.351 -5.060 1.00 88.94 813 LYS A CA 1
ATOM 6228 C C . LYS A 1 813 ? 47.095 -17.432 -6.103 1.00 88.94 813 LYS A C 1
ATOM 6230 O O . LYS A 1 813 ? 48.260 -17.737 -6.345 1.00 88.94 813 LYS A O 1
ATOM 6235 N N . LYS A 1 814 ? 46.054 -18.001 -6.717 1.00 89.56 814 LYS A N 1
ATOM 6236 C CA . LYS A 1 814 ? 46.182 -19.045 -7.743 1.00 89.56 814 LYS A CA 1
ATOM 6237 C C . LYS A 1 814 ? 46.936 -18.545 -8.977 1.00 89.56 814 LYS A C 1
ATOM 6239 O O . LYS A 1 814 ? 47.849 -19.213 -9.447 1.00 89.56 814 LYS A O 1
ATOM 6244 N N . PHE A 1 815 ? 46.589 -17.357 -9.461 1.00 90.25 815 PHE A N 1
ATOM 6245 C CA . PHE A 1 815 ? 47.228 -16.712 -10.607 1.00 90.25 815 PHE A CA 1
ATOM 6246 C C . PHE A 1 815 ? 48.574 -16.065 -10.278 1.00 90.25 815 PHE A C 1
ATOM 6248 O O . PHE A 1 815 ? 49.209 -15.538 -11.186 1.00 90.25 815 PHE A O 1
ATOM 6255 N N . GLN A 1 816 ? 49.002 -16.112 -9.010 1.00 89.12 816 GLN A N 1
ATOM 6256 C CA . GLN A 1 816 ? 50.257 -15.537 -8.522 1.00 89.12 816 GLN A CA 1
ATOM 6257 C C . GLN A 1 816 ? 50.389 -14.038 -8.842 1.00 89.12 816 GLN A C 1
ATOM 6259 O O . GLN A 1 816 ? 51.481 -13.553 -9.124 1.00 89.12 816 GLN A O 1
ATOM 6264 N N . ILE A 1 817 ? 49.275 -13.298 -8.792 1.00 86.62 817 ILE A N 1
ATOM 6265 C CA . ILE A 1 817 ? 49.251 -11.866 -9.117 1.00 86.62 817 ILE A CA 1
ATOM 6266 C C . ILE A 1 817 ? 49.731 -11.062 -7.895 1.00 86.62 817 ILE A C 1
ATOM 6268 O O . ILE A 1 817 ? 49.109 -11.154 -6.825 1.00 86.62 817 ILE A O 1
ATOM 6272 N N . PRO A 1 818 ? 50.804 -10.256 -8.017 1.00 85.69 818 PRO A N 1
ATOM 6273 C CA . PRO A 1 818 ? 51.257 -9.357 -6.960 1.00 85.69 818 PRO A CA 1
ATOM 6274 C C . PRO A 1 818 ? 50.143 -8.419 -6.481 1.00 85.69 818 PRO A C 1
ATOM 6276 O O . PRO A 1 818 ? 49.341 -7.936 -7.274 1.00 85.69 818 PRO A O 1
ATOM 6279 N N . GLN A 1 819 ? 50.111 -8.103 -5.181 1.00 78.69 819 GLN A N 1
ATOM 6280 C CA . GLN A 1 819 ? 49.052 -7.266 -4.593 1.00 78.69 819 GLN A CA 1
ATOM 6281 C C . GLN A 1 819 ? 48.905 -5.904 -5.287 1.00 78.69 819 GLN A C 1
ATOM 6283 O O . GLN A 1 819 ? 47.789 -5.435 -5.478 1.00 78.69 819 GLN A O 1
ATOM 6288 N N . LEU A 1 820 ? 50.024 -5.285 -5.672 1.00 79.50 820 LEU A N 1
ATOM 6289 C CA . LEU A 1 820 ? 50.028 -3.988 -6.347 1.00 79.50 820 LEU A CA 1
ATOM 6290 C C . LEU A 1 820 ? 49.379 -4.066 -7.737 1.00 79.50 820 LEU A C 1
ATOM 6292 O O . LEU A 1 820 ? 48.591 -3.201 -8.097 1.00 79.50 820 LEU A O 1
ATOM 6296 N N . GLU A 1 821 ? 49.676 -5.128 -8.489 1.00 80.31 821 GLU A N 1
ATOM 6297 C CA . GLU A 1 821 ? 49.091 -5.375 -9.809 1.00 80.31 821 GLU A CA 1
ATOM 6298 C C . GLU A 1 821 ? 47.603 -5.711 -9.693 1.00 80.31 821 GLU A C 1
ATOM 6300 O O . GLU A 1 821 ? 46.789 -5.164 -10.426 1.00 80.31 821 GLU A O 1
ATOM 6305 N N . PHE A 1 822 ? 47.224 -6.525 -8.707 1.00 80.44 822 PHE A N 1
ATOM 6306 C CA . PHE A 1 822 ? 45.825 -6.828 -8.423 1.00 80.44 822 PHE A CA 1
ATOM 6307 C C . PHE A 1 822 ? 45.021 -5.571 -8.058 1.00 80.44 822 PHE A C 1
ATOM 6309 O O . PHE A 1 822 ? 43.937 -5.363 -8.600 1.00 80.44 822 PHE A O 1
ATOM 6316 N N . ASN A 1 823 ? 45.552 -4.715 -7.178 1.00 78.94 823 ASN A N 1
ATOM 6317 C CA . ASN A 1 823 ? 44.905 -3.454 -6.816 1.00 78.94 823 ASN A CA 1
ATOM 6318 C C . ASN A 1 823 ? 44.730 -2.559 -8.050 1.00 78.94 823 ASN A C 1
ATOM 6320 O O . ASN A 1 823 ? 43.635 -2.051 -8.266 1.00 78.94 823 ASN A O 1
ATOM 6324 N N . LYS A 1 824 ? 45.760 -2.461 -8.900 1.00 75.50 824 LYS A N 1
ATOM 6325 C CA . LYS A 1 824 ? 45.704 -1.710 -10.158 1.00 75.50 824 LYS A CA 1
ATOM 6326 C C . LYS A 1 824 ? 44.637 -2.257 -11.116 1.00 75.50 824 LYS A C 1
ATOM 6328 O O . LYS A 1 824 ? 43.840 -1.484 -11.628 1.00 75.50 824 LYS A O 1
ATOM 6333 N N . MET A 1 825 ? 44.547 -3.580 -11.290 1.00 72.31 825 MET A N 1
ATOM 6334 C CA . MET A 1 825 ? 43.496 -4.215 -12.104 1.00 72.31 825 MET A CA 1
ATOM 6335 C C . MET A 1 825 ? 42.083 -3.927 -11.569 1.00 72.31 825 MET A C 1
ATOM 6337 O O . MET A 1 825 ? 41.136 -3.812 -12.346 1.00 72.31 825 MET A O 1
ATOM 6341 N N . MET A 1 826 ? 41.917 -3.836 -10.244 1.00 75.19 826 MET A N 1
ATOM 6342 C CA . MET A 1 826 ? 40.635 -3.499 -9.618 1.00 75.19 826 MET A CA 1
ATOM 6343 C C . MET A 1 826 ? 40.309 -2.004 -9.733 1.00 75.19 826 MET A C 1
ATOM 6345 O O . MET A 1 826 ? 39.154 -1.668 -9.994 1.00 75.19 826 MET A O 1
ATOM 6349 N N . GLU A 1 827 ? 41.294 -1.116 -9.592 1.00 68.31 827 GLU A N 1
ATOM 6350 C CA . GLU A 1 827 ? 41.151 0.335 -9.790 1.00 68.31 827 GLU A CA 1
ATOM 6351 C C . GLU A 1 827 ? 40.798 0.673 -11.245 1.00 68.31 827 GLU A C 1
ATOM 6353 O O . GLU A 1 827 ? 39.806 1.358 -11.476 1.00 68.31 827 GLU A O 1
ATOM 6358 N N . GLU A 1 828 ? 41.491 0.085 -12.227 1.00 63.81 828 GLU A N 1
ATOM 6359 C CA . GLU A 1 828 ? 41.191 0.251 -13.660 1.00 63.81 828 GLU A CA 1
ATOM 6360 C C . GLU A 1 828 ? 39.760 -0.201 -14.005 1.00 63.81 828 GLU A C 1
ATOM 6362 O O . GLU A 1 828 ? 39.065 0.455 -14.777 1.00 63.81 828 GLU A O 1
ATOM 6367 N N . SER A 1 829 ? 39.269 -1.274 -13.370 1.00 59.34 829 SER A N 1
ATOM 6368 C CA . SER A 1 829 ? 37.872 -1.721 -13.515 1.00 59.34 829 SER A CA 1
ATOM 6369 C C . SER A 1 829 ? 36.842 -0.834 -12.797 1.00 59.34 829 SER A C 1
ATOM 6371 O O . SER A 1 829 ? 35.645 -1.021 -12.985 1.00 59.34 829 SER A O 1
ATOM 6373 N N . THR A 1 830 ? 37.289 0.086 -11.936 1.00 55.72 830 THR A N 1
ATOM 6374 C CA . THR A 1 830 ? 36.438 1.019 -11.179 1.00 55.72 830 THR A CA 1
ATOM 6375 C C . THR A 1 830 ? 36.388 2.398 -11.852 1.00 55.72 830 THR A C 1
ATOM 6377 O O . THR A 1 830 ? 35.330 3.023 -11.861 1.00 55.72 830 THR A O 1
ATOM 6380 N N . ASP A 1 831 ? 37.485 2.847 -12.474 1.00 42.00 831 ASP A N 1
ATOM 6381 C CA . ASP A 1 831 ? 37.565 4.127 -13.197 1.00 42.00 831 ASP A CA 1
ATOM 6382 C C . ASP A 1 831 ? 36.796 4.119 -14.533 1.00 42.00 831 ASP A C 1
ATOM 6384 O O . ASP A 1 831 ? 36.246 5.150 -14.927 1.00 42.00 831 ASP A O 1
ATOM 6388 N N . GLU A 1 832 ? 36.654 2.961 -15.195 1.00 45.22 832 GLU A N 1
ATOM 6389 C CA . GLU A 1 832 ? 35.743 2.814 -16.348 1.00 45.22 832 GLU A CA 1
ATOM 6390 C C . GLU A 1 832 ? 34.252 2.977 -15.963 1.00 45.22 832 GLU A C 1
ATOM 6392 O O . GLU A 1 832 ? 33.433 3.318 -16.822 1.00 45.22 832 GLU A O 1
ATOM 6397 N N . ASP A 1 833 ? 33.911 2.808 -14.677 1.00 47.12 833 ASP A N 1
ATOM 6398 C CA . ASP A 1 833 ? 32.549 2.877 -14.121 1.00 47.12 833 ASP A CA 1
ATOM 6399 C C . ASP A 1 833 ? 32.216 4.253 -13.482 1.00 47.12 833 ASP A C 1
ATOM 6401 O O . ASP A 1 833 ? 31.057 4.519 -13.157 1.00 47.12 833 ASP A O 1
ATOM 6405 N N . ALA A 1 834 ? 33.191 5.153 -13.285 1.00 37.88 834 ALA A N 1
ATOM 6406 C CA . ALA A 1 834 ? 33.003 6.366 -12.471 1.00 37.88 834 ALA A CA 1
ATOM 6407 C C . ALA A 1 834 ? 32.458 7.597 -13.230 1.00 37.88 834 ALA A C 1
ATOM 6409 O O . ALA A 1 834 ? 31.944 8.523 -12.602 1.00 37.88 834 ALA A O 1
ATOM 6410 N N . VAL A 1 835 ? 32.546 7.632 -14.568 1.00 37.94 835 VAL A N 1
ATOM 6411 C CA . VAL A 1 835 ? 32.218 8.833 -15.380 1.00 37.94 835 VAL A CA 1
ATOM 6412 C C . VAL A 1 835 ? 31.013 8.624 -16.319 1.00 37.94 835 VAL A C 1
ATOM 6414 O O . VAL A 1 835 ? 30.632 9.514 -17.075 1.00 37.94 835 VAL A O 1
ATOM 6417 N N . GLY A 1 836 ? 30.321 7.485 -16.251 1.00 34.62 836 GLY A N 1
ATOM 6418 C CA . GLY A 1 836 ? 29.100 7.268 -17.029 1.00 34.62 836 GLY A CA 1
ATOM 6419 C C . GLY A 1 836 ? 28.218 6.171 -16.451 1.00 34.62 836 GLY A C 1
ATOM 6420 O O . GLY A 1 836 ? 28.717 5.222 -15.864 1.00 34.62 836 GLY A O 1
ATOM 6421 N N . PHE A 1 837 ? 26.903 6.291 -16.650 1.00 37.03 837 PHE A N 1
ATOM 6422 C CA . PHE A 1 837 ? 25.867 5.307 -16.302 1.00 37.03 837 PHE A CA 1
ATOM 6423 C C . PHE A 1 837 ? 26.022 3.974 -17.076 1.00 37.03 837 PHE A C 1
ATOM 6425 O O . PHE A 1 837 ? 25.120 3.561 -17.807 1.00 37.03 837 PHE A O 1
ATOM 6432 N N . LYS A 1 838 ? 27.169 3.298 -16.975 1.00 45.16 838 LYS A N 1
ATOM 6433 C CA . LYS A 1 838 ? 27.399 1.973 -17.559 1.00 45.16 838 LYS A CA 1
ATOM 6434 C C . LYS A 1 838 ? 27.264 0.886 -16.492 1.00 45.16 838 LYS A C 1
ATOM 6436 O O . LYS A 1 838 ? 27.618 1.070 -15.333 1.00 45.16 838 LYS A O 1
ATOM 6441 N N . ARG A 1 839 ? 26.673 -0.237 -16.915 1.00 53.84 839 ARG A N 1
ATOM 6442 C CA . ARG A 1 839 ? 26.450 -1.459 -16.122 1.00 53.84 839 ARG A CA 1
ATOM 6443 C C . ARG A 1 839 ? 27.771 -1.967 -15.546 1.00 53.84 839 ARG A C 1
ATOM 6445 O O . ARG A 1 839 ? 28.773 -1.917 -16.253 1.00 53.84 839 ARG A O 1
ATOM 6452 N N . ARG A 1 840 ? 27.754 -2.566 -14.349 1.00 57.84 840 ARG A N 1
ATOM 6453 C CA . ARG A 1 840 ? 28.939 -3.241 -13.779 1.00 57.84 840 ARG A CA 1
ATOM 6454 C C . ARG A 1 840 ? 29.338 -4.436 -14.643 1.00 57.84 840 ARG A C 1
ATOM 6456 O O . ARG A 1 840 ? 28.802 -5.537 -14.478 1.00 57.84 840 ARG A O 1
ATOM 6463 N N . LEU A 1 841 ? 30.275 -4.231 -15.560 1.00 65.38 841 LEU A N 1
ATOM 6464 C CA . LEU A 1 841 ? 30.821 -5.289 -16.403 1.00 65.38 841 LEU A CA 1
ATOM 6465 C C . LEU A 1 841 ? 32.012 -5.959 -15.707 1.00 65.38 841 LEU A C 1
ATOM 6467 O O . LEU A 1 841 ? 32.746 -5.347 -14.936 1.00 65.38 841 LEU A O 1
ATOM 6471 N N . GLY A 1 842 ? 32.186 -7.255 -15.950 1.00 63.19 842 GLY A N 1
ATOM 6472 C CA . GLY A 1 842 ? 33.368 -7.992 -15.525 1.00 63.19 842 GLY A CA 1
ATOM 6473 C C . GLY A 1 842 ? 34.586 -7.529 -16.321 1.00 63.19 842 GLY A C 1
ATOM 6474 O O . GLY A 1 842 ? 34.582 -7.582 -17.561 1.00 63.19 842 GLY A O 1
ATOM 6475 N N . GLY A 1 843 ? 35.621 -7.102 -15.600 1.00 79.25 843 GLY A N 1
ATOM 6476 C CA . GLY A 1 843 ? 36.909 -6.721 -16.159 1.00 79.25 843 GLY A CA 1
ATOM 6477 C C . GLY A 1 843 ? 37.722 -7.935 -16.614 1.00 79.25 843 GLY A C 1
ATOM 6478 O O . GLY A 1 843 ? 37.246 -9.075 -16.652 1.00 79.25 843 GLY A O 1
ATOM 6479 N N . GLY A 1 844 ? 38.986 -7.700 -16.972 1.00 81.12 844 GLY A N 1
ATOM 6480 C CA . GLY A 1 844 ? 39.889 -8.764 -17.427 1.00 81.12 844 GLY A CA 1
ATOM 6481 C C . GLY A 1 844 ? 40.096 -9.870 -16.384 1.00 81.12 844 GLY A C 1
ATOM 6482 O O . GLY A 1 844 ? 40.206 -11.043 -16.740 1.00 81.12 844 GLY A O 1
ATOM 6483 N N . PHE A 1 845 ? 40.080 -9.520 -15.095 1.00 86.44 845 PHE A N 1
ATOM 6484 C CA . PHE A 1 845 ? 40.260 -10.474 -14.002 1.00 86.44 845 PHE A CA 1
ATOM 6485 C C . PHE A 1 845 ? 39.066 -11.430 -13.856 1.00 86.44 845 PHE A C 1
ATOM 6487 O O . PHE A 1 845 ? 39.250 -12.644 -13.782 1.00 86.44 845 PHE A O 1
ATOM 6494 N N . GLU A 1 846 ? 37.834 -10.921 -13.878 1.00 89.75 846 GLU A N 1
ATOM 6495 C CA . GLU A 1 846 ? 36.625 -11.742 -13.765 1.00 89.75 846 GLU A CA 1
ATOM 6496 C C . GLU A 1 846 ? 36.430 -12.660 -14.973 1.00 89.75 846 GLU A C 1
ATOM 6498 O O . GLU A 1 846 ? 36.024 -13.812 -14.812 1.00 89.75 846 GLU A O 1
ATOM 6503 N N . ARG A 1 847 ? 36.762 -12.182 -16.179 1.00 88.81 847 ARG A N 1
ATOM 6504 C CA . ARG A 1 847 ? 36.754 -13.012 -17.394 1.00 88.81 847 ARG A CA 1
ATOM 6505 C C . ARG A 1 847 ? 37.777 -14.136 -17.304 1.00 88.81 847 ARG A C 1
ATOM 6507 O O . ARG A 1 847 ? 37.459 -15.265 -17.662 1.00 88.81 847 ARG A O 1
ATOM 6514 N N . ARG A 1 848 ? 38.965 -13.854 -16.760 1.00 89.62 848 ARG A N 1
ATOM 6515 C CA . ARG A 1 848 ? 39.994 -14.870 -16.516 1.00 89.62 848 ARG A CA 1
ATOM 6516 C C . ARG A 1 848 ? 39.507 -15.937 -15.536 1.00 89.62 848 ARG A C 1
ATOM 6518 O O . ARG A 1 848 ? 39.679 -17.114 -15.817 1.00 89.62 848 ARG A O 1
ATOM 6525 N N . ILE A 1 849 ? 38.832 -15.553 -14.446 1.00 90.50 849 ILE A N 1
ATOM 6526 C CA . ILE A 1 849 ? 38.185 -16.513 -13.527 1.00 90.50 849 ILE A CA 1
ATOM 6527 C C . ILE A 1 849 ? 37.162 -17.379 -14.277 1.00 90.50 849 ILE A C 1
ATOM 6529 O O . ILE A 1 849 ? 37.112 -18.590 -14.083 1.00 90.50 849 ILE A O 1
ATOM 6533 N N . ALA A 1 850 ? 36.344 -16.769 -15.135 1.00 88.56 850 ALA A N 1
ATOM 6534 C CA . ALA A 1 850 ? 35.301 -17.468 -15.879 1.00 88.56 850 ALA A CA 1
ATOM 6535 C C . ALA A 1 850 ? 35.823 -18.435 -16.960 1.00 88.56 850 ALA A C 1
ATOM 6537 O O . ALA A 1 850 ? 35.080 -19.336 -17.352 1.00 88.56 850 ALA A O 1
ATOM 6538 N N . GLN A 1 851 ? 37.061 -18.248 -17.429 1.00 89.44 851 GLN A N 1
ATOM 6539 C CA . GLN A 1 851 ? 37.733 -19.077 -18.441 1.00 89.44 851 GLN A CA 1
ATOM 6540 C C . GLN A 1 851 ? 38.493 -20.270 -17.859 1.00 89.44 851 GLN A C 1
ATOM 6542 O O . GLN A 1 851 ? 38.967 -21.116 -18.617 1.00 89.44 851 GLN A O 1
ATOM 6547 N N . GLU A 1 852 ? 38.623 -20.347 -16.536 1.00 91.69 852 GLU A N 1
ATOM 6548 C CA . GLU A 1 852 ? 39.291 -21.467 -15.885 1.00 91.69 852 GLU A CA 1
ATOM 6549 C C . GLU A 1 852 ? 38.620 -22.801 -16.243 1.00 91.69 852 GLU A C 1
ATOM 6551 O O . GLU A 1 852 ? 37.391 -22.857 -16.387 1.00 91.69 852 GLU A O 1
ATOM 6556 N N . PRO A 1 853 ? 39.392 -23.902 -16.334 1.00 89.94 853 PRO A N 1
ATOM 6557 C CA . PRO A 1 853 ? 38.825 -25.226 -16.542 1.00 89.94 853 PRO A CA 1
ATOM 6558 C C . PRO A 1 853 ? 37.695 -25.495 -15.543 1.00 89.94 853 PRO A C 1
ATOM 6560 O O . PRO A 1 853 ? 37.845 -25.256 -14.342 1.00 89.94 853 PRO A O 1
ATOM 6563 N N . ALA A 1 854 ? 36.558 -26.000 -16.031 1.00 84.69 854 ALA A N 1
ATOM 6564 C CA . ALA A 1 854 ? 35.318 -26.066 -15.252 1.00 84.69 854 ALA A CA 1
ATOM 6565 C C . ALA A 1 854 ? 35.484 -26.769 -13.891 1.00 84.69 854 ALA A C 1
ATOM 6567 O O . ALA A 1 854 ? 34.930 -26.318 -12.891 1.00 84.69 854 ALA A O 1
ATOM 6568 N N . GLU A 1 855 ? 36.276 -27.842 -13.830 1.00 86.88 855 GLU A N 1
ATOM 6569 C CA . GLU A 1 855 ? 36.563 -28.561 -12.582 1.00 86.88 855 GLU A CA 1
ATOM 6570 C C . GLU A 1 855 ? 37.373 -27.730 -11.582 1.00 86.88 855 GLU A C 1
ATOM 6572 O O . GLU A 1 855 ? 37.088 -27.736 -10.382 1.00 86.88 855 GLU A O 1
ATOM 6577 N N . GLU A 1 856 ? 38.348 -26.960 -12.054 1.00 89.50 856 GLU A N 1
ATOM 6578 C CA . GLU A 1 856 ? 39.159 -26.107 -11.191 1.00 89.50 856 GLU A CA 1
ATOM 6579 C C . GLU A 1 856 ? 38.347 -24.930 -10.650 1.00 89.50 856 GLU A C 1
ATOM 6581 O O . GLU A 1 856 ? 38.373 -24.671 -9.444 1.00 89.50 856 GLU A O 1
ATOM 6586 N N . LEU A 1 857 ? 37.557 -24.277 -11.508 1.00 90.25 857 LEU A N 1
ATOM 6587 C CA . LEU A 1 857 ? 36.629 -23.224 -11.098 1.00 90.25 857 LEU A CA 1
ATOM 6588 C C . LEU A 1 857 ? 35.648 -23.740 -10.036 1.00 90.25 857 LEU A C 1
ATOM 6590 O O . LEU A 1 857 ? 35.469 -23.109 -8.991 1.00 90.25 857 LEU A O 1
ATOM 6594 N N . ARG A 1 858 ? 35.059 -24.924 -10.256 1.00 91.12 858 ARG A N 1
ATOM 6595 C CA . ARG A 1 858 ? 34.162 -25.580 -9.290 1.00 91.12 858 ARG A CA 1
ATOM 6596 C C . ARG A 1 858 ? 34.840 -25.813 -7.948 1.00 91.12 858 ARG A C 1
ATOM 6598 O O . ARG A 1 858 ? 34.224 -25.569 -6.908 1.00 91.12 858 ARG A O 1
ATOM 6605 N N . ASN A 1 859 ? 36.078 -26.298 -7.951 1.00 90.75 859 ASN A N 1
ATOM 6606 C CA . ASN A 1 859 ? 36.819 -26.594 -6.729 1.00 90.75 859 ASN A CA 1
ATOM 6607 C C . ASN A 1 859 ? 37.125 -25.327 -5.924 1.00 90.75 859 ASN A C 1
ATOM 6609 O O . ASN A 1 859 ? 36.886 -25.313 -4.712 1.00 90.75 859 ASN A O 1
ATOM 6613 N N . GLU A 1 860 ? 37.554 -24.253 -6.585 1.00 91.94 860 GLU A N 1
ATOM 6614 C CA . GLU A 1 860 ? 37.824 -22.969 -5.930 1.00 91.94 860 GLU A CA 1
ATOM 6615 C C . GLU A 1 860 ? 36.547 -22.336 -5.366 1.00 91.94 860 GLU A C 1
ATOM 6617 O O . GLU A 1 860 ? 36.494 -21.986 -4.183 1.00 91.94 860 GLU A O 1
ATOM 6622 N N . VAL A 1 861 ? 35.470 -22.277 -6.159 1.00 91.94 861 VAL A N 1
ATOM 6623 C CA . VAL A 1 861 ? 34.173 -21.743 -5.708 1.00 91.94 861 VAL A CA 1
ATOM 6624 C C . VAL A 1 861 ? 33.646 -22.550 -4.515 1.00 91.94 861 VAL A C 1
ATOM 6626 O O . VAL A 1 861 ? 33.276 -21.965 -3.494 1.00 91.94 861 VAL A O 1
ATOM 6629 N N . ARG A 1 862 ? 33.691 -23.891 -4.563 1.00 91.50 862 ARG A N 1
ATOM 6630 C CA . ARG A 1 862 ? 33.334 -24.757 -3.418 1.00 91.50 862 ARG A CA 1
ATOM 6631 C C . ARG A 1 862 ? 34.210 -24.483 -2.196 1.00 91.50 862 ARG A C 1
ATOM 6633 O O . ARG A 1 862 ? 33.704 -24.484 -1.072 1.00 91.50 862 ARG A O 1
ATOM 6640 N N . GLY A 1 863 ? 35.506 -24.249 -2.388 1.00 89.50 863 GLY A N 1
ATOM 6641 C CA . GLY A 1 863 ? 36.437 -23.877 -1.323 1.00 89.50 863 GLY A CA 1
ATOM 6642 C C . GLY A 1 863 ? 36.043 -22.569 -0.632 1.00 89.50 863 GLY A C 1
ATOM 6643 O O . GLY A 1 863 ? 36.037 -22.495 0.599 1.00 89.50 863 GLY A O 1
ATOM 6644 N N . VAL A 1 864 ? 35.648 -21.555 -1.403 1.00 90.31 864 VAL A N 1
ATOM 6645 C CA . VAL A 1 864 ? 35.188 -20.255 -0.884 1.00 90.31 864 VAL A CA 1
ATOM 6646 C C . VAL A 1 864 ? 33.846 -20.374 -0.164 1.00 90.31 864 VAL A C 1
ATOM 6648 O O . VAL A 1 864 ? 33.681 -19.784 0.909 1.00 90.31 864 VAL A O 1
ATOM 6651 N N . ILE A 1 865 ? 32.915 -21.181 -0.685 1.00 89.44 865 ILE A N 1
ATOM 6652 C CA . ILE A 1 865 ? 31.645 -21.492 -0.010 1.00 89.44 865 ILE A CA 1
ATOM 6653 C C . ILE A 1 865 ? 31.923 -22.109 1.367 1.00 89.44 865 ILE A C 1
ATOM 6655 O O . ILE A 1 865 ? 31.454 -21.586 2.380 1.00 89.44 865 ILE A O 1
ATOM 6659 N N . LYS A 1 866 ? 32.782 -23.138 1.434 1.00 88.25 866 LYS A N 1
ATOM 6660 C CA . LYS A 1 866 ? 33.172 -23.783 2.700 1.00 88.25 866 LYS A CA 1
ATOM 6661 C C . LYS A 1 866 ? 33.792 -22.796 3.691 1.00 88.25 866 LYS A C 1
ATOM 6663 O O . LYS A 1 866 ? 33.443 -22.821 4.868 1.00 88.25 866 LYS A O 1
ATOM 6668 N N . LYS A 1 867 ? 34.680 -21.905 3.233 1.00 86.31 867 LYS A N 1
ATOM 6669 C CA . LYS A 1 867 ? 35.296 -20.860 4.079 1.00 86.31 867 LYS A CA 1
ATOM 6670 C C . LYS A 1 867 ? 34.280 -19.830 4.573 1.00 86.31 867 LYS A C 1
ATOM 6672 O O . LYS A 1 867 ? 34.440 -19.290 5.662 1.00 86.31 867 LYS A O 1
ATOM 6677 N N . THR A 1 868 ? 33.249 -19.548 3.783 1.00 85.75 868 THR A N 1
ATOM 6678 C CA . THR A 1 868 ? 32.192 -18.599 4.151 1.00 85.75 868 THR A CA 1
ATOM 6679 C C . THR A 1 868 ? 31.258 -19.177 5.211 1.00 85.75 868 THR A C 1
ATOM 6681 O O . THR A 1 868 ? 30.934 -18.479 6.165 1.00 85.75 868 THR A O 1
ATOM 6684 N N . ILE A 1 869 ? 30.902 -20.459 5.100 1.00 85.12 869 ILE A N 1
ATOM 6685 C CA . ILE A 1 869 ? 29.933 -21.115 5.992 1.00 85.12 869 ILE A CA 1
ATOM 6686 C C . ILE A 1 869 ? 30.587 -21.702 7.246 1.00 85.12 869 ILE A C 1
ATOM 6688 O O . ILE A 1 869 ? 30.001 -21.655 8.332 1.00 85.12 869 ILE A O 1
ATOM 6692 N N . GLY A 1 870 ? 31.783 -22.282 7.121 1.00 79.62 870 GLY A N 1
ATOM 6693 C CA . GLY A 1 870 ? 32.359 -23.168 8.135 1.00 79.62 870 GLY A CA 1
ATOM 6694 C C . GLY A 1 870 ? 32.535 -22.512 9.502 1.00 79.62 870 GLY A C 1
ATOM 6695 O O . GLY A 1 870 ? 32.079 -23.054 10.509 1.00 79.62 870 GLY A O 1
ATOM 6696 N N . TRP A 1 871 ? 33.128 -21.316 9.558 1.00 78.81 871 TRP A N 1
ATOM 6697 C CA . TRP A 1 871 ? 33.359 -20.634 10.835 1.00 78.81 871 TRP A CA 1
ATOM 6698 C C . TRP A 1 871 ? 32.060 -20.136 11.500 1.00 78.81 871 TRP A C 1
ATOM 6700 O O . TRP A 1 871 ? 31.794 -20.542 12.637 1.00 78.81 871 TRP A O 1
ATOM 6710 N N . PRO A 1 872 ? 31.184 -19.361 10.825 1.00 79.81 872 PRO A N 1
ATOM 6711 C CA . PRO A 1 872 ? 29.936 -18.898 11.436 1.00 79.81 872 PRO A CA 1
ATOM 6712 C C . PRO A 1 872 ? 29.002 -20.034 11.872 1.00 79.81 872 PRO A C 1
ATOM 6714 O O . PRO A 1 872 ? 28.425 -19.972 12.958 1.00 79.81 872 PRO A O 1
ATOM 6717 N N . SER A 1 873 ? 28.869 -21.096 11.069 1.00 75.81 873 SER A N 1
ATOM 6718 C CA . SER A 1 873 ? 28.012 -22.247 11.400 1.00 75.81 873 SER A CA 1
ATOM 6719 C C . SER A 1 873 ? 28.533 -23.056 12.593 1.00 75.81 873 SER A C 1
ATOM 6721 O O . SER A 1 873 ? 27.730 -23.515 13.413 1.00 75.81 873 SER A O 1
ATOM 6723 N N . THR A 1 874 ? 29.856 -23.176 12.746 1.00 75.94 874 THR A N 1
ATOM 6724 C CA . THR A 1 874 ? 30.495 -23.816 13.908 1.00 75.94 874 THR A CA 1
ATOM 6725 C C . THR A 1 874 ? 30.224 -23.023 15.180 1.00 75.94 874 THR A C 1
ATOM 6727 O O . THR A 1 874 ? 29.693 -23.573 16.148 1.00 75.94 874 THR A O 1
ATOM 6730 N N . VAL A 1 875 ? 30.495 -21.713 15.161 1.00 80.75 875 VAL A N 1
ATOM 6731 C CA . VAL A 1 875 ? 30.234 -20.826 16.306 1.00 80.75 875 VAL A CA 1
ATOM 6732 C C . VAL A 1 875 ? 28.748 -20.832 16.661 1.00 80.75 875 VAL A C 1
ATOM 6734 O O . VAL A 1 875 ? 28.392 -20.924 17.832 1.00 80.75 875 VAL A O 1
ATOM 6737 N N . GLN A 1 876 ? 27.861 -20.806 15.666 1.00 81.31 876 GLN A N 1
ATOM 6738 C CA . GLN A 1 876 ? 26.419 -20.847 15.896 1.00 81.31 876 GLN A CA 1
ATOM 6739 C C . GLN A 1 876 ? 25.951 -22.188 16.484 1.00 81.31 876 GLN A C 1
ATOM 6741 O O . GLN A 1 876 ? 25.028 -22.205 17.299 1.00 81.31 876 GLN A O 1
ATOM 6746 N N . SER A 1 877 ? 26.577 -23.303 16.101 1.00 76.81 877 SER A N 1
ATOM 6747 C CA . SER A 1 877 ? 26.275 -24.628 16.660 1.00 76.81 877 SER A CA 1
ATOM 6748 C C . SER A 1 877 ? 26.707 -24.720 18.126 1.00 76.81 877 SER A C 1
ATOM 6750 O O . SER A 1 877 ? 25.909 -25.134 18.965 1.00 76.81 877 SER A O 1
ATOM 6752 N N . LEU A 1 878 ? 27.911 -24.238 18.455 1.00 76.94 878 LEU A N 1
ATOM 6753 C CA . LEU A 1 878 ? 28.397 -24.131 19.838 1.00 76.94 878 LEU A CA 1
ATOM 6754 C C . LEU A 1 878 ? 27.519 -23.194 20.677 1.00 76.94 878 LEU A C 1
ATOM 6756 O O . LEU A 1 878 ? 27.125 -23.540 21.791 1.00 76.94 878 LEU A O 1
ATOM 6760 N N . LYS A 1 879 ? 27.140 -22.039 20.115 1.00 81.06 879 LYS A N 1
ATOM 6761 C CA . LYS A 1 879 ? 26.219 -21.093 20.753 1.00 81.06 879 LYS A CA 1
ATOM 6762 C C . LYS A 1 879 ? 24.885 -21.759 21.069 1.00 81.06 879 LYS A C 1
ATOM 6764 O O . LYS A 1 879 ? 24.410 -21.630 22.187 1.00 81.06 879 LYS A O 1
ATOM 6769 N N . GLY A 1 880 ? 24.319 -22.524 20.133 1.00 68.25 880 GLY A N 1
ATOM 6770 C CA . GLY A 1 880 ? 23.064 -23.247 20.348 1.00 68.25 880 GLY A CA 1
ATOM 6771 C C . GLY A 1 880 ? 23.109 -24.216 21.534 1.00 68.25 880 GLY A C 1
ATOM 6772 O O . GLY A 1 880 ? 22.128 -24.313 22.270 1.00 68.25 880 GLY A O 1
ATOM 6773 N N . ILE A 1 881 ? 24.252 -24.876 21.761 1.00 70.19 881 ILE A N 1
ATOM 6774 C CA . ILE A 1 881 ? 24.460 -25.754 22.921 1.00 70.19 881 ILE A CA 1
ATOM 6775 C C . ILE A 1 881 ? 24.407 -24.946 24.221 1.00 70.19 881 ILE A C 1
ATOM 6777 O O . ILE A 1 881 ? 23.676 -25.316 25.143 1.00 70.19 881 ILE A O 1
ATOM 6781 N N . ALA A 1 882 ? 25.136 -23.830 24.270 1.00 68.06 882 ALA A N 1
ATOM 6782 C CA . ALA A 1 882 ? 25.219 -22.969 25.445 1.00 68.06 882 ALA A CA 1
ATOM 6783 C C . ALA A 1 882 ? 23.894 -22.246 25.749 1.00 68.06 882 ALA A C 1
ATOM 6785 O O . ALA A 1 882 ? 23.490 -22.149 26.907 1.00 68.06 882 ALA A O 1
ATOM 6786 N N . THR A 1 883 ? 23.186 -21.762 24.724 1.00 73.56 883 THR A N 1
ATOM 6787 C CA . THR A 1 883 ? 21.974 -20.949 24.900 1.00 73.56 883 THR A CA 1
ATOM 6788 C C . THR A 1 883 ? 20.702 -21.775 25.063 1.00 73.56 883 THR A C 1
ATOM 6790 O O . THR A 1 883 ? 19.755 -21.271 25.658 1.00 73.56 883 THR A O 1
ATOM 6793 N N . GLY A 1 884 ? 20.656 -23.021 24.577 1.00 60.41 884 GLY A N 1
ATOM 6794 C CA . GLY A 1 884 ? 19.485 -23.903 24.692 1.00 60.41 884 GLY A CA 1
ATOM 6795 C C . GLY A 1 884 ? 19.319 -24.576 26.062 1.00 60.41 884 GLY A C 1
ATOM 6796 O O . GLY A 1 884 ? 18.213 -24.990 26.406 1.00 60.41 884 GLY A O 1
ATOM 6797 N N . GLY A 1 885 ? 20.390 -24.652 26.861 1.00 62.12 885 GLY A N 1
ATOM 6798 C CA . GLY A 1 885 ? 20.449 -25.425 28.107 1.00 62.12 885 GLY A CA 1
ATOM 6799 C C . GLY A 1 885 ? 20.670 -26.926 27.864 1.00 62.12 885 GLY A C 1
ATOM 6800 O O . GLY A 1 885 ? 20.158 -27.492 26.898 1.00 62.12 885 GLY A O 1
ATOM 6801 N N . PHE A 1 886 ? 21.425 -27.592 28.749 1.00 60.31 886 PHE A N 1
ATOM 6802 C CA . PHE A 1 886 ? 21.901 -28.974 28.546 1.00 60.31 886 PHE A CA 1
ATOM 6803 C C . PHE A 1 886 ? 20.789 -29.976 28.180 1.00 60.31 886 PHE A C 1
ATOM 6805 O O . PHE A 1 886 ? 20.941 -30.728 27.219 1.00 60.31 886 PHE A O 1
ATOM 6812 N N . ALA A 1 887 ? 19.648 -29.951 28.878 1.00 62.00 887 ALA A N 1
ATOM 6813 C CA . ALA A 1 887 ? 18.551 -30.898 28.651 1.00 62.00 887 ALA A CA 1
ATOM 6814 C C . ALA A 1 887 ? 17.853 -30.725 27.285 1.00 62.00 887 ALA A C 1
ATOM 6816 O O . ALA A 1 887 ? 17.620 -31.707 26.577 1.00 62.00 887 ALA A O 1
ATOM 6817 N N . ARG A 1 888 ? 17.540 -29.482 26.880 1.00 67.75 888 ARG A N 1
ATOM 6818 C CA . ARG A 1 888 ? 16.880 -29.195 25.588 1.00 67.75 888 ARG A CA 1
ATOM 6819 C C . ARG A 1 888 ? 17.832 -29.445 24.414 1.00 67.75 888 ARG A C 1
ATOM 6821 O O . ARG A 1 888 ? 17.416 -29.992 23.396 1.00 67.75 888 ARG A O 1
ATOM 6828 N N . THR A 1 889 ? 19.111 -29.106 24.570 1.00 62.41 889 THR A N 1
ATOM 6829 C CA . THR A 1 889 ? 20.146 -29.369 23.562 1.00 62.41 889 THR A CA 1
ATOM 6830 C C . THR A 1 889 ? 20.361 -30.868 23.349 1.00 62.41 889 THR A C 1
ATOM 6832 O O . THR A 1 889 ? 20.405 -31.315 22.204 1.00 62.41 889 THR A O 1
ATOM 6835 N N . TYR A 1 890 ? 20.449 -31.658 24.424 1.00 64.31 890 TYR A N 1
ATOM 6836 C CA . TYR A 1 890 ? 20.621 -33.111 24.326 1.00 64.31 890 TYR A CA 1
ATOM 6837 C C . TYR A 1 890 ? 19.452 -33.775 23.585 1.00 64.31 890 TYR A C 1
ATOM 6839 O O . TYR A 1 890 ? 19.673 -34.540 22.646 1.00 64.31 890 TYR A O 1
ATOM 6847 N N . ARG A 1 891 ? 18.207 -33.403 23.924 1.00 70.06 891 ARG A N 1
ATOM 6848 C CA . ARG A 1 891 ? 17.000 -33.875 23.224 1.00 70.06 891 ARG A CA 1
ATOM 6849 C C . ARG A 1 891 ? 17.034 -33.552 21.725 1.00 70.06 891 ARG A C 1
ATOM 6851 O O . ARG A 1 891 ? 16.786 -34.434 20.907 1.00 70.06 891 ARG A O 1
ATOM 6858 N N . TYR A 1 892 ? 17.410 -32.324 21.366 1.00 63.09 892 TYR A N 1
ATOM 6859 C CA . TYR A 1 892 ? 17.521 -31.893 19.968 1.00 63.09 892 TYR A CA 1
ATOM 6860 C C . TYR A 1 892 ? 18.571 -32.663 19.174 1.00 63.09 892 TYR A C 1
ATOM 6862 O O . TYR A 1 892 ? 18.331 -33.028 18.023 1.00 63.09 892 TYR A O 1
ATOM 6870 N N . MET A 1 893 ? 19.738 -32.916 19.769 1.00 65.56 893 MET A N 1
ATOM 6871 C CA . MET A 1 893 ? 20.796 -33.681 19.109 1.00 65.56 893 MET A CA 1
ATOM 6872 C C . MET A 1 893 ? 20.405 -35.152 18.936 1.00 65.56 893 MET A C 1
ATOM 6874 O O . MET A 1 893 ? 20.639 -35.701 17.862 1.00 65.56 893 MET A O 1
ATOM 6878 N N . SER A 1 894 ? 19.745 -35.762 19.928 1.00 66.25 894 SER A N 1
ATOM 6879 C CA . SER A 1 894 ? 19.264 -37.150 19.843 1.00 66.25 894 SER A CA 1
ATOM 6880 C C . SER A 1 894 ? 18.290 -37.347 18.676 1.00 66.25 894 SER A C 1
ATOM 6882 O O . SER A 1 894 ? 18.520 -38.201 17.824 1.00 66.25 894 SER A O 1
ATOM 6884 N N . GLU A 1 895 ? 17.267 -36.490 18.554 1.00 68.50 895 GLU A N 1
ATOM 6885 C CA . GLU A 1 895 ? 16.282 -36.548 17.455 1.00 68.50 895 GLU A CA 1
ATOM 6886 C C . GLU A 1 895 ? 16.937 -36.410 16.065 1.00 68.50 895 GLU A C 1
ATOM 6888 O O . GLU A 1 895 ? 16.437 -36.909 15.052 1.00 68.50 895 GLU A O 1
ATOM 6893 N N . LYS A 1 896 ? 18.062 -35.696 15.996 1.00 67.25 896 LYS A N 1
ATOM 6894 C CA . LYS A 1 896 ? 18.835 -35.465 14.773 1.00 67.25 896 LYS A CA 1
ATOM 6895 C C . LYS A 1 896 ? 19.738 -36.646 14.415 1.00 67.25 896 LYS A C 1
ATOM 6897 O O . LYS A 1 896 ? 19.820 -37.004 13.239 1.00 67.25 896 LYS A O 1
ATOM 6902 N N . MET A 1 897 ? 20.348 -37.280 15.411 1.00 67.38 897 MET A N 1
ATOM 6903 C CA . MET A 1 897 ? 21.125 -38.508 15.236 1.00 67.38 897 MET A CA 1
ATOM 6904 C C . MET A 1 897 ? 20.243 -39.677 14.780 1.00 67.38 897 MET A C 1
ATOM 6906 O O . MET A 1 897 ? 20.624 -40.407 13.863 1.00 67.38 897 MET A O 1
ATOM 6910 N N . ASP A 1 898 ? 19.025 -39.788 15.318 1.00 70.44 898 ASP A N 1
ATOM 6911 C CA . ASP A 1 898 ? 18.048 -40.796 14.887 1.00 70.44 898 ASP A CA 1
ATOM 6912 C C . ASP A 1 898 ? 17.691 -40.640 13.400 1.00 70.44 898 ASP A C 1
ATOM 6914 O O . ASP A 1 898 ? 17.662 -41.617 12.644 1.00 70.44 898 ASP A O 1
ATOM 6918 N N . LYS A 1 899 ? 17.494 -39.396 12.938 1.00 65.88 899 LYS A N 1
ATOM 6919 C CA . LYS A 1 899 ? 17.254 -39.093 11.515 1.00 65.88 899 LYS A CA 1
ATOM 6920 C C . LYS A 1 899 ? 18.440 -39.467 10.631 1.00 65.88 899 LYS A C 1
ATOM 6922 O O . LYS A 1 899 ? 18.229 -39.989 9.539 1.00 65.88 899 LYS A O 1
ATOM 6927 N N . HIS A 1 900 ? 19.669 -39.229 11.085 1.00 65.50 900 HIS A N 1
ATOM 6928 C CA . HIS A 1 900 ? 20.869 -39.623 10.348 1.00 65.50 900 HIS A CA 1
ATOM 6929 C C . HIS A 1 900 ? 20.962 -41.150 10.190 1.00 65.50 900 HIS A C 1
ATOM 6931 O O . HIS A 1 900 ? 21.202 -41.642 9.085 1.00 65.50 900 HIS A O 1
ATOM 6937 N N . ALA A 1 901 ? 20.700 -41.909 11.260 1.00 69.25 901 ALA A N 1
ATOM 6938 C CA . ALA A 1 901 ? 20.699 -43.371 11.224 1.00 69.25 901 ALA A CA 1
ATOM 6939 C C . ALA A 1 901 ? 19.625 -43.929 10.271 1.00 69.25 901 ALA A C 1
ATOM 6941 O O . ALA A 1 901 ? 19.917 -44.792 9.438 1.00 69.25 901 ALA A O 1
ATOM 6942 N N . GLN A 1 902 ? 18.400 -43.393 10.333 1.00 71.38 902 GLN A N 1
ATOM 6943 C CA . GLN A 1 902 ? 17.311 -43.767 9.421 1.00 71.38 902 GLN A CA 1
ATOM 6944 C C . GLN A 1 902 ? 17.622 -43.402 7.961 1.00 71.38 902 GLN A C 1
ATOM 6946 O O . GLN A 1 902 ? 17.378 -44.209 7.062 1.00 71.38 902 GLN A O 1
ATOM 6951 N N . GLY A 1 903 ? 18.188 -42.214 7.717 1.00 69.19 903 GLY A N 1
ATOM 6952 C CA . GLY A 1 903 ? 18.597 -41.761 6.386 1.00 69.19 903 GLY A CA 1
ATOM 6953 C C . GLY A 1 903 ? 19.675 -42.656 5.775 1.00 69.19 903 GLY A C 1
ATOM 6954 O O . GLY A 1 903 ? 19.558 -43.059 4.620 1.00 69.19 903 GLY A O 1
ATOM 6955 N N . LYS A 1 904 ? 20.676 -43.065 6.567 1.00 74.25 904 LYS A N 1
ATOM 6956 C CA . LYS A 1 904 ? 21.728 -43.995 6.127 1.00 74.25 904 LYS A CA 1
ATOM 6957 C C . LYS A 1 904 ? 21.163 -45.366 5.740 1.00 74.25 904 LYS A C 1
ATOM 6959 O O . LYS A 1 904 ? 21.591 -45.928 4.734 1.00 74.25 904 LYS A O 1
ATOM 6964 N N . LYS A 1 905 ? 20.182 -45.878 6.493 1.00 73.25 905 LYS A N 1
ATOM 6965 C CA . LYS A 1 905 ? 19.492 -47.138 6.172 1.00 73.25 905 LYS A CA 1
ATOM 6966 C C . LYS A 1 905 ? 18.732 -47.040 4.843 1.00 73.25 905 LYS A C 1
ATOM 6968 O O . LYS A 1 905 ? 18.951 -47.866 3.964 1.00 73.25 905 LYS A O 1
ATOM 6973 N N . LYS A 1 906 ? 17.935 -45.980 4.654 1.00 72.25 906 LYS A N 1
ATOM 6974 C CA . LYS A 1 906 ? 17.205 -45.729 3.397 1.00 72.25 906 LYS A CA 1
ATOM 6975 C C . LYS A 1 906 ? 18.135 -45.538 2.198 1.00 72.25 906 LYS A C 1
ATOM 6977 O O . LYS A 1 906 ? 17.850 -46.047 1.121 1.00 72.25 906 LYS A O 1
ATOM 6982 N N . ALA A 1 907 ? 19.248 -44.826 2.374 1.00 69.38 907 ALA A N 1
ATOM 6983 C CA . ALA A 1 907 ? 20.238 -44.632 1.318 1.00 69.38 907 ALA A CA 1
ATOM 6984 C C . ALA A 1 907 ? 20.910 -45.955 0.912 1.00 69.38 907 ALA A C 1
ATOM 6986 O O . ALA A 1 907 ? 21.129 -46.188 -0.274 1.00 69.38 907 ALA A O 1
ATOM 6987 N N . ALA A 1 908 ? 21.194 -46.840 1.875 1.00 72.44 908 ALA A N 1
ATOM 6988 C CA . ALA A 1 908 ? 21.728 -48.172 1.599 1.00 72.44 908 ALA A CA 1
ATOM 6989 C C . ALA A 1 908 ? 20.716 -49.060 0.850 1.00 72.44 908 ALA A C 1
ATOM 6991 O O . ALA A 1 908 ? 21.088 -49.713 -0.122 1.00 72.44 908 ALA A O 1
ATOM 6992 N N . GLU A 1 909 ? 19.441 -49.035 1.251 1.00 73.12 909 GLU A N 1
ATOM 6993 C CA . GLU A 1 909 ? 18.346 -49.742 0.567 1.00 73.12 909 GLU A CA 1
ATOM 6994 C C . GLU A 1 909 ? 18.145 -49.223 -0.869 1.00 73.12 909 GLU A C 1
ATOM 6996 O O . GLU A 1 909 ? 18.067 -50.011 -1.810 1.00 73.12 909 GLU A O 1
ATOM 7001 N N . ALA A 1 910 ? 18.147 -47.900 -1.068 1.00 67.88 910 ALA A N 1
ATOM 7002 C CA . ALA A 1 910 ? 18.034 -47.283 -2.390 1.00 67.88 910 ALA A CA 1
ATOM 7003 C C . ALA A 1 910 ? 19.236 -47.603 -3.296 1.00 67.88 910 ALA A C 1
ATOM 7005 O O . ALA A 1 910 ? 19.056 -47.871 -4.483 1.00 67.88 910 ALA A O 1
ATOM 7006 N N . ALA A 1 911 ? 20.456 -47.618 -2.748 1.00 69.50 911 ALA A N 1
ATOM 7007 C CA . ALA A 1 911 ? 21.661 -47.997 -3.485 1.00 69.50 911 ALA A CA 1
ATOM 7008 C C . ALA A 1 911 ? 21.658 -49.483 -3.889 1.00 69.50 911 ALA A C 1
ATOM 7010 O O . ALA A 1 911 ? 22.143 -49.820 -4.970 1.00 69.50 911 ALA A O 1
ATOM 7011 N N . ALA A 1 912 ? 21.097 -50.365 -3.055 1.00 72.31 912 ALA A N 1
ATOM 7012 C CA . ALA A 1 912 ? 20.908 -51.774 -3.392 1.00 72.31 912 ALA A CA 1
ATOM 7013 C C . ALA A 1 912 ? 19.898 -51.946 -4.542 1.00 72.31 912 ALA A C 1
ATOM 7015 O O . ALA A 1 912 ? 20.221 -52.588 -5.539 1.00 72.31 912 ALA A O 1
ATOM 7016 N N . LEU A 1 913 ? 18.740 -51.276 -4.462 1.00 68.81 913 LEU A N 1
ATOM 7017 C CA . LEU A 1 913 ? 17.718 -51.272 -5.520 1.00 68.81 913 LEU A CA 1
ATOM 7018 C C . LEU A 1 913 ? 18.226 -50.685 -6.847 1.00 68.81 913 LEU A C 1
ATOM 7020 O O . LEU A 1 913 ? 17.873 -51.174 -7.918 1.00 68.81 913 LEU A O 1
ATOM 7024 N N . ALA A 1 914 ? 19.051 -49.635 -6.797 1.00 65.56 914 ALA A N 1
ATOM 7025 C CA . ALA A 1 914 ? 19.647 -49.037 -7.990 1.00 65.56 914 ALA A CA 1
ATOM 7026 C C . ALA A 1 914 ? 20.625 -50.001 -8.681 1.00 65.56 914 ALA A C 1
ATOM 7028 O O . ALA A 1 914 ? 20.567 -50.145 -9.900 1.00 65.56 914 ALA A O 1
ATOM 7029 N N . LYS A 1 915 ? 21.463 -50.712 -7.910 1.00 71.62 915 LYS A N 1
ATOM 7030 C CA . LYS A 1 915 ? 22.352 -51.760 -8.442 1.00 71.62 915 LYS A CA 1
ATOM 7031 C C . LYS A 1 915 ? 21.576 -52.922 -9.058 1.00 71.62 915 LYS A C 1
ATOM 7033 O O . LYS A 1 915 ? 21.992 -53.447 -10.085 1.00 71.62 915 LYS A O 1
ATOM 7038 N N . GLU A 1 916 ? 20.455 -53.306 -8.457 1.00 72.19 916 GLU A N 1
ATOM 7039 C CA . GLU A 1 916 ? 19.583 -54.368 -8.966 1.00 72.19 916 GLU A CA 1
ATOM 7040 C C . GLU A 1 916 ? 18.897 -53.953 -10.281 1.00 72.19 916 GLU A C 1
ATOM 7042 O O . GLU A 1 916 ? 18.907 -54.709 -11.253 1.00 72.19 916 GLU A O 1
ATOM 7047 N N . LYS A 1 917 ? 18.417 -52.702 -10.371 1.00 63.62 917 LYS A N 1
ATOM 7048 C CA . LYS A 1 917 ? 17.913 -52.121 -11.626 1.00 63.62 917 LYS A CA 1
ATOM 7049 C C . LYS A 1 917 ? 18.989 -52.043 -12.705 1.00 63.62 917 LYS A C 1
ATOM 7051 O O . LYS A 1 917 ? 18.731 -52.448 -13.833 1.00 63.62 917 LYS A O 1
ATOM 7056 N N . GLU A 1 918 ? 20.187 -51.568 -12.383 1.00 61.53 918 GLU A N 1
ATOM 7057 C CA . GLU A 1 918 ? 21.282 -51.462 -13.353 1.00 61.53 918 GLU A CA 1
ATOM 7058 C C . GLU A 1 918 ? 21.735 -52.845 -13.855 1.00 61.53 918 GLU A C 1
ATOM 7060 O O . GLU A 1 918 ? 22.008 -53.016 -15.043 1.00 61.53 918 GLU A O 1
ATOM 7065 N N . ALA A 1 919 ? 21.737 -53.857 -12.980 1.00 69.62 919 ALA A N 1
ATOM 7066 C CA . ALA A 1 919 ? 21.976 -55.246 -13.362 1.00 69.62 919 ALA A CA 1
ATOM 7067 C C . ALA A 1 919 ? 20.865 -55.797 -14.275 1.00 69.62 919 ALA A C 1
ATOM 7069 O O . ALA A 1 919 ? 21.172 -56.476 -15.253 1.00 69.62 919 ALA A O 1
ATOM 7070 N N . SER A 1 920 ? 19.595 -55.463 -14.010 1.00 68.69 920 SER A N 1
ATOM 7071 C CA . SER A 1 920 ? 18.460 -55.881 -14.848 1.00 68.69 920 SER A CA 1
ATOM 7072 C C . SER A 1 920 ? 18.459 -55.230 -16.238 1.00 68.69 920 SER A C 1
ATOM 7074 O O . SER A 1 920 ? 18.179 -55.904 -17.225 1.00 68.69 920 SER A O 1
ATOM 7076 N N . VAL A 1 921 ? 18.853 -53.954 -16.343 1.00 67.31 921 VAL A N 1
ATOM 7077 C CA . VAL A 1 921 ? 18.977 -53.241 -17.627 1.00 67.31 921 VAL A CA 1
ATOM 7078 C C . VAL A 1 921 ? 20.136 -53.810 -18.444 1.00 67.31 921 VAL A C 1
ATOM 7080 O O . VAL A 1 921 ? 19.952 -54.137 -19.613 1.00 67.31 921 VAL A O 1
ATOM 7083 N N . LYS A 1 922 ? 21.298 -54.049 -17.817 1.00 69.38 922 LYS A N 1
ATOM 7084 C CA . LYS A 1 922 ? 22.434 -54.705 -18.486 1.00 69.38 922 LYS A CA 1
ATOM 7085 C C . LYS A 1 922 ? 22.117 -56.140 -18.913 1.00 69.38 922 LYS A C 1
ATOM 7087 O O . LYS A 1 922 ? 22.641 -56.589 -19.926 1.00 69.38 922 LYS A O 1
ATOM 7092 N N . ALA A 1 923 ? 21.276 -56.862 -18.170 1.00 67.25 923 ALA A N 1
ATOM 7093 C CA . ALA A 1 923 ? 20.803 -58.188 -18.567 1.00 67.25 923 ALA A CA 1
ATOM 7094 C C . ALA A 1 923 ? 19.865 -58.119 -19.786 1.00 67.25 923 ALA A C 1
ATOM 7096 O O . ALA A 1 923 ? 20.054 -58.887 -20.726 1.00 67.25 923 ALA A O 1
ATOM 7097 N N . ALA A 1 924 ? 18.936 -57.157 -19.818 1.00 62.19 924 ALA A N 1
ATOM 7098 C CA . ALA A 1 924 ? 18.016 -56.943 -20.938 1.00 62.19 924 ALA A CA 1
ATOM 7099 C C . ALA A 1 924 ? 18.731 -56.495 -22.230 1.00 62.19 924 ALA A C 1
ATOM 7101 O O . ALA A 1 924 ? 18.407 -56.974 -23.317 1.00 62.19 924 ALA A O 1
ATOM 7102 N N . GLU A 1 925 ? 19.755 -55.641 -22.130 1.00 61.03 925 GLU A N 1
ATOM 7103 C CA . GLU A 1 925 ? 20.595 -55.255 -23.277 1.00 61.03 925 GLU A CA 1
ATOM 7104 C C . GLU A 1 925 ? 21.391 -56.452 -23.830 1.00 61.03 925 GLU A C 1
ATOM 7106 O O . GLU A 1 925 ? 21.508 -56.619 -25.050 1.00 61.03 925 GLU A O 1
ATOM 7111 N N . LYS A 1 926 ? 21.865 -57.347 -22.952 1.00 63.69 926 LYS A N 1
ATOM 7112 C CA . LYS A 1 926 ? 22.553 -58.594 -23.333 1.00 63.69 926 LYS A CA 1
ATOM 7113 C C . LYS A 1 926 ? 21.622 -59.608 -24.005 1.00 63.69 926 LYS A C 1
ATOM 7115 O O . LYS A 1 926 ? 22.038 -60.321 -24.911 1.00 63.69 926 LYS A O 1
ATOM 7120 N N . GLU A 1 927 ? 20.361 -59.658 -23.587 1.00 61.00 927 GLU A N 1
ATOM 7121 C CA . GLU A 1 927 ? 19.331 -60.511 -24.193 1.00 61.00 927 GLU A CA 1
ATOM 7122 C C . GLU A 1 927 ? 18.871 -59.981 -25.563 1.00 61.00 927 GLU A C 1
ATOM 7124 O O . GLU A 1 927 ? 18.590 -60.769 -26.468 1.00 61.00 927 GLU A O 1
ATOM 7129 N N . SER A 1 928 ? 18.846 -58.654 -25.747 1.00 54.34 928 SER A N 1
ATOM 7130 C CA . SER A 1 928 ? 18.536 -58.032 -27.043 1.00 54.34 928 SER A CA 1
ATOM 7131 C C . SER A 1 928 ? 19.647 -58.251 -28.077 1.00 54.34 928 SER A C 1
ATOM 7133 O O . SER A 1 928 ? 19.360 -58.607 -29.217 1.00 54.34 928 SER A O 1
ATOM 7135 N N . SER A 1 929 ? 20.913 -58.164 -27.655 1.00 54.25 929 SER A N 1
ATOM 7136 C CA . SER A 1 929 ? 22.078 -58.399 -28.520 1.00 54.25 929 SER A CA 1
ATOM 7137 C C . SER A 1 929 ? 22.284 -59.880 -28.862 1.00 54.25 929 SER A C 1
ATOM 7139 O O . SER A 1 929 ? 22.769 -60.194 -29.946 1.00 54.25 929 SER A O 1
ATOM 7141 N N . ALA A 1 930 ? 21.852 -60.809 -28.001 1.00 56.03 930 ALA A N 1
ATOM 7142 C CA . ALA A 1 930 ? 21.850 -62.242 -28.309 1.00 56.03 930 ALA A CA 1
ATOM 7143 C C . ALA A 1 930 ? 20.777 -62.634 -29.347 1.00 56.03 930 ALA A C 1
ATOM 7145 O O . ALA A 1 930 ? 21.018 -63.514 -30.170 1.00 56.03 930 ALA A O 1
ATOM 7146 N N . LYS A 1 931 ? 19.619 -61.956 -29.362 1.00 54.97 931 LYS A N 1
ATOM 7147 C CA . LYS A 1 931 ? 18.540 -62.195 -30.344 1.00 54.97 931 LYS A CA 1
ATOM 7148 C C . LYS A 1 931 ? 18.816 -61.608 -31.731 1.00 54.97 931 LYS A C 1
ATOM 7150 O O . LYS A 1 931 ? 18.185 -62.027 -32.696 1.00 54.97 931 LYS A O 1
ATOM 7155 N N . GLU A 1 932 ? 19.757 -60.676 -31.851 1.00 49.28 932 GLU A N 1
ATOM 7156 C CA . GLU A 1 932 ? 20.171 -60.103 -33.139 1.00 49.28 932 GLU A CA 1
ATOM 7157 C C . GLU A 1 932 ? 21.240 -60.954 -33.858 1.00 49.28 932 GLU A C 1
ATOM 7159 O O . GLU A 1 932 ? 21.417 -60.832 -35.068 1.00 49.28 932 GLU A O 1
ATOM 7164 N N . ALA A 1 933 ? 21.895 -61.879 -33.141 1.00 51.00 933 ALA A N 1
ATOM 7165 C CA . ALA A 1 933 ? 22.889 -62.807 -33.691 1.00 51.00 933 ALA A CA 1
ATOM 7166 C C . ALA A 1 933 ? 22.290 -64.113 -34.269 1.00 51.00 933 ALA A C 1
ATOM 7168 O O . ALA A 1 933 ? 22.977 -64.827 -34.997 1.00 51.00 933 ALA A O 1
ATOM 7169 N N . GLU A 1 934 ? 21.012 -64.413 -34.009 1.00 50.44 934 GLU A N 1
ATOM 7170 C CA . GLU A 1 934 ? 20.276 -65.550 -34.589 1.00 50.44 934 GLU A CA 1
ATOM 7171 C C . GLU A 1 934 ? 19.248 -65.076 -35.633 1.00 50.44 934 GLU A C 1
ATOM 7173 O O . GLU A 1 934 ? 18.034 -65.160 -35.450 1.00 50.44 934 GLU A O 1
ATOM 7178 N N . LYS A 1 935 ? 19.723 -64.587 -36.783 1.00 44.78 935 LYS A N 1
ATOM 7179 C CA . LYS A 1 935 ? 18.914 -64.542 -38.012 1.00 44.78 935 LYS A CA 1
ATOM 7180 C C . LYS A 1 935 ? 19.675 -65.252 -39.132 1.00 44.78 935 LYS A C 1
ATOM 7182 O O . LYS A 1 935 ? 20.749 -64.784 -39.509 1.00 44.78 935 LYS A O 1
ATOM 7187 N N . PRO A 1 936 ? 19.169 -66.377 -39.671 1.00 45.66 936 PRO A N 1
ATOM 7188 C CA . PRO A 1 936 ? 19.849 -67.078 -40.746 1.00 45.66 936 PRO A CA 1
ATOM 7189 C C . PRO A 1 936 ? 19.719 -66.273 -42.041 1.00 45.66 936 PRO A C 1
ATOM 7191 O O . PRO A 1 936 ? 18.635 -65.812 -42.404 1.00 45.66 936 PRO A O 1
ATOM 7194 N N . ALA A 1 937 ? 20.844 -66.116 -42.736 1.00 50.78 937 ALA A N 1
ATOM 7195 C CA . ALA A 1 937 ? 20.892 -65.602 -44.093 1.00 50.78 937 ALA A CA 1
ATOM 7196 C C . ALA A 1 937 ? 20.041 -66.499 -45.003 1.00 50.78 937 ALA A C 1
ATOM 7198 O O . ALA A 1 937 ? 20.356 -67.680 -45.158 1.00 50.78 937 ALA A O 1
ATOM 7199 N N . ASN A 1 938 ? 18.991 -65.944 -45.612 1.00 39.94 938 ASN A N 1
ATOM 7200 C CA . ASN A 1 938 ? 18.331 -66.584 -46.741 1.00 39.94 938 ASN A CA 1
ATOM 7201 C C . ASN A 1 938 ? 18.479 -65.714 -47.991 1.00 39.94 938 ASN A C 1
ATOM 7203 O O . ASN A 1 938 ? 18.265 -64.502 -47.959 1.00 39.94 938 ASN A O 1
ATOM 7207 N N . LYS A 1 939 ? 18.941 -66.390 -49.037 1.00 43.78 939 LYS A N 1
ATOM 7208 C CA . LYS A 1 939 ? 19.344 -65.910 -50.354 1.00 43.78 939 LYS A CA 1
ATOM 7209 C C . LYS A 1 939 ? 18.145 -65.744 -51.300 1.00 43.78 939 LYS A C 1
ATOM 7211 O O . LYS A 1 939 ? 17.117 -66.381 -51.102 1.00 43.78 939 LYS A O 1
ATOM 7216 N N . ASP A 1 940 ? 18.415 -64.985 -52.364 1.00 43.78 940 ASP A N 1
ATOM 7217 C CA . ASP A 1 940 ? 17.825 -65.013 -53.714 1.00 43.78 940 ASP A CA 1
ATOM 7218 C C . ASP A 1 940 ? 16.375 -64.525 -53.914 1.00 43.78 940 ASP A C 1
ATOM 7220 O O . ASP A 1 940 ? 15.418 -65.235 -53.611 1.00 43.78 940 ASP A O 1
ATOM 7224 N N . ALA A 1 941 ? 16.236 -63.332 -54.517 1.00 36.34 941 ALA A N 1
ATOM 7225 C CA . ALA A 1 941 ? 15.635 -63.076 -55.844 1.00 36.34 941 ALA A CA 1
ATOM 7226 C C . ALA A 1 941 ? 15.461 -61.567 -56.084 1.00 36.34 941 ALA A C 1
ATOM 7228 O O . ALA A 1 941 ? 14.809 -60.907 -55.242 1.00 36.34 941 ALA A O 1
#

Radius of gyration: 35.27 Å; chains: 1; bounding box: 92×100×90 Å

Sequence (941 aa):
MKLTASLRTSVAAASRGLDFTHAVVGGGVVGLAVARRLAERAGGETLVIERHEDVGRESSSRNSEVIHAGLYYGKDSLKTKLCIEGRERLYDLCERWNIPHKKCGKWIVAQTPQQLEKLQQIHALSNDLNVPTSFIPLPRAHTLEPLIRARTGILESPTTGIIDSHTYTQALLGALSSAGGDIALNTSLTSVRALPDGAGWELTTLDAATGEESTITAATLVNAAGLGACEVNNMVLPVERHRKAYYAKGSYFSYSGKAPASRLIYPAPEPDLAGLGTHLTLDMAGQARFGPDVEWVDSADDLDVDEGRKPGAVRAIREFVPGIEEGRLGGDYAGMRAKLGGKEEGFQDFVVRREEGCEGFVNLLGIESPGLTSSLAIAEMVVRPLELTSECKVHGLSKWTVNGGELKLRHRCQPSSTPTSALQVYLLDHVATEAPVDWALWGNPARDATGSEASPKSASSETSRPSSTGQSSQTTTGSKSSTPEGTKVDWEDNPDFSISNFSQLPHTNFGVNQHMLINDEVKEALRQVLWQFRAPIRYAFAYGSGVFPQSKPSTPSSTPSSRTSIHPNAPPAIAKAQDGQPKMIDFIFGVSYTEHWHSLNLNQHRDHYSGLGSLGSGAVSSVQDKFGAGVYFNPYVNVNGMLIKYGVVNLDTLCTDLSEWSTLYIAGRLHKPVKILRDDPRVRLANQINLLSALRTSLLLLPPSFTEMELYATIAGISYMGDPRMALPTEDPSKVANIVGNNLPNFRRLYAPLIENLPNVDFNDPICSRPGWASDPNTNARLEQDMDPIKRGNMVRRLPKAFRSKLYFQFQKKFQIPQLEFNKMMEESTDEDAVGFKRRLGGGFERRIAQEPAEELRNEVRGVIKKTIGWPSTVQSLKGIATGGFARTYRYMSEKMDKHAQGKKKAAEAAALAKEKEASVKAAEKESSAKEAEKPANKDA

Foldseek 3Di:
DDPDPPQDDDPPCVVLPFSAAEEFEALALQSLLQLLLQLLDDRRAYEYEAQAQDGNPAQLQFDLQKLDLQQPDDPPFPQNVLSNVLLVVVVLVCVQVVFQKDLLKEKAAAADPVLVVLLVVSCVSCVVVVQDKDKDDPVVVCVAQVQWDHHHTIIIRRSMIGTDSVSSSVVSVLSSQVSVYYYDHSKAWDAKDQDPPLSFIKTWIARNVPRDIDIGTHSAYEQPNFQCQLVVVPRQDDPVPRFDWWKKKWWKKWFPDQDSHSHKYFYRDDPLAPDRAWIWGADSVGTIMTMTHTDTDPDSPPKDHPPVCLVVSVVRVCSTRVPDDSVRIDTDTMHIFTARDDSPDDDDGWDWDDDPPNRNYTGTPRCDPPNSSSSNVSSCVNCVVVVVVVVVVVPDDDDDDDDDDDDDDDDDDDDDDDDDDDDDDPDPDPNPDVDPPFLQVVDDPPDDDDDDDDDDDDDDDDDDDDDDDDDDDDDDDDDDDDDDDDDQPPCLQPPDLVDFDQVPPSGSCQLVLQADDDDVVVLVLVLQLVVLQPQDFQWKWKADCLGFPLDDQDDDDPDPDDDDQLQQDRDPVSCVVNNNPHDAIEMETEDADQLSSLQSCCVSPVVQWDPQCVVHSVSVQCLQCVFFQSKDKRAQDHDPSGGYIYIYHYPVSLLCCLQFVQACQVLLRSLARIHISHDGNSNSSSNLLSNLLLQLLLVLQDDQKDKLLSSQLSSNCLLVLQQVCCVDLQAFVCRSSSRCLRCVLSNCSNPVVVQVVQPFKDFPFPCSVDGPSSVDSPDITMMGGHLQLFSSLQSLQSHRNNLSVLLLVLVCVVVVPDPVRSVVQVVVLVVVPPPDPDDNTRGPSSSVLSPPDSVVNNVSSSVSSSVSHNRSSVRVLVSCCVTHDPVRNVVSRVVRSVNSVVSVVVVVVVVVVVVVVVVVVVVVVVVVVVVVVPDDDDDDD